Protein AF-A0A7U5Y0H6-F1 (afdb_monomer_lite)

pLDDT: mean 90.56, std 10.89, range [32.59, 98.69]

Radius of gyration: 48.56 Å; chains: 1; bounding box: 98×87×134 Å

Secondary structure (DSSP, 8-state):
-PPP-S-HHHHTTB---SSSSTT--EEEEEE--SS--TT--HHHHHHEEPPPHHHHHHHHHHHHHHHHHBSEEEEE-SS--SEEEEEE---TT-SEEEPPPPTTS-EEEEE-SSSGGGSTTS-HHHHHHHHHHHHHHHHTBPPSBS-BTTTB--S-BSS-TTT-STTT-TT-SS--GGGGTTT----S--HHHHHHHHHHH-B-TTSS-S--EEE--TTPPPEEE---SS--EEE-TT--S-EEEE-STT-EEBSSTT---EEEPTT----EEE--SS-EEEE--SS--EEEEEESS-EEEEESS--EEEEEEE--EEEEEESS-EEEEEEES-EEEEEESS-EEEE-STT-EE-TTSTT-BS--EEEE-SSEEEPPTT--EEEE-SSS--EEE--SS--EEEEESS--EEEEEESS-EEEEEESS-EEEEEESS-EEEEEESS-EEEE-STT-EE---TT----EEEE-SSEEEPPTT--EEEE-STT---EEE--SS--EEE--SS--EEEEEESS-EEE--EES-EEEEEESS-EEE--EES-EEEEEESS-EEEESS-GGGEEEE-SSSS-EEEEETTT--EEEEES-SEEEETTEEEEHHHHHTTPPPPP-PPPPS----SSS--EEE--SS--EEEE-STT-EEE--TT--S-EEEE---STTEEEEPPTT--EEEE-S-S-EEEE--SS--EEE--SS-EEEE--BSS-EEEEEESS-EEEEEESS-EEEEEESS-EEEEEESS-EEEE-SSS-EEE--TT--S-EEEE-SSEEEPPTT--EEEE--SS--EEE--SS--EEE--SS--EEEEEESS-EEE--SS--EEEEEES--EEEE---SSPEEESS--TTT-EEEE---TT-EEEE--SPPSSSSHHHHHHHH-B-SSPPPTT-EEEEEEE-SS-EEEEEEE-SSS-SB--GGGEEEEEEETT-----GGGEEE-

Foldseek 3Di:
DDDDPPDLLLQLWFAAALDPAWLAAEEFEEEFDCAQDPPDDPQCRVFWHTDDPVLVVLLVVLQVLLVLWFRYHYHYDHDQTQEYETEGQPDDFDQWAWAANDPPGHIYTYGHPNDDCVDPPHDSQVSLLVSNLRVSRPRGTAQSDDDDTPGDDAHDDSDPNLQQEQLAASSHPHHALQPVLPPAGENHGHQSSSVNSCRRHNTDLVNAAEEEEDEDELNDGADEDDHNHYAYEDHLANQQEEWEAEQDAQAFIHSYPRNSRYHYHHPDGYAEYAHYAEEYEYHAELAAHEYERAHYAYEYAQYAEAYEYENAHYAYEYENAHYAYEYHPHDDQYEYEDFAEAYEYEDEDPNYHDDQVPPHQDYAYAYEYCDQEDEDDPSHAEYEYPHQEEHEYHYDAEAHEYAGHAYQYEYEDAHYAYEYHLAHYAYEYHPHHYLYEYENAAEAYEYEEEDPNHHYDYDDNRYAYEYEYPDQEDEDDPPHAEYEDDDAQRAHEYEYEQEAHEYAYHLHQYEYEDAHYAYEYALAHHAYEYEQAHEAYEYHNHYAAYEEENHHYAYEYEDAAALVQWDWAAPAPFWIWTQGNPPRHIYIYGNHQWYAHNRDIDGPCRRCPPHDHDDDDDDPDDDDDLDDADEAEAALEAEEAEANDQNHAYEYDVNSYAYEYEYQHQDAAREHEHYPPHAEYAYDNLHEYEYAYDQEAHEYAAEQEAYEYADAHYAYEYELYHYAYEYHQHHEAYEDHNHHHLYEYENAAYAYEYEDEDPNHHYDYDARRYAYEYEYQDQEDEDDPPYAEYAHDHDEEHEYEYEQEAHEYAAEQEAYEYADAHYAYEYHAYNYAYEYENHHFQYEYEFEPHLHAYEYEHDDAPRYAYEYQQDPPAEEDEQPFAFCDPALQSQLVSVFFDPAWDAQQHWYWYWHHNVFKIWIWIFGHHPRGRGGHSVRIGTGYIYGRDDDHDPVRYDHD

Sequence (957 aa):
MLTPSGNTKIDALAYASWNAKPGTPLTLTYSFPASAPPNATGEDRAGFAPMTAAQKDDVRTAMATWSAVANVTFREVASGGKLQLATNDQGAASAAYAYYPQPYGMSGLYLNNALSYNTATASNAYRINVLVHELGHSLGLKHPGDYNAGGGGSPGPYLPGALDNSDYTMMSYYDGASKAIDGKRPAAPMLLDILAMQYLYGANTAWHAGNDVYTFTNTAAPQCIWDAGGINTLDFSACTGATIIDLNAGAFSETAPGLHNVALAYGVAVQRAVAGAGGATIRANDLGNLITGGAGADEVLGGAGNDTITGGAGNDRLQGGRGSDVLDGGSGRDTLAGGAGDDRYVVDSAQDVVDETAAGSDGVDTLLTALSMWTLQDGVEVLHYTGSGAFSGKGNALDNRLAGGAGNDLLAGAGGNDRLDGGSGADTLDGGTGNDIMLGGLGDDVYLLDAAGDVITEGESAGRDMVRTTLAALTLMQNVEDLAGTVASRAYRLTGNGLDNVIAGNSGNDTLAGGAGNDTLRGMSGRDSLLGGEGDDRLEGGSGGDTLDGGAGSDTAVFESALGNYERSRPTADDLKLVDKISGAAVLVRNTETLVFAGVSYTLAELRAGLASPGREQLAAGALDAVGGSLLDGTAHHDVHHVGSASDVIVEAVGGGFDTALVTITVEGYDWTLGENVESVVLRGMTAGTVTGNALANAMQGDGAANTLDGAAGDDILEGGAGTDHLLGGAGGDLLNGGRGADVLEGGTGDDVYIVDDAGDVVLELADGGNDRVITAQATWQLDGGIEQLRFTGTGAFAGTGNELDNILVGGAWNDRLDGGAGNDTLVGGAGSDTLTGGAGNDTFVLRLSASADRVTDFVSGSDRLEIDAGRGATLTIVTRAAADLTQAAAARAIGPADQAHAIGASALFVVNDGTSTALFRFQSADGNAIVSAGELTQIAQLTGVVAVTANDVILL

Structure (mmCIF, N/CA/C/O backbone):
data_AF-A0A7U5Y0H6-F1
#
_entry.id   AF-A0A7U5Y0H6-F1
#
loop_
_atom_site.group_PDB
_atom_site.id
_atom_site.type_symbol
_atom_site.label_atom_id
_atom_site.label_alt_id
_atom_site.label_comp_id
_atom_site.label_asym_id
_atom_site.label_entity_id
_atom_site.label_seq_id
_atom_site.pdbx_PDB_ins_code
_atom_site.Cartn_x
_atom_site.Cartn_y
_atom_site.Cartn_z
_atom_site.occupancy
_atom_site.B_iso_or_equiv
_atom_site.auth_seq_id
_atom_site.auth_comp_id
_atom_site.auth_asym_id
_atom_site.auth_atom_id
_atom_site.pdbx_PDB_model_num
ATOM 1 N N . MET A 1 1 ? -32.726 -14.375 56.881 1.00 71.75 1 MET A N 1
ATOM 2 C CA . MET A 1 1 ? -31.355 -13.907 56.596 1.00 71.75 1 MET A CA 1
ATOM 3 C C . MET A 1 1 ? -30.835 -14.671 55.400 1.00 71.75 1 MET A C 1
ATOM 5 O O . MET A 1 1 ? -31.226 -15.823 55.230 1.00 71.75 1 MET A O 1
ATOM 9 N N . LEU A 1 2 ? -30.017 -14.020 54.582 1.00 83.31 2 LEU A N 1
ATOM 10 C CA . LEU A 1 2 ? -29.423 -14.613 53.386 1.00 83.31 2 LEU A CA 1
ATOM 11 C C . LEU A 1 2 ? -28.183 -15.442 53.725 1.00 83.31 2 LEU A C 1
ATOM 13 O O . LEU A 1 2 ? -27.488 -15.171 54.703 1.00 83.31 2 LEU A O 1
ATOM 17 N N . THR A 1 3 ? -27.908 -16.448 52.902 1.00 82.62 3 THR A N 1
ATOM 18 C CA . THR A 1 3 ? -26.589 -17.084 52.846 1.00 82.62 3 THR A CA 1
ATOM 19 C C . THR A 1 3 ? -25.604 -16.157 52.123 1.00 82.62 3 THR A C 1
ATOM 21 O O . THR A 1 3 ? -26.030 -15.506 51.164 1.00 82.62 3 THR A O 1
ATOM 24 N N . PRO A 1 4 ? -24.321 -16.103 52.533 1.00 84.50 4 PRO A N 1
ATOM 25 C CA . PRO A 1 4 ? -23.308 -15.284 51.865 1.00 84.50 4 PRO A CA 1
ATOM 26 C C . PRO A 1 4 ? -23.228 -15.568 50.362 1.00 84.50 4 PRO A C 1
ATOM 28 O O . PRO A 1 4 ? -23.283 -16.727 49.946 1.00 84.50 4 PRO A O 1
ATOM 31 N N . SER A 1 5 ? -23.100 -14.512 49.565 1.00 88.81 5 SER A N 1
ATOM 32 C CA . SER A 1 5 ? -22.977 -14.569 48.104 1.00 88.81 5 SER A CA 1
ATOM 33 C C . SER A 1 5 ? -21.580 -14.988 47.644 1.00 88.81 5 SER A C 1
ATOM 35 O O . SER A 1 5 ? -21.415 -15.430 46.510 1.00 88.81 5 SER A O 1
ATOM 37 N N . GLY A 1 6 ? -20.574 -14.840 48.514 1.00 89.00 6 GLY A N 1
ATOM 38 C CA . GLY A 1 6 ? -19.162 -15.005 48.161 1.00 89.00 6 GLY A CA 1
ATOM 39 C C . GLY A 1 6 ? -18.517 -13.723 47.626 1.00 89.00 6 GLY A C 1
ATOM 40 O O . GLY A 1 6 ? -17.311 -13.707 47.394 1.00 89.00 6 GLY A O 1
ATOM 41 N N . ASN A 1 7 ? -19.283 -12.636 47.480 1.00 93.56 7 ASN A N 1
ATOM 42 C CA . ASN A 1 7 ? -18.778 -11.304 47.167 1.00 93.56 7 ASN A CA 1
ATOM 43 C C . ASN A 1 7 ? -18.896 -10.409 48.407 1.00 93.56 7 ASN A C 1
ATOM 45 O O . ASN A 1 7 ? -19.992 -10.072 48.855 1.00 93.56 7 ASN A O 1
ATOM 49 N N . THR A 1 8 ? -17.754 -9.977 48.939 1.00 92.00 8 THR A N 1
ATOM 50 C CA . THR A 1 8 ? -17.688 -9.195 50.181 1.00 92.00 8 THR A CA 1
ATOM 51 C C . THR A 1 8 ? -18.401 -7.846 50.091 1.00 92.00 8 THR A C 1
ATOM 53 O O . THR A 1 8 ? -18.961 -7.409 51.091 1.00 92.00 8 THR A O 1
ATOM 56 N N . LYS A 1 9 ? -18.451 -7.205 48.913 1.00 93.62 9 LYS A N 1
ATOM 57 C CA . LYS A 1 9 ? -19.175 -5.935 48.716 1.00 93.62 9 LYS A CA 1
ATOM 58 C C . LYS A 1 9 ? -20.691 -6.134 48.784 1.00 93.62 9 LYS A C 1
ATOM 60 O O . LYS A 1 9 ? -21.385 -5.319 49.379 1.00 93.62 9 LYS A O 1
ATOM 65 N N . ILE A 1 10 ? -21.195 -7.234 48.218 1.00 95.12 10 ILE A N 1
ATOM 66 C CA . ILE A 1 10 ? -22.618 -7.599 48.299 1.00 95.12 10 ILE A CA 1
ATOM 67 C C . ILE A 1 10 ? -22.970 -7.978 49.739 1.00 95.12 10 ILE A C 1
ATOM 69 O O . ILE A 1 10 ? -23.919 -7.437 50.297 1.00 95.12 10 ILE A O 1
ATOM 73 N N . ASP A 1 11 ? -22.184 -8.854 50.366 1.00 93.19 11 ASP A N 1
ATOM 74 C CA . ASP A 1 11 ? -22.450 -9.377 51.716 1.00 93.19 11 ASP A CA 1
ATOM 75 C C . ASP A 1 11 ? -22.320 -8.302 52.820 1.00 93.19 11 ASP A C 1
ATOM 77 O O . ASP A 1 11 ? -22.869 -8.439 53.925 1.00 93.19 11 ASP A O 1
ATOM 81 N N . ALA A 1 12 ? -21.620 -7.203 52.522 1.00 93.56 12 ALA A N 1
ATOM 82 C CA . ALA A 1 12 ? -21.541 -6.032 53.386 1.00 93.56 12 ALA A CA 1
ATOM 83 C C . ALA A 1 12 ? -22.870 -5.271 53.496 1.00 93.56 12 ALA A C 1
ATOM 85 O O . ALA A 1 12 ? -23.100 -4.634 54.521 1.00 93.56 12 ALA A O 1
ATOM 86 N N . LEU A 1 13 ? -23.757 -5.375 52.501 1.00 95.62 13 LEU A N 1
ATOM 87 C CA . LEU A 1 13 ? -25.032 -4.650 52.459 1.00 95.62 13 LEU A CA 1
ATOM 88 C C . LEU A 1 13 ? -26.244 -5.589 52.420 1.00 95.62 13 LEU A C 1
ATOM 90 O O . LEU A 1 13 ? -27.193 -5.392 53.170 1.00 95.62 13 LEU A O 1
ATOM 94 N N . ALA A 1 14 ? -26.244 -6.633 51.595 1.00 94.94 14 ALA A N 1
ATOM 95 C CA . ALA A 1 14 ? -27.367 -7.556 51.462 1.00 94.94 14 ALA A CA 1
ATOM 96 C C . ALA A 1 14 ? -27.528 -8.435 52.717 1.00 94.94 14 ALA A C 1
ATOM 98 O O . ALA A 1 14 ? -26.658 -9.237 53.054 1.00 94.94 14 ALA A O 1
ATOM 99 N N . TYR A 1 15 ? -28.666 -8.321 53.408 1.00 92.31 15 TYR A N 1
ATOM 100 C CA . TYR A 1 15 ? -28.912 -9.022 54.676 1.00 92.31 15 TYR A CA 1
ATOM 101 C C . TYR A 1 15 ? -30.178 -9.893 54.664 1.00 92.31 15 TYR A C 1
ATOM 103 O O . TYR A 1 15 ? -30.196 -11.025 55.175 1.00 92.31 15 TYR A O 1
ATOM 111 N N . ALA A 1 16 ? -31.250 -9.385 54.063 1.00 91.75 16 ALA A N 1
ATOM 112 C CA . ALA A 1 16 ? -32.551 -10.041 53.993 1.00 91.75 16 ALA A CA 1
ATOM 113 C C . ALA A 1 16 ? -33.190 -9.861 52.608 1.00 91.75 16 ALA A C 1
ATOM 115 O O . ALA A 1 16 ? -32.748 -9.042 51.814 1.00 91.75 16 ALA A O 1
ATOM 116 N N . SER A 1 17 ? -34.224 -10.646 52.302 1.00 91.00 17 SER A N 1
ATOM 117 C CA . SER A 1 17 ? -34.984 -10.526 51.054 1.00 91.00 17 SER A CA 1
ATOM 118 C C . SER A 1 17 ? -36.447 -10.888 51.288 1.00 91.00 17 SER A C 1
ATOM 120 O O . SER A 1 17 ? -36.757 -11.724 52.140 1.00 91.00 17 SER A O 1
ATOM 122 N N . TRP A 1 18 ? -37.343 -10.274 50.516 1.00 89.81 18 TRP A N 1
ATOM 123 C CA . TRP A 1 18 ? -38.750 -10.678 50.427 1.00 89.81 18 TRP A CA 1
ATOM 124 C C . TRP A 1 18 ? -38.942 -12.015 49.697 1.00 89.81 18 TRP A C 1
ATOM 126 O O . TRP A 1 18 ? -39.957 -12.683 49.904 1.00 89.81 18 TRP A O 1
ATOM 136 N N . ASN A 1 19 ? -37.975 -12.402 48.861 1.00 87.62 19 ASN A N 1
ATOM 137 C CA . ASN A 1 19 ? -37.992 -13.635 48.087 1.00 87.62 19 ASN A CA 1
ATOM 138 C C . ASN A 1 19 ? -37.091 -14.690 48.741 1.00 87.62 19 ASN A C 1
ATOM 140 O O . ASN A 1 19 ? -36.045 -14.383 49.306 1.00 87.62 19 ASN A O 1
ATOM 144 N N . ALA A 1 20 ? -37.480 -15.964 48.636 1.00 82.62 20 ALA A N 1
ATOM 145 C CA . ALA A 1 20 ? -36.663 -17.067 49.148 1.00 82.62 20 ALA A CA 1
ATOM 146 C C . ALA A 1 20 ? -35.366 -17.264 48.340 1.00 82.62 20 ALA A C 1
ATOM 148 O O . ALA A 1 20 ? -34.370 -17.739 48.880 1.00 82.62 20 ALA A O 1
ATOM 149 N N . LYS A 1 21 ? -35.389 -16.904 47.050 1.00 86.56 21 LYS A N 1
ATOM 150 C CA . LYS A 1 21 ? -34.259 -17.011 46.126 1.00 86.56 21 LYS A CA 1
ATOM 151 C C . LYS A 1 21 ? -33.831 -15.609 45.655 1.00 86.56 21 LYS A C 1
ATOM 153 O O . LYS A 1 21 ? -34.651 -14.946 45.011 1.00 86.56 21 LYS A O 1
ATOM 158 N N . PRO A 1 22 ? -32.582 -15.180 45.925 1.00 89.94 22 PRO A N 1
ATOM 159 C CA . PRO A 1 22 ? -32.010 -13.959 45.352 1.00 89.94 22 PRO A CA 1
ATOM 160 C C . PRO A 1 22 ? -32.060 -13.944 43.817 1.00 89.94 22 PRO A C 1
ATOM 162 O O . PRO A 1 22 ? -32.121 -14.998 43.179 1.00 89.94 22 PRO A O 1
ATOM 165 N N . GLY A 1 23 ? -32.071 -12.749 43.231 1.00 90.81 23 GLY A N 1
ATOM 166 C CA . GLY A 1 23 ? -32.174 -12.519 41.787 1.00 90.81 23 GLY A CA 1
ATOM 167 C C . GLY A 1 23 ? -33.584 -12.682 41.208 1.00 90.81 23 GLY A C 1
ATOM 168 O O . GLY A 1 23 ? -33.765 -12.577 39.999 1.00 90.81 23 GLY A O 1
ATOM 169 N N . THR A 1 24 ? -34.593 -12.955 42.043 1.00 93.56 24 THR A N 1
ATOM 170 C CA . THR A 1 24 ? -35.986 -13.101 41.588 1.00 93.56 24 THR A CA 1
ATOM 171 C C . THR A 1 24 ? -36.702 -11.747 41.650 1.00 93.56 24 THR A C 1
ATOM 173 O O . THR A 1 24 ? -36.660 -11.131 42.720 1.00 93.56 24 THR A O 1
ATOM 176 N N . PRO A 1 25 ? -37.425 -11.317 40.594 1.00 96.50 25 PRO A N 1
ATOM 177 C CA . PRO A 1 25 ? -38.234 -10.099 40.623 1.00 96.50 25 PRO A CA 1
ATOM 178 C C . PRO A 1 25 ? -39.210 -10.044 41.804 1.00 96.50 25 PRO A C 1
ATOM 180 O O . PRO A 1 25 ? -39.768 -11.061 42.231 1.00 96.50 25 PRO A O 1
ATOM 183 N N . LEU A 1 26 ? -39.451 -8.846 42.329 1.00 95.12 26 LEU A N 1
ATOM 184 C CA . LEU A 1 26 ? -40.329 -8.596 43.469 1.00 95.12 26 LEU A CA 1
ATOM 185 C C . LEU A 1 26 ? -41.496 -7.695 43.061 1.00 95.12 26 LEU A C 1
ATOM 187 O O . LEU A 1 26 ? -41.296 -6.595 42.567 1.00 95.12 26 LEU A O 1
ATOM 191 N N . THR A 1 27 ? -42.731 -8.104 43.358 1.00 95.25 27 THR A N 1
ATOM 192 C CA . THR A 1 27 ? -43.884 -7.187 43.404 1.00 95.25 27 THR A CA 1
ATOM 193 C C . THR A 1 27 ? -44.299 -6.969 44.856 1.00 95.25 27 THR A C 1
ATOM 195 O O . THR A 1 27 ? -44.837 -7.876 45.498 1.00 95.25 27 THR A O 1
ATOM 198 N N . LEU A 1 28 ? -44.063 -5.766 45.384 1.00 94.06 28 LEU A N 1
ATOM 199 C CA . LEU A 1 28 ? -44.325 -5.410 46.776 1.00 94.06 28 LEU A CA 1
ATOM 200 C C . LEU A 1 28 ? -45.529 -4.468 46.883 1.00 94.06 28 LEU A C 1
ATOM 202 O O . LEU A 1 28 ? -45.508 -3.328 46.422 1.00 94.06 28 LEU A O 1
ATOM 206 N N . THR A 1 29 ? -46.598 -4.936 47.527 1.00 94.69 29 THR A N 1
ATOM 207 C CA . THR A 1 29 ? -47.741 -4.075 47.859 1.00 94.69 29 THR A CA 1
ATOM 208 C C . THR A 1 29 ? -47.400 -3.155 49.027 1.00 94.69 29 THR A C 1
ATOM 210 O O . THR A 1 29 ? -46.903 -3.653 50.042 1.00 94.69 29 THR A O 1
ATOM 213 N N . TYR A 1 30 ? -47.747 -1.873 48.945 1.00 94.94 30 TYR A N 1
ATOM 214 C CA . TYR A 1 30 ? -47.555 -0.914 50.035 1.00 94.94 30 TYR A CA 1
ATOM 215 C C . TYR A 1 30 ? -48.817 -0.095 50.317 1.00 94.94 30 TYR A C 1
ATOM 217 O O . TYR A 1 30 ? -49.702 0.005 49.469 1.00 94.94 30 TYR A O 1
ATOM 225 N N . SER A 1 31 ? -48.928 0.466 51.520 1.00 94.31 31 SER A N 1
ATOM 226 C CA . SER A 1 31 ? -50.063 1.319 51.896 1.00 94.31 31 SER A CA 1
ATOM 227 C C . SER A 1 31 ? -49.668 2.405 52.893 1.00 94.31 31 SER A C 1
ATOM 229 O O . SER A 1 31 ? -48.756 2.206 53.696 1.00 94.31 31 SER A O 1
ATOM 231 N N . PHE A 1 32 ? -50.408 3.516 52.875 1.00 94.44 32 PHE A N 1
ATOM 232 C CA . PHE A 1 32 ? -50.298 4.611 53.842 1.00 94.44 32 PHE A CA 1
ATOM 233 C C . PHE A 1 32 ? -51.437 4.513 54.870 1.00 94.44 32 PHE A C 1
ATOM 235 O O . PHE A 1 32 ? -52.535 5.017 54.608 1.00 94.44 32 PHE A O 1
ATOM 242 N N . PRO A 1 33 ? -51.243 3.827 56.010 1.00 91.19 33 PRO A N 1
ATOM 243 C CA . PRO A 1 33 ? -52.305 3.639 56.990 1.00 91.19 33 PRO A CA 1
ATOM 244 C C . PRO A 1 33 ? -52.811 4.974 57.563 1.00 91.19 33 PRO A C 1
ATOM 246 O O . PRO A 1 33 ? -52.045 5.904 57.798 1.00 91.19 33 PRO A O 1
ATOM 249 N N . ALA A 1 34 ? -54.118 5.052 57.832 1.00 89.81 34 ALA A N 1
ATOM 250 C CA . ALA A 1 34 ? -54.741 6.193 58.516 1.00 89.81 34 ALA A CA 1
ATOM 251 C C . ALA A 1 34 ? -54.673 6.089 60.056 1.00 89.81 34 ALA A C 1
ATOM 253 O O . ALA A 1 34 ? -54.935 7.061 60.758 1.00 89.81 34 ALA A O 1
ATOM 254 N N . SER A 1 35 ? -54.332 4.910 60.581 1.00 87.88 35 SER A N 1
ATOM 255 C CA . SER A 1 35 ? -54.188 4.611 62.009 1.00 87.88 35 SER A CA 1
ATOM 256 C C . SER A 1 35 ? -53.083 3.580 62.220 1.00 87.88 35 SER A C 1
ATOM 258 O O . SER A 1 35 ? -52.855 2.756 61.334 1.00 87.88 35 SER A O 1
ATOM 260 N N . ALA A 1 36 ? -52.469 3.563 63.404 1.00 82.94 36 ALA A N 1
ATOM 261 C CA . ALA A 1 36 ? -51.414 2.612 63.741 1.00 82.94 36 ALA A CA 1
ATOM 262 C C . ALA A 1 36 ? -51.812 1.151 63.420 1.00 82.94 36 ALA A C 1
ATOM 264 O O . ALA A 1 36 ? -52.898 0.711 63.827 1.00 82.94 36 ALA A O 1
ATOM 265 N N . PRO A 1 37 ? -50.953 0.391 62.717 1.00 76.94 37 PRO A N 1
ATOM 266 C CA . PRO A 1 37 ? -51.222 -0.995 62.350 1.00 76.94 37 PRO A CA 1
ATOM 267 C C . PRO A 1 37 ? -51.546 -1.899 63.550 1.00 76.94 37 PRO A C 1
ATOM 269 O O . PRO A 1 37 ? -51.039 -1.680 64.655 1.00 76.94 37 PRO A O 1
ATOM 272 N N . PRO A 1 38 ? -52.347 -2.966 63.372 1.00 74.00 38 PRO A N 1
ATOM 273 C CA . PRO A 1 38 ? -52.651 -3.903 64.455 1.00 74.00 38 PRO A CA 1
ATOM 274 C C . PRO A 1 38 ? -51.402 -4.521 65.098 1.00 74.00 38 PRO A C 1
ATOM 276 O O . PRO A 1 38 ? -51.379 -4.700 66.311 1.00 74.00 38 PRO A O 1
ATOM 279 N N . ASN A 1 39 ? -50.359 -4.772 64.307 1.00 72.31 39 ASN A N 1
ATOM 280 C CA . ASN A 1 39 ? -49.074 -5.346 64.710 1.00 72.31 39 ASN A CA 1
ATOM 281 C C . ASN A 1 39 ? -47.989 -4.302 65.044 1.00 72.31 39 ASN A C 1
ATOM 283 O O . ASN A 1 39 ? -46.850 -4.695 65.282 1.00 72.31 39 ASN A O 1
ATOM 287 N N . ALA A 1 40 ? -48.312 -3.004 65.055 1.00 75.44 40 ALA A N 1
ATOM 288 C CA . ALA A 1 40 ? -47.374 -1.965 65.476 1.00 75.44 40 ALA A CA 1
ATOM 289 C C . ALA A 1 40 ? -46.965 -2.173 66.942 1.00 75.44 40 ALA A C 1
ATOM 291 O O . ALA A 1 40 ? -47.816 -2.529 67.774 1.00 75.44 40 ALA A O 1
ATOM 292 N N . THR A 1 41 ? -45.687 -1.934 67.257 1.00 79.31 41 THR A N 1
ATOM 293 C CA . THR A 1 41 ? -45.191 -2.008 68.636 1.00 79.31 41 THR A CA 1
ATOM 294 C C . THR A 1 41 ? -45.903 -0.978 69.522 1.00 79.31 41 THR A C 1
ATOM 296 O O . THR A 1 41 ? -46.586 -0.069 69.040 1.00 79.31 41 THR A O 1
ATOM 299 N N . GLY A 1 42 ? -45.786 -1.123 70.846 1.00 79.12 42 GLY A N 1
ATOM 300 C CA . GLY A 1 42 ? -46.360 -0.145 71.778 1.00 79.12 42 GLY A CA 1
ATOM 301 C C . GLY A 1 42 ? -45.829 1.274 71.539 1.00 79.12 42 GLY A C 1
ATOM 302 O O . GLY A 1 42 ? -46.597 2.230 71.620 1.00 79.12 42 GLY A O 1
ATOM 303 N N . GLU A 1 43 ? -44.549 1.382 71.180 1.00 76.38 43 GLU A N 1
ATOM 304 C CA . GLU A 1 43 ? -43.864 2.636 70.853 1.00 76.38 43 GLU A CA 1
ATOM 305 C C . GLU A 1 43 ? -44.342 3.204 69.509 1.00 76.38 43 GLU A C 1
ATOM 307 O O . GLU A 1 43 ? -44.771 4.358 69.452 1.00 76.38 43 GLU A O 1
ATOM 312 N N . ASP A 1 44 ? -44.397 2.377 68.457 1.00 79.94 44 ASP A N 1
ATOM 313 C CA . ASP A 1 44 ? -44.884 2.794 67.132 1.00 79.94 44 ASP A CA 1
ATOM 314 C C . ASP A 1 44 ? -46.315 3.323 67.182 1.00 79.94 44 ASP A C 1
ATOM 316 O O . ASP A 1 44 ? -46.658 4.329 66.565 1.00 79.94 44 ASP A O 1
ATOM 320 N N . ARG A 1 45 ? -47.173 2.651 67.955 1.00 85.44 45 ARG A N 1
ATOM 321 C CA . ARG A 1 45 ? -48.577 3.037 68.110 1.00 85.44 45 ARG A CA 1
ATOM 322 C C . ARG A 1 45 ? -48.734 4.388 68.801 1.00 85.44 45 ARG A C 1
ATOM 324 O O . ARG A 1 45 ? -49.695 5.094 68.506 1.00 85.44 45 ARG A O 1
ATOM 331 N N . ALA A 1 46 ? -47.838 4.723 69.726 1.00 84.06 46 ALA A N 1
ATOM 332 C CA . ALA A 1 46 ? -47.958 5.909 70.563 1.00 84.06 46 ALA A CA 1
ATOM 333 C C . ALA A 1 46 ? -47.514 7.200 69.857 1.00 84.06 46 ALA A C 1
ATOM 335 O O . ALA A 1 46 ? -48.065 8.253 70.164 1.00 84.06 46 ALA A O 1
ATOM 336 N N . GLY A 1 47 ? -46.552 7.145 68.929 1.00 83.62 47 GLY A N 1
ATOM 337 C CA . GLY A 1 47 ? -46.135 8.322 68.149 1.00 83.62 47 GLY A CA 1
ATOM 338 C C . GLY A 1 47 ? -46.629 8.363 66.708 1.00 83.62 47 GLY A C 1
ATOM 339 O O . GLY A 1 47 ? -46.274 9.284 65.979 1.00 83.62 47 GLY A O 1
ATOM 340 N N . PHE A 1 48 ? -47.447 7.393 66.298 1.00 88.44 48 PHE A N 1
ATOM 341 C CA . PHE A 1 48 ? -48.003 7.300 64.954 1.00 88.44 48 PHE A CA 1
ATOM 342 C C . PHE A 1 48 ? -48.726 8.580 64.504 1.00 88.44 48 PHE A C 1
ATOM 344 O O . PHE A 1 48 ? -49.654 9.053 65.166 1.00 88.44 48 PHE A O 1
ATOM 351 N N . ALA A 1 49 ? -48.415 9.028 63.290 1.00 87.62 49 ALA A N 1
ATOM 352 C CA . ALA A 1 49 ? -49.216 9.983 62.538 1.00 87.62 49 ALA A CA 1
ATOM 353 C C . ALA A 1 49 ? -49.273 9.610 61.039 1.00 87.62 49 ALA A C 1
ATOM 355 O O . ALA A 1 49 ? -48.302 9.072 60.489 1.00 87.62 49 ALA A O 1
ATOM 356 N N . PRO A 1 50 ? -50.406 9.867 60.355 1.00 89.06 50 PRO A N 1
ATOM 357 C CA . PRO A 1 50 ? -50.542 9.591 58.929 1.00 89.06 50 PRO A CA 1
ATOM 358 C C . PRO A 1 50 ? -49.695 10.559 58.094 1.00 89.06 50 PRO A C 1
ATOM 360 O O . PRO A 1 50 ? -49.633 11.753 58.382 1.00 89.06 50 PRO A O 1
ATOM 363 N N . MET A 1 51 ? -49.104 10.056 57.008 1.00 90.12 51 MET A N 1
ATOM 364 C CA . MET A 1 51 ? -48.337 10.884 56.073 1.00 90.12 51 MET A CA 1
ATOM 365 C C . MET A 1 51 ? -49.219 11.913 55.347 1.00 90.12 51 MET A C 1
ATOM 367 O O . MET A 1 51 ? -50.337 11.614 54.908 1.00 90.12 51 MET A O 1
ATOM 371 N N . THR A 1 52 ? -48.672 13.112 55.157 1.00 88.62 52 THR A N 1
ATOM 372 C CA . THR A 1 52 ? -49.222 14.169 54.295 1.00 88.62 52 THR A CA 1
ATOM 373 C C . THR A 1 52 ? -49.142 13.786 52.813 1.00 88.62 52 THR A C 1
ATOM 375 O O . THR A 1 52 ? -48.440 12.849 52.441 1.00 88.62 52 THR A O 1
ATOM 378 N N . ALA A 1 53 ? -49.846 14.512 51.937 1.00 87.94 53 ALA A N 1
ATOM 379 C CA . ALA A 1 53 ? -49.781 14.267 50.491 1.00 87.94 53 ALA A CA 1
ATOM 380 C C . ALA A 1 53 ? -48.348 14.400 49.937 1.00 87.94 53 ALA A C 1
ATOM 382 O O . ALA A 1 53 ? -47.890 13.500 49.245 1.00 87.94 53 ALA A O 1
ATOM 383 N N . ALA A 1 54 ? -47.617 15.448 50.334 1.00 84.75 54 ALA A N 1
ATOM 384 C CA . ALA A 1 54 ? -46.239 15.673 49.895 1.00 84.75 54 ALA A CA 1
ATOM 385 C C . ALA A 1 54 ? -45.290 14.538 50.322 1.00 84.75 54 ALA A C 1
ATOM 387 O O . ALA A 1 54 ? -44.509 14.052 49.516 1.00 84.75 54 ALA A O 1
ATOM 388 N N . GLN A 1 55 ? -45.409 14.048 51.561 1.00 86.69 55 GLN A N 1
ATOM 389 C CA . GLN A 1 55 ? -44.611 12.908 52.035 1.00 86.69 55 GLN A CA 1
ATOM 390 C C . GLN A 1 55 ? -44.915 11.620 51.255 1.00 86.69 55 GLN A C 1
ATOM 392 O O . GLN A 1 55 ? -44.020 10.815 51.016 1.00 86.69 55 GLN A O 1
ATOM 397 N N . LYS A 1 56 ? -46.171 11.412 50.836 1.00 91.19 56 LYS A N 1
ATOM 398 C CA . LYS A 1 56 ? -46.533 10.264 49.988 1.00 91.19 56 LYS A CA 1
ATOM 399 C C . LYS A 1 56 ? -45.895 10.367 48.605 1.00 91.19 56 LYS A C 1
ATOM 401 O O . LYS A 1 56 ? -45.458 9.352 48.072 1.00 91.19 56 LYS A O 1
ATOM 406 N N . ASP A 1 57 ? -45.831 11.567 48.039 1.00 89.56 57 ASP A N 1
ATOM 407 C CA . ASP A 1 57 ? -45.189 11.800 46.742 1.00 89.56 57 ASP A CA 1
ATOM 408 C C . ASP A 1 57 ? -43.666 11.612 46.821 1.00 89.56 57 ASP A C 1
ATOM 410 O O . ASP A 1 57 ? -43.078 10.986 45.936 1.00 89.56 57 ASP A O 1
ATOM 414 N N . ASP A 1 58 ? -43.037 12.029 47.922 1.00 88.81 58 ASP A N 1
ATOM 415 C CA . ASP A 1 58 ? -41.624 11.738 48.190 1.00 88.81 58 ASP A CA 1
ATOM 416 C C . ASP A 1 58 ? -41.354 10.231 48.270 1.00 88.81 58 ASP A C 1
ATOM 418 O O . ASP A 1 58 ? -40.410 9.730 47.661 1.00 88.81 58 ASP A O 1
ATOM 422 N N . VAL A 1 59 ? -42.202 9.485 48.991 1.00 92.25 59 VAL A N 1
ATOM 423 C CA . VAL A 1 59 ? -42.104 8.019 49.086 1.00 92.25 59 VAL A CA 1
ATOM 424 C C . VAL A 1 59 ? -42.185 7.386 47.702 1.00 92.25 59 VAL A C 1
ATOM 426 O O . VAL A 1 59 ? -41.380 6.515 47.383 1.00 92.25 59 VAL A O 1
ATOM 429 N N . ARG A 1 60 ? -43.139 7.817 46.868 1.00 94.38 60 ARG A N 1
ATOM 430 C CA . ARG A 1 60 ? -43.286 7.304 45.497 1.00 94.38 60 ARG A CA 1
ATOM 431 C C . ARG A 1 60 ? -42.055 7.612 44.650 1.00 94.38 60 ARG A C 1
ATOM 433 O O . ARG A 1 60 ? -41.624 6.751 43.889 1.00 94.38 60 ARG A O 1
ATOM 440 N N . THR A 1 61 ? -41.466 8.792 44.825 1.00 92.19 61 THR A N 1
ATOM 441 C CA . THR A 1 61 ? -40.215 9.186 44.163 1.00 92.19 61 THR A CA 1
ATOM 442 C C . THR A 1 61 ? -39.061 8.274 44.585 1.00 92.19 61 THR A C 1
ATOM 444 O O . THR A 1 61 ? -38.381 7.713 43.733 1.00 92.19 61 THR A O 1
ATOM 447 N N . ALA A 1 62 ? -38.886 8.035 45.887 1.00 93.25 62 ALA A N 1
ATOM 448 C CA . ALA A 1 62 ? -37.848 7.144 46.409 1.00 93.25 62 ALA A CA 1
ATOM 449 C C . ALA A 1 62 ? -38.074 5.663 46.036 1.00 93.25 62 ALA A C 1
ATOM 451 O O . ALA A 1 62 ? -37.127 4.908 45.848 1.00 93.25 62 ALA A O 1
ATOM 452 N N . MET A 1 63 ? -39.326 5.224 45.892 1.00 96.69 63 MET A N 1
ATOM 453 C CA . MET A 1 63 ? -39.648 3.897 45.355 1.00 96.69 63 MET A CA 1
ATOM 454 C C . MET A 1 63 ? -39.265 3.778 43.878 1.00 96.69 63 MET A C 1
ATOM 456 O O . MET A 1 63 ? -38.717 2.755 43.471 1.00 96.69 63 MET A O 1
ATOM 460 N N . ALA A 1 64 ? -39.525 4.820 43.084 1.00 96.56 64 ALA A N 1
ATOM 461 C CA . ALA A 1 64 ? -39.194 4.830 41.664 1.00 96.56 64 ALA A CA 1
ATOM 462 C C . ALA A 1 64 ? -37.682 4.700 41.420 1.00 96.56 64 ALA A C 1
ATOM 464 O O . ALA A 1 64 ? -37.294 3.988 40.499 1.00 96.56 64 ALA A O 1
ATOM 465 N N . THR A 1 65 ? -36.830 5.296 42.263 1.00 96.12 65 THR A N 1
ATOM 466 C CA . THR A 1 65 ? -35.367 5.160 42.123 1.00 96.12 65 THR A CA 1
ATOM 467 C C . THR A 1 65 ? -34.882 3.727 42.373 1.00 96.12 65 THR A C 1
ATOM 469 O O . THR A 1 65 ? -33.999 3.254 41.665 1.00 96.12 65 THR A O 1
ATOM 472 N N . TRP A 1 66 ? -35.497 2.980 43.298 1.00 97.81 66 TRP A N 1
ATOM 473 C CA . TRP A 1 66 ? -35.210 1.548 43.472 1.00 97.81 66 TRP A CA 1
ATOM 474 C C . TRP A 1 66 ? -35.744 0.687 42.318 1.00 97.81 66 TRP A C 1
ATOM 476 O O . TRP A 1 66 ? -35.072 -0.252 41.890 1.00 97.81 66 TRP A O 1
ATOM 486 N N . SER A 1 67 ? -36.934 1.004 41.798 1.00 97.94 67 SER A N 1
ATOM 487 C CA . SER A 1 67 ? -37.509 0.326 40.627 1.00 97.94 67 SER A CA 1
ATOM 488 C C . SER A 1 67 ? -36.727 0.585 39.339 1.00 97.94 67 SER A C 1
ATOM 490 O O . SER A 1 67 ? -36.743 -0.258 38.447 1.00 97.94 67 SER A O 1
ATOM 492 N N . ALA A 1 68 ? -36.049 1.728 39.224 1.00 97.38 68 ALA A N 1
ATOM 493 C CA . ALA A 1 68 ? -35.203 2.042 38.078 1.00 97.38 68 ALA A CA 1
ATOM 494 C C . ALA A 1 68 ? -34.032 1.058 37.955 1.00 97.38 68 ALA A C 1
ATOM 496 O O . ALA A 1 68 ? -33.732 0.599 36.862 1.00 97.38 68 ALA A O 1
ATOM 497 N N . VAL A 1 69 ? -33.417 0.675 39.078 1.00 97.75 69 VAL A N 1
ATOM 498 C CA . VAL A 1 69 ? -32.149 -0.075 39.083 1.00 97.75 69 VAL A CA 1
ATOM 499 C C . VAL A 1 69 ? -32.310 -1.588 39.266 1.00 97.75 69 VAL A C 1
ATOM 501 O O . VAL A 1 69 ? -31.418 -2.355 38.906 1.00 97.75 69 VAL A O 1
ATOM 504 N N . ALA A 1 70 ? -33.438 -2.053 39.809 1.00 97.94 70 ALA A N 1
ATOM 505 C CA . ALA A 1 70 ? -33.700 -3.470 40.078 1.00 97.94 70 ALA A CA 1
ATOM 506 C C . ALA A 1 70 ? -35.154 -3.855 39.770 1.00 97.94 70 ALA A C 1
ATOM 508 O O . ALA A 1 70 ? -36.041 -3.003 39.746 1.00 97.94 70 ALA A O 1
ATOM 509 N N . ASN A 1 71 ? -35.431 -5.151 39.590 1.00 97.88 71 ASN A N 1
ATOM 510 C CA . ASN A 1 71 ? -36.767 -5.680 39.277 1.00 97.88 71 ASN A CA 1
ATOM 511 C C . ASN A 1 71 ? -37.708 -5.677 40.495 1.00 97.88 71 ASN A C 1
ATOM 513 O O . ASN A 1 71 ? -38.260 -6.707 40.892 1.00 97.88 71 ASN A O 1
ATOM 517 N N . VAL A 1 72 ? -37.897 -4.508 41.102 1.00 97.31 72 VAL A N 1
ATOM 518 C CA . VAL A 1 72 ? -38.811 -4.267 42.214 1.00 97.31 72 VAL A CA 1
ATOM 519 C C . VAL A 1 72 ? -39.967 -3.416 41.708 1.00 97.31 72 VAL A C 1
ATOM 521 O O . VAL A 1 72 ? -39.789 -2.274 41.307 1.00 97.31 72 VAL A O 1
ATOM 524 N N . THR A 1 73 ? -41.179 -3.956 41.740 1.00 97.31 73 THR A N 1
ATOM 525 C CA . THR A 1 73 ? -42.413 -3.246 41.397 1.00 97.31 73 THR A CA 1
ATOM 526 C C . THR A 1 73 ? -43.193 -2.925 42.663 1.00 97.31 73 THR A C 1
ATOM 528 O O . THR A 1 73 ? -43.653 -3.830 43.366 1.00 97.31 73 THR A O 1
ATOM 531 N N . PHE A 1 74 ? -43.399 -1.640 42.941 1.00 97.31 74 PHE A N 1
ATOM 532 C CA . PHE A 1 74 ? -44.234 -1.190 44.052 1.00 97.31 74 PHE A CA 1
ATOM 533 C C . PHE A 1 74 ? -45.685 -1.012 43.609 1.00 97.31 74 PHE A C 1
ATOM 535 O O . PHE A 1 74 ? -45.972 -0.335 42.624 1.00 97.31 74 PHE A O 1
ATOM 542 N N . ARG A 1 75 ? -46.626 -1.590 44.361 1.00 96.94 75 ARG A N 1
ATOM 543 C CA . ARG A 1 75 ? -48.064 -1.472 44.084 1.00 96.94 75 ARG A CA 1
ATOM 544 C C . ARG A 1 75 ? -48.806 -0.882 45.275 1.00 96.94 75 ARG A C 1
ATOM 546 O O . ARG A 1 75 ? -48.963 -1.548 46.296 1.00 96.94 75 ARG A O 1
ATOM 553 N N . GLU A 1 76 ? -49.296 0.345 45.133 1.00 96.38 76 GLU A N 1
ATOM 554 C CA . GLU A 1 76 ? -50.096 0.979 46.183 1.00 96.38 76 GLU A CA 1
ATOM 555 C C . GLU A 1 76 ? -51.437 0.250 46.344 1.00 96.38 76 GLU A C 1
ATOM 557 O O . GLU A 1 76 ? -52.115 -0.073 45.363 1.00 96.38 76 GLU A O 1
ATOM 562 N N . VAL A 1 77 ? -51.827 -0.012 47.589 1.00 95.19 77 VAL A N 1
ATOM 563 C CA . VAL A 1 77 ? -53.147 -0.529 47.962 1.00 95.19 77 VAL A CA 1
ATOM 564 C C . VAL A 1 77 ? -53.757 0.351 49.052 1.00 95.19 77 VAL A C 1
ATOM 566 O O . VAL A 1 77 ? -53.045 0.942 49.862 1.00 95.19 77 VAL A O 1
ATOM 569 N N . ALA A 1 78 ? -55.090 0.426 49.095 1.00 89.75 78 ALA A N 1
ATOM 570 C CA . ALA A 1 78 ? -55.804 1.316 50.016 1.00 89.75 78 ALA A CA 1
ATOM 571 C C . ALA A 1 78 ? -55.513 1.021 51.501 1.00 89.75 78 ALA A C 1
ATOM 573 O O . ALA A 1 78 ? -55.465 1.933 52.322 1.00 89.75 78 ALA A O 1
ATOM 574 N N . SER A 1 79 ? -55.324 -0.252 51.854 1.00 87.56 79 SER A N 1
ATOM 575 C CA . SER A 1 79 ? -54.926 -0.697 53.189 1.00 87.56 79 SER A CA 1
ATOM 576 C C . SER A 1 79 ? -54.339 -2.109 53.127 1.00 87.56 79 SER A C 1
ATOM 578 O O . SER A 1 79 ? -54.531 -2.831 52.148 1.00 87.56 79 SER A O 1
ATOM 580 N N . GLY A 1 80 ? -53.609 -2.510 54.169 1.00 84.88 80 GLY A N 1
ATOM 581 C CA . GLY A 1 80 ? -53.108 -3.880 54.293 1.00 84.88 80 GLY A CA 1
ATOM 582 C C . GLY A 1 80 ? -51.915 -4.223 53.392 1.00 84.88 80 GLY A C 1
ATOM 583 O O . GLY A 1 80 ? -51.612 -5.401 53.223 1.00 84.88 80 GLY A O 1
ATOM 584 N N . GLY A 1 81 ? -51.232 -3.227 52.817 1.00 90.25 81 GLY A N 1
ATOM 585 C CA . GLY A 1 81 ? -50.016 -3.458 52.039 1.00 90.25 81 GLY A CA 1
ATOM 586 C C . GLY A 1 81 ? -48.903 -4.041 52.909 1.00 90.25 81 GLY A C 1
ATOM 587 O O . GLY A 1 81 ? -48.732 -3.614 54.048 1.00 90.25 81 GLY A O 1
ATOM 588 N N . LYS A 1 82 ? -48.149 -5.009 52.374 1.00 90.19 82 LYS A N 1
ATOM 589 C CA . LYS A 1 82 ? -47.013 -5.656 53.058 1.00 90.19 82 LYS A CA 1
ATOM 590 C C . LYS A 1 82 ? -45.964 -4.673 53.586 1.00 90.19 82 LYS A C 1
ATOM 592 O O . LYS A 1 82 ? -45.367 -4.959 54.617 1.00 90.19 82 LYS A O 1
ATOM 597 N N . LEU A 1 83 ? -45.746 -3.551 52.903 1.00 91.75 83 LEU A N 1
ATOM 598 C CA . LEU A 1 83 ? -44.966 -2.426 53.419 1.00 91.75 83 LEU A CA 1
ATOM 599 C C . LEU A 1 83 ? -45.910 -1.301 53.858 1.00 91.75 83 LEU A C 1
ATOM 601 O O . LEU A 1 83 ? -46.726 -0.819 53.069 1.00 91.75 83 LEU A O 1
ATOM 605 N N . GLN A 1 84 ? -45.814 -0.883 55.115 1.00 90.44 84 GLN A N 1
ATOM 606 C CA . GLN A 1 84 ? -46.647 0.181 55.674 1.00 90.44 84 GLN A CA 1
ATOM 607 C C . GLN A 1 84 ? -45.793 1.396 56.004 1.00 90.44 84 GLN A C 1
ATOM 609 O O . GLN A 1 84 ? -44.815 1.283 56.737 1.00 90.44 84 GLN A O 1
ATOM 614 N N . LEU A 1 85 ? -46.169 2.550 55.453 1.00 91.94 85 LEU A N 1
ATOM 615 C CA . LEU A 1 85 ? -45.389 3.778 55.584 1.00 91.94 85 LEU A CA 1
ATOM 616 C C . LEU A 1 85 ? -46.175 4.829 56.358 1.00 91.94 85 LEU A C 1
ATOM 618 O O . LEU A 1 85 ? -47.288 5.195 55.973 1.00 91.94 85 LEU A O 1
ATOM 622 N N . ALA A 1 86 ? -45.597 5.309 57.452 1.00 90.56 86 ALA A N 1
ATOM 623 C CA . ALA A 1 86 ? -46.210 6.309 58.317 1.00 90.56 86 ALA A CA 1
ATOM 624 C C . ALA A 1 86 ? -45.164 7.276 58.881 1.00 90.56 86 ALA A C 1
ATOM 626 O O . ALA A 1 86 ? -43.966 7.132 58.647 1.00 90.56 86 ALA A O 1
ATOM 627 N N . THR A 1 87 ? -45.619 8.274 59.630 1.00 88.38 87 THR A N 1
ATOM 628 C CA . THR A 1 87 ? -44.725 9.097 60.452 1.00 88.38 87 THR A CA 1
ATOM 629 C C . THR A 1 87 ? -44.803 8.667 61.915 1.00 88.38 87 THR A C 1
ATOM 631 O O . THR A 1 87 ? -45.838 8.146 62.342 1.00 88.38 87 THR A O 1
ATOM 634 N N . ASN A 1 88 ? -43.722 8.854 62.670 1.00 85.56 88 ASN A N 1
ATOM 635 C CA . ASN A 1 88 ? -43.663 8.567 64.096 1.00 85.56 88 ASN A CA 1
ATOM 636 C C . ASN A 1 88 ? -42.814 9.597 64.862 1.00 85.56 88 ASN A C 1
ATOM 638 O O . ASN A 1 88 ? -41.599 9.639 64.697 1.00 85.56 88 ASN A O 1
ATOM 642 N N . ASP A 1 89 ? -43.437 10.367 65.755 1.00 76.75 89 ASP A N 1
ATOM 643 C CA . ASP A 1 89 ? -42.805 11.495 66.463 1.00 76.75 89 ASP A CA 1
ATOM 644 C C . ASP A 1 89 ? -42.170 11.116 67.820 1.00 76.75 89 ASP A C 1
ATOM 646 O O . ASP A 1 89 ? -42.051 11.938 68.735 1.00 76.75 89 ASP A O 1
ATOM 650 N N . GLN A 1 90 ? -41.764 9.855 67.992 1.00 67.69 90 GLN A N 1
ATOM 651 C CA . GLN A 1 90 ? -41.135 9.363 69.224 1.00 67.69 90 GLN A CA 1
ATOM 652 C C . GLN A 1 90 ? -39.650 9.772 69.313 1.00 67.69 90 GLN A C 1
ATOM 654 O O . GLN A 1 90 ? -38.759 9.041 68.893 1.00 67.69 90 GLN A O 1
ATOM 659 N N . GLY A 1 91 ? -39.376 10.921 69.943 1.00 62.19 91 GLY A N 1
ATOM 660 C CA . GLY A 1 91 ? -38.044 11.298 70.449 1.00 62.19 91 GLY A CA 1
ATOM 661 C C . GLY A 1 91 ? -37.043 11.832 69.408 1.00 62.19 91 GLY A C 1
ATOM 662 O O . GLY A 1 91 ? -37.137 11.573 68.217 1.00 62.19 91 GLY A O 1
ATOM 663 N N . ALA A 1 92 ? -36.055 12.614 69.859 1.00 59.03 92 ALA A N 1
ATOM 664 C CA . ALA A 1 92 ? -35.135 13.374 68.996 1.00 59.03 92 ALA A CA 1
ATOM 665 C C . ALA A 1 92 ? -33.892 12.593 68.497 1.00 59.03 92 ALA A C 1
ATOM 667 O O . ALA A 1 92 ? -32.927 13.214 68.057 1.00 59.03 92 ALA A O 1
ATOM 668 N N . ALA A 1 93 ? -33.862 11.260 68.618 1.00 67.06 93 ALA A N 1
ATOM 669 C CA . ALA A 1 93 ? -32.627 10.476 68.466 1.00 67.06 93 ALA A CA 1
ATOM 670 C C . ALA A 1 93 ? -32.357 9.928 67.047 1.00 67.06 93 ALA A C 1
ATOM 672 O O . ALA A 1 93 ? -31.193 9.709 66.719 1.00 67.06 93 ALA A O 1
ATOM 673 N N . SER A 1 94 ? -33.383 9.723 66.207 1.00 75.56 94 SER A N 1
ATOM 674 C CA . SER A 1 94 ? -33.224 9.244 64.820 1.00 75.56 94 SER A CA 1
ATOM 675 C C . SER A 1 94 ? -34.158 9.961 63.846 1.00 75.56 94 SER A C 1
ATOM 677 O O . SER A 1 94 ? -35.287 10.307 64.208 1.00 75.56 94 SER A O 1
ATOM 679 N N . ALA A 1 95 ? -33.680 10.151 62.612 1.00 79.31 95 ALA A N 1
ATOM 680 C CA . ALA A 1 95 ? -34.417 10.794 61.529 1.00 79.31 95 ALA A CA 1
ATOM 681 C C . ALA A 1 95 ? -35.524 9.901 60.931 1.00 79.31 95 ALA A C 1
ATOM 683 O O . ALA A 1 95 ? -36.625 10.327 60.579 1.00 79.31 95 ALA A O 1
ATOM 684 N N . ALA A 1 96 ? -35.251 8.616 60.830 1.00 87.25 96 ALA A N 1
ATOM 685 C CA . ALA A 1 96 ? -36.226 7.630 60.419 1.00 87.25 96 ALA A CA 1
ATOM 686 C C . ALA A 1 96 ? -35.761 6.263 60.913 1.00 87.25 96 ALA A C 1
ATOM 688 O O . ALA A 1 96 ? -34.712 6.142 61.555 1.00 87.25 96 ALA A O 1
ATOM 689 N N . TYR A 1 97 ? -36.600 5.260 60.705 1.00 86.75 97 TYR A N 1
ATOM 690 C CA . TYR A 1 97 ? -36.206 3.869 60.841 1.00 86.75 97 TYR A CA 1
ATOM 691 C C . TYR A 1 97 ? -37.148 2.979 60.034 1.00 86.75 97 TYR A C 1
ATOM 693 O O . TYR A 1 97 ? -38.334 3.280 59.838 1.00 86.75 97 TYR A O 1
ATOM 701 N N . ALA A 1 98 ? -36.625 1.836 59.618 1.00 89.38 98 ALA A N 1
ATOM 702 C CA . ALA A 1 98 ? -37.358 0.805 58.913 1.00 89.38 98 ALA A CA 1
ATOM 703 C C . ALA A 1 98 ? -37.014 -0.588 59.437 1.00 89.38 98 ALA A C 1
ATOM 705 O O . ALA A 1 98 ? -35.970 -0.828 60.045 1.00 89.38 98 ALA A O 1
ATOM 706 N N . TYR A 1 99 ? -37.911 -1.533 59.173 1.00 87.44 99 TYR A N 1
ATOM 707 C CA . TYR A 1 99 ? -37.691 -2.939 59.480 1.00 87.44 99 TYR A CA 1
ATOM 708 C C . TYR A 1 99 ? -37.275 -3.716 58.229 1.00 87.44 99 TYR A C 1
ATOM 710 O O . TYR A 1 99 ? -37.857 -3.562 57.155 1.00 87.44 99 TYR A O 1
ATOM 718 N N . TYR A 1 100 ? -36.320 -4.632 58.391 1.00 89.44 100 TYR A N 1
ATOM 719 C CA . TYR A 1 100 ? -35.975 -5.603 57.354 1.00 89.44 100 TYR A CA 1
ATOM 720 C C . TYR A 1 100 ? -37.187 -6.455 56.928 1.00 89.44 100 TYR A C 1
ATOM 722 O O . TYR A 1 100 ? -38.125 -6.632 57.715 1.00 89.44 100 TYR A O 1
ATOM 730 N N . PRO A 1 101 ? -37.158 -7.065 55.727 1.00 88.69 101 PRO A N 1
ATOM 731 C CA . PRO A 1 101 ? -38.131 -8.077 55.324 1.00 88.69 101 PRO A CA 1
ATOM 732 C C . PRO A 1 101 ? -38.312 -9.169 56.397 1.00 88.69 101 PRO A C 1
ATOM 734 O O . PRO A 1 101 ? -37.365 -9.867 56.767 1.00 88.69 101 PRO A O 1
ATOM 737 N N . GLN A 1 102 ? -39.538 -9.321 56.904 1.00 71.81 102 GLN A N 1
ATOM 738 C CA . GLN A 1 102 ? -39.898 -10.298 57.941 1.00 71.81 102 GLN A CA 1
ATOM 739 C C . GLN A 1 102 ? -40.506 -11.568 57.311 1.00 71.81 102 GLN A C 1
ATOM 741 O O . GLN A 1 102 ? -41.311 -11.452 56.384 1.00 71.81 102 GLN A O 1
ATOM 746 N N . PRO A 1 103 ? -40.248 -12.778 57.850 1.00 56.16 103 PRO A N 1
ATOM 747 C CA . PRO A 1 103 ? -40.799 -14.024 57.302 1.00 56.16 103 PRO A CA 1
ATOM 748 C C . PRO A 1 103 ? -42.338 -14.151 57.354 1.00 56.16 103 PRO A C 1
ATOM 750 O O . PRO A 1 103 ? -42.886 -15.017 56.677 1.00 56.16 103 PRO A O 1
ATOM 753 N N . TYR A 1 104 ? -43.049 -13.320 58.141 1.00 52.38 104 TYR A N 1
ATOM 754 C CA . TYR A 1 104 ? -44.468 -13.537 58.490 1.00 52.38 104 TYR A CA 1
ATOM 755 C C . TYR A 1 104 ? -45.422 -12.335 58.313 1.00 52.38 104 TYR A C 1
ATOM 757 O O . TYR A 1 104 ? -46.444 -12.255 58.989 1.00 52.38 104 TYR A O 1
ATOM 765 N N . GLY A 1 105 ? -45.177 -11.443 57.348 1.00 64.75 105 GLY A N 1
ATOM 766 C CA . GLY A 1 105 ? -46.313 -10.841 56.626 1.00 64.75 105 GLY A CA 1
ATOM 767 C C . GLY A 1 105 ? -46.400 -9.320 56.496 1.00 64.75 105 GLY A C 1
ATOM 768 O O . GLY A 1 105 ? -47.081 -8.895 55.567 1.00 64.75 105 GLY A O 1
ATOM 769 N N . MET A 1 106 ? -45.728 -8.500 57.316 1.00 72.62 106 MET A N 1
ATOM 770 C CA . MET A 1 106 ? -45.718 -7.030 57.158 1.00 72.62 106 MET A CA 1
ATOM 771 C C . MET A 1 106 ? -44.418 -6.396 57.685 1.00 72.62 106 MET A C 1
ATOM 773 O O . MET A 1 106 ? -43.905 -6.838 58.711 1.00 72.62 106 MET A O 1
ATOM 777 N N . SER A 1 107 ? -43.915 -5.363 57.003 1.00 82.62 107 SER A N 1
ATOM 778 C CA . SER A 1 107 ? -42.811 -4.490 57.433 1.00 82.62 107 SER A CA 1
ATOM 779 C C . SER A 1 107 ? -43.279 -3.027 57.509 1.00 82.62 107 SER A C 1
ATOM 781 O O . SER A 1 107 ? -44.266 -2.656 56.865 1.00 82.62 107 SER A O 1
ATOM 783 N N . GLY A 1 108 ? -42.593 -2.208 58.307 1.00 84.81 108 GLY A N 1
ATOM 784 C CA . GLY A 1 108 ? -42.905 -0.795 58.518 1.00 84.81 108 GLY A CA 1
ATOM 785 C C . GLY A 1 108 ? -41.710 0.118 58.243 1.00 84.81 108 GLY A C 1
ATOM 786 O O . GLY A 1 108 ? -40.578 -0.249 58.553 1.00 84.81 108 GLY A O 1
ATOM 787 N N . LEU A 1 109 ? -41.994 1.302 57.700 1.00 89.06 109 LEU A N 1
ATOM 788 C CA . LEU A 1 109 ? -41.062 2.423 57.550 1.00 89.06 109 LEU A CA 1
ATOM 789 C C . LEU A 1 109 ? -41.687 3.656 58.202 1.00 89.06 109 LEU A C 1
ATOM 791 O O . LEU A 1 109 ? -42.814 4.038 57.861 1.00 89.06 109 LEU A O 1
ATOM 795 N N . TYR A 1 110 ? -40.957 4.271 59.129 1.00 87.62 110 TYR A N 1
ATOM 796 C CA . TYR A 1 110 ? -41.441 5.391 59.926 1.00 87.62 110 TYR A CA 1
ATOM 797 C C . TYR A 1 110 ? -40.514 6.602 59.808 1.00 87.62 110 TYR A C 1
ATOM 799 O O . TYR A 1 110 ? -39.331 6.528 60.133 1.00 87.62 110 TYR A O 1
ATOM 807 N N . LEU A 1 111 ? -41.067 7.733 59.362 1.00 86.62 111 LEU A N 1
ATOM 808 C CA . LEU A 1 111 ? -40.370 9.024 59.339 1.00 86.62 111 LEU A CA 1
ATOM 809 C C . LEU A 1 111 ? -40.678 9.820 60.604 1.00 86.62 111 LEU A C 1
ATOM 811 O O . LEU A 1 111 ? -41.845 9.980 60.951 1.00 86.62 111 LEU A O 1
ATOM 815 N N . ASN A 1 112 ? -39.681 10.401 61.255 1.00 83.00 112 ASN A N 1
ATOM 816 C CA . ASN A 1 112 ? -39.931 11.235 62.429 1.00 83.00 112 ASN A CA 1
ATOM 817 C C . ASN A 1 112 ? -40.233 12.691 62.004 1.00 83.00 112 ASN A C 1
ATOM 819 O O . ASN A 1 112 ? -39.493 13.259 61.202 1.00 83.00 112 ASN A O 1
ATOM 823 N N . ASN A 1 113 ? -41.343 13.304 62.444 1.00 75.56 113 ASN A N 1
ATOM 824 C CA . ASN A 1 113 ? -41.647 14.714 62.132 1.00 75.56 113 ASN A CA 1
ATOM 825 C C . ASN A 1 113 ? -41.069 15.687 63.170 1.00 75.56 113 ASN A C 1
ATOM 827 O O . ASN A 1 113 ? -41.045 16.892 62.921 1.00 75.56 113 ASN A O 1
ATOM 831 N N . ALA A 1 114 ? -40.612 15.202 64.329 1.00 67.06 114 ALA A N 1
ATOM 832 C CA . ALA A 1 114 ? -40.098 16.044 65.411 1.00 67.06 114 ALA A CA 1
ATOM 833 C C . ALA A 1 114 ? -38.708 16.641 65.115 1.00 67.06 114 ALA A C 1
ATOM 835 O O . ALA A 1 114 ? -38.239 17.514 65.847 1.00 67.06 114 ALA A O 1
ATOM 836 N N . LEU A 1 115 ? -38.046 16.188 64.049 1.00 65.06 115 LEU A N 1
ATOM 837 C CA . LEU A 1 115 ? -36.735 16.658 63.612 1.00 65.06 115 LEU A CA 1
ATOM 838 C C . LEU A 1 115 ? -36.841 17.460 62.301 1.00 65.06 115 LEU A C 1
ATOM 840 O O . LEU A 1 115 ? -37.697 17.223 61.448 1.00 65.06 115 LEU A O 1
ATOM 844 N N . SER A 1 116 ? -35.947 18.438 62.138 1.00 58.03 116 SER A N 1
ATOM 845 C CA . SER A 1 116 ? -36.042 19.524 61.148 1.00 58.03 116 SER A CA 1
ATOM 846 C C . SER A 1 116 ? -36.044 19.100 59.670 1.00 58.03 116 SER A C 1
ATOM 848 O O . SER A 1 116 ? -36.409 19.916 58.824 1.00 58.03 116 SER A O 1
ATOM 850 N N . TYR A 1 117 ? -35.702 17.856 59.324 1.00 61.94 117 TYR A N 1
ATOM 851 C CA . TYR A 1 117 ? -35.643 17.398 57.927 1.00 61.94 117 TYR A CA 1
ATOM 852 C C . TYR A 1 117 ? -37.012 17.090 57.304 1.00 61.94 117 TYR A C 1
ATOM 854 O O . TYR A 1 117 ? -37.114 17.045 56.084 1.00 61.94 117 TYR A O 1
ATOM 862 N N . ASN A 1 118 ? -38.068 16.907 58.101 1.00 58.78 118 ASN A N 1
ATOM 863 C CA . ASN A 1 118 ? -39.427 16.645 57.603 1.00 58.78 118 ASN A CA 1
ATOM 864 C C . ASN A 1 118 ? -40.303 17.917 57.584 1.00 58.78 118 ASN A C 1
ATOM 866 O O . ASN A 1 118 ? -41.530 17.868 57.526 1.00 58.78 118 ASN A O 1
ATOM 870 N N . THR A 1 119 ? -39.656 19.083 57.680 1.00 57.84 119 THR A N 1
ATOM 871 C CA . THR A 1 119 ? -40.299 20.400 57.678 1.00 57.84 119 THR A CA 1
ATOM 872 C C . THR A 1 119 ? -40.256 21.025 56.282 1.00 57.84 119 THR A C 1
ATOM 874 O O . THR A 1 119 ? -39.408 20.686 55.458 1.00 57.84 119 THR A O 1
ATOM 877 N N . ALA A 1 120 ? -41.137 21.995 56.015 1.00 52.25 120 ALA A N 1
ATOM 878 C CA . ALA A 1 120 ? -41.204 22.701 54.729 1.00 52.25 120 ALA A CA 1
ATOM 879 C C . ALA A 1 120 ? -39.911 23.460 54.341 1.00 52.25 120 ALA A C 1
ATOM 881 O O . ALA A 1 120 ? -39.796 23.911 53.206 1.00 52.25 120 ALA A O 1
ATOM 882 N N . THR A 1 121 ? -38.954 23.613 55.266 1.00 53.00 121 THR A N 1
ATOM 883 C CA . THR A 1 121 ? -37.672 24.307 55.058 1.00 53.00 121 THR A CA 1
ATOM 884 C C . THR A 1 121 ? -36.501 23.381 54.713 1.00 53.00 121 THR A C 1
ATOM 886 O O . THR A 1 121 ? -35.426 23.879 54.387 1.00 53.00 121 THR A O 1
ATOM 889 N N . ALA A 1 122 ? -36.665 22.056 54.793 1.00 60.69 122 ALA A N 1
ATOM 890 C CA . ALA A 1 122 ? -35.625 21.107 54.396 1.00 60.69 122 ALA A CA 1
ATOM 891 C C . ALA A 1 122 ? -35.519 21.010 52.866 1.00 60.69 122 ALA A C 1
ATOM 893 O O . ALA A 1 122 ? -36.538 21.023 52.168 1.00 60.69 122 ALA A O 1
ATOM 894 N N . SER A 1 123 ? -34.297 20.885 52.336 1.00 65.38 123 SER A N 1
ATOM 895 C CA . SER A 1 123 ? -34.110 20.681 50.898 1.00 65.38 123 SER A CA 1
ATOM 896 C C . SER A 1 123 ? -34.753 19.359 50.468 1.00 65.38 123 SER A C 1
ATOM 898 O O . SER A 1 123 ? -34.699 18.357 51.186 1.00 65.38 123 SER A O 1
ATOM 900 N N . ASN A 1 124 ? -35.360 19.349 49.280 1.00 69.00 124 ASN A N 1
ATOM 901 C CA . ASN A 1 124 ? -36.005 18.150 48.742 1.00 69.00 124 ASN A CA 1
ATOM 902 C C . ASN A 1 124 ? -35.018 16.962 48.660 1.00 69.00 124 ASN A C 1
ATOM 904 O O . ASN A 1 124 ? -35.373 15.827 48.951 1.00 69.00 124 ASN A O 1
ATOM 908 N N . ALA A 1 125 ? -33.744 17.240 48.364 1.00 70.44 125 ALA A N 1
ATOM 909 C CA . ALA A 1 125 ? -32.697 16.229 48.239 1.00 70.44 125 ALA A CA 1
ATOM 910 C C . ALA A 1 125 ? -32.426 15.458 49.544 1.00 70.44 125 ALA A C 1
ATOM 912 O O . ALA A 1 125 ? -32.318 14.236 49.516 1.00 70.44 125 ALA A O 1
ATOM 913 N N . TYR A 1 126 ? -32.366 16.138 50.697 1.00 77.31 126 TYR A N 1
ATOM 914 C CA . TYR A 1 126 ? -32.118 15.464 51.978 1.00 77.31 126 TYR A CA 1
ATOM 915 C C . TYR A 1 126 ? -33.312 14.595 52.408 1.00 77.31 126 TYR A C 1
ATOM 917 O O . TYR A 1 126 ? -33.129 13.498 52.931 1.00 77.31 126 TYR A O 1
ATOM 925 N N . ARG A 1 127 ? -34.544 15.052 52.140 1.00 80.06 127 ARG A N 1
ATOM 926 C CA . ARG A 1 127 ? -35.770 14.273 52.392 1.00 80.06 127 ARG A CA 1
ATOM 927 C C . ARG A 1 127 ? -35.801 12.973 51.597 1.00 80.06 127 ARG A C 1
ATOM 929 O O . ARG A 1 127 ? -36.042 11.911 52.168 1.00 80.06 127 ARG A O 1
ATOM 936 N N . ILE A 1 128 ? -35.531 13.059 50.296 1.00 85.69 128 ILE A N 1
ATOM 937 C CA . ILE A 1 128 ? -35.500 11.885 49.419 1.00 85.69 128 ILE A CA 1
ATOM 938 C C . ILE A 1 128 ? -34.342 10.954 49.792 1.00 85.69 128 ILE A C 1
ATOM 940 O O . ILE A 1 128 ? -34.541 9.744 49.819 1.00 85.69 128 ILE A O 1
ATOM 944 N N . ASN A 1 129 ? -33.174 11.489 50.164 1.00 88.12 129 ASN A N 1
ATOM 945 C CA . ASN A 1 129 ? -32.028 10.689 50.603 1.00 88.12 129 ASN A CA 1
ATOM 946 C C . ASN A 1 129 ? -32.376 9.746 51.771 1.00 88.12 129 ASN A C 1
ATOM 948 O O . ASN A 1 129 ? -32.167 8.537 51.662 1.00 88.12 129 ASN A O 1
ATOM 952 N N . VAL A 1 130 ? -32.978 10.280 52.843 1.00 88.19 130 VAL A N 1
ATOM 953 C CA . VAL A 1 130 ? -33.412 9.480 54.005 1.00 88.19 130 VAL A CA 1
ATOM 954 C C . VAL A 1 130 ? -34.434 8.422 53.586 1.00 88.19 130 VAL A C 1
ATOM 956 O O . VAL A 1 130 ? -34.347 7.270 53.993 1.00 88.19 130 VAL A O 1
ATOM 959 N N . LEU A 1 131 ? -35.392 8.777 52.730 1.00 91.06 131 LEU A N 1
ATOM 960 C CA . LEU A 1 131 ? -36.396 7.825 52.255 1.00 91.06 131 LEU A CA 1
ATOM 961 C C . LEU A 1 131 ? -35.800 6.677 51.436 1.00 91.06 131 LEU A C 1
ATOM 963 O O . LEU A 1 131 ? -36.202 5.530 51.626 1.00 91.06 131 LEU A O 1
ATOM 967 N N . VAL A 1 132 ? -34.844 6.961 50.549 1.00 94.25 132 VAL A N 1
ATOM 968 C CA . VAL A 1 132 ? -34.150 5.926 49.770 1.00 94.25 132 VAL A CA 1
ATOM 969 C C . VAL A 1 132 ? -33.368 4.992 50.698 1.00 94.25 132 VAL A C 1
ATOM 971 O O . VAL A 1 132 ? -33.471 3.776 50.527 1.00 94.25 132 VAL A O 1
ATOM 974 N N . HIS A 1 133 ? -32.680 5.532 51.712 1.00 94.81 133 HIS A N 1
ATOM 975 C CA . HIS A 1 133 ? -31.971 4.759 52.742 1.00 94.81 133 HIS A CA 1
ATOM 976 C C . HIS A 1 133 ? -32.907 3.788 53.481 1.00 94.81 133 HIS A C 1
ATOM 978 O O . HIS A 1 133 ? -32.687 2.577 53.504 1.00 94.81 133 HIS A O 1
ATOM 984 N N . GLU A 1 134 ? -34.010 4.291 54.032 1.00 93.38 134 GLU A N 1
ATOM 985 C CA . GLU A 1 134 ? -34.943 3.470 54.815 1.00 93.38 134 GLU A CA 1
ATOM 986 C C . GLU A 1 134 ? -35.717 2.456 53.959 1.00 93.38 134 GLU A C 1
ATOM 988 O O . GLU A 1 134 ? -36.053 1.348 54.402 1.00 93.38 134 GLU A O 1
ATOM 993 N N . LEU A 1 135 ? -35.986 2.795 52.695 1.00 95.06 135 LEU A N 1
ATOM 994 C CA . LEU A 1 135 ? -36.490 1.824 51.728 1.00 95.06 135 LEU A CA 1
ATOM 995 C C . LEU A 1 135 ? -35.454 0.728 51.455 1.00 95.06 135 LEU A C 1
ATOM 997 O O . LEU A 1 135 ? -35.844 -0.433 51.356 1.00 95.06 135 LEU A O 1
ATOM 1001 N N . GLY A 1 136 ? -34.160 1.054 51.426 1.00 96.00 136 GLY A N 1
ATOM 1002 C CA . GLY A 1 136 ? -33.069 0.078 51.362 1.00 96.00 136 GLY A CA 1
ATOM 1003 C C . GLY A 1 136 ? -33.163 -0.962 52.481 1.00 96.00 136 GLY A C 1
ATOM 1004 O O . GLY A 1 136 ? -33.199 -2.162 52.200 1.00 96.00 136 GLY A O 1
ATOM 1005 N N . HIS A 1 137 ? -33.334 -0.529 53.734 1.00 94.69 137 HIS A N 1
ATOM 1006 C CA . HIS A 1 137 ? -33.606 -1.430 54.865 1.00 94.69 137 HIS A CA 1
ATOM 1007 C C . HIS A 1 137 ? -34.862 -2.277 54.659 1.00 94.69 137 HIS A C 1
ATOM 1009 O O . HIS A 1 137 ? -34.818 -3.502 54.809 1.00 94.69 137 HIS A O 1
ATOM 1015 N N . SER A 1 138 ? -35.966 -1.648 54.248 1.00 93.69 138 SER A N 1
ATOM 1016 C CA . SER A 1 138 ? -37.245 -2.328 53.986 1.00 93.69 138 SER A CA 1
ATOM 1017 C C . SER A 1 138 ? -37.162 -3.370 52.867 1.00 93.69 138 SER A C 1
ATOM 1019 O O . SER A 1 138 ? -37.954 -4.315 52.828 1.00 93.69 138 SER A O 1
ATOM 1021 N N . LEU A 1 139 ? -36.212 -3.206 51.949 1.00 94.31 139 LEU A N 1
ATOM 1022 C CA . LEU A 1 139 ? -35.912 -4.130 50.859 1.00 94.31 139 LEU A CA 1
ATOM 1023 C C . LEU A 1 139 ? -34.819 -5.142 51.225 1.00 94.31 139 LEU A C 1
ATOM 1025 O O . LEU A 1 139 ? -34.709 -6.158 50.544 1.00 94.31 139 LEU A O 1
ATOM 1029 N N . GLY A 1 140 ? -34.090 -4.934 52.324 1.00 93.94 140 GLY A N 1
ATOM 1030 C CA . GLY A 1 140 ? -33.189 -5.922 52.916 1.00 93.94 140 GLY A CA 1
ATOM 1031 C C . GLY A 1 140 ? -31.707 -5.555 52.971 1.00 93.94 140 GLY A C 1
ATOM 1032 O O . GLY A 1 140 ? -30.898 -6.445 53.248 1.00 93.94 140 GLY A O 1
ATOM 1033 N N . LEU A 1 141 ? -31.347 -4.290 52.739 1.00 95.56 141 LEU A N 1
ATOM 1034 C CA . LEU A 1 141 ? -29.981 -3.785 52.898 1.00 95.56 141 LEU A CA 1
ATOM 1035 C C . LEU A 1 141 ? -29.713 -3.345 54.337 1.00 95.56 141 LEU A C 1
ATOM 1037 O O . LEU A 1 141 ? -30.540 -2.647 54.907 1.00 95.56 141 LEU A O 1
ATOM 1041 N N . LYS A 1 142 ? -28.577 -3.710 54.930 1.00 93.62 142 LYS A N 1
ATOM 1042 C CA . LYS A 1 142 ? -28.114 -3.228 56.247 1.00 93.62 142 LYS A CA 1
ATOM 1043 C C . LYS A 1 142 ? -27.121 -2.071 56.100 1.00 93.62 142 LYS A C 1
ATOM 1045 O O . LYS A 1 142 ? -26.633 -1.807 55.004 1.00 93.62 142 LYS A O 1
ATOM 1050 N N . HIS A 1 143 ? -26.789 -1.420 57.216 1.00 93.94 143 HIS A N 1
ATOM 1051 C CA . HIS A 1 143 ? -25.643 -0.512 57.269 1.00 93.94 143 HIS A CA 1
ATOM 1052 C C . HIS A 1 143 ? -24.334 -1.278 56.982 1.00 93.94 143 HIS A C 1
ATOM 1054 O O . HIS A 1 143 ? -24.194 -2.431 57.409 1.00 93.94 143 HIS A O 1
ATOM 1060 N N . PRO A 1 144 ? -23.363 -0.659 56.288 1.00 92.12 144 PRO A N 1
ATOM 1061 C CA . PRO A 1 144 ? -22.075 -1.277 55.946 1.00 92.12 144 PRO A CA 1
ATOM 1062 C C . PRO A 1 144 ? -21.122 -1.445 57.149 1.00 92.12 144 PRO A C 1
ATOM 1064 O O . PRO A 1 144 ? -20.045 -2.035 57.014 1.00 92.12 144 PRO A O 1
ATOM 1067 N N . GLY A 1 145 ? -21.523 -0.990 58.338 1.00 86.88 145 GLY A N 1
ATOM 1068 C CA . GLY A 1 145 ? -20.804 -1.171 59.594 1.00 86.88 145 GLY A CA 1
ATOM 1069 C C . GLY A 1 145 ? -21.715 -1.495 60.776 1.00 86.88 145 GLY A C 1
ATOM 1070 O O . GLY A 1 145 ? -22.935 -1.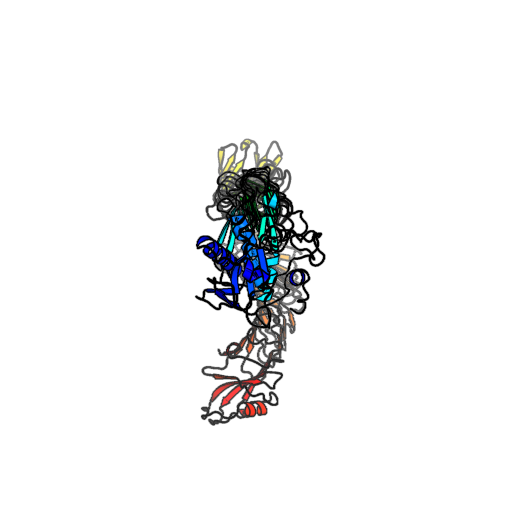564 60.639 1.00 86.88 145 GLY A O 1
ATOM 1071 N N . ASP A 1 146 ? -21.113 -1.735 61.943 1.00 82.81 146 ASP A N 1
ATOM 1072 C CA . ASP A 1 146 ? -21.847 -2.020 63.187 1.00 82.81 146 ASP A CA 1
ATOM 1073 C C . ASP A 1 146 ? -22.083 -0.726 63.979 1.00 82.81 146 ASP A C 1
ATOM 1075 O O . ASP A 1 146 ? -21.465 -0.464 65.012 1.00 82.81 146 ASP A O 1
ATOM 1079 N N . TYR A 1 147 ? -22.929 0.140 63.422 1.00 83.31 147 TYR A N 1
ATOM 1080 C CA . TYR A 1 147 ? -23.296 1.428 64.000 1.00 83.31 147 TYR A CA 1
ATOM 1081 C C . TYR A 1 147 ? -24.774 1.735 63.751 1.00 83.31 147 TYR A C 1
ATOM 1083 O O . TYR A 1 147 ? -25.378 1.241 62.806 1.00 83.31 147 TYR A O 1
ATOM 1091 N N . ASN A 1 148 ? -25.370 2.558 64.617 1.00 79.19 148 ASN A N 1
ATOM 1092 C CA . ASN A 1 148 ? -26.741 3.042 64.453 1.00 79.19 148 ASN A CA 1
ATOM 1093 C C . ASN A 1 148 ? -26.901 4.453 65.054 1.00 79.19 148 ASN A C 1
ATOM 1095 O O . ASN A 1 148 ? -26.061 4.911 65.839 1.00 79.19 148 ASN A O 1
ATOM 1099 N N . ALA A 1 149 ? -27.977 5.155 64.693 1.00 65.12 149 ALA A N 1
ATOM 1100 C CA . ALA A 1 149 ? -28.227 6.533 65.095 1.00 65.12 149 ALA A CA 1
ATOM 1101 C C . ALA A 1 149 ? -28.326 6.629 66.628 1.00 65.12 149 ALA A C 1
ATOM 1103 O O . ALA A 1 149 ? -29.060 5.877 67.268 1.00 65.12 149 ALA A O 1
ATOM 1104 N N . GLY A 1 150 ? -27.536 7.525 67.230 1.00 62.06 150 GLY A N 1
ATOM 1105 C CA . GLY A 1 150 ? -27.459 7.701 68.686 1.00 62.06 150 GLY A CA 1
ATOM 1106 C C . GLY A 1 150 ? -26.602 6.674 69.449 1.00 62.06 150 GLY A C 1
ATOM 1107 O O . GLY A 1 150 ? -26.423 6.843 70.653 1.00 62.06 150 GLY A O 1
ATOM 1108 N N . GLY A 1 151 ? -26.047 5.650 68.782 1.00 60.62 151 GLY A N 1
ATOM 1109 C CA . GLY A 1 151 ? -25.248 4.579 69.406 1.00 60.62 151 GLY A CA 1
ATOM 1110 C C . GLY A 1 151 ? -23.722 4.758 69.364 1.00 60.62 151 GLY A C 1
ATOM 1111 O O . GLY A 1 151 ? -23.015 4.076 70.102 1.00 60.62 151 GLY A O 1
ATOM 1112 N N . GLY A 1 152 ? -23.210 5.687 68.544 1.00 65.62 152 GLY A N 1
ATOM 1113 C CA . GLY A 1 152 ? -21.774 5.802 68.240 1.00 65.62 152 GLY A CA 1
ATOM 1114 C C . GLY A 1 152 ? -21.258 4.666 67.337 1.00 65.62 152 GLY A C 1
ATOM 1115 O O . GLY A 1 152 ? -21.941 3.665 67.146 1.00 65.62 152 GLY A O 1
ATOM 1116 N N . GLY A 1 153 ? -20.069 4.838 66.746 1.00 70.88 153 GLY A N 1
ATOM 1117 C CA . GLY A 1 153 ? -19.434 3.850 65.861 1.00 70.88 153 GLY A CA 1
ATOM 1118 C C . GLY A 1 153 ? -18.399 4.465 64.911 1.00 70.88 153 GLY A C 1
ATOM 1119 O O . GLY A 1 153 ? -18.305 5.692 64.811 1.00 70.88 153 GLY A O 1
ATOM 1120 N N . SER A 1 154 ? -17.628 3.611 64.234 1.00 75.69 154 SER A N 1
ATOM 1121 C CA . SER A 1 154 ? -16.665 3.975 63.179 1.00 75.69 154 SER A CA 1
ATOM 1122 C C . SER A 1 154 ? -16.984 3.197 61.893 1.00 75.69 154 SER A C 1
ATOM 1124 O O . SER A 1 154 ? -17.577 2.123 62.005 1.00 75.69 154 SER A O 1
ATOM 1126 N N . PRO A 1 155 ? -16.561 3.678 60.706 1.00 79.44 155 PRO A N 1
ATOM 1127 C CA . PRO A 1 155 ? -16.747 2.956 59.448 1.00 79.44 155 PRO A CA 1
ATOM 1128 C C . PRO A 1 155 ? -16.202 1.515 59.492 1.00 79.44 155 PRO A C 1
ATOM 1130 O O . PRO A 1 155 ? -15.133 1.269 60.064 1.00 79.44 155 PRO A O 1
ATOM 1133 N N . GLY A 1 156 ? -16.910 0.576 58.860 1.00 71.06 156 GLY A N 1
ATOM 1134 C CA . GLY A 1 156 ? -16.648 -0.872 58.928 1.00 71.06 156 GLY A CA 1
ATOM 1135 C C . GLY A 1 156 ? -17.346 -1.591 60.104 1.00 71.06 156 GLY A C 1
ATOM 1136 O O . GLY A 1 156 ? -18.132 -0.984 60.828 1.00 71.06 156 GLY A O 1
ATOM 1137 N N . PRO A 1 157 ? -17.130 -2.906 60.326 1.00 80.31 157 PRO A N 1
ATOM 1138 C CA . PRO A 1 157 ? -16.136 -3.775 59.695 1.00 80.31 157 PRO A CA 1
ATOM 1139 C C . PRO A 1 157 ? -16.630 -4.534 58.452 1.00 80.31 157 PRO A C 1
ATOM 1141 O O . PRO A 1 157 ? -15.837 -5.265 57.863 1.00 80.31 157 PRO A O 1
ATOM 1144 N N . TYR A 1 158 ? -17.912 -4.439 58.067 1.00 87.44 158 TYR A N 1
ATOM 1145 C CA . TYR A 1 158 ? -18.431 -5.249 56.954 1.00 87.44 158 TYR A CA 1
ATOM 1146 C C . TYR A 1 158 ? -17.930 -4.747 55.600 1.00 87.44 158 TYR A C 1
ATOM 1148 O O . TYR A 1 158 ? -17.548 -5.554 54.754 1.00 87.44 158 TYR A O 1
ATOM 1156 N N . LEU A 1 159 ? -17.885 -3.427 55.421 1.00 90.62 159 LEU A N 1
ATOM 1157 C CA . LEU A 1 159 ? -17.252 -2.773 54.283 1.00 90.62 159 LEU A CA 1
ATOM 1158 C C . LEU A 1 159 ? -15.948 -2.080 54.730 1.00 90.62 159 LEU A C 1
ATOM 1160 O O . LEU A 1 159 ? -15.901 -1.527 55.831 1.00 90.62 159 LEU A O 1
ATOM 1164 N N . PRO A 1 160 ? -14.872 -2.083 53.919 1.00 89.56 160 PRO A N 1
ATOM 1165 C CA . PRO A 1 160 ? -13.675 -1.305 54.225 1.00 89.56 160 PRO A CA 1
ATOM 1166 C C . PRO A 1 160 ? -14.007 0.178 54.424 1.00 89.56 160 PRO A C 1
ATOM 1168 O O . PRO A 1 160 ? -14.777 0.741 53.651 1.00 89.56 160 PRO A O 1
ATOM 1171 N N . GLY A 1 161 ? -13.377 0.832 55.405 1.00 85.56 161 GLY A N 1
ATOM 1172 C CA . GLY A 1 161 ? -13.700 2.221 55.763 1.00 85.56 161 GLY A CA 1
ATOM 1173 C C . GLY A 1 161 ? -13.564 3.238 54.620 1.00 85.56 161 GLY A C 1
ATOM 1174 O O . GLY A 1 161 ? -14.258 4.244 54.623 1.00 85.56 161 GLY A O 1
ATOM 1175 N N . ALA A 1 162 ? -12.729 2.962 53.612 1.00 88.25 162 ALA A N 1
ATOM 1176 C CA . ALA A 1 162 ? -12.606 3.802 52.415 1.00 88.25 162 ALA A CA 1
ATOM 1177 C C . ALA A 1 162 ? -13.847 3.766 51.497 1.00 88.25 162 ALA A C 1
ATOM 1179 O O . ALA A 1 162 ? -14.049 4.683 50.709 1.00 88.25 162 ALA A O 1
ATOM 1180 N N . LEU A 1 163 ? -14.666 2.715 51.599 1.00 92.38 163 LEU A N 1
ATOM 1181 C CA . LEU A 1 163 ? -15.886 2.513 50.812 1.00 92.38 163 LEU A CA 1
ATOM 1182 C C . LEU A 1 163 ? -17.161 2.714 51.650 1.00 92.38 163 LEU A C 1
ATOM 1184 O O . LEU A 1 163 ? -18.253 2.794 51.100 1.00 92.38 163 LEU A O 1
ATOM 1188 N N . ASP A 1 164 ? -17.044 2.777 52.977 1.00 93.31 164 ASP A N 1
ATOM 1189 C CA . ASP A 1 164 ? -18.153 3.063 53.888 1.00 93.31 164 ASP A CA 1
ATOM 1190 C C . ASP A 1 164 ? -18.362 4.578 54.003 1.00 93.31 164 ASP A C 1
ATOM 1192 O O . ASP A 1 164 ? -17.986 5.217 54.987 1.00 93.31 164 ASP A O 1
ATOM 1196 N N . ASN A 1 165 ? -18.916 5.149 52.936 1.00 92.25 165 ASN A N 1
ATOM 1197 C CA . ASN A 1 165 ? -19.381 6.527 52.883 1.00 92.25 165 ASN A CA 1
ATOM 1198 C C . ASN A 1 165 ? -20.477 6.701 51.813 1.00 92.25 165 ASN A C 1
ATOM 1200 O O . ASN A 1 165 ? -20.738 5.805 51.002 1.00 92.25 165 ASN A O 1
ATOM 1204 N N . SER A 1 166 ? -21.099 7.878 51.811 1.00 90.94 166 SER A N 1
ATOM 1205 C CA . SER A 1 166 ? -22.239 8.225 50.963 1.00 90.94 166 SER A CA 1
ATOM 1206 C C . SER A 1 166 ? -21.972 8.216 49.457 1.00 90.94 166 SER A C 1
ATOM 1208 O O . SER A 1 166 ? -22.936 8.177 48.701 1.00 90.94 166 SER A O 1
ATOM 1210 N N . ASP A 1 167 ? -20.717 8.259 49.001 1.00 92.12 167 ASP A N 1
ATOM 1211 C CA . ASP A 1 167 ? -20.397 8.236 47.564 1.00 92.12 167 ASP A CA 1
ATOM 1212 C C . ASP A 1 167 ? -20.583 6.824 46.988 1.00 92.12 167 ASP A C 1
ATOM 1214 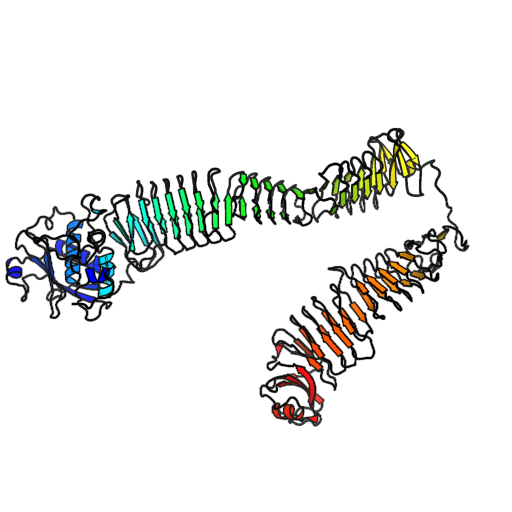O O . ASP A 1 167 ? -20.941 6.655 45.825 1.00 92.12 167 ASP A O 1
ATOM 1218 N N . TYR A 1 168 ? -20.400 5.792 47.816 1.00 94.44 168 TYR A N 1
ATOM 1219 C CA . TYR A 1 168 ? -20.494 4.390 47.402 1.00 94.44 168 TYR A CA 1
ATOM 1220 C C . TYR A 1 168 ? -21.816 3.735 47.795 1.00 94.44 168 TYR A C 1
ATOM 1222 O O . TYR A 1 168 ? -22.305 2.863 47.071 1.00 94.44 168 TYR A O 1
ATOM 1230 N N . THR A 1 169 ? -22.383 4.112 48.944 1.00 94.69 169 THR A N 1
ATOM 1231 C CA . THR A 1 169 ? -23.637 3.545 49.447 1.00 94.69 169 THR A CA 1
ATOM 1232 C C . THR A 1 169 ? -24.438 4.561 50.251 1.00 94.69 169 THR A C 1
ATOM 1234 O O . THR A 1 169 ? -23.968 5.161 51.217 1.00 94.69 169 THR A O 1
ATOM 1237 N N . MET A 1 170 ? -25.710 4.680 49.895 1.00 92.50 170 MET A N 1
ATOM 1238 C CA . MET A 1 170 ? -26.738 5.407 50.628 1.00 92.50 170 MET A CA 1
ATOM 1239 C C . MET A 1 170 ? -26.929 4.863 52.038 1.00 92.50 170 MET A C 1
ATOM 1241 O O . MET A 1 170 ? -27.431 5.588 52.890 1.00 92.50 170 MET A O 1
ATOM 1245 N N . MET A 1 171 ? -26.544 3.607 52.294 1.00 94.06 171 MET A N 1
ATOM 1246 C CA . MET A 1 171 ? -26.673 2.957 53.596 1.00 94.06 171 MET A CA 1
ATOM 1247 C C . MET A 1 171 ? -25.601 3.401 54.601 1.00 94.06 171 MET A C 1
ATOM 1249 O O . MET A 1 171 ? -25.685 3.026 55.766 1.00 94.06 171 MET A O 1
ATOM 1253 N N . SER A 1 172 ? -24.599 4.184 54.196 1.00 92.19 172 SER A N 1
ATOM 1254 C CA . SER A 1 172 ? -23.606 4.726 55.128 1.00 92.19 172 SER A CA 1
ATOM 1255 C C . SER A 1 172 ? -24.119 5.969 55.861 1.00 92.19 172 SER A C 1
ATOM 1257 O O . SER A 1 172 ? -24.890 6.763 55.322 1.00 92.19 172 SER A O 1
ATOM 1259 N N . TYR A 1 173 ? -23.647 6.173 57.092 1.00 88.12 173 TYR A N 1
ATOM 1260 C CA . TYR A 1 173 ? -23.828 7.429 57.834 1.00 88.12 173 TYR A CA 1
ATOM 1261 C C . TYR A 1 173 ? -22.671 8.413 57.661 1.00 88.12 173 TYR A C 1
ATOM 1263 O O . TYR A 1 173 ? -22.733 9.532 58.177 1.00 88.12 173 TYR A O 1
ATOM 1271 N N . TYR A 1 174 ? -21.614 8.008 56.963 1.00 88.62 174 TYR A N 1
ATOM 1272 C CA . TYR A 1 174 ? -20.434 8.830 56.761 1.00 88.62 174 TYR A CA 1
ATOM 1273 C C . TYR A 1 174 ? -20.501 9.525 55.412 1.00 88.62 174 TYR A C 1
ATOM 1275 O O . TYR A 1 174 ? -20.892 8.949 54.401 1.00 88.62 174 TYR A O 1
ATOM 1283 N N . ASP A 1 175 ? -20.117 10.792 55.411 1.00 87.69 175 ASP A N 1
ATOM 1284 C CA . ASP A 1 175 ? -20.079 11.586 54.197 1.00 87.69 175 ASP A CA 1
ATOM 1285 C C . ASP A 1 175 ? -18.798 11.281 53.411 1.00 87.69 175 ASP A C 1
ATOM 1287 O O . ASP A 1 175 ? -17.713 11.210 53.995 1.00 87.69 175 ASP A O 1
ATOM 1291 N N . GLY A 1 176 ? -18.934 11.117 52.098 1.00 88.31 176 GLY A N 1
ATOM 1292 C CA . GLY A 1 176 ? -17.806 10.982 51.182 1.00 88.31 176 GLY A CA 1
ATOM 1293 C C . GLY A 1 176 ? -17.225 12.327 50.741 1.00 88.31 176 GLY A C 1
ATOM 1294 O O . GLY A 1 176 ? -17.529 13.387 51.304 1.00 88.31 176 GLY A O 1
ATOM 1295 N N . ALA A 1 177 ? -16.381 12.284 49.716 1.00 86.88 177 ALA A N 1
ATOM 1296 C CA . ALA A 1 177 ? -15.741 13.459 49.137 1.00 86.88 177 ALA A CA 1
ATOM 1297 C C . ALA A 1 177 ? -16.766 14.384 48.459 1.00 86.88 177 ALA A C 1
ATOM 1299 O O . ALA A 1 177 ? -16.670 15.613 48.554 1.00 86.88 177 ALA A O 1
ATOM 1300 N N . SER A 1 178 ? -17.831 13.803 47.899 1.00 86.19 178 SER A N 1
ATOM 1301 C CA . SER A 1 178 ? -18.884 14.545 47.200 1.00 86.19 178 SER A CA 1
ATOM 1302 C C . SER A 1 178 ? -19.697 15.490 48.102 1.00 86.19 178 SER A C 1
ATOM 1304 O O . SER A 1 178 ? -20.362 16.407 47.620 1.00 86.19 178 SER A O 1
ATOM 1306 N N . LYS A 1 179 ? -19.576 15.360 49.432 1.00 84.56 179 LYS A N 1
ATOM 1307 C CA . LYS A 1 179 ? -20.155 16.288 50.423 1.00 84.56 179 LYS A CA 1
ATOM 1308 C C . LYS A 1 179 ? -19.654 17.727 50.271 1.00 84.56 179 LYS A C 1
ATOM 1310 O O . LYS A 1 179 ? -20.319 18.660 50.723 1.00 84.56 179 LYS A O 1
ATOM 1315 N N . ALA A 1 180 ? -18.482 17.921 49.664 1.00 80.00 180 ALA A N 1
ATOM 1316 C CA . ALA A 1 180 ? -17.954 19.251 49.366 1.00 80.00 180 ALA A CA 1
ATOM 1317 C C . ALA A 1 180 ? -18.881 20.066 48.440 1.00 80.00 180 ALA A C 1
ATOM 1319 O O . ALA A 1 180 ? -18.805 21.294 48.414 1.00 80.00 180 ALA A O 1
ATOM 1320 N N . ILE A 1 181 ? -19.793 19.401 47.724 1.00 81.06 181 ILE A N 1
ATOM 1321 C CA . ILE A 1 181 ? -20.829 20.027 46.907 1.00 81.06 181 ILE A CA 1
ATOM 1322 C C . ILE A 1 181 ? -21.935 20.546 47.841 1.00 81.06 181 ILE A C 1
ATOM 1324 O O . ILE A 1 181 ? -22.761 19.770 48.320 1.00 81.06 181 ILE A O 1
ATOM 1328 N N . ASP A 1 182 ? -21.926 21.860 48.104 1.00 66.94 182 ASP A N 1
ATOM 1329 C CA . ASP A 1 182 ? -22.745 22.579 49.101 1.00 66.94 182 ASP A CA 1
ATOM 1330 C C . ASP A 1 182 ? -24.123 21.946 49.396 1.00 66.94 182 ASP A C 1
ATOM 1332 O O . ASP A 1 182 ? -25.108 22.146 48.680 1.00 66.94 182 ASP A O 1
ATOM 1336 N N . GLY A 1 183 ? -24.180 21.143 50.466 1.00 63.94 183 GLY A N 1
ATOM 1337 C CA . GLY A 1 183 ? -25.415 20.578 51.013 1.00 63.94 183 GLY A CA 1
ATOM 1338 C C . GLY A 1 183 ? -26.132 19.538 50.142 1.00 63.94 183 GLY A C 1
ATOM 1339 O O . GLY A 1 183 ? -27.273 19.182 50.460 1.00 63.94 183 GLY A O 1
ATOM 1340 N N . LYS A 1 184 ? -25.515 19.036 49.065 1.00 74.12 184 LYS A N 1
ATOM 1341 C CA . LYS A 1 184 ? -26.113 18.006 48.204 1.00 74.12 184 LYS A CA 1
ATOM 1342 C C . LYS A 1 184 ? -25.776 16.609 48.724 1.00 74.12 184 LYS A C 1
ATOM 1344 O O . LYS A 1 184 ? -24.646 16.314 49.087 1.00 74.12 184 LYS A O 1
ATOM 1349 N N . ARG A 1 185 ? -26.794 15.750 48.768 1.00 79.88 185 ARG A N 1
ATOM 1350 C CA . ARG A 1 185 ? -26.677 14.318 49.064 1.00 79.88 185 ARG A CA 1
ATOM 1351 C C . ARG A 1 185 ? -27.235 13.523 47.891 1.00 79.88 185 ARG A C 1
ATOM 1353 O O . ARG A 1 185 ? -28.129 14.042 47.214 1.00 79.88 185 ARG A O 1
ATOM 1360 N N . PRO A 1 186 ? -26.764 12.288 47.677 1.00 89.12 186 PRO A N 1
ATOM 1361 C CA . PRO A 1 186 ? -27.372 11.411 46.692 1.00 89.12 186 PRO A CA 1
ATOM 1362 C C . PRO A 1 186 ? -28.851 11.188 47.015 1.00 89.12 186 PRO A C 1
ATOM 1364 O O . PRO A 1 186 ? -29.230 10.990 48.168 1.00 89.12 186 PRO A O 1
ATOM 1367 N N . ALA A 1 187 ? -29.703 11.281 45.999 1.00 88.88 187 ALA A N 1
ATOM 1368 C CA . ALA A 1 187 ? -31.157 11.117 46.119 1.00 88.88 187 ALA A CA 1
ATOM 1369 C C . ALA A 1 187 ? -31.656 9.824 45.444 1.00 88.88 187 ALA A C 1
ATOM 1371 O O . ALA A 1 187 ? -32.857 9.623 45.281 1.00 88.88 187 ALA A O 1
ATOM 1372 N N . ALA A 1 188 ? -30.731 8.952 45.052 1.00 92.56 188 ALA A N 1
ATOM 1373 C CA . ALA A 1 188 ? -30.968 7.668 44.408 1.00 92.56 188 ALA A CA 1
ATOM 1374 C C . ALA A 1 188 ? -29.925 6.649 44.910 1.00 92.56 188 ALA A C 1
ATOM 1376 O O . ALA A 1 188 ? -28.920 7.068 45.489 1.00 92.56 188 ALA A O 1
ATOM 1377 N N . PRO A 1 189 ? -30.158 5.336 44.729 1.00 96.62 189 PRO A N 1
ATOM 1378 C CA . PRO A 1 189 ? -29.182 4.300 45.068 1.00 96.62 189 PRO A CA 1
ATOM 1379 C C . PRO A 1 189 ? -27.810 4.564 44.431 1.00 96.62 189 PRO A C 1
ATOM 1381 O O . PRO A 1 189 ? -27.732 4.893 43.248 1.00 96.62 189 PRO A O 1
ATOM 1384 N N . MET A 1 190 ? -26.740 4.408 45.210 1.00 96.31 190 MET A N 1
ATOM 1385 C CA . MET A 1 190 ? -25.355 4.555 44.756 1.00 96.31 190 MET A CA 1
ATOM 1386 C C . MET A 1 190 ? -24.756 3.201 44.348 1.00 96.31 190 MET A C 1
ATOM 1388 O O . MET A 1 190 ? -25.407 2.159 44.440 1.00 96.31 190 MET A O 1
ATOM 1392 N N . LEU A 1 191 ? -23.506 3.207 43.880 1.00 97.12 191 LEU A N 1
ATOM 1393 C CA . LEU A 1 191 ? -22.849 2.072 43.222 1.00 97.12 191 LEU A CA 1
ATOM 1394 C C . LEU A 1 191 ? -23.044 0.717 43.931 1.00 97.12 191 LEU A C 1
ATOM 1396 O O . LEU A 1 191 ? -23.428 -0.275 43.304 1.00 97.12 191 LEU A O 1
ATOM 1400 N N . LEU A 1 192 ? -22.787 0.654 45.240 1.00 97.38 192 LEU A N 1
ATOM 1401 C CA . LEU A 1 192 ? -22.881 -0.597 46.001 1.00 97.38 192 LEU A CA 1
ATOM 1402 C C . LEU A 1 192 ? -24.320 -0.942 46.396 1.00 97.38 192 LEU A C 1
ATOM 1404 O O . LEU A 1 192 ? -24.642 -2.121 46.556 1.00 97.38 192 LEU A O 1
ATOM 1408 N N . ASP A 1 193 ? -25.193 0.060 46.497 1.00 98.06 193 ASP A N 1
ATOM 1409 C CA . ASP A 1 193 ? -26.621 -0.151 46.723 1.00 98.06 193 ASP A CA 1
ATOM 1410 C C . ASP A 1 193 ? -27.260 -0.851 45.527 1.00 98.06 193 ASP A C 1
ATOM 1412 O O . ASP A 1 193 ? -28.005 -1.816 45.700 1.00 98.06 193 ASP A O 1
ATOM 1416 N N . ILE A 1 194 ? -26.936 -0.387 44.314 1.00 98.38 194 ILE A N 1
ATOM 1417 C CA . ILE A 1 194 ? -27.400 -0.982 43.058 1.00 98.38 194 ILE A CA 1
ATOM 1418 C C . ILE A 1 194 ? -26.900 -2.421 42.969 1.00 98.38 194 ILE A C 1
ATOM 1420 O O . ILE A 1 194 ? -27.711 -3.332 42.815 1.00 98.38 194 ILE A O 1
ATOM 1424 N N . LEU A 1 195 ? -25.597 -2.646 43.171 1.00 97.69 195 LEU A N 1
ATOM 1425 C CA . LEU A 1 195 ? -25.002 -3.985 43.149 1.00 97.69 195 LEU A CA 1
ATOM 1426 C C . LEU A 1 195 ? -25.722 -4.954 44.104 1.00 97.69 195 LEU A C 1
ATOM 1428 O O . LEU A 1 195 ? -26.103 -6.062 43.714 1.00 97.69 195 LEU A O 1
ATOM 1432 N N . ALA A 1 196 ? -25.938 -4.542 45.356 1.00 97.44 196 ALA A N 1
ATOM 1433 C CA . ALA A 1 196 ? -26.607 -5.373 46.350 1.00 97.44 196 ALA A CA 1
ATOM 1434 C C . ALA A 1 196 ? -28.094 -5.583 46.019 1.00 97.44 196 ALA A C 1
ATOM 1436 O O . ALA A 1 196 ? -28.602 -6.698 46.147 1.00 97.44 196 ALA A O 1
ATOM 1437 N N . MET A 1 197 ? -28.804 -4.552 45.556 1.00 97.62 197 MET A N 1
ATOM 1438 C CA . MET A 1 197 ? -30.231 -4.651 45.238 1.00 97.62 197 MET A CA 1
ATOM 1439 C C . MET A 1 197 ? -30.497 -5.526 44.009 1.00 97.62 197 MET A C 1
ATOM 1441 O O . MET A 1 197 ? -31.435 -6.328 44.006 1.00 97.62 197 MET A O 1
ATOM 1445 N N . GLN A 1 198 ? -29.645 -5.433 42.989 1.00 97.56 198 GLN A N 1
ATOM 1446 C CA . GLN A 1 198 ? -29.701 -6.297 41.813 1.00 97.56 198 GLN A CA 1
ATOM 1447 C C . GLN A 1 198 ? -29.367 -7.749 42.160 1.00 97.56 198 GLN A C 1
ATOM 1449 O O . GLN A 1 198 ? -29.995 -8.660 41.625 1.00 97.56 198 GLN A O 1
ATOM 1454 N N . TYR A 1 199 ? -28.468 -7.995 43.116 1.00 96.94 199 TYR A N 1
ATOM 1455 C CA . TYR A 1 199 ? -28.284 -9.343 43.657 1.00 96.94 199 TYR A CA 1
ATOM 1456 C C . TYR A 1 199 ? -29.562 -9.870 44.334 1.00 96.94 199 TYR A C 1
ATOM 1458 O O . TYR A 1 199 ? -29.940 -11.027 44.138 1.00 96.94 199 TYR A O 1
ATOM 1466 N N . LEU A 1 200 ? -30.272 -9.035 45.101 1.00 96.19 200 LEU A N 1
ATOM 1467 C CA . LEU A 1 200 ? -31.502 -9.450 45.782 1.00 96.19 200 LEU A CA 1
ATOM 1468 C C . LEU A 1 200 ? -32.652 -9.751 44.814 1.00 96.19 200 LEU A C 1
ATOM 1470 O O . LEU A 1 200 ? -33.340 -10.759 45.005 1.00 96.19 200 LEU A O 1
ATOM 1474 N N . TYR A 1 201 ? -32.861 -8.914 43.795 1.00 97.50 201 TYR A N 1
ATOM 1475 C CA . TYR A 1 201 ? -34.097 -8.932 42.997 1.00 97.50 201 TYR A CA 1
ATOM 1476 C C . TYR A 1 201 ? -33.899 -9.003 41.477 1.00 97.50 201 TYR A C 1
ATOM 1478 O O . TYR A 1 201 ? -34.877 -9.133 40.745 1.00 97.50 201 TYR A O 1
ATOM 1486 N N . GLY A 1 202 ? -32.660 -8.991 40.992 1.00 97.12 202 GLY A N 1
ATOM 1487 C CA . GLY A 1 202 ? -32.311 -8.934 39.571 1.00 97.12 202 GLY A CA 1
ATOM 1488 C C . GLY A 1 202 ? -32.259 -7.498 39.043 1.00 97.12 202 GLY A C 1
ATOM 1489 O O . GLY A 1 202 ? -32.986 -6.627 39.523 1.00 97.12 202 GLY A O 1
ATOM 1490 N N . ALA A 1 203 ? -31.404 -7.258 38.049 1.00 97.50 203 ALA A N 1
ATOM 1491 C CA . ALA A 1 203 ? -31.255 -5.964 37.385 1.00 97.50 203 ALA A CA 1
ATOM 1492 C C . ALA A 1 203 ? -32.463 -5.619 36.505 1.00 97.50 203 ALA A C 1
ATOM 1494 O O . ALA A 1 203 ? -33.011 -6.500 35.836 1.00 97.50 203 ALA A O 1
ATOM 1495 N N . ASN A 1 204 ? -32.871 -4.347 36.502 1.00 97.31 204 ASN A N 1
ATOM 1496 C CA . ASN A 1 204 ? -33.930 -3.872 35.614 1.00 97.31 204 ASN A CA 1
ATOM 1497 C C . ASN A 1 204 ? -33.360 -3.565 34.228 1.00 97.31 204 ASN A C 1
ATOM 1499 O O . ASN A 1 204 ? -32.843 -2.479 33.985 1.00 97.31 204 ASN A O 1
ATOM 1503 N N . THR A 1 205 ? -33.500 -4.514 33.309 1.00 96.38 205 THR A N 1
ATOM 1504 C CA . THR A 1 205 ? -32.973 -4.406 31.943 1.00 96.38 205 THR A CA 1
ATOM 1505 C C . THR A 1 205 ? -33.893 -3.643 30.981 1.00 96.38 205 THR A C 1
ATOM 1507 O O . THR A 1 205 ? -33.682 -3.686 29.775 1.00 96.38 205 THR A O 1
ATOM 1510 N N . ALA A 1 206 ? -34.962 -3.012 31.476 1.00 95.06 206 ALA A N 1
ATOM 1511 C CA . ALA A 1 206 ? -35.873 -2.198 30.666 1.00 95.06 206 ALA A CA 1
ATOM 1512 C C . ALA A 1 206 ? -35.704 -0.688 30.912 1.00 95.06 206 ALA A C 1
ATOM 1514 O O . ALA A 1 206 ? -36.328 0.119 30.224 1.00 95.06 206 ALA A O 1
ATOM 1515 N N . TRP A 1 207 ? -34.918 -0.303 31.918 1.00 95.44 207 TRP A N 1
ATOM 1516 C CA . TRP A 1 207 ? -34.679 1.092 32.273 1.00 95.44 207 TRP A CA 1
ATOM 1517 C C . TRP A 1 207 ? -33.552 1.667 31.423 1.00 95.44 207 TRP A C 1
ATOM 1519 O O . TRP A 1 207 ? -32.448 1.148 31.516 1.00 95.44 207 TRP A O 1
ATOM 1529 N N . HIS A 1 208 ? -33.840 2.712 30.635 1.00 95.50 208 HIS A N 1
ATOM 1530 C CA . HIS A 1 208 ? -32.885 3.323 29.697 1.00 95.50 208 HIS A CA 1
ATOM 1531 C C . HIS A 1 208 ? -32.146 2.248 28.885 1.00 95.50 208 HIS A C 1
ATOM 1533 O O . HIS A 1 208 ? -31.008 1.907 29.150 1.00 95.50 208 HIS A O 1
ATOM 1539 N N . ALA A 1 209 ? -32.881 1.583 27.990 1.00 93.81 209 ALA A N 1
ATOM 1540 C CA . ALA A 1 209 ? -32.332 0.554 27.101 1.00 93.81 209 ALA A CA 1
ATOM 1541 C C . ALA A 1 209 ? -32.036 1.105 25.689 1.00 93.81 209 ALA A C 1
ATOM 1543 O O . ALA A 1 209 ? -31.927 0.334 24.733 1.00 93.81 209 ALA A O 1
ATOM 1544 N N . GLY A 1 210 ? -32.049 2.432 25.536 1.00 95.88 210 GLY A N 1
ATOM 1545 C CA . GLY A 1 210 ? -31.819 3.143 24.283 1.00 95.88 210 GLY A CA 1
ATOM 1546 C C . GLY A 1 210 ? -30.553 3.991 24.364 1.00 95.88 210 GLY A C 1
ATOM 1547 O O . GLY A 1 210 ? -29.779 3.874 25.294 1.00 95.88 210 GLY A O 1
ATOM 1548 N N . ASN A 1 211 ? -30.326 4.846 23.368 1.00 97.50 211 ASN A N 1
ATOM 1549 C CA . ASN A 1 211 ? -29.173 5.744 23.396 1.00 97.50 211 ASN A CA 1
ATOM 1550 C C . ASN A 1 211 ? -29.494 6.962 24.261 1.00 97.50 211 ASN A C 1
ATOM 1552 O O . ASN A 1 211 ? -30.349 7.772 23.882 1.00 97.50 211 ASN A O 1
ATOM 1556 N N . ASP A 1 212 ? -28.794 7.107 25.377 1.00 97.81 212 ASP A N 1
ATOM 1557 C CA . ASP A 1 212 ? -29.061 8.137 26.372 1.00 97.81 212 ASP A CA 1
ATOM 1558 C C . ASP A 1 212 ? -27.874 9.108 26.543 1.00 97.81 212 ASP A C 1
ATOM 1560 O O . ASP A 1 212 ? -26.706 8.766 26.347 1.00 97.81 212 ASP A O 1
ATOM 1564 N N . VAL A 1 213 ? -28.173 10.366 26.893 1.00 98.25 213 VAL A N 1
ATOM 1565 C CA . VAL A 1 213 ? -27.171 11.414 27.160 1.00 98.25 213 VAL A CA 1
ATOM 1566 C C . VAL A 1 213 ? -27.354 11.929 28.583 1.00 98.25 213 VAL A C 1
ATOM 1568 O O . VAL A 1 213 ? -28.416 12.449 28.934 1.00 98.25 213 VAL A O 1
ATOM 1571 N N . TYR A 1 214 ? -26.304 11.816 29.393 1.00 97.94 214 TYR A N 1
ATOM 1572 C CA . TYR A 1 214 ? -26.274 12.265 30.781 1.00 97.94 214 TYR A CA 1
ATOM 1573 C C . TYR A 1 214 ? -25.420 13.526 30.904 1.00 97.94 214 TYR A C 1
ATOM 1575 O O . TYR A 1 214 ? -24.200 13.453 30.792 1.00 97.94 214 TYR A O 1
ATOM 1583 N N . THR A 1 215 ? -26.054 14.677 31.144 1.00 97.56 215 THR A N 1
ATOM 1584 C CA . THR A 1 215 ? -25.366 15.978 31.204 1.00 97.56 215 THR A CA 1
ATOM 1585 C C . THR A 1 215 ? -25.063 16.423 32.638 1.00 97.56 215 THR A C 1
ATOM 1587 O O . THR A 1 215 ? -25.916 16.336 33.530 1.00 97.56 215 THR A O 1
ATOM 1590 N N . PHE A 1 216 ? -23.873 16.988 32.855 1.00 95.88 216 PHE A N 1
ATOM 1591 C CA . PHE A 1 216 ? -23.378 17.420 34.163 1.00 95.88 216 PHE A CA 1
ATOM 1592 C C . PHE A 1 216 ? -22.891 18.873 34.170 1.00 95.88 216 PHE A C 1
ATOM 1594 O O . PHE A 1 216 ? -22.503 19.445 33.160 1.00 95.88 216 PHE A O 1
ATOM 1601 N N . THR A 1 217 ? -22.899 19.474 35.362 1.00 93.19 217 THR A N 1
ATOM 1602 C CA . THR A 1 217 ? -22.310 20.795 35.647 1.00 93.19 217 THR A CA 1
ATOM 1603 C C . THR A 1 217 ? -21.367 20.657 36.839 1.00 93.19 217 THR A C 1
ATOM 1605 O O . THR A 1 217 ? -21.496 19.695 37.598 1.00 93.19 217 THR A O 1
ATOM 1608 N N . ASN A 1 218 ? -20.506 21.645 37.110 1.00 88.81 218 ASN A N 1
ATOM 1609 C CA . ASN A 1 218 ? -19.585 21.603 38.263 1.00 88.81 218 ASN A CA 1
ATOM 1610 C C . ASN A 1 218 ? -20.269 21.418 39.632 1.00 88.81 218 ASN A C 1
ATOM 1612 O O . ASN A 1 218 ? -19.601 21.126 40.618 1.00 88.81 218 ASN A O 1
ATOM 1616 N N . THR A 1 219 ? -21.592 21.601 39.714 1.00 86.12 219 THR A N 1
ATOM 1617 C CA . THR A 1 219 ? -22.373 21.419 40.947 1.00 86.12 219 THR A CA 1
ATOM 1618 C C . THR A 1 219 ? -23.304 20.204 40.903 1.00 86.12 219 THR A C 1
ATOM 1620 O O . THR A 1 219 ? -24.234 20.134 41.712 1.00 86.12 219 THR A O 1
ATOM 1623 N N . ALA A 1 220 ? -23.130 19.272 39.958 1.00 89.75 220 ALA A N 1
ATOM 1624 C CA . ALA A 1 220 ? -23.989 18.093 39.842 1.00 89.75 220 ALA A CA 1
ATOM 1625 C C . ALA A 1 220 ? -24.049 17.327 41.173 1.00 89.75 220 ALA A C 1
ATOM 1627 O O . ALA A 1 220 ? -23.026 17.090 41.815 1.00 89.75 220 ALA A O 1
ATOM 1628 N N . ALA A 1 221 ? -25.262 16.980 41.610 1.00 88.19 221 ALA A N 1
ATOM 1629 C CA . ALA A 1 221 ? -25.434 16.200 42.830 1.00 88.19 221 ALA A CA 1
ATOM 1630 C C . ALA A 1 221 ? -24.807 14.803 42.661 1.00 88.19 221 ALA A C 1
ATOM 1632 O O . ALA A 1 221 ? -24.780 14.304 41.533 1.00 88.19 221 ALA A O 1
ATOM 1633 N N . PRO A 1 222 ? -24.367 14.160 43.757 1.00 91.56 222 PRO A N 1
ATOM 1634 C CA . PRO A 1 222 ? -23.846 12.801 43.697 1.00 91.56 222 PRO A CA 1
ATOM 1635 C C . PRO A 1 222 ? -24.905 11.845 43.142 1.00 91.56 222 PRO A C 1
ATOM 1637 O O . PRO A 1 222 ? -26.048 11.855 43.611 1.00 91.56 222 PRO A O 1
ATOM 1640 N N . GLN A 1 223 ? -24.545 11.046 42.143 1.00 93.56 223 GLN A N 1
ATOM 1641 C CA . GLN A 1 223 ? -25.455 10.097 41.502 1.00 93.56 223 GLN A CA 1
ATOM 1642 C C . GLN A 1 223 ? -24.711 8.895 40.922 1.00 93.56 223 GLN A C 1
ATOM 1644 O O . GLN A 1 223 ? -23.527 8.981 40.596 1.00 93.56 223 GLN A O 1
ATOM 1649 N N . CYS A 1 224 ? -25.426 7.781 40.771 1.00 97.12 224 CYS A N 1
ATOM 1650 C CA . CYS A 1 224 ? -24.945 6.597 40.075 1.00 97.12 224 CYS A CA 1
ATOM 1651 C C . CYS A 1 224 ? -25.873 6.279 38.901 1.00 97.12 224 CYS A C 1
ATOM 1653 O O . CYS A 1 224 ? -27.088 6.176 39.080 1.00 97.12 224 CYS A O 1
ATOM 1655 N N . ILE A 1 225 ? -25.304 6.153 37.705 1.00 97.81 225 ILE A N 1
ATOM 1656 C CA . ILE A 1 225 ? -26.041 5.829 36.487 1.00 97.81 225 ILE A CA 1
ATOM 1657 C C . ILE A 1 225 ? -26.250 4.320 36.428 1.00 97.81 225 ILE A C 1
ATOM 1659 O O . ILE A 1 225 ? -25.294 3.548 36.489 1.00 97.81 225 ILE A O 1
ATOM 1663 N N . TRP A 1 226 ? -27.510 3.920 36.279 1.00 97.81 226 TRP A N 1
ATOM 1664 C CA . TRP A 1 226 ? -27.905 2.608 35.788 1.00 97.81 226 TRP A CA 1
ATOM 1665 C C . TRP A 1 226 ? -28.580 2.798 34.436 1.00 97.81 226 TRP A C 1
ATOM 1667 O O . TRP A 1 226 ? -29.551 3.551 34.333 1.00 97.81 226 TRP A O 1
ATOM 1677 N N . ASP A 1 227 ? -28.071 2.084 33.447 1.00 97.38 227 ASP A N 1
ATOM 1678 C CA . ASP A 1 227 ? -28.540 2.076 32.073 1.00 97.38 227 ASP A CA 1
ATOM 1679 C C . ASP A 1 227 ? -28.464 0.631 31.571 1.00 97.38 227 ASP A C 1
ATOM 1681 O O . ASP A 1 227 ? -27.491 -0.080 31.850 1.00 97.38 227 ASP A O 1
ATOM 1685 N N . ALA A 1 228 ? -29.532 0.158 30.936 1.00 95.56 228 ALA A N 1
ATOM 1686 C CA . ALA A 1 228 ? -29.681 -1.243 30.567 1.00 95.56 228 ALA A CA 1
ATOM 1687 C C . ALA A 1 228 ? -29.100 -1.580 29.188 1.00 95.56 228 ALA A C 1
ATOM 1689 O O . ALA A 1 228 ? -29.042 -2.765 28.841 1.00 95.56 228 ALA A O 1
ATOM 1690 N N . GLY A 1 229 ? -28.694 -0.584 28.402 1.00 93.06 229 GLY A N 1
ATOM 1691 C CA . GLY A 1 229 ? -28.069 -0.776 27.101 1.00 93.06 229 GLY A CA 1
ATOM 1692 C C . GLY A 1 229 ? -28.336 0.378 26.145 1.00 93.06 229 GLY A C 1
ATOM 1693 O O . GLY A 1 229 ? -29.195 1.207 26.387 1.00 93.06 229 GLY A O 1
ATOM 1694 N N . GLY A 1 230 ? -27.639 0.367 25.011 1.00 95.81 230 GLY A N 1
ATOM 1695 C CA . GLY A 1 230 ? -27.622 1.472 24.057 1.00 95.81 230 GLY A CA 1
ATOM 1696 C C . GLY A 1 230 ? -26.219 2.049 23.906 1.00 95.81 230 GLY A C 1
ATOM 1697 O O . GLY A 1 230 ? -25.247 1.504 24.440 1.00 95.81 230 GLY A O 1
ATOM 1698 N N . ILE A 1 231 ? -26.117 3.120 23.118 1.00 96.38 231 ILE A N 1
ATOM 1699 C CA . ILE A 1 231 ? -24.908 3.932 22.977 1.00 96.38 231 ILE A CA 1
ATOM 1700 C C . ILE A 1 231 ? -25.083 5.183 23.826 1.00 96.38 231 ILE A C 1
ATOM 1702 O O . ILE A 1 231 ? -25.861 6.070 23.465 1.00 96.38 231 ILE A O 1
ATOM 1706 N N . ASN A 1 232 ? -24.338 5.248 24.921 1.00 97.75 232 ASN A N 1
ATOM 1707 C CA . ASN A 1 232 ? -24.556 6.230 25.972 1.00 97.75 232 ASN A CA 1
ATOM 1708 C C . ASN A 1 232 ? -23.443 7.273 26.014 1.00 97.75 232 ASN A C 1
ATOM 1710 O O . ASN A 1 232 ? -22.277 6.960 25.757 1.00 97.75 232 ASN A O 1
ATOM 1714 N N . THR A 1 233 ? -23.814 8.502 26.377 1.00 98.50 233 THR A N 1
ATOM 1715 C CA . THR A 1 233 ? -22.898 9.643 26.478 1.00 98.50 233 THR A CA 1
ATOM 1716 C C . THR A 1 233 ? -22.853 10.204 27.892 1.00 98.50 233 THR A C 1
ATOM 1718 O O . THR A 1 233 ? -23.890 10.574 28.449 1.00 98.50 233 THR A O 1
ATOM 1721 N N . LEU A 1 234 ? -21.644 10.363 28.433 1.00 98.38 234 LEU A N 1
ATOM 1722 C CA . LEU A 1 234 ? -21.385 11.267 29.551 1.00 98.38 234 LEU A CA 1
ATOM 1723 C C . LEU A 1 234 ? -20.991 12.645 29.019 1.00 98.38 234 LEU A C 1
ATOM 1725 O O . LEU A 1 234 ? -19.944 12.814 28.401 1.00 98.38 234 LEU A O 1
ATOM 1729 N N . ASP A 1 235 ? -21.840 13.633 29.269 1.00 98.38 235 ASP A N 1
ATOM 1730 C CA . ASP A 1 235 ? -21.699 14.992 28.760 1.00 98.38 235 ASP A CA 1
ATOM 1731 C C . ASP A 1 235 ? -21.362 15.967 29.897 1.00 98.38 235 ASP A C 1
ATOM 1733 O O . ASP A 1 235 ? -22.209 16.423 30.666 1.00 98.38 235 ASP A O 1
ATOM 1737 N N . PHE A 1 236 ? -20.083 16.290 30.007 1.00 98.19 236 PHE A N 1
ATOM 1738 C CA . PHE A 1 236 ? -19.513 17.258 30.935 1.00 98.19 236 PHE A CA 1
ATOM 1739 C C . PHE A 1 236 ? -19.299 18.631 30.279 1.00 98.19 236 PHE A C 1
ATOM 1741 O O . PHE A 1 236 ? -18.675 19.492 30.898 1.00 98.19 236 PHE A O 1
ATOM 1748 N N . SER A 1 237 ? -19.848 18.888 29.084 1.00 97.00 237 SER A N 1
ATOM 1749 C CA . SER A 1 237 ? -19.621 20.132 28.325 1.00 97.00 237 SER A CA 1
ATOM 1750 C C . SER A 1 237 ? -19.980 21.414 29.088 1.00 97.00 237 SER A C 1
ATOM 1752 O O . SER A 1 237 ? -19.384 22.468 28.874 1.00 97.00 237 SER A O 1
ATOM 1754 N N . ALA A 1 238 ? -20.931 21.341 30.026 1.00 96.38 238 ALA A N 1
ATOM 1755 C CA . ALA A 1 238 ? -21.326 22.468 30.872 1.00 96.38 238 ALA A CA 1
ATOM 1756 C C . ALA A 1 238 ? -20.440 22.654 32.126 1.00 96.38 238 ALA A C 1
ATOM 1758 O O . ALA A 1 238 ? -20.725 23.524 32.957 1.00 96.38 238 ALA A O 1
ATOM 1759 N N . CYS A 1 239 ? -19.377 21.860 32.291 1.00 95.50 239 CYS A N 1
ATOM 1760 C CA . CYS A 1 239 ? -18.351 22.060 33.311 1.00 95.50 239 CYS A CA 1
ATOM 1761 C C . CYS A 1 239 ? -17.291 23.062 32.821 1.00 95.50 239 CYS A C 1
ATOM 1763 O O . CYS A 1 239 ? -16.768 22.957 31.718 1.00 95.50 239 CYS A O 1
ATOM 1765 N N . THR A 1 240 ? -16.940 24.041 33.656 1.00 93.00 240 THR A N 1
ATOM 1766 C CA . THR A 1 240 ? -16.007 25.127 33.291 1.00 93.00 240 THR A CA 1
ATOM 1767 C C . THR A 1 240 ? -14.615 24.992 33.914 1.00 93.00 240 THR A C 1
ATOM 1769 O O . THR A 1 240 ? -13.772 25.859 33.719 1.00 93.00 240 THR A O 1
ATOM 1772 N N . GLY A 1 241 ? -14.400 23.981 34.752 1.00 92.06 241 GLY A N 1
ATOM 1773 C CA . GLY A 1 241 ? -13.124 23.696 35.412 1.00 92.06 241 GLY A CA 1
ATOM 1774 C C . GLY A 1 241 ? -12.659 22.289 35.064 1.00 92.06 241 GLY A C 1
ATOM 1775 O O . GLY A 1 241 ? -13.355 21.597 34.328 1.00 92.06 241 GLY A O 1
ATOM 1776 N N . ALA A 1 242 ? -11.518 21.873 35.615 1.00 95.19 242 ALA A N 1
ATOM 1777 C CA . ALA A 1 242 ? -10.977 20.547 35.346 1.00 95.19 242 ALA A CA 1
ATOM 1778 C C . ALA A 1 242 ? -11.970 19.431 35.711 1.00 95.19 242 ALA A C 1
ATOM 1780 O O . ALA A 1 242 ? -12.731 19.573 36.673 1.00 95.19 242 ALA A O 1
ATOM 1781 N N . THR A 1 243 ? -11.954 18.329 34.965 1.00 97.75 243 THR A N 1
ATOM 1782 C CA . THR A 1 243 ? -12.844 17.176 35.189 1.00 97.75 243 THR A CA 1
ATOM 1783 C C . THR A 1 243 ? -12.077 15.860 35.118 1.00 97.75 243 THR A C 1
ATOM 1785 O O . THR A 1 243 ? -10.976 15.796 34.577 1.00 97.75 243 THR A O 1
ATOM 1788 N N . ILE A 1 244 ? -12.647 14.805 35.695 1.00 97.94 244 ILE A N 1
ATOM 1789 C CA . ILE A 1 244 ? -12.180 13.430 35.490 1.00 97.94 244 ILE A CA 1
ATOM 1790 C C . ILE A 1 244 ? -13.370 12.652 34.944 1.00 97.94 244 ILE A C 1
ATOM 1792 O O . ILE A 1 244 ? -14.422 12.639 35.577 1.00 97.94 244 ILE A O 1
ATOM 1796 N N . ILE A 1 245 ? -13.234 12.025 33.784 1.00 98.31 245 ILE A N 1
ATOM 1797 C CA . ILE A 1 245 ? -14.296 11.235 33.159 1.00 98.31 245 ILE A CA 1
ATOM 1798 C C . ILE A 1 245 ? -13.785 9.805 33.038 1.00 98.31 245 ILE A C 1
ATOM 1800 O O . ILE A 1 245 ? -12.725 9.567 32.475 1.00 98.31 245 ILE A O 1
ATOM 1804 N N . ASP A 1 246 ? -14.518 8.853 33.594 1.00 98.12 246 ASP A N 1
ATOM 1805 C CA . ASP A 1 246 ? -14.169 7.437 33.561 1.00 98.12 246 ASP A CA 1
ATOM 1806 C C . ASP A 1 246 ? -15.377 6.645 33.060 1.00 98.12 246 ASP A C 1
ATOM 1808 O O . ASP A 1 246 ? -16.442 6.655 33.689 1.00 98.12 246 ASP A O 1
ATOM 1812 N N . LEU A 1 247 ? -15.217 6.008 31.899 1.00 98.25 247 LEU A N 1
ATOM 1813 C CA . LEU A 1 247 ? -16.273 5.265 31.208 1.00 98.25 247 LEU A CA 1
ATOM 1814 C C . LEU A 1 247 ? -16.368 3.809 31.679 1.00 98.25 247 LEU A C 1
ATOM 1816 O O . LEU A 1 247 ? -17.205 3.051 31.182 1.00 98.25 247 LEU A O 1
ATOM 1820 N N . ASN A 1 248 ? -15.527 3.392 32.627 1.00 97.94 248 ASN A N 1
ATOM 1821 C CA . ASN A 1 248 ? -15.503 2.019 33.107 1.00 97.94 248 ASN A CA 1
ATOM 1822 C C . ASN A 1 248 ? -16.642 1.742 34.094 1.00 97.94 248 ASN A C 1
ATOM 1824 O O . ASN A 1 248 ? -16.917 2.495 35.033 1.00 97.94 248 ASN A O 1
ATOM 1828 N N . ALA A 1 249 ? -17.293 0.591 33.922 1.00 96.62 249 ALA A N 1
ATOM 1829 C CA . ALA A 1 249 ? -18.344 0.153 34.828 1.00 96.62 249 ALA A CA 1
ATOM 1830 C C . ALA A 1 249 ? -17.810 0.004 36.263 1.00 96.62 249 ALA A C 1
ATOM 1832 O O . ALA A 1 249 ? -16.835 -0.704 36.526 1.00 96.62 249 ALA A O 1
ATOM 1833 N N . GLY A 1 250 ? -18.487 0.629 37.222 1.00 95.94 250 GLY A N 1
ATOM 1834 C CA . GLY A 1 250 ? -18.065 0.663 38.620 1.00 95.94 250 GLY A CA 1
ATOM 1835 C C . GLY A 1 250 ? -17.027 1.733 38.960 1.00 95.94 250 GLY A C 1
ATOM 1836 O O . GLY A 1 250 ? -16.591 1.772 40.115 1.00 95.94 250 GLY A O 1
ATOM 1837 N N . ALA A 1 251 ? -16.635 2.576 38.003 1.00 96.62 251 ALA A N 1
ATOM 1838 C CA . ALA A 1 251 ? -15.744 3.706 38.225 1.00 96.62 251 ALA A CA 1
ATOM 1839 C C . ALA A 1 251 ? -16.509 4.992 38.576 1.00 96.62 251 ALA A C 1
ATOM 1841 O O . ALA A 1 251 ? -17.745 5.050 38.553 1.00 96.62 251 ALA A O 1
ATOM 1842 N N . PHE A 1 252 ? -15.740 6.020 38.936 1.00 96.62 252 PHE A N 1
ATOM 1843 C CA . PHE A 1 252 ? -16.237 7.349 39.258 1.00 96.62 252 PHE A CA 1
ATOM 1844 C C . PHE A 1 252 ? -15.638 8.377 38.306 1.00 96.62 252 PHE A C 1
ATOM 1846 O O . PHE A 1 252 ? -14.427 8.452 38.131 1.00 96.62 252 PHE A O 1
ATOM 1853 N N . SER A 1 253 ? -16.519 9.204 37.765 1.00 97.50 253 SER A N 1
ATOM 1854 C CA . SER A 1 253 ? -16.217 10.488 37.158 1.00 97.50 253 SER A CA 1
ATOM 1855 C C . SER A 1 253 ? -16.445 11.617 38.172 1.00 97.50 253 SER A C 1
ATOM 1857 O O . SER A 1 253 ? -17.144 11.472 39.186 1.00 97.50 253 SER A O 1
ATOM 1859 N N . GLU A 1 254 ? -15.862 12.773 37.886 1.00 96.12 254 GLU A N 1
ATOM 1860 C CA . GLU A 1 254 ? -15.781 13.914 38.780 1.00 96.12 254 GLU A CA 1
ATOM 1861 C C . GLU A 1 254 ? -15.987 15.225 38.020 1.00 96.12 254 GLU A C 1
ATOM 1863 O O . GLU A 1 254 ? -15.228 15.579 37.117 1.00 96.12 254 GLU A O 1
ATOM 1868 N N . THR A 1 255 ? -16.992 16.003 38.429 1.00 95.00 255 THR A N 1
ATOM 1869 C CA . THR A 1 255 ? -17.265 17.327 37.830 1.00 95.00 255 THR A CA 1
ATOM 1870 C C . THR A 1 255 ? -16.295 18.419 38.300 1.00 95.00 255 THR A C 1
ATOM 1872 O O . THR A 1 255 ? -16.378 19.565 37.854 1.00 95.00 255 THR A O 1
ATOM 1875 N N . ALA A 1 256 ? -15.442 18.084 39.268 1.00 91.81 256 ALA A N 1
ATOM 1876 C CA . ALA A 1 256 ? -14.232 18.792 39.665 1.00 91.81 256 ALA A CA 1
ATOM 1877 C C . ALA A 1 256 ? -13.321 17.800 40.417 1.00 91.81 256 ALA A C 1
ATOM 1879 O O . ALA A 1 256 ? -13.862 16.928 41.103 1.00 91.81 256 ALA A O 1
ATOM 1880 N N . PRO A 1 257 ? -11.983 17.928 40.355 1.00 90.62 257 PRO A N 1
ATOM 1881 C CA . PRO A 1 257 ? -11.084 16.941 40.944 1.00 90.62 257 PRO A CA 1
ATOM 1882 C C . PRO A 1 257 ? -11.254 16.820 42.465 1.00 90.62 257 PRO A C 1
ATOM 1884 O O . PRO A 1 257 ? -11.320 17.818 43.187 1.00 90.62 257 PRO A O 1
ATOM 1887 N N . GLY A 1 258 ? -11.286 15.584 42.948 1.00 88.94 258 GLY A N 1
ATOM 1888 C CA . GLY A 1 258 ? -11.563 15.181 44.319 1.00 88.94 258 GLY A CA 1
ATOM 1889 C C . GLY A 1 258 ? -13.046 15.028 44.683 1.00 88.94 258 GLY A C 1
ATOM 1890 O O . GLY A 1 258 ? -13.315 14.855 45.868 1.00 88.94 258 GLY A O 1
ATOM 1891 N N . LEU A 1 259 ? -14.012 15.117 43.754 1.00 88.75 259 LEU A N 1
ATOM 1892 C CA . LEU A 1 259 ? -15.448 15.096 44.107 1.00 88.75 259 LEU A CA 1
ATOM 1893 C C . LEU A 1 259 ? -16.119 13.719 44.078 1.00 88.75 259 LEU A C 1
ATOM 1895 O O . LEU A 1 259 ? -17.070 13.534 44.834 1.00 88.75 259 LEU A O 1
ATOM 1899 N N . HIS A 1 260 ? -15.684 12.782 43.229 1.00 89.25 260 HIS A N 1
ATOM 1900 C CA . HIS A 1 260 ? -16.264 11.427 43.118 1.00 89.25 260 HIS A CA 1
ATOM 1901 C C . HIS A 1 260 ? -17.812 11.411 43.032 1.00 89.25 260 HIS A C 1
ATOM 1903 O O . HIS A 1 260 ? -18.486 10.650 43.727 1.00 89.25 260 HIS A O 1
ATOM 1909 N N . ASN A 1 261 ? -18.415 12.291 42.226 1.00 92.81 261 ASN A N 1
ATOM 1910 C CA . ASN A 1 261 ? -19.859 12.554 42.274 1.00 92.81 261 ASN A CA 1
ATOM 1911 C C . ASN A 1 261 ? -20.685 11.913 41.145 1.00 92.81 261 ASN A C 1
ATOM 1913 O O . ASN A 1 261 ? -21.913 11.980 41.195 1.00 92.81 261 ASN A O 1
ATOM 1917 N N . VAL A 1 262 ? -20.063 11.276 40.153 1.00 96.38 262 VAL A N 1
ATOM 1918 C CA . VAL A 1 262 ? -20.779 10.591 39.065 1.00 96.38 262 VAL A CA 1
ATOM 1919 C C . VAL A 1 262 ? -20.252 9.167 38.942 1.00 96.38 262 VAL A C 1
ATOM 1921 O O . VAL A 1 262 ? -19.164 8.955 38.432 1.00 96.38 262 VAL A O 1
ATOM 1924 N N . ALA A 1 263 ? -21.005 8.180 39.418 1.00 97.00 263 ALA A N 1
ATOM 1925 C CA . ALA A 1 263 ? -20.616 6.772 39.332 1.00 97.00 263 ALA A CA 1
ATOM 1926 C C . ALA A 1 263 ? -21.323 6.058 38.177 1.00 97.00 263 ALA A C 1
ATOM 1928 O O . ALA A 1 263 ? -22.502 6.308 37.926 1.00 97.00 263 ALA A O 1
ATOM 1929 N N . LEU A 1 264 ? -20.660 5.085 37.557 1.00 98.06 264 LEU A N 1
ATOM 1930 C CA . LEU A 1 264 ? -21.305 4.128 36.655 1.00 98.06 264 LEU A CA 1
ATOM 1931 C C . LEU A 1 264 ? -21.577 2.828 37.406 1.00 98.06 264 LEU A C 1
ATOM 1933 O O . LEU A 1 264 ? -20.665 2.257 38.000 1.00 98.06 264 LEU A O 1
ATOM 1937 N N . ALA A 1 265 ? -22.819 2.343 37.405 1.00 97.62 265 ALA A N 1
ATOM 1938 C CA . ALA A 1 265 ? -23.134 1.062 38.027 1.00 97.62 265 ALA A CA 1
ATOM 1939 C C . ALA A 1 265 ? -22.401 -0.095 37.322 1.00 97.62 265 ALA A C 1
ATOM 1941 O O . ALA A 1 265 ? -22.057 -0.026 36.141 1.00 97.62 265 ALA A O 1
ATOM 1942 N N . TYR A 1 266 ? -22.171 -1.193 38.044 1.00 95.88 266 TYR A N 1
ATOM 1943 C CA . TYR A 1 266 ? -21.596 -2.396 37.441 1.00 95.88 266 TYR A CA 1
ATOM 1944 C C . TYR A 1 266 ? -22.485 -2.913 36.300 1.00 95.88 266 TYR A C 1
ATOM 1946 O O . TYR A 1 266 ? -23.697 -3.036 36.467 1.00 95.88 266 TYR A O 1
ATOM 1954 N N . GLY A 1 267 ? -21.872 -3.248 35.161 1.00 92.25 267 GLY A N 1
ATOM 1955 C CA . GLY A 1 267 ? -22.569 -3.738 33.968 1.00 92.25 267 GLY A CA 1
ATOM 1956 C C . GLY A 1 267 ? -23.110 -2.653 33.032 1.00 92.25 267 GLY A C 1
ATOM 1957 O O . GLY A 1 267 ? -23.664 -3.007 31.997 1.00 92.25 267 GLY A O 1
ATOM 1958 N N . VAL A 1 268 ? -22.940 -1.368 33.361 1.00 96.44 268 VAL A N 1
ATOM 1959 C CA . VAL A 1 268 ? -23.272 -0.256 32.458 1.00 96.44 268 VAL A CA 1
ATOM 1960 C C . VAL A 1 268 ? -22.178 -0.094 31.406 1.00 96.44 268 VAL A C 1
ATOM 1962 O O . VAL A 1 268 ? -20.997 -0.072 31.744 1.00 96.44 268 VAL A O 1
ATOM 1965 N N . ALA A 1 269 ? -22.582 0.046 30.145 1.00 95.12 269 ALA A N 1
ATOM 1966 C CA . ALA A 1 269 ? -21.699 0.375 29.033 1.00 95.12 269 ALA A CA 1
ATOM 1967 C C . ALA A 1 269 ? -21.919 1.832 28.605 1.00 95.12 269 ALA A C 1
ATOM 1969 O O . ALA A 1 269 ? -23.059 2.272 28.432 1.00 95.12 269 ALA A O 1
ATOM 1970 N N . VAL A 1 270 ? -20.824 2.567 28.429 1.00 97.81 270 VAL A N 1
ATOM 1971 C CA . VAL A 1 270 ? -20.813 3.946 27.934 1.00 97.81 270 VAL A CA 1
ATOM 1972 C C . VAL A 1 270 ? -19.739 4.051 26.871 1.00 97.81 270 VAL A C 1
ATOM 1974 O O . VAL A 1 270 ? -18.634 3.578 27.088 1.00 97.81 270 VAL A O 1
ATOM 1977 N N . GLN A 1 271 ? -20.052 4.663 25.737 1.00 97.81 271 GLN A N 1
ATOM 1978 C CA . GLN A 1 271 ? -19.152 4.708 24.585 1.00 97.81 271 GLN A CA 1
ATOM 1979 C C . GLN A 1 271 ? -18.782 6.136 24.204 1.00 97.81 271 GLN A C 1
ATOM 1981 O O . GLN A 1 271 ? -18.044 6.342 23.248 1.00 97.81 271 GLN A O 1
ATOM 1986 N N . ARG A 1 272 ? -19.350 7.148 24.870 1.00 98.44 272 ARG A N 1
ATOM 1987 C CA . ARG A 1 272 ? -19.138 8.542 24.488 1.00 98.44 272 ARG A CA 1
ATOM 1988 C C . ARG A 1 272 ? -18.856 9.433 25.682 1.00 98.44 272 ARG A C 1
ATOM 1990 O O . ARG A 1 272 ? -19.547 9.357 26.701 1.00 98.44 272 ARG A O 1
ATOM 1997 N N . ALA A 1 273 ? -17.892 10.326 25.507 1.00 98.38 273 ALA A N 1
ATOM 1998 C CA . ALA A 1 273 ? -17.533 11.351 26.474 1.00 98.38 273 ALA A CA 1
ATOM 1999 C C . ALA A 1 273 ? -17.438 12.710 25.783 1.00 98.38 273 ALA A C 1
ATOM 2001 O O . ALA A 1 273 ? -16.850 12.825 24.710 1.00 98.38 273 ALA A O 1
ATOM 2002 N N . VAL A 1 274 ? -17.987 13.741 26.418 1.00 98.38 274 VAL A N 1
ATOM 2003 C CA . VAL A 1 274 ? -17.796 15.135 26.005 1.00 98.38 274 VAL A CA 1
ATOM 2004 C C . VAL A 1 274 ? -17.331 15.916 27.220 1.00 98.38 274 VAL A C 1
ATOM 2006 O O . VAL A 1 274 ? -18.084 16.050 28.182 1.00 98.38 274 VAL A O 1
ATOM 2009 N N . ALA A 1 275 ? -16.100 16.408 27.205 1.00 98.00 275 ALA A N 1
ATOM 2010 C CA . ALA A 1 275 ? -15.546 17.243 28.257 1.00 98.00 275 ALA A CA 1
ATOM 2011 C C . ALA A 1 275 ? -15.835 18.738 28.021 1.00 98.00 275 ALA A C 1
ATOM 2013 O O . ALA A 1 275 ? -16.448 19.151 27.032 1.00 98.00 275 ALA A O 1
ATOM 2014 N N . GLY A 1 276 ? -15.545 19.527 29.055 1.00 95.31 276 GLY A N 1
ATOM 2015 C CA . GLY A 1 276 ? -15.921 20.933 29.168 1.00 95.31 276 GLY A CA 1
ATOM 2016 C C . GLY A 1 276 ? -14.829 21.899 28.719 1.00 95.31 276 GLY A C 1
ATOM 2017 O O . GLY A 1 276 ? -14.017 21.602 27.857 1.00 95.31 276 GLY A O 1
ATOM 2018 N N . ALA A 1 277 ? -14.829 23.097 29.305 1.00 93.50 277 ALA A N 1
ATOM 2019 C CA . ALA A 1 277 ? -13.897 24.167 28.930 1.00 93.50 277 ALA A CA 1
ATOM 2020 C C . ALA A 1 277 ? -12.582 24.193 29.741 1.00 93.50 277 ALA A C 1
ATOM 2022 O O . ALA A 1 277 ? -11.816 25.152 29.634 1.00 93.50 277 ALA A O 1
ATOM 2023 N N . GLY A 1 278 ? -12.367 23.223 30.630 1.00 93.69 278 GLY A N 1
ATOM 2024 C CA . GLY A 1 278 ? -11.136 23.096 31.404 1.00 93.69 278 GLY A CA 1
ATOM 2025 C C . GLY A 1 278 ? -10.587 21.679 31.303 1.00 93.69 278 GLY A C 1
ATOM 2026 O O . GLY A 1 278 ? -11.370 20.752 31.137 1.00 93.69 278 GLY A O 1
ATOM 2027 N N . GLY A 1 279 ? -9.271 21.540 31.501 1.00 95.62 279 GLY A N 1
ATOM 2028 C CA . GLY A 1 279 ? -8.550 20.288 31.259 1.00 95.62 279 GLY A CA 1
ATOM 2029 C C . GLY A 1 279 ? -9.184 19.060 31.918 1.00 95.62 279 GLY A C 1
ATOM 2030 O O . GLY A 1 279 ? -9.467 19.056 33.123 1.00 95.62 279 GLY A O 1
ATOM 2031 N N . ALA A 1 280 ? -9.406 18.023 31.129 1.00 97.81 280 ALA A N 1
ATOM 2032 C CA . ALA A 1 280 ? -10.042 16.780 31.507 1.00 97.81 280 ALA A CA 1
ATOM 2033 C C . ALA A 1 280 ? -9.038 15.626 31.508 1.00 97.81 280 ALA A C 1
ATOM 2035 O O . ALA A 1 280 ? -8.182 15.519 30.640 1.00 97.81 280 ALA A O 1
ATOM 2036 N N . THR A 1 281 ? -9.179 14.715 32.469 1.00 98.19 281 THR A N 1
ATOM 2037 C CA . THR A 1 281 ? -8.573 13.381 32.376 1.00 98.19 281 THR A CA 1
ATOM 2038 C C . THR A 1 281 ? -9.665 12.386 32.022 1.00 98.19 281 THR A C 1
ATOM 2040 O O . THR A 1 281 ? -10.559 12.151 32.839 1.00 98.19 281 THR A O 1
ATOM 2043 N N . ILE A 1 282 ? -9.596 11.794 30.834 1.00 98.50 282 ILE A N 1
ATOM 2044 C CA . ILE A 1 282 ? -10.591 10.856 30.317 1.00 98.50 282 ILE A CA 1
ATOM 2045 C C . ILE A 1 282 ? -9.986 9.453 30.264 1.00 98.50 282 ILE A C 1
ATOM 2047 O O . ILE A 1 282 ? -8.954 9.227 29.639 1.00 98.50 282 ILE A O 1
ATOM 2051 N N . ARG A 1 283 ? -10.637 8.503 30.937 1.00 98.00 283 ARG A N 1
ATOM 2052 C CA . ARG A 1 283 ? -10.322 7.073 30.891 1.00 98.00 283 ARG A CA 1
ATOM 2053 C C . ARG A 1 283 ? -11.486 6.348 30.251 1.00 98.00 283 ARG A C 1
ATOM 2055 O O . ARG A 1 283 ? -12.532 6.162 30.878 1.00 98.00 283 ARG A O 1
ATOM 2062 N N . ALA A 1 284 ? -11.314 5.994 28.995 1.00 97.75 284 ALA A N 1
ATOM 2063 C CA . ALA A 1 284 ? -12.290 5.236 28.252 1.00 97.75 284 ALA A CA 1
ATOM 2064 C C . ALA A 1 284 ? -12.194 3.734 28.587 1.00 97.75 284 ALA A C 1
ATOM 2066 O O . ALA A 1 284 ? -11.430 3.320 29.471 1.00 97.75 284 ALA A O 1
ATOM 2067 N N . ASN A 1 285 ? -13.113 2.949 28.034 1.00 96.62 285 ASN A N 1
ATOM 2068 C CA . ASN A 1 285 ? -13.213 1.514 28.299 1.00 96.62 285 ASN A CA 1
ATOM 2069 C C . ASN A 1 285 ? -12.841 0.722 27.043 1.00 96.62 285 ASN A C 1
ATOM 2071 O O . ASN A 1 285 ? -12.619 1.289 25.990 1.00 96.62 285 ASN A O 1
ATOM 2075 N N . ASP A 1 286 ? -12.813 -0.606 27.131 1.00 96.94 286 ASP A N 1
ATOM 2076 C CA . ASP A 1 286 ? -12.378 -1.462 26.015 1.00 96.94 286 ASP A CA 1
ATOM 2077 C C . ASP A 1 286 ? -13.401 -1.567 24.849 1.00 96.94 286 ASP A C 1
ATOM 2079 O O . ASP A 1 286 ? -13.350 -2.507 24.054 1.00 96.94 286 ASP A O 1
ATOM 2083 N N . LEU A 1 287 ? -14.393 -0.675 24.769 1.00 96.50 287 LEU A N 1
ATOM 2084 C CA . LEU A 1 287 ? -15.330 -0.580 23.641 1.00 96.50 287 LEU A CA 1
ATOM 2085 C C . LEU A 1 287 ? -14.828 0.484 22.662 1.00 96.50 287 LEU A C 1
ATOM 2087 O O . LEU A 1 287 ? -14.144 1.397 23.082 1.00 96.50 287 LEU A O 1
ATOM 2091 N N . GLY A 1 288 ? -15.268 0.458 21.400 1.00 96.88 288 GLY A N 1
ATOM 2092 C CA . GLY A 1 288 ? -15.011 1.588 20.497 1.00 96.88 288 GLY A CA 1
ATOM 2093 C C . GLY A 1 288 ? -15.724 2.853 20.983 1.00 96.88 288 GLY A C 1
ATOM 2094 O O . GLY A 1 288 ? -16.950 2.848 21.175 1.00 96.88 288 GLY A O 1
ATOM 2095 N N . ASN A 1 289 ? -14.969 3.906 21.272 1.00 98.50 289 ASN A N 1
ATOM 2096 C CA . ASN A 1 289 ? -15.418 5.108 21.965 1.00 98.50 289 ASN A CA 1
ATOM 2097 C C . ASN A 1 289 ? -15.320 6.361 21.082 1.00 98.50 289 ASN A C 1
ATOM 2099 O O . ASN A 1 289 ? -14.459 6.490 20.225 1.00 98.50 289 ASN A O 1
ATOM 2103 N N . LEU A 1 290 ? -16.234 7.313 21.293 1.00 98.50 290 LEU A N 1
ATOM 2104 C CA . LEU A 1 290 ? -16.202 8.644 20.676 1.00 98.50 290 LEU A CA 1
ATOM 2105 C C . LEU A 1 290 ? -16.013 9.698 21.768 1.00 98.50 290 LEU A C 1
ATOM 2107 O O . LEU A 1 290 ? -16.909 9.915 22.592 1.00 98.50 290 LEU A O 1
ATOM 2111 N N . ILE A 1 291 ? -14.856 10.350 21.763 1.00 98.62 291 ILE A N 1
ATOM 2112 C CA . ILE A 1 291 ? -14.392 11.222 22.841 1.00 98.62 291 ILE A CA 1
ATOM 2113 C C . ILE A 1 291 ? -14.114 12.624 22.300 1.00 98.62 291 ILE A C 1
ATOM 2115 O O . ILE A 1 291 ? -13.487 12.798 21.259 1.00 98.62 291 ILE A O 1
ATOM 2119 N N . THR A 1 292 ? -14.559 13.637 23.040 1.00 98.25 292 THR A N 1
ATOM 2120 C CA . THR A 1 292 ? -14.209 15.043 22.807 1.00 98.25 292 THR A CA 1
ATOM 2121 C C . THR A 1 292 ? -13.658 15.645 24.100 1.00 98.25 292 THR A C 1
ATOM 2123 O O . THR A 1 292 ? -14.403 15.719 25.079 1.00 98.25 292 THR A O 1
ATOM 2126 N N . GLY A 1 293 ? -12.388 16.063 24.111 1.00 97.12 293 GLY A N 1
ATOM 2127 C CA . GLY A 1 293 ? -11.708 16.728 25.237 1.00 97.12 293 GLY A CA 1
ATOM 2128 C C . GLY A 1 293 ? -12.224 18.149 25.488 1.00 97.12 293 GLY A C 1
ATOM 2129 O O . GLY A 1 293 ? -12.496 18.539 26.622 1.00 97.12 293 GLY A O 1
ATOM 2130 N N . GLY A 1 294 ? -12.561 18.865 24.416 1.00 96.38 294 GLY A N 1
ATOM 2131 C CA . GLY A 1 294 ? -13.178 20.181 24.510 1.00 96.38 294 GLY A CA 1
ATOM 2132 C C . GLY A 1 294 ? -12.121 21.275 24.529 1.00 96.38 294 GLY A C 1
ATOM 2133 O O . GLY A 1 294 ? -11.489 21.522 23.510 1.00 96.38 294 GLY A O 1
ATOM 2134 N N . ALA A 1 295 ? -12.010 22.025 25.621 1.00 95.94 295 ALA A N 1
ATOM 2135 C CA . ALA A 1 295 ? -10.956 23.026 25.759 1.00 95.94 295 ALA A CA 1
ATOM 2136 C C . ALA A 1 295 ? -10.198 22.852 27.075 1.00 95.94 295 ALA A C 1
ATOM 2138 O O . ALA A 1 295 ? -10.766 22.450 28.087 1.00 95.94 295 ALA A O 1
ATOM 2139 N N . GLY A 1 296 ? -8.952 23.314 27.098 1.00 96.31 296 GLY A N 1
ATOM 2140 C CA . GLY A 1 296 ? -8.012 23.035 28.177 1.00 96.31 296 GLY A CA 1
ATOM 2141 C C . GLY A 1 296 ? -6.992 21.994 27.733 1.00 96.31 296 GLY A C 1
ATOM 2142 O O . GLY A 1 296 ? -7.089 21.483 26.641 1.00 96.31 296 GLY A O 1
ATOM 2143 N N . ALA A 1 297 ? -5.976 21.744 28.561 1.00 97.62 297 ALA A N 1
ATOM 2144 C CA . ALA A 1 297 ? -5.030 20.664 28.299 1.00 97.62 297 ALA A CA 1
ATOM 2145 C C . ALA A 1 297 ? -5.632 19.350 28.806 1.00 97.62 297 ALA A C 1
ATOM 2147 O O . ALA A 1 297 ? -5.748 19.166 30.027 1.00 97.62 297 ALA A O 1
ATOM 2148 N N . ASP A 1 298 ? -6.023 18.492 27.876 1.00 98.25 298 ASP A N 1
ATOM 2149 C CA . ASP A 1 298 ? -6.726 17.242 28.120 1.00 98.25 298 ASP A CA 1
ATOM 2150 C C . ASP A 1 298 ? -5.775 16.037 28.053 1.00 98.25 298 ASP A C 1
ATOM 2152 O O . ASP A 1 298 ? -4.798 16.008 27.306 1.00 98.25 298 ASP A O 1
ATOM 2156 N N . GLU A 1 299 ? -6.051 15.018 28.864 1.00 98.25 299 GLU A N 1
ATOM 2157 C CA . GLU A 1 299 ? -5.348 13.734 28.860 1.00 98.25 299 GLU A CA 1
ATOM 2158 C C . GLU A 1 299 ? -6.371 12.624 28.620 1.00 98.25 299 GLU A C 1
ATOM 2160 O O . GLU A 1 299 ? -7.250 12.399 29.457 1.00 98.25 299 GLU A O 1
ATOM 2165 N N . VAL A 1 300 ? -6.265 11.928 27.489 1.00 98.38 300 VAL A N 1
ATOM 2166 C CA . VAL A 1 300 ? -7.216 10.889 27.078 1.00 98.38 300 VAL A CA 1
ATOM 2167 C C . VAL A 1 300 ? -6.507 9.551 26.909 1.00 98.38 300 VAL A C 1
ATOM 2169 O O . VAL A 1 300 ? -5.480 9.473 26.243 1.00 98.38 300 VAL A O 1
ATOM 2172 N N . LEU A 1 301 ? -7.087 8.501 27.494 1.00 97.50 301 LEU A N 1
ATOM 2173 C CA . LEU A 1 301 ? -6.726 7.099 27.274 1.00 97.50 301 LEU A CA 1
ATOM 2174 C C . LEU A 1 301 ? -7.946 6.378 26.680 1.00 97.50 301 LEU A C 1
ATOM 2176 O O . LEU A 1 301 ? -8.936 6.249 27.404 1.00 97.50 301 LEU A O 1
ATOM 2180 N N . GLY A 1 302 ? -7.876 5.951 25.416 1.00 95.62 302 GLY A N 1
ATOM 2181 C CA . GLY A 1 302 ? -8.961 5.341 24.632 1.00 95.62 302 GLY A CA 1
ATOM 2182 C C . GLY A 1 302 ? -9.328 3.928 25.089 1.00 95.62 302 GLY A C 1
ATOM 2183 O O . GLY A 1 302 ? -10.460 3.681 25.490 1.00 95.62 302 GLY A O 1
ATOM 2184 N N . GLY A 1 303 ? -8.352 3.033 25.212 1.00 94.81 303 GLY A N 1
ATOM 2185 C CA . GLY A 1 303 ? -8.583 1.682 25.721 1.00 94.81 303 GLY A CA 1
ATOM 2186 C C . GLY A 1 303 ? -8.140 0.621 24.728 1.00 94.81 303 GLY A C 1
ATOM 2187 O O . GLY A 1 303 ? -6.981 0.598 24.335 1.00 94.81 303 GLY A O 1
ATOM 2188 N N . ALA A 1 304 ? -9.011 -0.342 24.432 1.00 95.25 304 ALA A N 1
ATOM 2189 C CA . ALA A 1 304 ? -8.695 -1.465 23.543 1.00 95.25 304 ALA A CA 1
ATOM 2190 C C . ALA A 1 304 ? -9.664 -1.619 22.358 1.00 95.25 304 ALA A C 1
ATOM 2192 O O . ALA A 1 304 ? -9.583 -2.616 21.636 1.00 95.25 304 ALA A O 1
ATOM 2193 N N . GLY A 1 305 ? -10.638 -0.717 22.235 1.00 96.12 305 GLY A N 1
ATOM 2194 C CA . GLY A 1 305 ? -11.562 -0.676 21.110 1.00 96.12 305 GLY A CA 1
ATOM 2195 C C . GLY A 1 305 ? -11.100 0.337 20.069 1.00 96.12 305 GLY A C 1
ATOM 2196 O O . GLY A 1 305 ? -10.204 1.111 20.331 1.00 96.12 305 GLY A O 1
ATOM 2197 N N . ASN A 1 306 ? -11.748 0.342 18.903 1.00 97.94 306 ASN A N 1
ATOM 2198 C CA . ASN A 1 306 ? -11.467 1.335 17.865 1.00 97.94 306 ASN A CA 1
ATOM 2199 C C . ASN A 1 306 ? -12.104 2.675 18.243 1.00 97.94 306 ASN A C 1
ATOM 2201 O O . ASN A 1 306 ? -13.336 2.826 18.177 1.00 97.94 306 ASN A O 1
ATOM 2205 N N . ASP A 1 307 ? -11.271 3.625 18.626 1.00 98.31 307 ASP A N 1
ATOM 2206 C CA . ASP A 1 307 ? -11.661 4.880 19.235 1.00 98.31 307 ASP A CA 1
ATOM 2207 C C . ASP A 1 307 ? -11.561 6.055 18.258 1.00 98.31 307 ASP A C 1
ATOM 2209 O O . ASP A 1 307 ? -10.819 6.073 17.283 1.00 98.31 307 ASP A O 1
ATOM 2213 N N . THR A 1 308 ? -12.363 7.086 18.493 1.00 98.56 308 THR A N 1
ATOM 2214 C CA . THR A 1 308 ? -12.263 8.377 17.810 1.00 98.56 308 THR A CA 1
ATOM 2215 C C . THR A 1 308 ? -12.147 9.452 18.870 1.00 98.56 308 THR A C 1
ATOM 2217 O O . THR A 1 308 ? -13.092 9.695 19.627 1.00 98.56 308 THR A O 1
ATOM 2220 N N . ILE A 1 309 ? -10.985 10.088 18.926 1.00 98.69 309 ILE A N 1
ATOM 2221 C CA . ILE A 1 309 ? -10.589 11.004 19.985 1.00 98.69 309 ILE A CA 1
ATOM 2222 C C . ILE A 1 309 ? -10.270 12.361 19.370 1.00 98.69 309 ILE A C 1
ATOM 2224 O O . ILE A 1 309 ? -9.352 12.487 18.566 1.00 98.69 309 ILE A O 1
ATOM 2228 N N . THR A 1 310 ? -11.005 13.387 19.792 1.00 98.50 310 THR A N 1
ATOM 2229 C CA . THR A 1 310 ? -10.687 14.785 19.486 1.00 98.50 310 THR A CA 1
ATOM 2230 C C . THR A 1 310 ? -10.269 15.500 20.769 1.00 98.50 310 THR A C 1
ATOM 2232 O O . THR A 1 310 ? -11.076 15.559 21.698 1.00 98.50 310 THR A O 1
ATOM 2235 N N . GLY A 1 311 ? -9.050 16.041 20.828 1.00 97.56 311 GLY A N 1
ATOM 2236 C CA . GLY A 1 311 ? -8.535 16.841 21.949 1.00 97.56 311 GLY A CA 1
ATOM 2237 C C . GLY A 1 311 ? -9.292 18.159 22.053 1.00 97.56 311 GLY A C 1
ATOM 2238 O O . GLY A 1 311 ? -10.145 18.329 22.923 1.00 97.56 311 GLY A O 1
ATOM 2239 N N . GLY A 1 312 ? -9.141 19.007 21.039 1.00 97.19 312 GLY A N 1
ATOM 2240 C CA . GLY A 1 312 ? -9.908 20.233 20.880 1.00 97.19 312 GLY A CA 1
ATOM 2241 C C . GLY A 1 312 ? -9.012 21.456 20.972 1.00 97.19 312 GLY A C 1
ATOM 2242 O O . GLY A 1 312 ? -8.283 21.740 20.034 1.00 97.19 312 GLY A O 1
ATOM 2243 N N . ALA A 1 313 ? -9.151 22.277 22.010 1.00 96.88 313 ALA A N 1
ATOM 2244 C CA . ALA A 1 313 ? -8.335 23.480 22.164 1.00 96.88 313 ALA A CA 1
ATOM 2245 C C . ALA A 1 313 ? -7.448 23.394 23.399 1.00 96.88 313 ALA A C 1
ATOM 2247 O O . ALA A 1 313 ? -7.936 23.590 24.510 1.00 96.88 313 ALA A O 1
ATOM 2248 N N . GLY A 1 314 ? -6.138 23.267 23.226 1.00 97.00 314 GLY A N 1
ATOM 2249 C CA . GLY A 1 314 ? -5.240 23.077 24.355 1.00 97.00 314 GLY A CA 1
ATOM 2250 C C . GLY A 1 314 ? -3.922 22.468 23.937 1.00 97.00 314 GLY A C 1
ATOM 2251 O O . GLY A 1 314 ? -3.556 22.535 22.784 1.00 97.00 314 GLY A O 1
ATOM 2252 N N . ASN A 1 315 ? -3.163 21.960 24.900 1.00 97.94 315 ASN A N 1
ATOM 2253 C CA . ASN A 1 315 ? -2.024 21.105 24.586 1.00 97.94 315 ASN A CA 1
ATOM 2254 C C . ASN A 1 315 ? -2.382 19.739 25.143 1.00 97.94 315 ASN A C 1
ATOM 2256 O O . ASN A 1 315 ? -2.237 19.513 26.351 1.00 97.94 315 ASN A O 1
ATOM 2260 N N . ASP A 1 316 ? -2.878 18.884 24.273 1.00 98.38 316 ASP A N 1
ATOM 2261 C CA . ASP A 1 316 ? -3.560 17.660 24.630 1.00 98.38 316 ASP A CA 1
ATOM 2262 C C . ASP A 1 316 ? -2.622 16.464 24.500 1.00 98.38 316 ASP A C 1
ATOM 2264 O O . ASP A 1 316 ? -1.649 16.451 23.737 1.00 98.38 316 ASP A O 1
ATOM 2268 N N . ARG A 1 317 ? -2.881 15.440 25.308 1.00 97.88 317 ARG A N 1
ATOM 2269 C CA . ARG A 1 317 ? -2.168 14.168 25.258 1.00 97.88 317 ARG A CA 1
ATOM 2270 C C . ARG A 1 317 ? -3.180 13.061 25.026 1.00 97.88 317 ARG A C 1
ATOM 2272 O O . ARG A 1 317 ? -3.928 12.704 25.936 1.00 97.88 317 ARG A O 1
ATOM 2279 N N . LEU A 1 318 ? -3.189 12.536 23.809 1.00 98.00 318 LEU A N 1
ATOM 2280 C CA . LEU A 1 318 ? -4.150 11.541 23.355 1.00 98.00 318 LEU A CA 1
ATOM 2281 C C . LEU A 1 318 ? -3.439 10.202 23.182 1.00 98.00 318 LEU A C 1
ATOM 2283 O O . LEU A 1 318 ? -2.431 10.124 22.479 1.00 98.00 318 LEU A O 1
ATOM 2287 N N . GLN A 1 319 ? -3.958 9.167 23.839 1.00 96.62 319 GLN A N 1
ATOM 2288 C CA . GLN A 1 319 ? -3.527 7.789 23.655 1.00 96.62 319 GLN A CA 1
ATOM 2289 C C . GLN A 1 319 ? -4.715 6.934 23.208 1.00 96.62 319 GLN A C 1
ATOM 2291 O O . GLN A 1 319 ? -5.685 6.853 23.962 1.00 96.62 319 GLN A O 1
ATOM 2296 N N . GLY A 1 320 ? -4.636 6.308 22.033 1.00 95.88 320 GLY A N 1
ATOM 2297 C CA . GLY A 1 320 ? -5.659 5.394 21.511 1.00 95.88 320 GLY A CA 1
ATOM 2298 C C . GLY A 1 320 ? -5.696 4.094 22.315 1.00 95.88 320 GLY A C 1
ATOM 2299 O O . GLY A 1 320 ? -6.585 3.874 23.135 1.00 95.88 320 GLY A O 1
ATOM 2300 N N . GLY A 1 321 ? -4.602 3.341 22.273 1.00 94.31 321 GLY A N 1
ATOM 2301 C CA . GLY A 1 321 ? -4.370 2.140 23.056 1.00 94.31 321 GLY A CA 1
ATOM 2302 C C . GLY A 1 321 ? -4.195 0.924 22.160 1.00 94.31 321 GLY A C 1
ATOM 2303 O O . GLY A 1 321 ? -3.117 0.730 21.615 1.00 94.31 321 GLY A O 1
ATOM 2304 N N . ARG A 1 322 ? -5.177 0.026 22.119 1.00 94.19 322 ARG A N 1
ATOM 2305 C CA . ARG A 1 322 ? -5.250 -1.016 21.083 1.00 94.19 322 ARG A CA 1
ATOM 2306 C C . ARG A 1 322 ? -6.488 -0.764 20.243 1.00 94.19 322 ARG A C 1
ATOM 2308 O O . ARG A 1 322 ? -7.497 -0.372 20.812 1.00 94.19 322 ARG A O 1
ATOM 2315 N N . GLY A 1 323 ? -6.475 -1.223 19.003 1.00 95.00 323 GLY A N 1
ATOM 2316 C CA . GLY A 1 323 ? -7.566 -0.991 18.066 1.00 95.00 323 GLY A CA 1
ATOM 2317 C C . GLY A 1 323 ? -7.087 -0.081 16.947 1.00 95.00 323 GLY A C 1
ATOM 2318 O O . GLY A 1 323 ? -5.953 0.355 16.949 1.00 95.00 323 GLY A O 1
ATOM 2319 N N . SER A 1 324 ? -7.943 0.140 15.958 1.00 96.94 324 SER A N 1
ATOM 2320 C CA . SER A 1 324 ? -7.668 1.132 14.915 1.00 96.94 324 SER A CA 1
ATOM 2321 C C . SER A 1 324 ? -8.321 2.445 15.306 1.00 96.94 324 SER A C 1
ATOM 2323 O O . SER A 1 324 ? -9.550 2.577 15.193 1.00 96.94 324 SER A O 1
ATOM 2325 N N . ASP A 1 325 ? -7.512 3.389 15.761 1.00 97.88 325 ASP A N 1
ATOM 2326 C CA . ASP A 1 325 ? -7.942 4.616 16.409 1.00 97.88 325 ASP A CA 1
ATOM 2327 C C . ASP A 1 325 ? -7.787 5.836 15.494 1.00 97.88 325 ASP A C 1
ATOM 2329 O O . ASP A 1 325 ? -6.951 5.904 14.596 1.00 97.88 325 ASP A O 1
ATOM 2333 N N . VAL A 1 326 ? -8.627 6.848 15.710 1.00 98.50 326 VAL A N 1
ATOM 2334 C CA . VAL A 1 326 ? -8.533 8.149 15.035 1.00 98.50 326 VAL A CA 1
ATOM 2335 C C . VAL A 1 326 ? -8.276 9.224 16.075 1.00 98.50 326 VAL A C 1
ATOM 2337 O O . VAL A 1 326 ? -9.133 9.486 16.920 1.00 98.50 326 VAL A O 1
ATOM 2340 N N . LEU A 1 327 ? -7.113 9.865 15.998 1.00 98.44 327 LEU A N 1
ATOM 2341 C CA . LEU A 1 327 ? -6.657 10.883 16.936 1.00 98.44 327 LEU A CA 1
ATOM 2342 C C . LEU A 1 327 ? -6.535 12.234 16.226 1.00 98.44 327 LEU A C 1
ATOM 2344 O O . LEU A 1 327 ? -5.756 12.395 15.288 1.00 98.44 327 LEU A O 1
ATOM 2348 N N . ASP A 1 328 ? -7.286 13.217 16.711 1.00 98.44 328 ASP A N 1
ATOM 2349 C CA . ASP A 1 328 ? -7.237 14.612 16.272 1.00 98.44 328 ASP A CA 1
ATOM 2350 C C . ASP A 1 328 ? -6.935 15.499 17.484 1.00 98.44 328 ASP A C 1
ATOM 2352 O O . ASP A 1 328 ? -7.772 15.640 18.377 1.00 98.44 328 ASP A O 1
ATOM 2356 N N . GLY A 1 329 ? -5.728 16.066 17.546 1.00 97.19 329 GLY A N 1
ATOM 2357 C CA . GLY A 1 329 ? -5.335 16.975 18.631 1.00 97.19 329 GLY A CA 1
ATOM 2358 C C . GLY A 1 329 ? -6.184 18.246 18.661 1.00 97.19 329 GLY A C 1
ATOM 2359 O O . GLY A 1 329 ? -6.562 18.725 19.728 1.00 97.19 329 GLY A O 1
ATOM 2360 N N . GLY A 1 330 ? -6.617 18.713 17.490 1.00 97.19 330 GLY A N 1
ATOM 2361 C CA . GLY A 1 330 ? -7.169 20.044 17.319 1.00 97.19 330 GLY A CA 1
ATOM 2362 C C . GLY A 1 330 ? -6.097 21.120 17.487 1.00 97.19 330 GLY A C 1
ATOM 2363 O O . GLY A 1 330 ? -4.935 20.940 17.158 1.00 97.19 330 GLY A O 1
ATOM 2364 N N . SER A 1 331 ? -6.492 22.292 17.982 1.00 95.94 331 SER A N 1
ATOM 2365 C CA . SER A 1 331 ? -5.575 23.419 18.061 1.00 95.94 331 SER A CA 1
ATOM 2366 C C . SER A 1 331 ? -4.643 23.325 19.266 1.00 95.94 331 SER A C 1
ATOM 2368 O O . SER A 1 331 ? -5.106 23.444 20.403 1.00 95.94 331 SER A O 1
ATOM 2370 N N . GLY A 1 332 ? -3.343 23.385 19.000 1.00 96.38 332 GLY A N 1
ATOM 2371 C CA . GLY A 1 332 ? -2.323 23.701 19.988 1.00 96.38 332 GLY A CA 1
ATOM 2372 C C . GLY A 1 332 ? -1.031 22.950 19.741 1.00 96.38 332 GLY A C 1
ATOM 2373 O O . GLY A 1 332 ? -0.515 22.967 18.623 1.00 96.38 332 GLY A O 1
ATOM 2374 N N . ARG A 1 333 ? -0.426 22.437 20.813 1.00 97.50 333 ARG A N 1
ATOM 2375 C CA . ARG A 1 333 ? 0.739 21.553 20.724 1.00 97.50 333 ARG A CA 1
ATOM 2376 C C . ARG A 1 333 ? 0.378 20.234 21.372 1.00 97.50 333 ARG A C 1
ATOM 2378 O O . ARG A 1 333 ? 0.517 20.101 22.596 1.00 97.50 333 ARG A O 1
ATOM 2385 N N . ASP A 1 334 ? 0.027 19.277 20.534 1.00 98.31 334 ASP A N 1
ATOM 2386 C CA . ASP A 1 334 ? -0.549 18.024 20.987 1.00 98.31 334 ASP A CA 1
ATOM 2387 C C . ASP A 1 334 ? 0.456 16.878 20.899 1.00 98.31 334 ASP A C 1
ATOM 2389 O O . ASP A 1 334 ? 1.484 16.939 20.217 1.00 98.31 334 ASP A O 1
ATOM 2393 N N . THR A 1 335 ? 0.219 15.837 21.689 1.00 97.12 335 THR A N 1
ATOM 2394 C CA . THR A 1 335 ? 0.947 14.571 21.601 1.00 97.12 335 THR A CA 1
ATOM 2395 C C . THR A 1 335 ? -0.047 13.459 21.327 1.00 97.12 335 THR A C 1
ATOM 2397 O O . THR A 1 335 ? -0.923 13.212 22.157 1.00 97.12 335 THR A O 1
ATOM 2400 N N . LEU A 1 336 ? 0.112 12.797 20.187 1.00 97.19 336 LEU A N 1
ATOM 2401 C CA . LEU A 1 336 ? -0.786 11.772 19.677 1.00 97.19 336 LEU A CA 1
ATOM 2402 C C . LEU A 1 336 ? -0.042 10.434 19.656 1.00 97.19 336 LEU A C 1
ATOM 2404 O O . LEU A 1 336 ? 1.020 10.339 19.048 1.00 97.19 336 LEU A O 1
ATOM 2408 N N . ALA A 1 337 ? -0.577 9.426 20.338 1.00 95.88 337 ALA A N 1
ATOM 2409 C CA . ALA A 1 337 ? -0.041 8.067 20.344 1.00 95.88 337 ALA A CA 1
ATOM 2410 C C . ALA A 1 337 ? -1.194 7.083 20.126 1.00 95.88 337 ALA A C 1
ATOM 2412 O O . ALA A 1 337 ? -2.017 6.894 21.017 1.00 95.88 337 ALA A O 1
ATOM 2413 N N . GLY A 1 338 ? -1.282 6.500 18.944 1.00 94.88 338 GLY A N 1
ATOM 2414 C CA . GLY A 1 338 ? -2.320 5.556 18.542 1.00 94.88 338 GLY A CA 1
ATOM 2415 C C . GLY A 1 338 ? -2.155 4.250 19.300 1.00 94.88 338 GLY A C 1
ATOM 2416 O O . GLY A 1 338 ? -2.958 3.963 20.181 1.00 94.88 338 GLY A O 1
ATOM 2417 N N . GLY A 1 339 ? -1.005 3.594 19.164 1.00 93.88 339 GLY A N 1
ATOM 2418 C CA . GLY A 1 339 ? -0.707 2.360 19.878 1.00 93.88 339 GLY A CA 1
ATOM 2419 C C . GLY A 1 339 ? -0.803 1.161 18.945 1.00 93.88 339 GLY A C 1
ATOM 2420 O O . GLY A 1 339 ? -0.185 1.167 17.899 1.00 93.88 339 GLY A O 1
ATOM 2421 N N . ALA A 1 340 ? -1.438 0.078 19.388 1.00 93.25 340 ALA A N 1
ATOM 2422 C CA . ALA A 1 340 ? -1.489 -1.169 18.624 1.00 93.25 340 ALA A CA 1
ATOM 2423 C C . ALA A 1 340 ? -2.676 -1.180 17.655 1.00 93.25 340 ALA A C 1
ATOM 2425 O O . ALA A 1 340 ? -3.810 -1.137 18.131 1.00 93.25 340 ALA A O 1
ATOM 2426 N N . GLY A 1 341 ? -2.453 -1.426 16.370 1.00 94.00 341 GLY A N 1
ATOM 2427 C CA . GLY A 1 341 ? -3.458 -1.418 15.308 1.00 94.00 341 GLY A CA 1
ATOM 2428 C C . GLY A 1 341 ? -3.227 -0.297 14.293 1.00 94.00 341 GLY A C 1
ATOM 2429 O O . GLY A 1 341 ? -2.408 0.576 14.502 1.00 94.00 341 GLY A O 1
ATOM 2430 N N . ASP A 1 342 ? -3.951 -0.344 13.168 1.00 95.94 342 ASP A N 1
ATOM 2431 C CA . ASP A 1 342 ? -3.806 0.669 12.113 1.00 95.94 342 ASP A CA 1
ATOM 2432 C C . ASP A 1 342 ? -4.470 1.992 12.537 1.00 95.94 342 ASP A C 1
ATOM 2434 O O . ASP A 1 342 ? -5.705 2.110 12.492 1.00 95.94 342 ASP A O 1
ATOM 2438 N N . ASP A 1 343 ? -3.668 2.984 12.909 1.00 97.31 343 ASP A N 1
ATOM 2439 C CA . ASP A 1 343 ? -4.120 4.242 13.490 1.00 97.31 343 ASP A CA 1
ATOM 2440 C C . ASP A 1 343 ? -4.106 5.411 12.498 1.00 97.31 343 ASP A C 1
ATOM 2442 O O . ASP A 1 343 ? -3.476 5.412 11.433 1.00 97.31 343 ASP A O 1
ATOM 2446 N N . ARG A 1 344 ? -4.866 6.460 12.828 1.00 97.94 344 ARG A N 1
ATOM 2447 C CA . ARG A 1 344 ? -4.971 7.676 12.020 1.00 97.94 344 ARG A CA 1
ATOM 2448 C C . ARG A 1 344 ? -4.772 8.935 12.843 1.00 97.94 344 ARG A C 1
ATOM 2450 O O . ARG A 1 344 ? -5.589 9.268 13.697 1.00 97.94 344 ARG A O 1
ATOM 2457 N N . TYR A 1 345 ? -3.773 9.717 12.459 1.00 98.31 345 TYR A N 1
ATOM 2458 C CA . TYR A 1 345 ? -3.443 11.005 13.059 1.00 98.31 345 TYR A CA 1
ATOM 2459 C C . TYR A 1 345 ? -3.920 12.155 12.189 1.00 98.31 345 TYR A C 1
ATOM 2461 O O . TYR A 1 345 ? -3.611 12.208 11.000 1.00 98.31 345 TYR A O 1
ATOM 2469 N N . VAL A 1 346 ? -4.635 13.110 12.774 1.00 98.12 346 VAL A N 1
ATOM 2470 C CA . VAL A 1 346 ? -4.912 14.407 12.154 1.00 98.12 346 VAL A CA 1
ATOM 2471 C C . VAL A 1 346 ? -3.979 15.429 12.782 1.00 98.12 346 VAL A C 1
ATOM 2473 O O . VAL A 1 346 ? -4.059 15.694 13.978 1.00 98.12 346 VAL A O 1
ATOM 2476 N N . VAL A 1 347 ? -3.087 15.984 11.963 1.00 97.56 347 VAL A N 1
ATOM 2477 C CA . VAL A 1 347 ? -2.100 16.974 12.389 1.00 97.56 347 VAL A CA 1
ATOM 2478 C C . VAL A 1 347 ? -2.363 18.304 11.698 1.00 97.56 347 VAL A C 1
ATOM 2480 O O . VAL A 1 347 ? -2.175 18.449 10.481 1.00 97.56 347 VAL A O 1
ATOM 2483 N N . ASP A 1 348 ? -2.772 19.293 12.487 1.00 94.12 348 ASP A N 1
ATOM 2484 C CA . ASP A 1 348 ? -3.089 20.645 12.022 1.00 94.12 348 ASP A CA 1
ATOM 2485 C C . ASP A 1 348 ? -2.050 21.699 12.455 1.00 94.12 348 ASP A C 1
ATOM 2487 O O . ASP A 1 348 ? -2.051 22.825 11.940 1.00 94.12 348 ASP A O 1
ATOM 2491 N N . SER A 1 349 ? -1.113 21.319 13.332 1.00 94.94 349 SER A N 1
ATOM 2492 C CA . SER A 1 349 ? -0.081 22.185 13.889 1.00 94.94 349 SER A CA 1
ATOM 2493 C C . SER A 1 349 ? 1.310 21.582 13.706 1.00 94.94 349 SER A C 1
ATOM 2495 O O . SER A 1 349 ? 1.597 20.439 14.044 1.00 94.94 349 SER A O 1
ATOM 2497 N N . ALA A 1 350 ? 2.258 22.394 13.228 1.00 94.19 350 ALA A N 1
ATOM 2498 C CA . ALA A 1 350 ? 3.653 21.970 13.059 1.00 94.19 350 ALA A CA 1
ATOM 2499 C C . ALA A 1 350 ? 4.382 21.686 14.393 1.00 94.19 350 ALA A C 1
ATOM 2501 O O . ALA A 1 350 ? 5.570 21.363 14.393 1.00 94.19 350 ALA A O 1
ATOM 2502 N N . GLN A 1 351 ? 3.717 21.903 15.532 1.00 95.00 351 GLN A N 1
ATOM 2503 C CA . GLN A 1 351 ? 4.257 21.612 16.859 1.00 95.00 351 GLN A CA 1
ATOM 2504 C C . GLN A 1 351 ? 3.797 20.262 17.409 1.00 95.00 351 GLN A C 1
ATOM 2506 O O . GLN A 1 351 ? 4.367 19.833 18.422 1.00 95.00 351 GLN A O 1
ATOM 2511 N N . ASP A 1 352 ? 2.813 19.631 16.767 1.00 97.00 352 ASP A N 1
ATOM 2512 C CA . ASP A 1 352 ? 2.272 18.347 17.189 1.00 97.00 352 ASP A CA 1
ATOM 2513 C C . ASP A 1 352 ? 3.329 17.258 17.088 1.00 97.00 352 ASP A C 1
ATOM 2515 O O . ASP A 1 352 ? 4.251 17.297 16.265 1.00 97.00 352 ASP A O 1
ATOM 2519 N N . VAL A 1 353 ? 3.211 16.289 17.984 1.00 95.81 353 VAL A N 1
ATOM 2520 C CA . VAL A 1 353 ? 4.109 15.146 18.065 1.00 95.81 353 VAL A CA 1
ATOM 2521 C C . VAL A 1 353 ? 3.279 13.886 17.922 1.00 95.81 353 VAL A C 1
ATOM 2523 O O . VAL A 1 353 ? 2.480 13.580 18.803 1.00 95.81 353 VAL A O 1
ATOM 2526 N N . VAL A 1 354 ? 3.512 13.147 16.842 1.00 95.62 354 VAL A N 1
ATOM 2527 C CA . VAL A 1 354 ? 3.075 11.755 16.723 1.00 95.62 354 VAL A CA 1
ATOM 2528 C C . VAL A 1 354 ? 4.155 10.873 17.349 1.00 95.62 354 VAL A C 1
ATOM 2530 O O . VAL A 1 354 ? 5.338 11.026 17.033 1.00 95.62 354 VAL A O 1
ATOM 2533 N N . ASP A 1 355 ? 3.765 10.038 18.308 1.00 91.38 355 ASP A N 1
ATOM 2534 C CA . ASP A 1 355 ? 4.656 9.195 19.109 1.00 91.38 355 ASP A CA 1
ATOM 2535 C C . ASP A 1 355 ? 4.282 7.716 18.973 1.00 91.38 355 ASP A C 1
ATOM 2537 O O . ASP A 1 355 ? 3.551 7.169 19.798 1.00 91.38 355 ASP A O 1
ATOM 2541 N N . GLU A 1 356 ? 4.867 7.072 17.964 1.00 89.06 356 GLU A N 1
ATOM 2542 C CA . GLU A 1 356 ? 4.786 5.622 17.735 1.00 89.06 356 GLU A CA 1
ATOM 2543 C C . GLU A 1 356 ? 5.882 4.834 18.456 1.00 89.06 356 GLU A C 1
ATOM 2545 O O . GLU A 1 356 ? 6.074 3.637 18.249 1.00 89.06 356 GLU A O 1
ATOM 2550 N N . THR A 1 357 ? 6.642 5.480 19.345 1.00 77.31 357 THR A N 1
ATOM 2551 C CA . THR A 1 357 ? 7.676 4.785 20.128 1.00 77.31 357 THR A CA 1
ATOM 2552 C C . THR A 1 357 ? 7.113 4.114 21.383 1.00 77.31 357 THR A C 1
ATOM 2554 O O . THR A 1 357 ? 7.842 3.442 22.127 1.00 77.31 357 THR A O 1
ATOM 2557 N N . ALA A 1 358 ? 5.815 4.287 21.646 1.00 65.94 358 ALA A N 1
ATOM 2558 C CA . ALA A 1 358 ? 5.117 3.653 22.749 1.00 65.94 358 ALA A CA 1
ATOM 2559 C C . ALA A 1 358 ? 5.075 2.124 22.568 1.00 65.94 358 ALA A C 1
ATOM 2561 O O . ALA A 1 358 ? 4.828 1.599 21.491 1.00 65.94 358 ALA A O 1
ATOM 2562 N N . ALA A 1 359 ? 5.336 1.376 23.644 1.00 54.16 359 ALA A N 1
ATOM 2563 C CA . ALA A 1 359 ? 5.394 -0.081 23.575 1.00 54.16 359 ALA A CA 1
ATOM 2564 C C . ALA A 1 359 ? 4.057 -0.677 23.104 1.00 54.16 359 ALA A C 1
ATOM 2566 O O . ALA A 1 359 ? 3.062 -0.583 23.824 1.00 54.16 359 ALA A O 1
ATOM 2567 N N . GLY A 1 360 ? 4.087 -1.364 21.961 1.00 61.38 360 GLY A N 1
ATOM 2568 C CA . GLY A 1 360 ? 2.920 -2.011 21.374 1.00 61.38 360 GLY A CA 1
ATOM 2569 C C . GLY A 1 360 ? 2.470 -1.428 20.040 1.00 61.38 360 GLY A C 1
ATOM 2570 O O . GLY A 1 360 ? 1.488 -1.954 19.552 1.00 61.38 360 GLY A O 1
ATOM 2571 N N . SER A 1 361 ? 3.160 -0.430 19.474 1.00 68.44 361 SER A N 1
ATOM 2572 C CA . SER A 1 361 ? 2.907 0.017 18.102 1.00 68.44 361 SER A CA 1
ATOM 2573 C C . SER A 1 361 ? 3.151 -1.109 17.097 1.00 68.44 361 SER A C 1
ATOM 2575 O O . SER A 1 361 ? 4.243 -1.687 17.019 1.00 68.44 361 SER A O 1
ATOM 2577 N N . ASP A 1 362 ? 2.081 -1.493 16.412 1.00 78.88 362 ASP A N 1
ATOM 2578 C CA . ASP A 1 362 ? 2.040 -2.426 15.296 1.00 78.88 362 ASP A CA 1
ATOM 2579 C C . ASP A 1 362 ? 0.902 -2.009 14.365 1.00 78.88 362 ASP A C 1
ATOM 2581 O O . ASP A 1 362 ? -0.156 -1.638 14.842 1.00 78.88 362 ASP A O 1
ATOM 2585 N N . GLY A 1 363 ? 1.084 -2.092 13.051 1.00 89.62 363 GLY A N 1
ATOM 2586 C CA . GLY A 1 363 ? 0.050 -1.645 12.117 1.00 89.62 363 GLY A CA 1
ATOM 2587 C C . GLY A 1 363 ? 0.630 -0.895 10.932 1.00 89.62 363 GLY A C 1
ATOM 2588 O O . GLY A 1 363 ? 1.845 -0.882 10.734 1.00 89.62 363 GLY A O 1
ATOM 2589 N N . VAL A 1 364 ? -0.269 -0.360 10.111 1.00 93.88 364 VAL A N 1
ATOM 2590 C CA . VAL A 1 364 ? 0.028 0.615 9.059 1.00 93.88 364 VAL A CA 1
ATOM 2591 C C . VAL A 1 364 ? -0.660 1.925 9.416 1.00 93.88 364 VAL A C 1
ATOM 2593 O O . VAL A 1 364 ? -1.872 2.082 9.229 1.00 93.88 364 VAL A O 1
ATOM 2596 N N . ASP A 1 365 ? 0.132 2.886 9.865 1.00 95.88 365 ASP A N 1
ATOM 2597 C CA . ASP A 1 365 ? -0.357 4.115 10.468 1.00 95.88 365 ASP A CA 1
ATOM 2598 C C . ASP A 1 365 ? -0.412 5.256 9.458 1.00 95.88 365 ASP A C 1
ATOM 2600 O O . ASP A 1 365 ? 0.459 5.440 8.600 1.00 95.88 365 ASP A O 1
ATOM 2604 N N . THR A 1 366 ? -1.487 6.044 9.528 1.00 97.81 366 THR A N 1
ATOM 2605 C CA . THR A 1 366 ? -1.748 7.128 8.579 1.00 97.81 366 THR A CA 1
ATOM 2606 C C . THR A 1 366 ? -1.756 8.495 9.231 1.00 97.81 366 THR A C 1
ATOM 2608 O O . THR A 1 366 ? -2.626 8.821 10.035 1.00 97.81 366 THR A O 1
ATOM 2611 N N . LEU A 1 367 ? -0.890 9.374 8.745 1.00 98.25 367 LEU A N 1
ATOM 2612 C CA . LEU A 1 367 ? -0.892 10.787 9.072 1.00 98.25 367 LEU A CA 1
ATOM 2613 C C . LEU A 1 367 ? -1.607 11.610 8.001 1.00 98.25 367 LEU A C 1
ATOM 2615 O O . LEU A 1 367 ? -1.265 11.582 6.818 1.00 98.25 367 LEU A O 1
ATOM 2619 N N . LEU A 1 368 ? -2.585 12.394 8.440 1.00 98.31 368 LEU A N 1
ATOM 2620 C CA . LEU A 1 368 ? -3.250 13.422 7.659 1.00 98.31 368 LEU A CA 1
ATOM 2621 C C . LEU A 1 368 ? -2.764 14.802 8.059 1.00 98.31 368 LEU A C 1
ATOM 2623 O O . LEU A 1 368 ? -2.774 15.151 9.238 1.00 98.31 368 LEU A O 1
ATOM 2627 N N . THR A 1 369 ? -2.461 15.638 7.073 1.00 98.00 369 THR A N 1
ATOM 2628 C CA . THR A 1 369 ? -2.166 17.044 7.348 1.00 98.00 369 THR A CA 1
ATOM 2629 C C . THR A 1 369 ? -2.611 17.962 6.221 1.00 98.00 369 THR A C 1
ATOM 2631 O O . THR A 1 369 ? -2.703 17.552 5.068 1.00 98.00 369 THR A O 1
ATOM 2634 N N . ALA A 1 370 ? -2.909 19.217 6.549 1.00 96.88 370 ALA A N 1
ATOM 2635 C CA . ALA A 1 370 ? -3.077 20.304 5.581 1.00 96.88 370 ALA A CA 1
ATOM 2636 C C . ALA A 1 370 ? -1.916 21.319 5.649 1.00 96.88 370 ALA A C 1
ATOM 2638 O O . ALA A 1 370 ? -1.961 22.370 5.002 1.00 96.88 370 ALA A O 1
ATOM 2639 N N . LEU A 1 371 ? -0.875 21.024 6.438 1.00 96.62 371 LEU A N 1
ATOM 2640 C CA . LEU A 1 371 ? 0.335 21.835 6.549 1.00 96.62 371 LEU A CA 1
ATOM 2641 C C . LEU A 1 371 ? 1.155 21.753 5.262 1.00 96.62 371 LEU A C 1
ATOM 2643 O O . LEU A 1 371 ? 1.272 20.693 4.666 1.00 96.62 371 LEU A O 1
ATOM 2647 N N . SER A 1 372 ? 1.792 22.853 4.861 1.00 96.88 372 SER A N 1
ATOM 2648 C CA . SER A 1 372 ? 2.593 22.906 3.627 1.00 96.88 372 SER A CA 1
ATOM 2649 C C . SER A 1 372 ? 3.860 22.043 3.657 1.00 96.88 372 SER A C 1
ATOM 2651 O O . SER A 1 372 ? 4.550 21.943 2.650 1.00 96.88 372 SER A O 1
ATOM 2653 N N . MET A 1 373 ? 4.230 21.491 4.813 1.00 97.00 373 MET A N 1
ATOM 2654 C CA . MET A 1 373 ? 5.345 20.559 4.926 1.00 97.00 373 MET A CA 1
ATOM 2655 C C . MET A 1 373 ? 5.148 19.598 6.092 1.00 97.00 373 MET A C 1
ATOM 2657 O O . MET A 1 373 ? 4.662 20.008 7.150 1.00 97.00 373 MET A O 1
ATOM 2661 N N . TRP A 1 374 ? 5.590 18.356 5.915 1.00 97.75 374 TRP A N 1
ATOM 2662 C CA . TRP A 1 374 ? 5.651 17.367 6.983 1.00 97.75 374 TRP A CA 1
ATOM 2663 C C . TRP A 1 374 ? 6.763 16.340 6.747 1.00 97.75 374 TRP A C 1
ATOM 2665 O O . TRP A 1 374 ? 7.125 16.036 5.612 1.00 97.75 374 TRP A O 1
ATOM 2675 N N . THR A 1 375 ? 7.311 15.800 7.831 1.00 96.88 375 THR A N 1
ATOM 2676 C CA . THR A 1 375 ? 8.249 14.673 7.798 1.00 96.88 375 THR A CA 1
ATOM 2677 C C . THR A 1 375 ? 7.736 13.613 8.756 1.00 96.88 375 THR A C 1
ATOM 2679 O O . THR A 1 375 ? 7.521 13.929 9.927 1.00 96.88 375 THR A O 1
ATOM 2682 N N . LEU A 1 376 ? 7.528 12.394 8.259 1.00 95.94 376 LEU A N 1
ATOM 2683 C CA . LEU A 1 376 ? 7.077 11.276 9.080 1.00 95.94 376 LEU A CA 1
ATOM 2684 C C . LEU A 1 376 ? 8.102 10.962 10.174 1.00 95.94 376 LEU A C 1
ATOM 2686 O O . LEU A 1 376 ? 9.313 10.934 9.948 1.00 95.94 376 LEU A O 1
ATOM 2690 N N . GLN A 1 377 ? 7.591 10.754 11.380 1.00 92.69 377 GLN A N 1
ATOM 2691 C CA . GLN A 1 377 ? 8.328 10.178 12.495 1.00 92.69 377 GLN A CA 1
ATOM 2692 C C . GLN A 1 377 ? 8.530 8.672 12.263 1.00 92.69 377 GLN A C 1
ATOM 2694 O O . GLN A 1 377 ? 7.866 8.081 11.414 1.00 92.69 377 GLN A O 1
ATOM 2699 N N . ASP A 1 378 ? 9.447 8.048 13.006 1.00 89.50 378 ASP A N 1
ATOM 2700 C CA . ASP A 1 378 ? 9.627 6.591 12.972 1.00 89.50 378 ASP A CA 1
ATOM 2701 C C . ASP A 1 378 ? 8.324 5.883 13.383 1.00 89.50 378 ASP A C 1
ATOM 2703 O O . ASP A 1 378 ? 7.702 6.293 14.364 1.00 89.50 378 ASP A O 1
ATOM 2707 N N . GLY A 1 379 ? 7.959 4.813 12.670 1.00 90.31 379 GLY A N 1
ATOM 2708 C CA . GLY A 1 379 ? 6.771 3.998 12.958 1.00 90.31 379 GLY A CA 1
ATOM 2709 C C . GLY A 1 379 ? 5.477 4.471 12.296 1.00 90.31 379 GLY A C 1
ATOM 2710 O O . GLY A 1 379 ? 4.436 3.949 12.637 1.00 90.31 379 GLY A O 1
ATOM 2711 N N . VAL A 1 380 ? 5.532 5.462 11.398 1.00 95.12 380 VAL A N 1
ATOM 2712 C CA . VAL A 1 380 ? 4.380 5.866 10.577 1.00 95.12 380 VAL A CA 1
ATOM 2713 C C . VAL A 1 380 ? 4.699 5.605 9.112 1.00 95.12 380 VAL A C 1
ATOM 2715 O O . VAL A 1 380 ? 5.745 6.045 8.628 1.00 95.12 380 VAL A O 1
ATOM 2718 N N . GLU A 1 381 ? 3.801 4.937 8.393 1.00 96.44 381 GLU A N 1
ATOM 2719 C CA . GLU A 1 381 ? 4.037 4.505 7.013 1.00 96.44 381 GLU A CA 1
ATOM 2720 C C . GLU A 1 381 ? 3.333 5.392 5.985 1.00 96.44 381 GLU A C 1
ATOM 2722 O O . GLU A 1 381 ? 3.831 5.566 4.875 1.00 96.44 381 GLU A O 1
ATOM 2727 N N . VAL A 1 382 ? 2.171 5.968 6.308 1.00 98.31 382 VAL A N 1
ATOM 2728 C CA . VAL A 1 382 ? 1.346 6.677 5.318 1.00 98.31 382 VAL A CA 1
ATOM 2729 C C . VAL A 1 382 ? 1.267 8.170 5.622 1.00 98.31 382 VAL A C 1
ATOM 2731 O O . VAL A 1 382 ? 0.758 8.583 6.659 1.00 98.31 382 VAL A O 1
ATOM 2734 N N . LEU A 1 383 ? 1.683 9.003 4.667 1.00 98.50 383 LEU A N 1
ATOM 2735 C CA . LEU A 1 383 ? 1.522 10.457 4.696 1.00 98.50 383 LEU A CA 1
ATOM 2736 C C . LEU A 1 383 ? 0.530 10.897 3.621 1.00 98.50 383 LEU A C 1
ATOM 2738 O O . LEU A 1 383 ? 0.778 10.737 2.429 1.00 98.50 383 LEU A O 1
ATOM 2742 N N . HIS A 1 384 ? -0.579 11.503 4.034 1.00 98.06 384 HIS A N 1
ATOM 2743 C CA . HIS A 1 384 ? -1.601 11.999 3.120 1.00 98.06 384 HIS A CA 1
ATOM 2744 C C . HIS A 1 384 ? -1.840 13.494 3.336 1.00 98.06 384 HIS A C 1
ATOM 2746 O O . HIS A 1 384 ? -2.409 13.921 4.348 1.00 98.06 384 HIS A O 1
ATOM 2752 N N . TYR A 1 385 ? -1.442 14.297 2.349 1.00 98.31 385 TYR A N 1
ATOM 2753 C CA . TYR A 1 385 ? -1.780 15.710 2.318 1.00 98.31 385 TYR A CA 1
ATOM 2754 C C . TYR A 1 385 ? -3.246 15.930 1.927 1.00 98.31 385 TYR A C 1
ATOM 2756 O O . TYR A 1 385 ? -3.742 15.435 0.923 1.00 98.31 385 TYR A O 1
ATOM 2764 N N . THR A 1 386 ? -3.958 16.700 2.742 1.00 96.81 386 THR A N 1
ATOM 2765 C CA . THR A 1 386 ? -5.394 16.994 2.588 1.00 96.81 386 THR A CA 1
ATOM 2766 C C . THR A 1 386 ? -5.664 18.442 2.182 1.00 96.81 386 THR A C 1
ATOM 2768 O O . THR A 1 386 ? -6.821 18.845 2.033 1.00 96.81 386 THR A O 1
ATOM 2771 N N . GLY A 1 387 ? -4.609 19.249 2.036 1.00 95.44 387 GLY A N 1
ATOM 2772 C CA . GLY A 1 387 ? -4.718 20.618 1.554 1.00 95.44 387 GLY A CA 1
ATOM 2773 C C . GLY A 1 387 ? -4.826 20.691 0.029 1.00 95.44 387 GLY A C 1
ATOM 2774 O O . GLY A 1 387 ? -5.025 19.697 -0.660 1.00 95.44 387 GLY A O 1
ATOM 2775 N N . SER A 1 388 ? -4.721 21.905 -0.506 1.00 93.75 388 SER A N 1
ATOM 2776 C CA . SER A 1 388 ? -4.867 22.170 -1.945 1.00 93.75 388 SER A CA 1
ATOM 2777 C C . SER A 1 388 ? -3.737 23.025 -2.528 1.00 93.75 388 SER A C 1
ATOM 2779 O O . SER A 1 388 ? -3.908 23.604 -3.598 1.00 93.75 388 SER A O 1
ATOM 2781 N N . GLY A 1 389 ? -2.665 23.256 -1.768 1.00 95.81 389 GLY A N 1
ATOM 2782 C CA . GLY A 1 389 ? -1.504 24.033 -2.204 1.00 95.81 389 GLY A CA 1
ATOM 2783 C C . GLY A 1 389 ? -0.269 23.147 -2.310 1.00 95.81 389 GLY A C 1
ATOM 2784 O O . GLY A 1 389 ? -0.351 21.969 -2.006 1.00 95.81 389 GLY A O 1
ATOM 2785 N N . ALA A 1 390 ? 0.861 23.744 -2.692 1.00 97.31 390 ALA A N 1
ATOM 2786 C CA . ALA A 1 390 ? 2.146 23.050 -2.720 1.00 97.31 390 ALA A CA 1
ATOM 2787 C C . ALA A 1 390 ? 2.513 22.475 -1.341 1.00 97.31 390 ALA A C 1
ATOM 2789 O O . ALA A 1 390 ? 2.427 23.176 -0.319 1.00 97.31 390 ALA A O 1
ATOM 2790 N N . PHE A 1 391 ? 2.972 21.232 -1.346 1.00 98.31 391 PHE A N 1
ATOM 2791 C CA . PHE A 1 391 ? 3.303 20.426 -0.186 1.00 98.31 391 PHE A CA 1
ATOM 2792 C C . PHE A 1 391 ? 4.724 19.865 -0.285 1.00 98.31 391 PHE A C 1
ATOM 2794 O O . PHE A 1 391 ? 5.189 19.462 -1.343 1.00 98.31 391 PHE A O 1
ATOM 2801 N N . SER A 1 392 ? 5.438 19.830 0.841 1.00 98.25 392 SER A N 1
ATOM 2802 C CA . SER A 1 392 ? 6.710 19.115 0.958 1.00 98.25 392 SER A CA 1
ATOM 2803 C C . SER A 1 392 ? 6.569 17.966 1.952 1.00 98.25 392 SER A C 1
ATOM 2805 O O . SER A 1 392 ? 6.557 18.188 3.166 1.00 9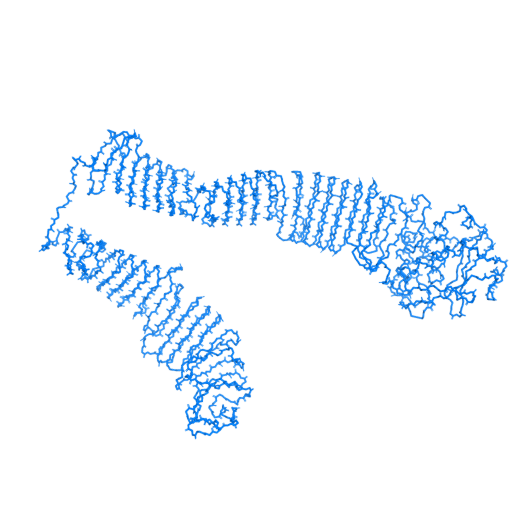8.25 392 SER A O 1
ATOM 2807 N N . GLY A 1 393 ? 6.442 16.750 1.428 1.00 98.38 393 GLY A N 1
ATOM 2808 C CA . GLY A 1 393 ? 6.283 15.521 2.198 1.00 98.38 393 GLY A CA 1
ATOM 2809 C C . GLY A 1 393 ? 7.568 14.708 2.216 1.00 98.38 393 GLY A C 1
ATOM 2810 O O . GLY A 1 393 ? 8.183 14.493 1.175 1.00 98.38 393 GLY A O 1
ATOM 2811 N N . LYS A 1 394 ? 7.976 14.242 3.396 1.00 98.31 394 LYS A N 1
ATOM 2812 C CA . LYS A 1 394 ? 9.126 13.347 3.538 1.00 98.31 394 LYS A CA 1
ATOM 2813 C C . LYS A 1 394 ? 8.787 12.119 4.384 1.00 98.31 394 LYS A C 1
ATOM 2815 O O . LYS A 1 394 ? 8.229 12.278 5.471 1.00 98.31 394 LYS A O 1
ATOM 2820 N N . GLY A 1 395 ? 9.163 10.942 3.898 1.00 98.12 395 GLY A N 1
ATOM 2821 C CA . GLY A 1 395 ? 9.107 9.668 4.604 1.00 98.12 395 GLY A CA 1
ATOM 2822 C C . GLY A 1 395 ? 10.226 9.478 5.638 1.00 98.12 395 GLY A C 1
ATOM 2823 O O . GLY A 1 395 ? 10.920 10.423 6.038 1.00 98.12 395 GLY A O 1
ATOM 2824 N N . ASN A 1 396 ? 10.370 8.243 6.100 1.00 95.94 396 ASN A N 1
ATOM 2825 C CA . ASN A 1 396 ? 11.349 7.754 7.060 1.00 95.94 396 ASN A CA 1
ATOM 2826 C C . ASN A 1 396 ? 12.151 6.589 6.432 1.00 95.94 396 ASN A C 1
ATOM 2828 O O . ASN A 1 396 ? 12.578 6.708 5.295 1.00 95.94 396 ASN A O 1
ATOM 2832 N N . ALA A 1 397 ? 12.509 5.555 7.195 1.00 96.06 397 ALA A N 1
ATOM 2833 C CA . ALA A 1 397 ? 13.300 4.418 6.700 1.00 96.06 397 ALA A CA 1
ATOM 2834 C C . ALA A 1 397 ? 12.456 3.143 6.473 1.00 96.06 397 ALA A C 1
ATOM 2836 O O . ALA A 1 397 ? 13.022 2.055 6.339 1.00 96.06 397 ALA A O 1
ATOM 2837 N N . LEU A 1 398 ? 11.131 3.265 6.568 1.00 95.56 398 LEU A N 1
ATOM 2838 C CA . LEU A 1 398 ? 10.147 2.207 6.345 1.00 95.56 398 LEU A CA 1
ATOM 2839 C C . LEU A 1 398 ? 9.599 2.313 4.921 1.00 95.56 398 LEU A C 1
ATOM 2841 O O . LEU A 1 398 ? 9.713 3.359 4.304 1.00 95.56 398 LEU A O 1
ATOM 2845 N N . ASP A 1 399 ? 8.910 1.273 4.458 1.00 97.00 399 ASP A N 1
ATOM 2846 C CA . ASP A 1 399 ? 8.169 1.302 3.194 1.00 97.00 399 ASP A CA 1
ATOM 2847 C C . ASP A 1 399 ? 6.979 2.275 3.323 1.00 97.00 399 ASP A C 1
ATOM 2849 O O . ASP A 1 399 ? 5.944 1.951 3.917 1.00 97.00 399 ASP A O 1
ATOM 2853 N N . ASN A 1 400 ? 7.135 3.504 2.836 1.00 98.44 400 ASN A N 1
ATOM 2854 C CA . ASN A 1 400 ? 6.172 4.578 3.022 1.00 98.44 400 ASN A CA 1
ATOM 2855 C C . ASN A 1 400 ? 5.242 4.771 1.826 1.00 98.44 400 ASN A C 1
ATOM 2857 O O . ASN A 1 400 ? 5.568 4.502 0.675 1.00 98.44 400 ASN A O 1
ATOM 2861 N N . ARG A 1 401 ? 4.063 5.335 2.089 1.00 98.44 401 ARG A N 1
ATOM 2862 C CA . ARG A 1 401 ? 3.128 5.803 1.063 1.00 98.44 401 ARG A CA 1
ATOM 2863 C C . ARG A 1 401 ? 2.859 7.293 1.232 1.00 98.44 401 ARG A C 1
ATOM 2865 O O . ARG A 1 401 ? 2.227 7.698 2.207 1.00 98.44 401 ARG A O 1
ATOM 2872 N N . LEU A 1 402 ? 3.285 8.098 0.266 1.00 98.69 402 LEU A N 1
ATOM 2873 C CA . LEU A 1 402 ? 3.178 9.559 0.286 1.00 98.69 402 LEU A CA 1
ATOM 2874 C C . LEU A 1 402 ? 2.197 10.034 -0.793 1.00 98.69 402 LEU A C 1
ATOM 2876 O O . LEU A 1 402 ? 2.297 9.599 -1.936 1.00 98.69 402 LEU A O 1
ATOM 2880 N N . ALA A 1 403 ? 1.281 10.941 -0.443 1.00 98.19 403 ALA A N 1
ATOM 2881 C CA . ALA A 1 403 ? 0.361 11.588 -1.386 1.00 98.19 403 ALA A CA 1
ATOM 2882 C C . ALA A 1 403 ? 0.428 13.124 -1.282 1.00 98.19 403 ALA A C 1
ATOM 2884 O O . ALA A 1 403 ? 0.170 13.670 -0.200 1.00 98.19 403 ALA A O 1
ATOM 2885 N N . GLY A 1 404 ? 0.772 13.783 -2.397 1.00 96.75 404 GLY A N 1
ATOM 2886 C CA . GLY A 1 404 ? 1.029 15.221 -2.542 1.00 96.75 404 GLY A CA 1
ATOM 2887 C C . GLY A 1 404 ? -0.226 16.066 -2.730 1.00 96.75 404 GLY A C 1
ATOM 2888 O O . GLY A 1 404 ? -0.423 17.014 -1.976 1.00 96.75 404 GLY A O 1
ATOM 2889 N N . GLY A 1 405 ? -1.132 15.671 -3.625 1.00 95.94 405 GLY A N 1
ATOM 2890 C CA . GLY A 1 405 ? -2.421 16.331 -3.823 1.00 95.94 405 GLY A CA 1
ATOM 2891 C C . GLY A 1 405 ? -2.538 17.027 -5.177 1.00 95.94 405 GLY A C 1
ATOM 2892 O O . GLY A 1 405 ? -2.517 16.373 -6.205 1.00 95.94 405 GLY A O 1
ATOM 2893 N N . ALA A 1 406 ? -2.847 18.325 -5.179 1.00 95.50 406 ALA A N 1
ATOM 2894 C CA . ALA A 1 406 ? -3.071 19.107 -6.407 1.00 95.50 406 ALA A CA 1
ATOM 2895 C C . ALA A 1 406 ? -2.107 20.304 -6.541 1.00 95.50 406 ALA A C 1
ATOM 2897 O O . ALA A 1 406 ? -2.342 21.204 -7.356 1.00 95.50 406 ALA A O 1
ATOM 2898 N N . GLY A 1 407 ? -1.128 20.401 -5.638 1.00 96.75 407 GLY A N 1
ATOM 2899 C CA . GLY A 1 407 ? -0.116 21.448 -5.631 1.00 96.75 407 GLY A CA 1
ATOM 2900 C C . GLY A 1 407 ? 1.100 21.032 -6.446 1.00 96.75 407 GLY A C 1
ATOM 2901 O O . GLY A 1 407 ? 1.148 19.939 -6.957 1.00 96.75 407 GLY A O 1
ATOM 2902 N N . ASN A 1 408 ? 2.092 21.916 -6.562 1.00 97.81 408 ASN A N 1
ATOM 2903 C CA . ASN A 1 408 ? 3.406 21.497 -7.049 1.00 97.81 408 ASN A CA 1
ATOM 2904 C C . ASN A 1 408 ? 4.189 20.970 -5.851 1.00 97.81 408 ASN A C 1
ATOM 2906 O O . ASN A 1 408 ? 4.671 21.766 -5.030 1.00 97.81 408 ASN A O 1
ATOM 2910 N N . ASP A 1 409 ? 4.267 19.660 -5.741 1.00 98.44 409 ASP A N 1
ATOM 2911 C CA . ASP A 1 409 ? 4.627 18.962 -4.526 1.00 98.44 409 ASP A CA 1
ATOM 2912 C C . ASP A 1 409 ? 6.055 18.410 -4.602 1.00 98.44 409 ASP A C 1
ATOM 2914 O O . ASP A 1 409 ? 6.575 18.051 -5.655 1.00 98.44 409 ASP A O 1
ATOM 2918 N N . LEU A 1 410 ? 6.740 18.396 -3.460 1.00 98.44 410 LEU A N 1
ATOM 2919 C CA . LEU A 1 410 ? 8.062 17.794 -3.301 1.00 98.44 410 LEU A CA 1
ATOM 2920 C C . LEU A 1 410 ? 7.926 16.598 -2.367 1.00 98.44 410 LEU A C 1
ATOM 2922 O O . LEU A 1 410 ? 7.784 16.787 -1.153 1.00 98.44 410 LEU A O 1
ATOM 2926 N N . LEU A 1 411 ? 7.991 15.392 -2.924 1.00 98.69 411 LEU A N 1
ATOM 2927 C CA . LEU A 1 411 ? 7.860 14.139 -2.189 1.00 98.69 411 LEU A CA 1
ATOM 2928 C C . LEU A 1 411 ? 9.200 13.406 -2.147 1.00 98.69 411 LEU A C 1
ATOM 2930 O O . LEU A 1 411 ? 9.822 13.192 -3.183 1.00 98.69 411 LEU A O 1
ATOM 2934 N N . ALA A 1 412 ? 9.633 13.029 -0.944 1.00 98.44 412 ALA A N 1
ATOM 2935 C CA . ALA A 1 412 ? 10.854 12.259 -0.730 1.00 98.44 412 ALA A CA 1
ATOM 2936 C C . ALA A 1 412 ? 10.578 11.025 0.144 1.00 98.44 412 ALA A C 1
ATOM 2938 O O . ALA A 1 412 ? 10.249 11.202 1.319 1.00 98.44 412 ALA A O 1
ATOM 2939 N N . GLY A 1 413 ? 10.721 9.811 -0.392 1.00 97.56 413 GLY A N 1
ATOM 2940 C CA . GLY A 1 413 ? 10.504 8.549 0.337 1.00 97.56 413 GLY A CA 1
ATOM 2941 C C . GLY A 1 413 ? 11.570 8.298 1.409 1.00 97.56 413 GLY A C 1
ATOM 2942 O O . GLY A 1 413 ? 11.257 8.139 2.586 1.00 97.56 413 GLY A O 1
ATOM 2943 N N . ALA A 1 414 ? 12.825 8.557 1.035 1.00 96.69 414 ALA A N 1
ATOM 2944 C CA . ALA A 1 414 ? 14.052 8.438 1.818 1.00 96.69 414 ALA A CA 1
ATOM 2945 C C . ALA A 1 414 ? 14.645 7.026 1.842 1.00 96.69 414 ALA A C 1
ATOM 2947 O O . ALA A 1 414 ? 15.699 6.842 1.234 1.00 96.69 414 ALA A O 1
ATOM 2948 N N . GLY A 1 415 ? 14.082 6.066 2.566 1.00 95.50 415 GLY A N 1
ATOM 2949 C CA . GLY A 1 415 ? 14.556 4.691 2.457 1.00 95.50 415 GLY A CA 1
ATOM 2950 C C . GLY A 1 415 ? 13.475 3.680 2.785 1.00 95.50 415 GLY A C 1
ATOM 2951 O O . GLY A 1 415 ? 12.653 3.951 3.642 1.00 95.50 415 GLY A O 1
ATOM 2952 N N . GLY A 1 416 ? 13.554 2.498 2.183 1.00 96.81 416 GLY A N 1
ATOM 2953 C CA . GLY A 1 416 ? 12.429 1.558 2.150 1.00 96.81 416 GLY A CA 1
ATOM 2954 C C . GLY A 1 416 ? 11.939 1.431 0.712 1.00 96.81 416 GLY A C 1
ATOM 2955 O O . GLY A 1 416 ? 12.492 2.073 -0.162 1.00 96.81 416 GLY A O 1
ATOM 2956 N N . ASN A 1 417 ? 10.973 0.559 0.441 1.00 97.56 417 ASN A N 1
ATOM 2957 C CA . ASN A 1 417 ? 10.313 0.498 -0.865 1.00 97.56 417 ASN A CA 1
ATOM 2958 C C . ASN A 1 417 ? 9.073 1.393 -0.822 1.00 97.56 417 ASN A C 1
ATOM 2960 O O . ASN A 1 417 ? 8.001 0.977 -0.371 1.00 97.56 417 ASN A O 1
ATOM 2964 N N . ASP A 1 418 ? 9.235 2.632 -1.252 1.00 98.38 418 ASP A N 1
ATOM 2965 C CA . ASP A 1 418 ? 8.256 3.690 -1.092 1.00 98.38 418 ASP A CA 1
ATOM 2966 C C . ASP A 1 418 ? 7.284 3.767 -2.274 1.00 98.38 418 ASP A C 1
ATOM 2968 O O . ASP A 1 418 ? 7.584 3.407 -3.411 1.00 98.38 418 ASP A O 1
ATOM 2972 N N . ARG A 1 419 ? 6.081 4.287 -2.028 1.00 98.25 419 ARG A N 1
ATOM 2973 C CA . ARG A 1 419 ? 5.114 4.667 -3.062 1.00 98.25 419 ARG A CA 1
ATOM 2974 C C . ARG A 1 419 ? 4.786 6.150 -2.952 1.00 98.25 419 ARG A C 1
ATOM 2976 O O . ARG A 1 419 ? 4.123 6.568 -2.002 1.00 98.25 419 ARG A O 1
ATOM 2983 N N . LEU A 1 420 ? 5.184 6.929 -3.948 1.00 98.62 420 LEU A N 1
ATOM 2984 C CA . LEU A 1 420 ? 4.966 8.373 -4.022 1.00 98.62 420 LEU A CA 1
ATOM 2985 C C . LEU A 1 420 ? 3.918 8.686 -5.097 1.00 98.62 420 LEU A C 1
ATOM 2987 O O . LEU A 1 420 ? 4.024 8.211 -6.224 1.00 98.62 420 LEU A O 1
ATOM 2991 N N . ASP A 1 421 ? 2.918 9.485 -4.738 1.00 98.06 421 ASP A N 1
ATOM 2992 C CA . ASP A 1 421 ? 1.830 9.946 -5.609 1.00 98.06 421 ASP A CA 1
ATOM 2993 C C . ASP A 1 421 ? 1.771 11.481 -5.547 1.00 98.06 421 ASP A C 1
ATOM 2995 O O . ASP A 1 421 ? 1.339 12.038 -4.534 1.00 98.06 421 ASP A O 1
ATOM 2999 N N . GLY A 1 422 ? 2.287 12.155 -6.579 1.00 97.00 422 GLY A N 1
ATOM 3000 C CA . GLY A 1 422 ? 2.311 13.618 -6.701 1.00 97.00 422 GLY A CA 1
ATOM 3001 C C . GLY A 1 422 ? 0.895 14.174 -6.817 1.00 97.00 422 GLY A C 1
ATOM 3002 O O . GLY A 1 422 ? 0.414 14.874 -5.924 1.00 97.00 422 GLY A O 1
ATOM 3003 N N . GLY A 1 423 ? 0.168 13.692 -7.821 1.00 96.19 423 GLY A N 1
ATOM 3004 C CA . GLY A 1 423 ? -1.254 13.912 -8.017 1.00 96.19 423 GLY A CA 1
ATOM 3005 C C . GLY A 1 423 ? -1.519 14.847 -9.190 1.00 96.19 423 GLY A C 1
ATOM 3006 O O . GLY A 1 423 ? -1.714 14.404 -10.315 1.00 96.19 423 GLY A O 1
ATOM 3007 N N . SER A 1 424 ? -1.683 16.140 -8.959 1.00 95.69 424 SER A N 1
ATOM 3008 C CA . SER A 1 424 ? -1.750 17.129 -10.041 1.00 95.69 424 SER A CA 1
ATOM 3009 C C . SER A 1 424 ? -0.876 18.308 -9.681 1.00 95.69 424 SER A C 1
ATOM 3011 O O . SER A 1 424 ? -0.915 18.735 -8.541 1.00 95.69 424 SER A O 1
ATOM 3013 N N . GLY A 1 425 ? -0.239 18.940 -10.653 1.00 96.69 425 GLY A N 1
ATOM 3014 C CA . GLY A 1 425 ? 0.787 19.940 -10.402 1.00 96.69 425 GLY A CA 1
ATOM 3015 C C . GLY A 1 425 ? 2.072 19.539 -11.104 1.00 96.69 425 GLY A C 1
ATOM 3016 O O . GLY A 1 425 ? 2.122 18.520 -11.762 1.00 96.69 425 GLY A O 1
ATOM 3017 N N . ALA A 1 426 ? 3.077 20.406 -11.051 1.00 97.75 426 ALA A N 1
ATOM 3018 C CA . ALA A 1 426 ? 4.418 20.040 -11.500 1.00 97.75 426 ALA A CA 1
ATOM 3019 C C . ALA A 1 426 ? 5.213 19.591 -10.276 1.00 97.75 426 ALA A C 1
ATOM 3021 O O . ALA A 1 426 ? 5.696 20.441 -9.508 1.00 97.75 426 ALA A O 1
ATOM 3022 N N . ASP A 1 427 ? 5.296 18.283 -10.095 1.00 98.25 427 ASP A N 1
ATOM 3023 C CA . ASP A 1 427 ? 5.767 17.625 -8.891 1.00 98.25 427 ASP A CA 1
ATOM 3024 C C . ASP A 1 427 ? 7.226 17.186 -9.023 1.00 98.25 427 ASP A C 1
ATOM 3026 O O . ASP A 1 427 ? 7.820 17.091 -10.097 1.00 98.25 427 ASP A O 1
ATOM 3030 N N . THR A 1 428 ? 7.877 16.979 -7.885 1.00 98.44 428 THR A N 1
ATOM 3031 C CA . THR A 1 428 ? 9.217 16.397 -7.816 1.00 98.44 428 THR A CA 1
ATOM 3032 C C . THR A 1 428 ? 9.193 15.225 -6.855 1.00 98.44 428 THR A C 1
ATOM 3034 O O . THR A 1 428 ? 8.952 15.406 -5.659 1.00 98.44 428 THR A O 1
ATOM 3037 N N . LEU A 1 429 ? 9.460 14.036 -7.387 1.00 98.56 429 LEU A N 1
ATOM 3038 C CA . LEU A 1 429 ? 9.404 12.771 -6.672 1.00 98.56 429 LEU A CA 1
ATOM 3039 C C . LEU A 1 429 ? 10.814 12.180 -6.572 1.00 98.56 429 LEU A C 1
ATOM 3041 O O . LEU A 1 429 ? 11.515 12.032 -7.574 1.00 98.56 429 LEU A O 1
ATOM 3045 N N . ASP A 1 430 ? 11.229 11.874 -5.348 1.00 98.12 430 ASP A N 1
ATOM 3046 C CA . ASP A 1 430 ? 12.521 11.277 -5.011 1.00 98.12 430 ASP A CA 1
ATOM 3047 C C . ASP A 1 430 ? 12.271 10.071 -4.101 1.00 98.12 430 ASP A C 1
ATOM 3049 O O . ASP A 1 430 ? 11.991 10.237 -2.913 1.00 98.12 430 ASP A O 1
ATOM 3053 N N . GLY A 1 431 ? 12.300 8.860 -4.658 1.00 96.38 431 GLY A N 1
ATOM 3054 C CA . GLY A 1 431 ? 12.100 7.635 -3.877 1.00 96.38 431 GLY A CA 1
ATOM 3055 C C . GLY A 1 431 ? 13.144 7.496 -2.764 1.00 96.38 431 GLY A C 1
ATOM 3056 O O . GLY A 1 431 ? 12.814 7.295 -1.597 1.00 96.38 431 GLY A O 1
ATOM 3057 N N . GLY A 1 432 ? 14.395 7.837 -3.071 1.00 96.44 432 GLY A N 1
ATOM 3058 C CA . GLY A 1 432 ? 15.520 7.592 -2.186 1.00 96.44 432 GLY A CA 1
ATOM 3059 C C . GLY A 1 432 ? 16.017 6.159 -2.347 1.00 96.44 432 GLY A C 1
ATOM 3060 O O . GLY A 1 432 ? 16.042 5.626 -3.444 1.00 96.44 432 GLY A O 1
ATOM 3061 N N . THR A 1 433 ? 16.490 5.539 -1.264 1.00 95.19 433 THR A N 1
ATOM 3062 C CA . THR A 1 433 ? 17.052 4.187 -1.364 1.00 95.19 433 THR A CA 1
ATOM 3063 C C . THR A 1 433 ? 15.972 3.119 -1.265 1.00 95.19 433 THR A C 1
ATOM 3065 O O . THR A 1 433 ? 15.397 2.957 -0.193 1.00 95.19 433 THR A O 1
ATOM 3068 N N . GLY A 1 434 ? 15.845 2.259 -2.263 1.00 95.88 434 GLY A N 1
ATOM 3069 C CA . GLY A 1 434 ? 14.835 1.207 -2.235 1.00 95.88 434 GLY A CA 1
ATOM 3070 C C . GLY A 1 434 ? 14.505 0.733 -3.629 1.00 95.88 434 GLY A C 1
ATOM 3071 O O . GLY A 1 434 ? 15.269 0.985 -4.550 1.00 95.88 434 GLY A O 1
ATOM 3072 N N . ASN A 1 435 ? 13.404 0.008 -3.770 1.00 96.50 435 ASN A N 1
ATOM 3073 C CA . ASN A 1 435 ? 12.737 -0.142 -5.054 1.00 96.50 435 ASN A CA 1
ATOM 3074 C C . ASN A 1 435 ? 11.415 0.617 -4.959 1.00 96.50 435 ASN A C 1
ATOM 3076 O O . ASN A 1 435 ? 10.445 0.095 -4.400 1.00 96.50 435 ASN A O 1
ATOM 3080 N N . ASP A 1 436 ? 11.392 1.838 -5.478 1.00 98.06 436 ASP A N 1
ATOM 3081 C CA . ASP A 1 436 ? 10.289 2.763 -5.235 1.00 98.06 436 ASP A CA 1
ATOM 3082 C C . ASP A 1 436 ? 9.301 2.802 -6.401 1.00 98.06 436 ASP A C 1
ATOM 3084 O O . ASP A 1 436 ? 9.644 2.542 -7.551 1.00 98.06 436 ASP A O 1
ATOM 3088 N N . ILE A 1 437 ? 8.046 3.152 -6.127 1.00 97.94 437 ILE A N 1
ATOM 3089 C CA . ILE A 1 437 ? 7.029 3.414 -7.147 1.00 97.94 437 ILE A CA 1
ATOM 3090 C C . ILE A 1 437 ? 6.682 4.899 -7.115 1.00 97.94 437 ILE A C 1
ATOM 3092 O O . ILE A 1 437 ? 6.128 5.389 -6.132 1.00 97.94 437 ILE A O 1
ATOM 3096 N N . MET A 1 438 ? 6.933 5.604 -8.212 1.00 98.00 438 MET A N 1
ATOM 3097 C CA . MET A 1 438 ? 6.642 7.030 -8.353 1.00 98.00 438 MET A CA 1
ATOM 3098 C C . MET A 1 438 ? 5.560 7.267 -9.411 1.00 98.00 438 MET A C 1
ATOM 3100 O O . MET A 1 438 ? 5.631 6.735 -10.519 1.00 98.00 438 MET A O 1
ATOM 3104 N N . LEU A 1 439 ? 4.550 8.057 -9.049 1.00 97.25 439 LEU A N 1
ATOM 3105 C CA . LEU A 1 439 ? 3.456 8.496 -9.914 1.00 97.25 439 LEU A CA 1
ATOM 3106 C C . LEU A 1 439 ? 3.370 10.016 -9.813 1.00 97.25 439 LEU A C 1
ATOM 3108 O O . LEU A 1 439 ? 3.054 10.515 -8.733 1.00 97.25 439 LEU A O 1
ATOM 3112 N N . GLY A 1 440 ? 3.673 10.747 -10.881 1.00 94.81 440 GLY A N 1
ATOM 3113 C CA . GLY A 1 440 ? 3.581 12.209 -10.890 1.00 94.81 440 GLY A CA 1
ATOM 3114 C C . GLY A 1 440 ? 2.145 12.662 -11.088 1.00 94.81 440 GLY A C 1
ATOM 3115 O O . GLY A 1 440 ? 1.613 13.400 -10.262 1.00 94.81 440 GLY A O 1
ATOM 3116 N N . GLY A 1 441 ? 1.441 12.066 -12.052 1.00 95.81 441 GLY A N 1
ATOM 3117 C CA . GLY A 1 441 ? 0.012 12.290 -12.246 1.00 95.81 441 GLY A CA 1
ATOM 3118 C C . GLY A 1 441 ? -0.298 13.285 -13.362 1.00 95.81 441 GLY A C 1
ATOM 3119 O O . GLY A 1 441 ? -0.249 12.913 -14.522 1.00 95.81 441 GLY A O 1
ATOM 3120 N N . LEU A 1 442 ? -0.803 14.485 -13.062 1.00 95.75 442 LEU A N 1
ATOM 3121 C CA . LEU A 1 442 ? -1.086 15.508 -14.085 1.00 95.75 442 LEU A CA 1
ATOM 3122 C C . LEU A 1 442 ? -0.166 16.713 -13.915 1.00 95.75 442 LEU A C 1
ATOM 3124 O O . LEU A 1 442 ? -0.365 17.481 -12.983 1.00 95.75 442 LEU A O 1
ATOM 3128 N N . GLY A 1 443 ? 0.649 17.019 -14.909 1.00 96.44 443 GLY A N 1
ATOM 3129 C CA . GLY A 1 443 ? 1.532 18.176 -14.966 1.00 96.44 443 GLY A CA 1
ATOM 3130 C C . GLY A 1 443 ? 2.920 17.763 -15.430 1.00 96.44 443 GLY A C 1
ATOM 3131 O O . GLY A 1 443 ? 3.109 16.641 -15.862 1.00 96.44 443 GLY A O 1
ATOM 3132 N N . ASP A 1 444 ? 3.854 18.713 -15.445 1.00 97.31 444 ASP A N 1
ATOM 3133 C CA . ASP A 1 444 ? 5.219 18.448 -15.905 1.00 97.31 444 ASP A CA 1
ATOM 3134 C C . ASP A 1 444 ? 6.069 18.038 -14.694 1.00 97.31 444 ASP A C 1
ATOM 3136 O O . ASP A 1 444 ? 6.537 18.905 -13.940 1.00 97.31 444 ASP A O 1
ATOM 3140 N N . ASP A 1 445 ? 6.255 16.737 -14.509 1.00 97.94 445 ASP A N 1
ATOM 3141 C CA . ASP A 1 445 ? 6.820 16.150 -13.298 1.00 97.94 445 ASP A CA 1
ATOM 3142 C C . ASP A 1 445 ? 8.307 15.808 -13.435 1.00 97.94 445 ASP A C 1
ATOM 3144 O O . ASP A 1 445 ? 8.872 15.649 -14.523 1.00 97.94 445 ASP A O 1
ATOM 3148 N N . VAL A 1 446 ? 8.992 15.722 -12.292 1.00 98.19 446 VAL A N 1
ATOM 3149 C CA . VAL A 1 446 ? 10.417 15.383 -12.215 1.00 98.19 446 VAL A CA 1
ATOM 3150 C C . VAL A 1 446 ? 10.640 14.193 -11.289 1.00 98.19 446 VAL A C 1
ATOM 3152 O O . VAL A 1 446 ? 10.437 14.292 -10.081 1.00 98.19 446 VAL A O 1
ATOM 3155 N N . TYR A 1 447 ? 11.188 13.112 -11.838 1.00 98.38 447 TYR A N 1
ATOM 3156 C CA . TYR A 1 447 ? 11.566 11.903 -11.104 1.00 98.38 447 TYR A CA 1
ATOM 3157 C C . TYR A 1 447 ? 13.070 11.851 -10.865 1.00 98.38 447 TYR A C 1
ATOM 3159 O O . TYR A 1 447 ? 13.867 12.029 -11.793 1.00 98.38 447 TYR A O 1
ATOM 3167 N N . LEU A 1 448 ? 13.481 11.587 -9.628 1.00 97.75 448 LEU A N 1
ATOM 3168 C CA . LEU A 1 448 ? 14.871 11.326 -9.269 1.00 97.75 448 LEU A CA 1
ATOM 3169 C C . LEU A 1 448 ? 15.041 9.818 -9.084 1.00 97.75 448 LEU A C 1
ATOM 3171 O O . LEU A 1 448 ? 14.508 9.253 -8.140 1.00 97.75 448 LEU A O 1
ATOM 3175 N N . LEU A 1 449 ? 15.772 9.180 -10.002 1.00 96.06 449 LEU A N 1
ATOM 3176 C CA . LEU A 1 449 ? 16.007 7.731 -9.982 1.00 96.06 449 LEU A CA 1
ATOM 3177 C C . LEU A 1 449 ? 17.426 7.435 -9.520 1.00 96.06 449 LEU A C 1
ATOM 3179 O O . LEU A 1 449 ? 18.396 7.887 -10.149 1.00 96.06 449 LEU A O 1
ATOM 3183 N N . ASP A 1 450 ? 17.563 6.644 -8.464 1.00 91.44 450 ASP A N 1
ATOM 3184 C CA . ASP A 1 450 ? 18.866 6.238 -7.939 1.00 91.44 450 ASP A CA 1
ATOM 3185 C C . ASP A 1 450 ? 19.033 4.723 -7.751 1.00 91.44 450 ASP A C 1
ATOM 3187 O O . ASP A 1 450 ? 20.179 4.249 -7.710 1.00 91.44 450 ASP A O 1
ATOM 3191 N N . ALA A 1 451 ? 17.938 3.960 -7.807 1.00 92.94 451 ALA A N 1
ATOM 3192 C CA . ALA A 1 451 ? 17.942 2.511 -7.739 1.00 92.94 451 ALA A CA 1
ATOM 3193 C C . ALA A 1 451 ? 17.357 1.874 -9.007 1.00 92.94 451 ALA A C 1
ATOM 3195 O O . ALA A 1 451 ? 16.438 2.370 -9.648 1.00 92.94 451 ALA A O 1
ATOM 3196 N N . ALA A 1 452 ? 17.933 0.740 -9.417 1.00 90.94 452 ALA A N 1
ATOM 3197 C CA . ALA A 1 452 ? 17.530 0.066 -10.654 1.00 90.94 452 ALA A CA 1
ATOM 3198 C C . ALA A 1 452 ? 16.145 -0.600 -10.564 1.00 90.94 452 ALA A C 1
ATOM 3200 O O . ALA A 1 452 ? 15.607 -0.994 -11.593 1.00 90.94 452 ALA A O 1
ATOM 3201 N N . GLY A 1 453 ? 15.609 -0.767 -9.350 1.00 93.50 453 GLY A N 1
ATOM 3202 C CA . GLY A 1 453 ? 14.268 -1.296 -9.118 1.00 93.50 453 GLY A CA 1
ATOM 3203 C C . GLY A 1 453 ? 13.182 -0.226 -9.015 1.00 93.50 453 GLY A C 1
ATOM 3204 O O . GLY A 1 453 ? 12.034 -0.599 -8.790 1.00 93.50 453 GLY A O 1
ATOM 3205 N N . ASP A 1 454 ? 13.521 1.058 -9.177 1.00 96.25 454 ASP A N 1
ATOM 3206 C CA . ASP A 1 454 ? 12.540 2.142 -9.193 1.00 96.25 454 ASP A CA 1
ATOM 3207 C C . ASP A 1 454 ? 11.632 2.031 -10.422 1.00 96.25 454 ASP A C 1
ATOM 3209 O O . ASP A 1 454 ? 12.085 1.820 -11.551 1.00 96.25 454 ASP A O 1
ATOM 3213 N N . VAL A 1 455 ? 10.334 2.214 -10.206 1.00 96.25 455 VAL A N 1
ATOM 3214 C CA . VAL A 1 455 ? 9.290 2.145 -11.225 1.00 96.25 455 VAL A CA 1
ATOM 3215 C C . VAL A 1 455 ? 8.570 3.484 -11.298 1.00 96.25 455 VAL A C 1
ATOM 3217 O O . VAL A 1 455 ? 7.993 3.952 -10.319 1.00 96.25 455 VAL A O 1
ATOM 3220 N N . ILE A 1 456 ? 8.532 4.071 -12.493 1.00 96.81 456 ILE A N 1
ATOM 3221 C CA . ILE A 1 456 ? 7.680 5.224 -12.797 1.00 96.81 456 ILE A CA 1
ATOM 3222 C C . ILE A 1 456 ? 6.429 4.728 -13.511 1.00 96.81 456 ILE A C 1
ATOM 3224 O O . ILE A 1 456 ? 6.515 3.917 -14.434 1.00 96.81 456 ILE A O 1
ATOM 3228 N N . THR A 1 457 ? 5.264 5.205 -13.083 1.00 91.75 457 THR A N 1
ATOM 3229 C CA . THR A 1 457 ? 3.992 4.951 -13.768 1.00 91.75 457 THR A CA 1
ATOM 3230 C C . THR A 1 457 ? 3.361 6.268 -14.175 1.00 91.75 457 THR A C 1
ATOM 3232 O O . THR A 1 457 ? 2.860 6.976 -13.307 1.00 91.75 457 THR A O 1
ATOM 3235 N N . GLU A 1 458 ? 3.322 6.526 -15.484 1.00 92.88 458 GLU A N 1
ATOM 3236 C CA . GLU A 1 458 ? 2.745 7.745 -16.047 1.00 92.88 458 GLU A CA 1
ATOM 3237 C C . GLU A 1 458 ? 1.558 7.509 -16.980 1.00 92.88 458 GLU A C 1
ATOM 3239 O O . GLU A 1 458 ? 1.442 6.483 -17.664 1.00 92.88 458 GLU A O 1
ATOM 3244 N N . GLY A 1 459 ? 0.632 8.468 -16.961 1.00 87.38 459 GLY A N 1
ATOM 3245 C CA . GLY A 1 459 ? -0.604 8.429 -17.738 1.00 87.38 459 GLY A CA 1
ATOM 3246 C C . GLY A 1 459 ? -0.438 9.002 -19.144 1.00 87.38 459 GLY A C 1
ATOM 3247 O O . GLY A 1 459 ? 0.378 9.883 -19.389 1.00 87.38 459 GLY A O 1
ATOM 3248 N N . GLU A 1 460 ? -1.270 8.563 -20.093 1.00 84.88 460 GLU A N 1
ATOM 3249 C CA . GLU A 1 460 ? -1.332 9.222 -21.402 1.00 84.88 460 GLU A CA 1
ATOM 3250 C C . GLU A 1 460 ? -1.754 10.697 -21.234 1.00 84.88 460 GLU A C 1
ATOM 3252 O O . GLU A 1 460 ? -2.809 10.984 -20.663 1.00 84.88 460 GLU A O 1
ATOM 3257 N N . SER A 1 461 ? -0.985 11.637 -21.800 1.00 83.25 461 SER A N 1
ATOM 3258 C CA . SER A 1 461 ? -1.239 13.091 -21.702 1.00 83.25 461 SER A CA 1
ATOM 3259 C C . SER A 1 461 ? -1.182 13.670 -20.276 1.00 83.25 461 SER A C 1
ATOM 3261 O O . SER A 1 461 ? -1.889 14.644 -19.992 1.00 83.25 461 SER A O 1
ATOM 3263 N N . ALA A 1 462 ? -0.366 13.079 -19.400 1.00 88.12 462 ALA A N 1
ATOM 3264 C CA . ALA A 1 462 ? -0.085 13.563 -18.048 1.00 88.12 462 ALA A CA 1
ATOM 3265 C C . ALA A 1 462 ? 0.611 14.931 -18.037 1.00 88.12 462 ALA A C 1
ATOM 3267 O O . ALA A 1 462 ? 0.163 15.837 -17.341 1.00 88.12 462 ALA A O 1
ATOM 3268 N N . GLY A 1 463 ? 1.586 15.137 -18.914 1.00 93.81 463 GLY A N 1
ATOM 3269 C CA . GLY A 1 463 ? 2.317 16.387 -19.070 1.00 93.81 463 GLY A CA 1
ATOM 3270 C C . GLY A 1 463 ? 3.567 16.140 -19.894 1.00 93.81 463 GLY A C 1
ATOM 3271 O O . GLY A 1 463 ? 3.528 15.303 -20.792 1.00 93.81 463 GLY A O 1
ATOM 3272 N N . ARG A 1 464 ? 4.625 16.921 -19.661 1.00 94.81 464 ARG A N 1
ATOM 3273 C CA . ARG A 1 464 ? 5.956 16.665 -20.218 1.00 94.81 464 ARG A CA 1
ATOM 3274 C C . ARG A 1 464 ? 6.943 16.389 -19.096 1.00 94.81 464 ARG A C 1
ATOM 3276 O O . ARG A 1 464 ? 7.407 17.323 -18.436 1.00 94.81 464 ARG A O 1
ATOM 3283 N N . ASP A 1 465 ? 7.313 15.129 -18.958 1.00 96.88 465 ASP A N 1
ATOM 3284 C CA . ASP A 1 465 ? 7.929 14.607 -17.747 1.00 96.88 465 ASP A CA 1
ATOM 3285 C C . ASP A 1 465 ? 9.426 14.355 -17.900 1.00 96.88 465 ASP A C 1
ATOM 3287 O O . ASP A 1 465 ? 9.933 14.059 -18.983 1.00 96.88 465 ASP A O 1
ATOM 3291 N N . MET A 1 466 ? 10.161 14.490 -16.795 1.00 97.12 466 MET A N 1
ATOM 3292 C CA . MET A 1 466 ? 11.621 14.420 -16.764 1.00 97.12 466 MET A CA 1
ATOM 3293 C C . MET A 1 466 ? 12.128 13.399 -15.756 1.00 97.12 466 MET A C 1
ATOM 3295 O O . MET A 1 466 ? 11.926 13.527 -14.550 1.00 97.12 466 MET A O 1
ATOM 3299 N N . VAL A 1 467 ? 12.958 12.476 -16.229 1.00 98.38 467 VAL A N 1
ATOM 3300 C CA . VAL A 1 467 ? 13.744 11.578 -15.385 1.00 98.38 467 VAL A CA 1
ATOM 3301 C C . VAL A 1 467 ? 15.163 12.096 -15.233 1.00 98.38 467 VAL A C 1
ATOM 3303 O O . VAL A 1 467 ? 15.917 12.271 -16.190 1.00 98.38 467 VAL A O 1
ATOM 3306 N N . ARG A 1 468 ? 15.580 12.283 -13.984 1.00 97.75 468 ARG A N 1
ATOM 3307 C CA . ARG A 1 468 ? 16.955 12.601 -13.605 1.00 97.75 468 ARG A CA 1
ATOM 3308 C C . ARG A 1 468 ? 17.557 11.395 -12.916 1.00 97.75 468 ARG A C 1
ATOM 3310 O O . ARG A 1 468 ? 17.245 11.112 -11.766 1.00 97.75 468 ARG A O 1
ATOM 3317 N N . THR A 1 469 ? 18.460 10.708 -13.604 1.00 97.12 469 THR A N 1
ATOM 3318 C CA . THR A 1 469 ? 18.981 9.432 -13.114 1.00 97.12 469 THR A CA 1
ATOM 3319 C C . THR A 1 469 ? 20.408 9.529 -12.584 1.00 97.12 469 THR A C 1
ATOM 3321 O O . THR A 1 469 ? 21.272 10.255 -13.106 1.00 97.12 469 THR A O 1
ATOM 3324 N N . THR A 1 470 ? 20.664 8.757 -11.530 1.00 95.88 470 THR A N 1
ATOM 3325 C CA . THR A 1 470 ? 21.996 8.367 -11.085 1.00 95.88 470 THR A CA 1
ATOM 3326 C C . THR A 1 470 ? 22.307 6.888 -11.383 1.00 95.88 470 THR A C 1
ATOM 3328 O O . THR A 1 470 ? 23.322 6.384 -10.898 1.00 95.88 470 THR A O 1
ATOM 3331 N N . LEU A 1 471 ? 21.583 6.224 -12.280 1.00 95.00 471 LEU A N 1
ATOM 3332 C CA . LEU A 1 471 ? 21.925 4.895 -12.798 1.00 95.00 471 LEU A CA 1
ATOM 3333 C C . LEU A 1 471 ? 22.865 4.994 -13.999 1.00 95.00 471 LEU A C 1
ATOM 3335 O O . LEU A 1 471 ? 22.808 5.949 -14.760 1.00 95.00 471 LEU A O 1
ATOM 3339 N N . ALA A 1 472 ? 23.768 4.029 -14.183 1.00 95.44 472 ALA A N 1
ATOM 3340 C CA . ALA A 1 472 ? 24.687 4.051 -15.328 1.00 95.44 472 ALA A CA 1
ATOM 3341 C C . ALA A 1 472 ? 23.996 3.722 -16.664 1.00 95.44 472 ALA A C 1
ATOM 3343 O O . ALA A 1 472 ? 24.524 4.063 -17.720 1.00 95.44 472 ALA A O 1
ATOM 3344 N N . ALA A 1 473 ? 22.848 3.049 -16.621 1.00 95.88 473 ALA A N 1
ATOM 3345 C CA . ALA A 1 473 ? 22.038 2.736 -17.784 1.00 95.88 473 ALA A CA 1
ATOM 3346 C C . ALA A 1 473 ? 20.554 2.880 -17.435 1.00 95.88 473 ALA A C 1
ATOM 3348 O O . ALA A 1 473 ? 20.174 2.520 -16.320 1.00 95.88 473 ALA A O 1
ATOM 3349 N N . LEU A 1 474 ? 19.753 3.408 -18.362 1.00 96.81 474 LEU A N 1
ATOM 3350 C CA . LEU A 1 474 ? 18.303 3.517 -18.217 1.00 96.81 474 LEU A CA 1
ATOM 3351 C C . LEU A 1 474 ? 17.624 3.620 -19.587 1.00 96.81 474 LEU A C 1
ATOM 3353 O O . LEU A 1 474 ? 18.078 4.386 -20.437 1.00 96.81 474 LEU A O 1
ATOM 3357 N N . THR A 1 475 ? 16.519 2.900 -19.753 1.00 96.00 475 THR A N 1
ATOM 3358 C CA . THR A 1 475 ? 15.555 3.108 -20.840 1.00 96.00 475 THR A CA 1
ATOM 3359 C C . THR A 1 475 ? 14.338 3.825 -20.268 1.00 96.00 475 THR A C 1
ATOM 3361 O O . THR A 1 475 ? 13.871 3.442 -19.193 1.00 96.00 475 THR A O 1
ATOM 3364 N N . LEU A 1 476 ? 13.846 4.868 -20.941 1.00 95.69 476 LEU A N 1
ATOM 3365 C CA . LEU A 1 476 ? 12.658 5.596 -20.499 1.00 95.69 476 LEU A CA 1
ATOM 3366 C C . LEU A 1 476 ? 11.430 4.682 -20.461 1.00 95.69 476 LEU A C 1
ATOM 3368 O O . LEU A 1 476 ? 11.161 3.919 -21.389 1.00 95.69 476 LEU A O 1
ATOM 3372 N N . MET A 1 477 ? 10.665 4.798 -19.379 1.00 94.38 477 MET A N 1
ATOM 3373 C CA . MET A 1 477 ? 9.347 4.183 -19.254 1.00 94.38 477 MET A CA 1
ATOM 3374 C C . MET A 1 477 ? 8.367 4.827 -20.242 1.00 94.38 477 MET A C 1
ATOM 3376 O O . MET A 1 477 ? 8.634 5.893 -20.795 1.00 94.38 477 MET A O 1
ATOM 3380 N N . GLN A 1 478 ? 7.224 4.184 -20.482 1.00 93.19 478 GLN A N 1
ATOM 3381 C CA . GLN A 1 478 ? 6.174 4.754 -21.333 1.00 93.19 478 GLN A CA 1
ATOM 3382 C C . GLN A 1 478 ? 5.677 6.096 -20.775 1.00 93.19 478 GLN A C 1
ATOM 3384 O O . GLN A 1 478 ? 5.653 6.281 -19.561 1.00 93.19 478 GLN A O 1
ATOM 3389 N N . ASN A 1 479 ? 5.237 6.989 -21.668 1.00 94.31 479 ASN A N 1
ATOM 3390 C CA . ASN A 1 479 ? 4.659 8.301 -21.335 1.00 94.31 479 ASN A CA 1
ATOM 3391 C C . ASN A 1 479 ? 5.613 9.297 -20.654 1.00 94.31 479 ASN A C 1
ATOM 3393 O O . ASN A 1 479 ? 5.145 10.288 -20.122 1.00 94.31 479 ASN A O 1
ATOM 3397 N N . VAL A 1 480 ? 6.928 9.056 -20.681 1.00 96.19 480 VAL A N 1
ATOM 3398 C CA . VAL A 1 480 ? 7.936 10.001 -20.174 1.00 96.19 480 VAL A CA 1
ATOM 3399 C C . VAL A 1 480 ? 8.772 10.532 -21.334 1.00 96.19 480 VAL A C 1
ATOM 3401 O O . VAL A 1 480 ? 9.290 9.743 -22.125 1.00 96.19 480 VAL A O 1
ATOM 3404 N N . GLU A 1 481 ? 8.936 11.851 -21.443 1.00 96.44 481 GLU A N 1
ATOM 3405 C CA . GLU A 1 481 ? 9.601 12.479 -22.591 1.00 96.44 481 GLU A CA 1
ATOM 3406 C C . GLU A 1 481 ? 11.089 12.764 -22.366 1.00 96.44 481 GLU A C 1
ATOM 3408 O O . GLU A 1 481 ? 11.883 12.615 -23.292 1.00 96.44 481 GLU A O 1
ATOM 3413 N N . ASP A 1 482 ? 11.504 13.179 -21.171 1.00 97.44 482 ASP A N 1
ATOM 3414 C CA . ASP A 1 482 ? 12.862 13.682 -20.955 1.00 97.44 482 ASP A CA 1
ATOM 3415 C C . ASP A 1 482 ? 13.704 12.788 -20.039 1.00 97.44 482 ASP A C 1
ATOM 3417 O O . ASP A 1 482 ? 13.247 12.289 -19.011 1.00 97.44 482 ASP A O 1
ATOM 3421 N N . LEU A 1 483 ? 14.992 12.649 -20.369 1.00 98.31 483 LEU A N 1
ATOM 3422 C CA . LEU A 1 483 ? 15.958 11.869 -19.594 1.00 98.31 483 LEU A CA 1
ATOM 3423 C C . LEU A 1 483 ? 17.296 12.601 -19.461 1.00 98.31 483 LEU A C 1
ATOM 3425 O O . LEU A 1 483 ? 17.902 13.015 -20.447 1.00 98.31 483 LEU A O 1
ATOM 3429 N N . ALA A 1 484 ? 17.814 12.720 -18.238 1.00 98.00 484 ALA A N 1
ATOM 3430 C CA . ALA A 1 484 ? 19.107 13.343 -17.974 1.00 98.00 484 ALA A CA 1
ATOM 3431 C C . ALA A 1 484 ? 19.974 12.561 -16.976 1.00 98.00 484 ALA A C 1
ATOM 3433 O O . ALA A 1 484 ? 19.573 12.287 -15.840 1.00 98.00 484 ALA A O 1
ATOM 3434 N N . GLY A 1 485 ? 21.226 12.296 -17.360 1.00 97.00 485 GLY A N 1
ATOM 3435 C CA . GLY A 1 485 ? 22.262 11.793 -16.455 1.00 97.00 485 GLY A CA 1
ATOM 3436 C C . GLY A 1 485 ? 22.821 12.905 -15.561 1.00 97.00 485 GLY A C 1
ATOM 3437 O O . GLY A 1 485 ? 23.257 13.949 -16.041 1.00 97.00 485 GLY A O 1
ATOM 3438 N N . THR A 1 486 ? 22.843 12.709 -14.239 1.00 95.69 486 THR A N 1
ATOM 3439 C CA . THR A 1 486 ? 23.169 13.802 -13.289 1.00 95.69 486 THR A CA 1
ATOM 3440 C C . THR A 1 486 ? 24.556 13.731 -12.643 1.00 95.69 486 THR A C 1
ATOM 3442 O O . THR A 1 486 ? 25.094 14.748 -12.200 1.00 95.69 486 THR A O 1
ATOM 3445 N N . VAL A 1 487 ? 25.170 12.549 -12.597 1.00 95.69 487 VAL A N 1
ATOM 3446 C CA . VAL A 1 487 ? 26.540 12.339 -12.095 1.00 95.69 487 VAL A CA 1
ATOM 3447 C C . VAL A 1 487 ? 27.570 12.713 -13.162 1.00 95.69 487 VAL A C 1
ATOM 3449 O O . VAL A 1 487 ? 27.604 12.102 -14.227 1.00 95.69 487 VAL A O 1
ATOM 3452 N N . ALA A 1 488 ? 28.434 13.683 -12.854 1.00 93.00 488 ALA A N 1
ATOM 3453 C CA . ALA A 1 488 ? 29.466 14.171 -13.767 1.00 93.00 488 ALA A CA 1
ATOM 3454 C C . ALA A 1 488 ? 30.554 13.124 -14.079 1.00 93.00 488 ALA A C 1
ATOM 3456 O O . ALA A 1 488 ? 31.021 12.404 -13.196 1.00 93.00 488 ALA A O 1
ATOM 3457 N N . SER A 1 489 ? 31.000 13.109 -15.337 1.00 92.69 489 SER A N 1
ATOM 3458 C CA . SER A 1 489 ? 32.018 12.220 -15.915 1.00 92.69 489 SER A CA 1
ATOM 3459 C C . SER A 1 489 ? 31.691 10.724 -15.880 1.00 92.69 489 SER A C 1
ATOM 3461 O O . SER A 1 489 ? 32.576 9.910 -16.160 1.00 92.69 489 SER A O 1
ATOM 3463 N N . ARG A 1 490 ? 30.456 10.325 -15.554 1.00 95.25 490 ARG A N 1
ATOM 3464 C CA . ARG A 1 490 ? 30.043 8.928 -15.717 1.00 95.25 490 ARG A CA 1
ATOM 3465 C C . ARG A 1 490 ? 29.699 8.675 -17.178 1.00 95.25 490 ARG A C 1
ATOM 3467 O O . ARG A 1 490 ? 29.026 9.489 -17.774 1.00 95.25 490 ARG A O 1
ATOM 3474 N N . ALA A 1 491 ? 30.127 7.544 -17.726 1.00 95.44 491 ALA A N 1
ATOM 3475 C CA . ALA A 1 491 ? 29.615 7.061 -19.003 1.00 95.44 491 ALA A CA 1
ATOM 3476 C C . ALA A 1 491 ? 28.213 6.466 -18.804 1.00 95.44 491 ALA A C 1
ATOM 3478 O O . ALA A 1 491 ? 28.089 5.454 -18.105 1.00 95.44 491 ALA A O 1
ATOM 3479 N N . TYR A 1 492 ? 27.187 7.091 -19.378 1.00 97.38 492 TYR A N 1
ATOM 3480 C CA . TYR A 1 492 ? 25.818 6.578 -19.361 1.00 97.38 492 TYR A CA 1
ATOM 3481 C C . TYR A 1 492 ? 25.465 5.796 -20.623 1.00 97.38 492 TYR A C 1
ATOM 3483 O O . TYR A 1 492 ? 26.022 6.033 -21.693 1.00 97.38 492 TYR A O 1
ATOM 3491 N N . ARG A 1 493 ? 24.491 4.894 -20.489 1.00 97.69 493 ARG A N 1
ATOM 3492 C CA . ARG A 1 493 ? 23.698 4.342 -21.592 1.00 97.69 493 ARG A CA 1
ATOM 3493 C C . ARG A 1 493 ? 22.238 4.752 -21.405 1.00 97.69 493 ARG A C 1
ATOM 3495 O O . ARG A 1 493 ? 21.571 4.176 -20.554 1.00 97.69 493 ARG A O 1
ATOM 3502 N N . LEU A 1 494 ? 21.780 5.775 -22.117 1.00 98.19 494 LEU A N 1
ATOM 3503 C CA . LEU A 1 494 ? 20.426 6.318 -21.969 1.00 98.19 494 LEU A CA 1
ATOM 3504 C C . LEU A 1 494 ? 19.644 6.073 -23.254 1.00 98.19 494 LEU A C 1
ATOM 3506 O O . LEU A 1 494 ? 20.096 6.482 -24.321 1.00 98.19 494 LEU A O 1
ATOM 3510 N N . THR A 1 495 ? 18.490 5.435 -23.133 1.00 98.00 495 THR A N 1
ATOM 3511 C CA . THR A 1 495 ? 17.620 5.107 -24.264 1.00 98.00 495 THR A CA 1
ATOM 3512 C C . THR A 1 495 ? 16.257 5.757 -24.050 1.00 98.00 495 THR A C 1
ATOM 3514 O O . THR A 1 495 ? 15.728 5.706 -22.937 1.00 98.00 495 THR A O 1
ATOM 3517 N N . GLY A 1 496 ? 15.703 6.386 -25.081 1.00 97.94 496 GLY A N 1
ATOM 3518 C CA . GLY A 1 496 ? 14.344 6.917 -25.070 1.00 97.94 496 GLY A CA 1
ATOM 3519 C C . GLY A 1 496 ? 13.288 5.830 -25.267 1.00 97.94 496 GLY A C 1
ATOM 3520 O O . GLY A 1 496 ? 13.549 4.640 -25.067 1.00 97.94 496 GLY A O 1
ATOM 3521 N N . ASN A 1 497 ? 12.076 6.252 -25.599 1.00 95.50 497 ASN A N 1
ATOM 3522 C CA . ASN A 1 497 ? 10.928 5.396 -25.874 1.00 95.50 497 ASN A CA 1
ATOM 3523 C C . ASN A 1 497 ? 10.379 5.704 -27.284 1.00 95.50 497 ASN A C 1
ATOM 3525 O O . ASN A 1 497 ? 11.157 5.921 -28.204 1.00 95.50 497 ASN A O 1
ATOM 3529 N N . GLY A 1 498 ? 9.063 5.606 -27.493 1.00 95.81 498 GLY A N 1
ATOM 3530 C CA . GLY A 1 498 ? 8.427 5.893 -28.787 1.00 95.81 498 GLY A CA 1
ATOM 3531 C C . GLY A 1 498 ? 7.887 7.323 -28.937 1.00 95.81 498 GLY A C 1
ATOM 3532 O O . GLY A 1 498 ? 7.026 7.549 -29.790 1.00 95.81 498 GLY A O 1
ATOM 3533 N N . LEU A 1 499 ? 8.273 8.242 -28.047 1.00 96.00 499 LEU A N 1
ATOM 3534 C CA . LEU A 1 499 ? 7.833 9.642 -28.008 1.00 96.00 499 LEU A CA 1
ATOM 3535 C C . LEU A 1 499 ? 8.955 10.576 -28.473 1.00 96.00 499 LEU A C 1
ATOM 3537 O O . LEU A 1 499 ? 10.104 10.180 -28.531 1.00 96.00 499 LEU A O 1
ATOM 3541 N N . ASP A 1 500 ? 8.635 11.852 -28.711 1.00 97.31 500 ASP A N 1
ATOM 3542 C CA . ASP A 1 500 ? 9.642 12.886 -28.988 1.00 97.31 500 ASP A CA 1
ATOM 3543 C C . ASP A 1 500 ? 10.465 13.196 -27.713 1.00 97.31 500 ASP A C 1
ATOM 3545 O O . ASP A 1 500 ? 10.083 14.050 -26.895 1.00 97.31 500 ASP A O 1
ATOM 3549 N N . ASN A 1 501 ? 11.595 12.514 -27.524 1.00 98.25 501 ASN A N 1
ATOM 3550 C CA . ASN A 1 501 ? 12.383 12.572 -26.299 1.00 98.25 501 ASN A CA 1
ATOM 3551 C C . ASN A 1 501 ? 13.449 13.681 -26.294 1.00 98.25 501 ASN A C 1
ATOM 3553 O O . ASN A 1 501 ? 14.055 14.020 -27.311 1.00 98.25 501 ASN A O 1
ATOM 3557 N N . VAL A 1 502 ? 13.774 14.227 -25.112 1.00 98.25 502 VAL A N 1
ATOM 3558 C CA . VAL A 1 502 ? 15.020 14.998 -24.912 1.00 98.25 502 VAL A CA 1
ATOM 3559 C C . VAL A 1 502 ? 15.939 14.247 -23.965 1.00 98.25 502 VAL A C 1
ATOM 3561 O O . VAL A 1 502 ? 15.708 14.196 -22.758 1.00 98.25 502 VAL A O 1
ATOM 3564 N N . ILE A 1 503 ? 17.040 13.731 -24.508 1.00 98.56 503 ILE A N 1
ATOM 3565 C CA . ILE A 1 503 ? 18.011 12.941 -23.752 1.00 98.56 503 ILE A CA 1
ATOM 3566 C C . ILE A 1 503 ? 19.317 13.717 -23.620 1.00 98.56 503 ILE A C 1
ATOM 3568 O O . ILE A 1 503 ? 19.954 14.087 -24.608 1.00 98.56 503 ILE A O 1
ATOM 3572 N N . ALA A 1 504 ? 19.743 13.951 -22.382 1.00 98.06 504 ALA A N 1
ATOM 3573 C CA . ALA A 1 504 ? 20.995 14.618 -22.061 1.00 98.06 504 ALA A CA 1
ATOM 3574 C C . ALA A 1 504 ? 21.942 13.687 -21.295 1.00 98.06 504 ALA A C 1
ATOM 3576 O O . ALA A 1 504 ? 21.647 13.224 -20.190 1.00 98.06 504 ALA A O 1
ATOM 3577 N N . GLY A 1 505 ? 23.123 13.474 -21.868 1.00 96.25 505 GLY A N 1
ATOM 3578 C CA . GLY A 1 505 ? 24.264 12.906 -21.167 1.00 96.25 505 GLY A CA 1
ATOM 3579 C C . GLY A 1 505 ? 24.881 13.906 -20.185 1.00 96.25 505 GLY A C 1
ATOM 3580 O O . GLY A 1 505 ? 24.225 14.765 -19.592 1.00 96.25 505 GLY A O 1
ATOM 3581 N N . ASN A 1 506 ? 26.189 13.807 -20.010 1.00 95.62 506 ASN A N 1
ATOM 3582 C CA . ASN A 1 506 ? 26.983 14.653 -19.130 1.00 95.62 506 ASN A CA 1
ATOM 3583 C C . ASN A 1 506 ? 28.396 14.835 -19.714 1.00 95.62 506 ASN A C 1
ATOM 3585 O O . ASN A 1 506 ? 28.620 14.674 -20.898 1.00 95.62 506 ASN A O 1
ATOM 3589 N N . SER A 1 507 ? 29.392 15.174 -18.895 1.00 95.94 507 SER A N 1
ATOM 3590 C CA . SER A 1 507 ? 30.791 15.217 -19.342 1.00 95.94 507 SER A CA 1
ATOM 3591 C C . SER A 1 507 ? 31.452 13.823 -19.479 1.00 95.94 507 SER A C 1
ATOM 3593 O O . SER A 1 507 ? 32.641 13.688 -19.166 1.00 95.94 507 SER A O 1
ATOM 3595 N N . GLY A 1 508 ? 30.660 12.779 -19.732 1.00 95.81 508 GLY A N 1
ATOM 3596 C CA . GLY A 1 508 ? 31.039 11.367 -19.733 1.00 95.81 508 GLY A CA 1
ATOM 3597 C C . GLY A 1 508 ? 31.568 10.904 -21.085 1.00 95.81 508 GLY A C 1
ATOM 3598 O O . GLY A 1 508 ? 32.079 11.694 -21.853 1.00 95.81 508 GLY A O 1
ATOM 3599 N N . ASN A 1 509 ? 31.506 9.604 -21.354 1.00 96.50 509 ASN A N 1
ATOM 3600 C CA . ASN A 1 509 ? 31.544 9.084 -22.723 1.00 96.50 509 ASN A CA 1
ATOM 3601 C C . ASN A 1 509 ? 30.227 8.338 -22.882 1.00 96.50 509 ASN A C 1
ATOM 3603 O O . ASN A 1 509 ? 30.132 7.171 -22.489 1.00 96.50 509 ASN A O 1
ATOM 3607 N N . ASP A 1 510 ? 29.201 9.048 -23.311 1.00 97.38 510 ASP A N 1
ATOM 3608 C CA . ASP A 1 510 ? 27.823 8.608 -23.183 1.00 97.38 510 ASP A CA 1
ATOM 3609 C C . ASP A 1 510 ? 27.355 7.901 -24.456 1.00 97.38 510 ASP A C 1
ATOM 3611 O O . ASP A 1 510 ? 27.770 8.218 -25.566 1.00 97.38 510 ASP A O 1
ATOM 3615 N N . THR A 1 511 ? 26.510 6.890 -24.299 1.00 97.81 511 THR A N 1
ATOM 3616 C CA . THR A 1 511 ? 25.781 6.246 -25.394 1.00 97.81 511 THR A CA 1
ATOM 3617 C C . THR A 1 511 ? 24.319 6.627 -25.243 1.00 97.81 511 THR A C 1
ATOM 3619 O O . THR A 1 511 ? 23.696 6.251 -24.253 1.00 97.81 511 THR A O 1
ATOM 3622 N N . LEU A 1 512 ? 23.799 7.408 -26.181 1.00 98.44 512 LEU A N 1
ATOM 3623 C CA . LEU A 1 512 ? 22.426 7.895 -26.185 1.00 98.44 512 LEU A CA 1
ATOM 3624 C C . LEU A 1 512 ? 21.702 7.300 -27.394 1.00 98.44 512 LEU A C 1
ATOM 3626 O O . LEU A 1 512 ? 22.236 7.361 -28.501 1.00 98.44 512 LEU A O 1
ATOM 3630 N N . ALA A 1 513 ? 20.514 6.750 -27.183 1.00 98.31 513 ALA A N 1
ATOM 3631 C CA . ALA A 1 513 ? 19.636 6.265 -28.241 1.00 98.31 513 ALA A CA 1
ATOM 3632 C C . ALA A 1 513 ? 18.265 6.938 -28.101 1.00 98.31 513 ALA A C 1
ATOM 3634 O O . ALA A 1 513 ? 17.707 6.905 -27.007 1.00 98.31 513 ALA A O 1
ATOM 3635 N N . GLY A 1 514 ? 17.761 7.572 -29.158 1.00 97.25 514 GLY A N 1
ATOM 3636 C CA . GLY A 1 514 ? 16.455 8.238 -29.161 1.00 97.25 514 GLY A CA 1
ATOM 3637 C C . GLY A 1 514 ? 15.320 7.224 -29.130 1.00 97.25 514 GLY A C 1
ATOM 3638 O O . GLY A 1 514 ? 14.604 7.142 -28.140 1.00 97.25 514 GLY A O 1
ATOM 3639 N N . GLY A 1 515 ? 15.295 6.322 -30.108 1.00 96.56 515 GLY A N 1
ATOM 3640 C CA . GLY A 1 515 ? 14.247 5.312 -30.219 1.00 96.56 515 GLY A CA 1
ATOM 3641 C C . GLY A 1 515 ? 13.362 5.629 -31.411 1.00 96.56 515 GLY A C 1
ATOM 3642 O O . GLY A 1 515 ? 13.865 5.675 -32.527 1.00 96.56 515 GLY A O 1
ATOM 3643 N N . ALA A 1 516 ? 12.060 5.777 -31.197 1.00 96.25 516 ALA A N 1
ATOM 3644 C CA . ALA A 1 516 ? 11.159 6.284 -32.227 1.00 96.25 516 ALA A CA 1
ATOM 3645 C C . ALA A 1 516 ? 10.591 7.632 -31.777 1.00 96.25 516 ALA A C 1
ATOM 3647 O O . ALA A 1 516 ? 10.291 7.791 -30.602 1.00 96.25 516 ALA A O 1
ATOM 3648 N N . GLY A 1 517 ? 10.349 8.553 -32.705 1.00 97.06 517 GLY A N 1
ATOM 3649 C CA . GLY A 1 517 ? 9.930 9.919 -32.384 1.00 97.06 517 GLY A CA 1
ATOM 3650 C C . GLY A 1 517 ? 10.940 10.939 -32.897 1.00 97.06 517 GLY A C 1
ATOM 3651 O O . GLY A 1 517 ? 11.957 10.594 -33.470 1.00 97.06 517 GLY A O 1
ATOM 3652 N N . ASN A 1 518 ? 10.635 12.228 -32.772 1.00 98.19 518 ASN A N 1
ATOM 3653 C CA . ASN A 1 518 ? 11.563 13.290 -33.167 1.00 98.19 518 ASN A CA 1
ATOM 3654 C C . ASN A 1 518 ? 12.409 13.695 -31.958 1.00 98.19 518 ASN A C 1
ATOM 3656 O O . ASN A 1 518 ? 12.050 14.608 -31.201 1.00 98.19 518 ASN A O 1
ATOM 3660 N N . ASP A 1 519 ? 13.536 13.026 -31.778 1.00 98.50 519 ASP A N 1
ATOM 3661 C CA . ASP A 1 519 ? 14.324 13.109 -30.560 1.00 98.50 519 ASP A CA 1
ATOM 3662 C C . ASP A 1 519 ? 15.340 14.251 -30.586 1.00 98.50 519 ASP A C 1
ATOM 3664 O O . ASP A 1 519 ? 15.821 14.718 -31.618 1.00 98.50 519 ASP A O 1
ATOM 3668 N N . THR A 1 520 ? 15.726 14.737 -29.407 1.00 98.44 520 THR A N 1
ATOM 3669 C CA . THR A 1 520 ? 16.881 15.623 -29.230 1.00 98.44 520 THR A CA 1
ATOM 3670 C C . THR A 1 520 ? 17.888 14.992 -28.283 1.00 98.44 520 THR A C 1
ATOM 3672 O O . THR A 1 520 ? 17.703 14.991 -27.065 1.00 98.44 520 THR A O 1
ATOM 3675 N N . LEU A 1 521 ? 19.018 14.554 -28.834 1.00 98.56 521 LEU A N 1
ATOM 3676 C CA . LEU A 1 521 ? 20.099 13.912 -28.090 1.00 98.56 521 LEU A CA 1
ATOM 3677 C C . LEU A 1 521 ? 21.254 14.886 -27.858 1.00 98.56 521 LEU A C 1
ATOM 3679 O O . LEU A 1 521 ? 21.767 15.489 -28.803 1.00 98.56 521 LEU A O 1
ATOM 3683 N N . ARG A 1 522 ? 21.696 15.034 -26.605 1.00 98.12 522 ARG A N 1
ATOM 3684 C CA . ARG A 1 522 ? 22.793 15.936 -26.214 1.00 98.12 522 ARG A CA 1
ATOM 3685 C C . ARG A 1 522 ? 23.892 15.188 -25.464 1.00 98.12 522 ARG A C 1
ATOM 3687 O O . ARG A 1 522 ? 23.741 14.905 -24.278 1.00 98.12 522 ARG A O 1
ATOM 3694 N N . GLY A 1 523 ? 25.013 14.929 -26.141 1.00 95.94 523 GLY A N 1
ATOM 3695 C CA . GLY A 1 523 ? 26.200 14.269 -25.572 1.00 95.94 523 GLY A CA 1
ATOM 3696 C C . GLY A 1 523 ? 26.984 15.149 -24.594 1.00 95.94 523 GLY A C 1
ATOM 3697 O O . GLY A 1 523 ? 27.495 14.671 -23.594 1.00 95.94 523 GLY A O 1
ATOM 3698 N N . MET A 1 524 ? 26.953 16.472 -24.792 1.00 95.81 524 MET A N 1
ATOM 3699 C CA . MET A 1 524 ? 27.674 17.479 -24.000 1.00 95.81 524 MET A CA 1
ATOM 3700 C C . MET A 1 524 ? 29.198 17.450 -24.183 1.00 95.81 524 MET A C 1
ATOM 3702 O O . MET A 1 524 ? 29.732 18.208 -24.991 1.00 95.81 524 MET A O 1
ATOM 3706 N N . SER A 1 525 ? 29.951 16.719 -23.370 1.00 93.81 525 SER A N 1
ATOM 3707 C CA . SER A 1 525 ? 31.414 16.673 -23.481 1.00 93.81 525 SER A CA 1
ATOM 3708 C C . SER A 1 525 ? 31.860 15.244 -23.307 1.00 93.81 525 SER A C 1
ATOM 3710 O O . SER A 1 525 ? 31.528 14.657 -22.293 1.00 93.81 525 SER A O 1
ATOM 3712 N N . GLY A 1 526 ? 32.704 14.731 -24.189 1.00 94.38 526 GLY A N 1
ATOM 3713 C CA . GLY A 1 526 ? 32.982 13.309 -24.129 1.00 94.38 526 GLY A CA 1
ATOM 3714 C C . GLY A 1 526 ? 33.455 12.734 -25.436 1.00 94.38 526 GLY A C 1
ATOM 3715 O O . GLY A 1 526 ? 33.755 13.435 -26.393 1.00 94.38 526 GLY A O 1
ATOM 3716 N N . ARG A 1 527 ? 33.605 11.420 -25.469 1.00 95.56 527 ARG A N 1
ATOM 3717 C CA . ARG A 1 527 ? 33.461 10.668 -26.711 1.00 95.56 527 ARG A CA 1
ATOM 3718 C C . ARG A 1 527 ? 32.092 10.026 -26.639 1.00 95.56 527 ARG A C 1
ATOM 3720 O O . ARG A 1 527 ? 31.967 8.956 -26.042 1.00 95.56 527 ARG A O 1
ATOM 3727 N N . ASP A 1 528 ? 31.120 10.685 -27.242 1.00 97.00 528 ASP A N 1
ATOM 3728 C CA . ASP A 1 528 ? 29.729 10.269 -27.143 1.00 97.00 528 ASP A CA 1
ATOM 3729 C C . ASP A 1 528 ? 29.301 9.504 -28.398 1.00 97.00 528 ASP A C 1
ATOM 3731 O O . ASP A 1 528 ? 29.859 9.679 -29.483 1.00 97.00 528 ASP A O 1
ATOM 3735 N N . SER A 1 529 ? 28.335 8.608 -28.251 1.00 97.38 529 SER A N 1
ATOM 3736 C CA . SER A 1 529 ? 27.698 7.867 -29.337 1.00 97.38 529 SER A CA 1
ATOM 3737 C C . SER A 1 529 ? 26.208 8.154 -29.279 1.00 97.38 529 SER A C 1
ATOM 3739 O O . SER A 1 529 ? 25.549 7.723 -28.341 1.00 97.38 529 SER A O 1
ATOM 3741 N N . LEU A 1 530 ? 25.690 8.905 -30.243 1.00 98.25 530 LEU A N 1
ATOM 3742 C CA . LEU A 1 530 ? 24.288 9.296 -30.340 1.00 98.25 530 LEU A CA 1
ATOM 3743 C C . LEU A 1 530 ? 23.675 8.579 -31.545 1.00 98.25 530 LEU A C 1
ATOM 3745 O O . LEU A 1 530 ? 24.172 8.748 -32.659 1.00 98.25 530 LEU A O 1
ATOM 3749 N N . LEU A 1 531 ? 22.620 7.806 -31.305 1.00 98.25 531 LEU A N 1
ATOM 3750 C CA . LEU A 1 531 ? 21.789 7.152 -32.313 1.00 98.25 531 LEU A CA 1
ATOM 3751 C C . LEU A 1 531 ? 20.383 7.755 -32.236 1.00 98.25 531 LEU A C 1
ATOM 3753 O O . LEU A 1 531 ? 19.747 7.591 -31.203 1.00 98.25 531 LEU A O 1
ATOM 3757 N N . GLY A 1 532 ? 19.931 8.458 -33.273 1.00 96.19 532 GLY A N 1
ATOM 3758 C CA . GLY A 1 532 ? 18.588 9.044 -33.354 1.00 96.19 532 GLY A CA 1
ATOM 3759 C C . GLY A 1 532 ? 17.522 7.954 -33.310 1.00 96.19 532 GLY A C 1
ATOM 3760 O O . GLY A 1 532 ? 16.971 7.683 -32.248 1.00 96.19 532 GLY A O 1
ATOM 3761 N N . GLY A 1 533 ? 17.396 7.201 -34.399 1.00 97.19 533 GLY A N 1
ATOM 3762 C CA . GLY A 1 533 ? 16.480 6.067 -34.479 1.00 97.19 533 GLY A CA 1
ATOM 3763 C C . GLY A 1 533 ? 15.470 6.287 -35.593 1.00 97.19 533 GLY A C 1
ATOM 3764 O O . GLY A 1 533 ? 15.886 6.537 -36.717 1.00 97.19 533 GLY A O 1
ATOM 3765 N N . GLU A 1 534 ? 14.177 6.111 -35.335 1.00 97.00 534 GLU A N 1
ATOM 3766 C CA . GLU A 1 534 ? 13.118 6.481 -36.282 1.00 97.00 534 GLU A CA 1
ATOM 3767 C C . GLU A 1 534 ? 12.573 7.878 -35.971 1.00 97.00 534 GLU A C 1
ATOM 3769 O O . GLU A 1 534 ? 12.104 8.097 -34.866 1.00 97.00 534 GLU A O 1
ATOM 3774 N N . GLY A 1 535 ? 12.462 8.759 -36.965 1.00 97.50 535 GLY A N 1
ATOM 3775 C CA . GLY A 1 535 ? 11.877 10.096 -36.813 1.00 97.50 535 GLY A CA 1
ATOM 3776 C C . GLY A 1 535 ? 12.828 11.197 -37.273 1.00 97.50 535 GLY A C 1
ATOM 3777 O O . GLY A 1 535 ? 13.882 10.919 -37.822 1.00 97.50 535 GLY A O 1
ATOM 3778 N N . ASP A 1 536 ? 12.420 12.463 -37.163 1.00 98.19 536 ASP A N 1
ATOM 3779 C CA . ASP A 1 536 ? 13.260 13.593 -37.575 1.00 98.19 536 ASP A CA 1
ATOM 3780 C C . ASP A 1 536 ? 14.104 14.083 -36.386 1.00 98.19 536 ASP A C 1
ATOM 3782 O O . ASP A 1 536 ? 13.704 14.991 -35.644 1.00 98.19 536 ASP A O 1
ATOM 3786 N N . ASP A 1 537 ? 15.300 13.519 -36.226 1.00 98.31 537 ASP A N 1
ATOM 3787 C CA . ASP A 1 537 ? 16.080 13.674 -35.000 1.00 98.31 537 ASP A CA 1
ATOM 3788 C C . ASP A 1 537 ? 17.031 14.871 -34.996 1.00 98.31 537 ASP A C 1
ATOM 3790 O O . ASP A 1 537 ? 17.515 15.381 -36.014 1.00 98.31 537 ASP A O 1
ATOM 3794 N N . ARG A 1 538 ? 17.377 15.325 -33.791 1.00 98.12 538 ARG A N 1
ATOM 3795 C CA . ARG A 1 538 ? 18.356 16.380 -33.531 1.00 98.12 538 ARG A CA 1
ATOM 3796 C C . ARG A 1 538 ? 19.501 15.872 -32.657 1.00 98.12 538 ARG A C 1
ATOM 3798 O O . ARG A 1 538 ? 19.358 15.708 -31.449 1.00 98.12 538 ARG A O 1
ATOM 3805 N N . LEU A 1 539 ? 20.696 15.769 -33.236 1.00 98.38 539 LEU A N 1
ATOM 3806 C CA . LEU A 1 539 ? 21.884 15.245 -32.561 1.00 98.38 539 LEU A CA 1
ATOM 3807 C C . LEU A 1 539 ? 22.897 16.356 -32.238 1.00 98.38 539 LEU A C 1
ATOM 3809 O O . LEU A 1 539 ? 23.439 17.017 -33.127 1.00 98.38 539 LEU A O 1
ATOM 3813 N N . GLU A 1 540 ? 23.201 16.541 -30.955 1.00 97.62 540 GLU A N 1
ATOM 3814 C CA . GLU A 1 540 ? 24.185 17.489 -30.421 1.00 97.62 540 GLU A CA 1
ATOM 3815 C C . GLU A 1 540 ? 25.289 16.736 -29.659 1.00 97.62 540 GLU A C 1
ATOM 3817 O O . GLU A 1 540 ? 25.242 16.609 -28.436 1.00 97.62 540 GLU A O 1
ATOM 3822 N N . GLY A 1 541 ? 26.321 16.257 -30.366 1.00 94.12 541 GLY A N 1
ATOM 3823 C CA . GLY A 1 541 ? 27.464 15.577 -29.727 1.00 94.12 541 GLY A CA 1
ATOM 3824 C C . GLY A 1 541 ? 28.239 16.469 -28.750 1.00 94.12 541 GLY A C 1
ATOM 3825 O O . GLY A 1 541 ? 28.731 16.009 -27.732 1.00 94.12 541 GLY A O 1
ATOM 3826 N N . GLY A 1 542 ? 28.275 17.779 -29.010 1.00 94.31 542 GLY A N 1
ATOM 3827 C CA . GLY A 1 542 ? 28.996 18.731 -28.172 1.00 94.31 542 GLY A CA 1
ATOM 3828 C C . GLY A 1 542 ? 30.506 18.693 -28.417 1.00 94.31 542 GLY A C 1
ATOM 3829 O O . GLY A 1 542 ? 30.957 18.808 -29.561 1.00 94.31 542 GLY A O 1
ATOM 3830 N N . SER A 1 543 ? 31.309 18.651 -27.352 1.00 92.12 543 SER A N 1
ATOM 3831 C CA . SER A 1 543 ? 32.767 18.678 -27.468 1.00 92.12 543 SER A CA 1
ATOM 3832 C C . SER A 1 543 ? 33.384 17.296 -27.306 1.00 92.12 543 SER A C 1
ATOM 3834 O O . SER A 1 543 ? 33.323 16.719 -26.226 1.00 92.12 543 SER A O 1
ATOM 3836 N N . GLY A 1 544 ? 34.147 16.876 -28.307 1.00 92.00 544 GLY A N 1
ATOM 3837 C CA . GLY A 1 544 ? 35.000 15.706 -28.230 1.00 92.00 544 GLY A CA 1
ATOM 3838 C C . GLY A 1 544 ? 34.853 14.832 -29.464 1.00 92.00 544 GLY A C 1
ATOM 3839 O O . GLY A 1 544 ? 34.769 15.352 -30.577 1.00 92.00 544 GLY A O 1
ATOM 3840 N N . GLY A 1 545 ? 35.083 13.534 -29.303 1.00 93.19 545 GLY A N 1
ATOM 3841 C CA . GLY A 1 545 ? 35.323 12.628 -30.426 1.00 93.19 545 GLY A CA 1
ATOM 3842 C C . GLY A 1 545 ? 34.127 11.746 -30.715 1.00 93.19 545 GLY A C 1
ATOM 3843 O O . GLY A 1 545 ? 34.246 10.552 -30.471 1.00 93.19 545 GLY A O 1
ATOM 3844 N N . ASP A 1 546 ? 33.034 12.330 -31.192 1.00 96.38 546 ASP A N 1
ATOM 3845 C CA . ASP A 1 546 ? 31.700 11.722 -31.108 1.00 96.38 546 ASP A CA 1
ATOM 3846 C C . ASP A 1 546 ? 31.323 10.867 -32.325 1.00 96.38 546 ASP A C 1
ATOM 3848 O O . ASP A 1 546 ? 31.934 10.946 -33.391 1.00 96.38 546 ASP A O 1
ATOM 3852 N N . THR A 1 547 ? 30.298 10.037 -32.183 1.00 95.81 547 THR A N 1
ATOM 3853 C CA . THR A 1 547 ? 29.625 9.335 -33.282 1.00 95.81 547 THR A CA 1
ATOM 3854 C C . THR A 1 547 ? 28.165 9.747 -33.274 1.00 95.81 547 THR A C 1
ATOM 3856 O O . THR A 1 547 ? 27.509 9.610 -32.251 1.00 95.81 547 THR A O 1
ATOM 3859 N N . LEU A 1 548 ? 27.685 10.288 -34.389 1.00 97.25 548 LEU A N 1
ATOM 3860 C CA . LEU A 1 548 ? 26.316 10.746 -34.585 1.00 97.25 548 LEU A CA 1
ATOM 3861 C C . LEU A 1 548 ? 25.714 9.942 -35.739 1.00 97.25 548 LEU A C 1
ATOM 3863 O O . LEU A 1 548 ? 26.217 10.002 -36.865 1.00 97.25 548 LEU A O 1
ATOM 3867 N N . ASP A 1 549 ? 24.672 9.185 -35.448 1.00 96.12 549 ASP A N 1
ATOM 3868 C CA . ASP A 1 549 ? 23.916 8.387 -36.406 1.00 96.12 549 ASP A CA 1
ATOM 3869 C C . ASP A 1 549 ? 22.458 8.821 -36.312 1.00 96.12 549 ASP A C 1
ATOM 3871 O O . ASP A 1 549 ? 21.861 8.648 -35.257 1.00 96.12 549 ASP A O 1
ATOM 3875 N N . GLY A 1 550 ? 21.913 9.464 -37.344 1.00 93.75 550 GLY A N 1
ATOM 3876 C CA . GLY A 1 550 ? 20.519 9.926 -37.296 1.00 93.75 550 GLY A CA 1
ATOM 3877 C C . GLY A 1 550 ? 19.515 8.781 -37.410 1.00 93.75 550 GLY A C 1
ATOM 3878 O O . GLY A 1 550 ? 18.500 8.807 -36.739 1.00 93.75 550 GLY A O 1
ATOM 3879 N N . GLY A 1 551 ? 19.862 7.700 -38.112 1.00 95.25 551 GLY A N 1
ATOM 3880 C CA . GLY A 1 551 ? 18.946 6.589 -38.346 1.00 95.25 551 GLY A CA 1
ATOM 3881 C C . GLY A 1 551 ? 18.006 6.845 -39.527 1.00 95.25 551 GLY A C 1
ATOM 3882 O O . GLY A 1 551 ? 18.453 7.171 -40.629 1.00 95.25 551 GLY A O 1
ATOM 3883 N N . ALA A 1 552 ? 16.720 6.569 -39.338 1.00 93.19 552 ALA A N 1
ATOM 3884 C CA . ALA A 1 552 ? 15.681 6.665 -40.347 1.00 93.19 552 ALA A CA 1
ATOM 3885 C C . ALA A 1 552 ? 14.841 7.931 -40.146 1.00 93.19 552 ALA A C 1
ATOM 3887 O O . ALA A 1 552 ? 14.097 8.031 -39.182 1.00 93.19 552 ALA A O 1
ATOM 3888 N N . GLY A 1 553 ? 14.837 8.827 -41.130 1.00 94.56 553 GLY A N 1
ATOM 3889 C CA . GLY A 1 553 ? 14.043 10.052 -41.077 1.00 94.56 553 GLY A CA 1
ATOM 3890 C C . GLY A 1 553 ? 14.763 11.203 -41.758 1.00 94.56 553 GLY A C 1
ATOM 3891 O O . GLY A 1 553 ? 15.527 10.981 -42.700 1.00 94.56 553 GLY A O 1
ATOM 3892 N N . SER A 1 554 ? 14.452 12.439 -41.367 1.00 96.50 554 SER A N 1
ATOM 3893 C CA . SER A 1 554 ? 15.167 13.638 -41.809 1.00 96.50 554 SER A CA 1
ATOM 3894 C C . SER A 1 554 ? 15.921 14.278 -40.648 1.00 96.50 554 SER A C 1
ATOM 3896 O O . SER A 1 554 ? 15.440 15.229 -40.020 1.00 96.50 554 SER A O 1
ATOM 3898 N N . ASP A 1 555 ? 17.174 13.879 -40.473 1.00 97.25 555 ASP A N 1
ATOM 3899 C CA . ASP A 1 555 ? 17.908 14.177 -39.248 1.00 97.25 555 ASP A CA 1
ATOM 3900 C C . ASP A 1 555 ? 18.795 15.415 -39.351 1.00 97.25 555 ASP A C 1
ATOM 3902 O O . ASP A 1 555 ? 19.262 15.850 -40.418 1.00 97.25 555 ASP A O 1
ATOM 3906 N N . THR A 1 556 ? 19.060 16.000 -38.187 1.00 97.88 556 THR A N 1
ATOM 3907 C CA . THR A 1 556 ? 19.850 17.213 -38.012 1.00 97.88 556 THR A CA 1
ATOM 3908 C C . THR A 1 556 ? 20.951 17.037 -36.968 1.00 97.88 556 THR A C 1
ATOM 3910 O O . THR A 1 556 ? 20.709 17.132 -35.767 1.00 97.88 556 THR A O 1
ATOM 3913 N N . ALA A 1 557 ? 22.209 16.946 -37.405 1.00 97.25 557 ALA A N 1
ATOM 3914 C CA . ALA A 1 557 ? 23.362 17.037 -36.505 1.00 97.25 557 ALA A CA 1
ATOM 3915 C C . ALA A 1 557 ? 23.832 18.492 -36.341 1.00 97.25 557 ALA A C 1
ATOM 3917 O O . ALA A 1 557 ? 24.012 19.225 -37.322 1.00 97.25 557 ALA A O 1
ATOM 3918 N N . VAL A 1 558 ? 24.072 18.931 -35.104 1.00 97.12 558 VAL A N 1
ATOM 3919 C CA . VAL A 1 558 ? 24.442 20.317 -34.786 1.00 97.12 558 VAL A CA 1
ATOM 3920 C C . VAL A 1 558 ? 25.822 20.424 -34.158 1.00 97.12 558 VAL A C 1
ATOM 3922 O O . VAL A 1 558 ? 26.161 19.759 -33.186 1.00 97.12 558 VAL A O 1
ATOM 3925 N N . PHE A 1 559 ? 26.594 21.361 -34.704 1.00 94.75 559 PHE A N 1
ATOM 3926 C CA . PHE A 1 559 ? 27.956 21.674 -34.313 1.00 94.75 559 PHE A CA 1
ATOM 3927 C C . PHE A 1 559 ? 28.049 23.131 -33.857 1.00 94.75 559 PHE A C 1
ATOM 3929 O O . PHE A 1 559 ? 27.667 24.063 -34.577 1.00 94.75 559 PHE A O 1
ATOM 3936 N N . GLU A 1 560 ? 28.619 23.344 -32.671 1.00 88.50 560 GLU A N 1
ATOM 3937 C CA . GLU A 1 560 ? 28.803 24.685 -32.102 1.00 88.50 560 GLU A CA 1
ATOM 3938 C C . GLU A 1 560 ? 29.780 25.544 -32.924 1.00 88.50 560 GLU A C 1
ATOM 3940 O O . GLU A 1 560 ? 29.628 26.763 -33.038 1.00 88.50 560 GLU A O 1
ATOM 3945 N N . SER A 1 561 ? 30.791 24.908 -33.524 1.00 90.75 561 SER A N 1
ATOM 3946 C CA . SER A 1 561 ? 31.826 25.575 -34.313 1.00 90.75 561 SER A CA 1
ATOM 3947 C C . SER A 1 561 ? 31.450 25.725 -35.786 1.00 90.75 561 SER A C 1
ATOM 3949 O O . SER A 1 561 ? 30.741 24.913 -36.374 1.00 90.75 561 SER A O 1
ATOM 3951 N N . ALA A 1 562 ? 31.990 26.761 -36.432 1.00 93.38 562 ALA A N 1
ATOM 3952 C CA . ALA A 1 562 ? 31.826 26.953 -37.870 1.00 93.38 562 ALA A CA 1
ATOM 3953 C C . ALA A 1 562 ? 32.560 25.860 -38.673 1.00 93.38 562 ALA A C 1
ATOM 3955 O O . ALA A 1 562 ? 33.671 25.468 -38.320 1.00 93.38 562 ALA A O 1
ATOM 3956 N N . LEU A 1 563 ? 32.005 25.457 -39.825 1.00 93.88 563 LEU A N 1
ATOM 3957 C CA . LEU A 1 563 ? 32.542 24.401 -40.703 1.00 93.88 563 LEU A CA 1
ATOM 3958 C C . LEU A 1 563 ? 34.042 24.554 -41.031 1.00 93.88 563 LEU A C 1
ATOM 3960 O O . LEU A 1 563 ? 34.765 23.568 -41.164 1.00 93.88 563 LEU A O 1
ATOM 3964 N N . GLY A 1 564 ? 34.536 25.795 -41.136 1.00 92.31 564 GLY A N 1
ATOM 3965 C CA . GLY A 1 564 ? 35.947 26.096 -41.404 1.00 92.31 564 GLY A CA 1
ATOM 3966 C C . GLY A 1 564 ? 36.928 25.576 -40.343 1.00 92.31 564 GLY A C 1
ATOM 3967 O O . GLY A 1 564 ? 38.113 25.416 -40.653 1.00 92.31 564 GLY A O 1
ATOM 3968 N N . ASN A 1 565 ? 36.449 25.261 -39.138 1.00 93.94 565 ASN A N 1
ATOM 3969 C CA . ASN A 1 565 ? 37.245 24.703 -38.045 1.00 93.94 565 ASN A CA 1
ATOM 3970 C C . ASN A 1 565 ? 37.485 23.196 -38.185 1.00 93.94 565 ASN A C 1
ATOM 3972 O O . ASN A 1 565 ? 38.372 22.679 -37.516 1.00 93.94 565 ASN A O 1
ATOM 3976 N N . TYR A 1 566 ? 36.789 22.512 -39.097 1.00 94.19 566 TYR A N 1
ATOM 3977 C CA . TYR A 1 566 ? 36.909 21.068 -39.283 1.00 94.19 566 TYR A CA 1
ATOM 3978 C C . TYR A 1 566 ? 37.719 20.711 -40.539 1.00 94.19 566 TYR A C 1
ATOM 3980 O O . TYR A 1 566 ? 37.675 21.390 -41.574 1.00 94.19 566 TYR A O 1
ATOM 3988 N N . GLU A 1 567 ? 38.509 19.646 -40.449 1.00 93.69 567 GLU A N 1
ATOM 3989 C CA . GLU A 1 567 ? 39.039 18.886 -41.579 1.00 93.69 567 GLU A CA 1
ATOM 3990 C C . GLU A 1 567 ? 38.076 17.734 -41.891 1.00 93.69 567 GLU A C 1
ATOM 3992 O O . GLU A 1 567 ? 37.649 17.017 -40.993 1.00 93.69 567 GLU A O 1
ATOM 3997 N N . ARG A 1 568 ? 37.693 17.573 -43.163 1.00 93.19 568 ARG A N 1
ATOM 3998 C CA . ARG A 1 568 ? 36.651 16.623 -43.581 1.00 93.19 568 ARG A CA 1
ATOM 3999 C C . ARG A 1 568 ? 37.264 15.453 -44.337 1.00 93.19 568 ARG A C 1
ATOM 4001 O O . ARG A 1 568 ? 38.084 15.668 -45.228 1.00 93.19 568 ARG A O 1
ATOM 4008 N N . SER A 1 569 ? 36.820 14.238 -44.040 1.00 87.88 569 SER A N 1
ATOM 4009 C CA . SER A 1 569 ? 37.198 13.018 -44.763 1.00 87.88 569 SER A CA 1
ATOM 4010 C C . SER A 1 569 ? 36.022 12.042 -44.845 1.00 87.88 569 SER A C 1
ATOM 4012 O O . SER A 1 569 ? 35.055 12.174 -44.100 1.00 87.88 569 SER A O 1
ATOM 4014 N N . ARG A 1 570 ? 36.089 11.084 -45.772 1.00 84.00 570 ARG A N 1
ATOM 4015 C CA . ARG A 1 570 ? 35.091 10.017 -45.937 1.00 84.00 570 ARG A CA 1
ATOM 4016 C C . ARG A 1 570 ? 35.770 8.684 -45.636 1.00 84.00 570 ARG A C 1
ATOM 4018 O O . ARG A 1 570 ? 36.512 8.216 -46.495 1.00 84.00 570 ARG A O 1
ATOM 4025 N N . PRO A 1 571 ? 35.651 8.137 -44.416 1.00 76.00 571 PRO A N 1
ATOM 4026 C CA . PRO A 1 571 ? 36.294 6.871 -44.075 1.00 76.00 571 PRO A CA 1
ATOM 4027 C C . PRO A 1 571 ? 35.589 5.663 -44.710 1.00 76.00 571 PRO A C 1
ATOM 4029 O O . PRO A 1 571 ? 36.254 4.661 -44.952 1.00 76.00 571 PRO A O 1
ATOM 4032 N N . THR A 1 572 ? 34.299 5.787 -45.040 1.00 74.44 572 THR A N 1
ATOM 4033 C CA . THR A 1 572 ? 33.474 4.811 -45.779 1.00 74.44 572 THR A CA 1
ATOM 4034 C C . THR A 1 572 ? 32.629 5.537 -46.846 1.00 74.44 572 THR A C 1
ATOM 4036 O O . THR A 1 572 ? 32.800 6.746 -47.062 1.00 74.44 572 THR A O 1
ATOM 4039 N N . ALA A 1 573 ? 31.748 4.823 -47.560 1.00 68.69 573 ALA A N 1
ATOM 4040 C CA . ALA A 1 573 ? 30.815 5.433 -48.512 1.00 68.69 573 ALA A CA 1
ATOM 4041 C C . ALA A 1 573 ? 29.819 6.379 -47.812 1.00 68.69 573 ALA A C 1
ATOM 4043 O O . ALA A 1 573 ? 29.598 7.498 -48.303 1.00 68.69 573 ALA A O 1
ATOM 4044 N N . ASP A 1 574 ? 29.350 5.968 -46.631 1.00 72.00 574 ASP A N 1
ATOM 4045 C CA . ASP A 1 574 ? 28.198 6.542 -45.930 1.00 72.00 574 ASP A CA 1
ATOM 4046 C C . ASP A 1 574 ? 28.549 7.268 -44.636 1.00 72.00 574 ASP A C 1
ATOM 4048 O O . ASP A 1 574 ? 27.663 7.817 -43.987 1.00 72.00 574 ASP A O 1
ATOM 4052 N N . ASP A 1 575 ? 29.839 7.395 -44.324 1.00 83.06 575 ASP A N 1
ATOM 4053 C CA . ASP A 1 575 ? 30.325 8.195 -43.205 1.00 83.06 575 ASP A CA 1
ATOM 4054 C C . ASP A 1 575 ? 30.950 9.523 -43.665 1.00 83.06 575 ASP A C 1
ATOM 4056 O O . ASP A 1 575 ? 31.723 9.608 -44.629 1.00 83.06 575 ASP A O 1
ATOM 4060 N N . LEU A 1 576 ? 30.679 10.588 -42.913 1.00 91.19 576 LEU A N 1
ATOM 4061 C CA . LEU A 1 576 ? 31.435 11.837 -42.924 1.00 91.19 576 LEU A CA 1
ATOM 4062 C C . LEU A 1 576 ? 32.224 11.948 -41.617 1.00 91.19 576 LEU A C 1
ATOM 4064 O O . LEU A 1 576 ? 31.648 12.005 -40.540 1.00 91.19 576 LEU A O 1
ATOM 4068 N N . LYS A 1 577 ? 33.549 12.042 -41.705 1.00 93.06 577 LYS A N 1
ATOM 4069 C CA . LYS A 1 577 ? 34.416 12.288 -40.550 1.00 93.06 577 LYS A CA 1
ATOM 4070 C C . LYS A 1 577 ? 34.873 13.742 -40.521 1.00 93.06 577 LYS A C 1
ATOM 4072 O O . LYS A 1 577 ? 35.502 14.212 -41.475 1.00 93.06 577 LYS A O 1
ATOM 4077 N N . LEU A 1 578 ? 34.604 14.423 -39.413 1.00 94.50 578 LEU A N 1
ATOM 4078 C CA . LEU A 1 578 ? 34.946 15.816 -39.133 1.00 94.50 578 LEU A CA 1
ATOM 4079 C C . LEU A 1 578 ? 35.996 15.863 -38.020 1.00 94.50 578 LEU A C 1
ATOM 4081 O O . LEU A 1 578 ? 35.708 15.519 -36.883 1.00 94.50 578 LEU A O 1
ATOM 4085 N N . VAL A 1 579 ? 37.220 16.285 -38.328 1.00 94.31 579 VAL A N 1
ATOM 4086 C CA . VAL A 1 579 ? 38.295 16.442 -37.337 1.00 94.31 579 VAL A CA 1
ATOM 4087 C C . VAL A 1 579 ? 38.442 17.916 -36.990 1.00 94.31 579 VAL A C 1
ATOM 4089 O O . VAL A 1 579 ? 38.783 18.717 -37.860 1.00 94.31 579 VAL A O 1
ATOM 4092 N N . ASP A 1 580 ? 38.191 18.298 -35.743 1.00 92.81 580 ASP A N 1
ATOM 4093 C CA . ASP A 1 580 ? 38.406 19.673 -35.292 1.00 92.81 580 ASP A CA 1
ATOM 4094 C C . ASP A 1 580 ? 39.903 20.026 -35.353 1.00 92.81 580 ASP A C 1
ATOM 4096 O O . ASP A 1 580 ? 40.763 19.310 -34.836 1.00 92.81 580 ASP A O 1
ATOM 4100 N N . LYS A 1 581 ? 40.240 21.142 -36.005 1.00 92.12 581 LYS A N 1
ATOM 4101 C CA . LYS A 1 581 ? 41.633 21.555 -36.252 1.00 92.12 581 LYS A CA 1
ATOM 4102 C C . LYS A 1 581 ? 42.359 22.046 -34.999 1.00 92.12 581 LYS A C 1
ATOM 4104 O O . LYS A 1 581 ? 43.582 22.186 -35.040 1.00 92.12 581 LYS A O 1
ATOM 4109 N N . ILE A 1 582 ? 41.631 22.378 -33.935 1.00 88.56 582 ILE A N 1
ATOM 4110 C CA . ILE A 1 582 ? 42.174 22.912 -32.684 1.00 88.56 582 ILE A CA 1
ATOM 4111 C C . ILE A 1 582 ? 42.349 21.780 -31.672 1.00 88.56 582 ILE A C 1
ATOM 4113 O O . ILE A 1 582 ? 43.449 21.602 -31.151 1.00 88.56 582 ILE A O 1
ATOM 4117 N N . SER A 1 583 ? 41.287 21.024 -31.390 1.00 89.94 583 SER A N 1
ATOM 4118 C CA . SER A 1 583 ? 41.296 19.944 -30.398 1.00 89.94 583 SER A CA 1
ATOM 4119 C C . SER A 1 583 ? 41.847 18.629 -30.952 1.00 89.94 583 SER A C 1
ATOM 4121 O O . SER A 1 583 ? 42.350 17.807 -30.188 1.00 89.94 583 SER A O 1
ATOM 4123 N N . GLY A 1 584 ? 41.773 18.419 -32.271 1.00 90.38 584 GLY A N 1
ATOM 4124 C CA . GLY A 1 584 ? 42.095 17.147 -32.919 1.00 90.38 584 GLY A CA 1
ATOM 4125 C C . GLY A 1 584 ? 41.032 16.063 -32.717 1.00 90.38 584 GLY A C 1
ATOM 4126 O O . GLY A 1 584 ? 41.244 14.925 -33.140 1.00 90.38 584 GLY A O 1
ATOM 4127 N N . ALA A 1 585 ? 39.910 16.383 -32.068 1.00 91.94 585 ALA A N 1
ATOM 4128 C CA . ALA A 1 585 ? 38.824 15.442 -31.857 1.00 91.94 585 ALA A CA 1
ATOM 4129 C C . ALA A 1 585 ? 38.105 15.144 -33.179 1.00 91.94 585 ALA A C 1
ATOM 4131 O O . ALA A 1 585 ? 37.974 16.021 -34.034 1.00 91.94 585 ALA A O 1
ATOM 4132 N N . ALA A 1 586 ? 37.691 13.893 -33.368 1.00 93.19 586 ALA A N 1
ATOM 4133 C CA . ALA A 1 586 ? 37.083 13.432 -34.606 1.00 93.19 586 ALA A CA 1
ATOM 4134 C C . ALA A 1 586 ? 35.639 13.011 -34.358 1.00 93.19 586 ALA A C 1
ATOM 4136 O O . ALA A 1 586 ? 35.430 12.062 -33.611 1.00 93.19 586 ALA A O 1
ATOM 4137 N N . VAL A 1 587 ? 34.703 13.680 -35.030 1.00 95.81 587 VAL A N 1
ATOM 4138 C CA . VAL A 1 587 ? 33.284 13.331 -35.043 1.00 95.81 587 VAL A CA 1
ATOM 4139 C C . VAL A 1 587 ? 32.968 12.524 -36.298 1.00 95.81 587 VAL A C 1
ATOM 4141 O O . VAL A 1 587 ? 33.351 12.922 -37.404 1.00 95.81 587 VAL A O 1
ATOM 4144 N N . LEU A 1 588 ? 32.300 11.390 -36.139 1.00 94.25 588 LEU A N 1
ATOM 4145 C CA . LEU A 1 588 ? 31.778 10.561 -37.220 1.00 94.25 588 LEU A CA 1
ATOM 4146 C C . LEU A 1 588 ? 30.281 10.830 -37.372 1.00 94.25 588 LEU A C 1
ATOM 4148 O O . LEU A 1 588 ? 29.565 10.768 -36.385 1.00 94.25 588 LEU A O 1
ATOM 4152 N N . VAL A 1 589 ? 29.825 11.142 -38.583 1.00 94.06 589 VAL A N 1
ATOM 4153 C CA . VAL A 1 589 ? 28.409 11.393 -38.885 1.00 94.06 589 VAL A CA 1
ATOM 4154 C C . VAL A 1 589 ? 27.950 10.476 -40.009 1.00 94.06 589 VAL A C 1
ATOM 4156 O O . VAL A 1 589 ? 28.600 10.426 -41.063 1.00 94.06 589 VAL A O 1
ATOM 4159 N N . ARG A 1 590 ? 26.822 9.806 -39.811 1.00 91.69 590 ARG A N 1
ATOM 4160 C CA . ARG A 1 590 ? 26.158 8.921 -40.777 1.00 91.69 590 ARG A CA 1
ATOM 4161 C C . ARG A 1 590 ? 24.647 9.079 -40.670 1.00 91.69 590 ARG A C 1
ATOM 4163 O O . ARG A 1 590 ? 24.191 9.610 -39.668 1.00 91.69 590 ARG A O 1
ATOM 4170 N N . ASN A 1 591 ? 23.933 8.660 -41.717 1.00 90.38 591 ASN A N 1
ATOM 4171 C CA . ASN A 1 591 ? 22.466 8.695 -41.779 1.00 90.38 591 ASN A CA 1
ATOM 4172 C C . ASN A 1 591 ? 21.914 10.022 -41.230 1.00 90.38 591 ASN A C 1
ATOM 4174 O O . ASN A 1 591 ? 21.298 10.068 -40.185 1.00 90.38 591 ASN A O 1
ATOM 4178 N N . THR A 1 592 ? 22.336 11.145 -41.814 1.00 93.88 592 THR A N 1
ATOM 4179 C CA . THR A 1 592 ? 21.913 12.475 -41.357 1.00 93.88 592 THR A CA 1
ATOM 4180 C C . THR A 1 592 ? 21.854 13.417 -42.540 1.00 93.88 592 THR A C 1
ATOM 4182 O O . THR A 1 592 ? 22.875 13.691 -43.177 1.00 93.88 592 THR A O 1
ATOM 4185 N N . GLU A 1 593 ? 20.687 13.972 -42.820 1.00 94.19 593 GLU A N 1
ATOM 4186 C CA . GLU A 1 593 ? 20.424 14.758 -44.024 1.00 94.19 593 GLU A CA 1
ATOM 4187 C C . GLU A 1 593 ? 21.002 16.164 -43.884 1.00 94.19 593 GLU A C 1
ATOM 4189 O O . GLU A 1 593 ? 21.591 16.699 -44.837 1.00 94.19 593 GLU A O 1
ATOM 4194 N N . THR A 1 594 ? 20.867 16.748 -42.689 1.00 95.94 594 THR A N 1
ATOM 4195 C CA . THR A 1 594 ? 21.205 18.142 -42.398 1.00 95.94 594 THR A CA 1
ATOM 4196 C C . THR A 1 594 ? 22.289 18.251 -41.332 1.00 95.94 594 THR A C 1
ATOM 4198 O O . THR A 1 594 ? 22.167 17.759 -40.219 1.00 95.94 594 THR A O 1
ATOM 4201 N N . LEU A 1 595 ? 23.364 18.979 -41.632 1.00 96.94 595 LEU A N 1
ATOM 4202 C CA . LEU A 1 595 ? 24.391 19.323 -40.653 1.00 96.94 595 LEU A CA 1
ATOM 4203 C C . LEU A 1 595 ? 24.444 20.842 -40.469 1.00 96.94 595 LEU A C 1
ATOM 4205 O O . LEU A 1 595 ? 24.648 21.592 -41.429 1.00 96.94 595 LEU A O 1
ATOM 4209 N N . VAL A 1 596 ? 24.287 21.307 -39.230 1.00 97.25 596 VAL A N 1
ATOM 4210 C CA . VAL A 1 596 ? 24.241 22.732 -38.875 1.00 97.25 596 VAL A CA 1
ATOM 4211 C C . VAL A 1 596 ? 25.529 23.137 -38.170 1.00 97.25 596 VAL A C 1
ATOM 4213 O O . VAL A 1 596 ? 25.806 22.685 -37.066 1.00 97.25 596 VAL A O 1
ATOM 4216 N N . PHE A 1 597 ? 26.291 24.052 -38.768 1.00 96.38 597 PHE A N 1
ATOM 4217 C CA . PHE A 1 597 ? 27.526 24.595 -38.190 1.00 96.38 597 PHE A CA 1
ATOM 4218 C C . PHE A 1 597 ? 27.343 26.068 -37.848 1.00 96.38 597 PHE A C 1
ATOM 4220 O O . PHE A 1 597 ? 27.166 26.888 -38.755 1.00 96.38 597 PHE A O 1
ATOM 4227 N N . ALA A 1 598 ? 27.404 26.421 -36.561 1.00 91.75 598 ALA A N 1
ATOM 4228 C CA . ALA A 1 598 ? 27.223 27.799 -36.084 1.00 91.75 598 ALA A CA 1
ATOM 4229 C C . ALA A 1 598 ? 25.982 28.502 -36.694 1.00 91.75 598 ALA A C 1
ATOM 4231 O O . ALA A 1 598 ? 26.038 29.667 -37.094 1.00 91.75 598 ALA A O 1
ATOM 4232 N N . GLY A 1 599 ? 24.867 27.766 -36.807 1.00 89.94 599 GLY A N 1
ATOM 4233 C CA . GLY A 1 599 ? 23.592 28.253 -37.352 1.00 89.94 599 GLY A CA 1
ATOM 4234 C C . GLY A 1 599 ? 23.461 28.233 -38.882 1.00 89.94 599 GLY A C 1
ATOM 4235 O O . GLY A 1 599 ? 22.461 28.724 -39.400 1.00 89.94 599 GLY A O 1
ATOM 4236 N N . VAL A 1 600 ? 24.438 27.687 -39.616 1.00 94.88 600 VAL A N 1
ATOM 4237 C CA . VAL A 1 600 ? 24.376 27.520 -41.079 1.00 94.88 600 VAL A CA 1
ATOM 4238 C C . VAL A 1 600 ? 24.191 26.045 -41.433 1.00 94.88 600 VAL A C 1
ATOM 4240 O O . VAL A 1 600 ? 25.037 25.228 -41.075 1.00 94.88 600 VAL A O 1
ATOM 4243 N N . SER A 1 601 ? 23.118 25.725 -42.158 1.00 95.69 601 SER A N 1
ATOM 4244 C CA . SER A 1 601 ? 22.791 24.363 -42.598 1.00 95.69 601 SER A CA 1
ATOM 4245 C C . SER A 1 601 ? 23.506 23.979 -43.892 1.00 95.69 601 SER A C 1
ATOM 4247 O O . SER A 1 601 ? 23.596 24.780 -44.825 1.00 95.69 601 SER A O 1
ATOM 4249 N N . TYR A 1 602 ? 23.959 22.733 -43.952 1.00 95.00 602 TYR A N 1
ATOM 4250 C CA . TYR A 1 602 ? 24.512 22.080 -45.131 1.00 95.00 602 TYR A CA 1
ATOM 4251 C C . TYR A 1 602 ? 23.895 20.693 -45.254 1.00 95.00 602 TYR A C 1
ATOM 4253 O O . TYR A 1 602 ? 23.664 20.029 -44.246 1.00 95.00 602 TYR A O 1
ATOM 4261 N N . THR A 1 603 ? 23.688 20.227 -46.477 1.00 91.56 603 THR A N 1
ATOM 4262 C CA . THR A 1 603 ? 23.319 18.830 -46.716 1.00 91.56 603 THR A CA 1
ATOM 4263 C C . THR A 1 603 ? 24.546 17.925 -46.626 1.00 91.56 603 THR A C 1
ATOM 4265 O O . THR A 1 603 ? 25.671 18.329 -46.955 1.00 91.56 603 THR A O 1
ATOM 4268 N N . LEU A 1 604 ? 24.347 16.663 -46.256 1.00 82.69 604 LEU A N 1
ATOM 4269 C CA . LEU A 1 604 ? 25.424 15.667 -46.246 1.00 82.69 604 LEU A CA 1
ATOM 4270 C C . LEU A 1 604 ? 26.121 15.539 -47.611 1.00 82.69 604 LEU A C 1
ATOM 4272 O O . LEU A 1 604 ? 27.350 15.439 -47.692 1.00 82.69 604 LEU A O 1
ATOM 4276 N N . ALA A 1 605 ? 25.352 15.637 -48.697 1.00 80.50 605 ALA A N 1
ATOM 4277 C CA . ALA A 1 605 ? 25.864 15.636 -50.065 1.00 80.50 605 ALA A CA 1
ATOM 4278 C C . ALA A 1 605 ? 26.813 16.820 -50.344 1.00 80.50 605 ALA A C 1
ATOM 4280 O O . ALA A 1 605 ? 27.894 16.627 -50.910 1.00 80.50 605 ALA A O 1
ATOM 4281 N N . GLU A 1 606 ? 26.464 18.036 -49.910 1.00 89.19 606 GLU A N 1
ATOM 4282 C CA . GLU A 1 606 ? 27.326 19.223 -50.045 1.00 89.19 606 GLU A CA 1
ATOM 4283 C C . GLU A 1 606 ? 28.625 19.086 -49.246 1.00 89.19 606 GLU A C 1
ATOM 4285 O O . GLU A 1 606 ? 29.688 19.539 -49.684 1.00 89.19 606 GLU A O 1
ATOM 4290 N N . LEU A 1 607 ? 28.565 18.443 -48.080 1.00 88.25 607 LEU A N 1
ATOM 4291 C CA . LEU A 1 607 ? 29.739 18.249 -47.233 1.00 88.25 607 LEU A CA 1
ATOM 4292 C C . LEU A 1 607 ? 30.675 17.153 -47.742 1.00 88.25 607 LEU A C 1
ATOM 4294 O O . LEU A 1 607 ? 31.890 17.262 -47.552 1.00 88.25 607 LEU A O 1
ATOM 4298 N N . ARG A 1 608 ? 30.133 16.145 -48.431 1.00 81.50 608 ARG A N 1
ATOM 4299 C CA . ARG A 1 608 ? 30.895 15.063 -49.076 1.00 81.50 608 ARG A CA 1
ATOM 4300 C C . ARG A 1 608 ? 31.484 15.450 -50.430 1.00 81.50 608 ARG A C 1
ATOM 4302 O O . ARG A 1 608 ? 32.429 14.802 -50.888 1.00 81.50 608 ARG A O 1
ATOM 4309 N N . ALA A 1 609 ? 30.959 16.493 -51.069 1.00 79.50 609 ALA A N 1
ATOM 4310 C CA . ALA A 1 609 ? 31.410 16.934 -52.381 1.00 79.50 609 ALA A CA 1
ATOM 4311 C C . ALA A 1 609 ? 32.921 17.250 -52.399 1.00 79.50 609 ALA A C 1
ATOM 4313 O O . ALA A 1 609 ? 33.428 18.058 -51.620 1.00 79.50 609 ALA A O 1
ATOM 4314 N N . GLY A 1 610 ? 33.648 16.617 -53.327 1.00 71.31 610 GLY A N 1
ATOM 4315 C CA . GLY A 1 610 ? 35.088 16.830 -53.525 1.00 71.31 610 GLY A CA 1
ATOM 4316 C C . GLY A 1 610 ? 36.012 16.046 -52.584 1.00 71.31 610 GLY A C 1
ATOM 4317 O O . GLY A 1 610 ? 37.227 16.222 -52.668 1.00 71.31 610 GLY A O 1
ATOM 4318 N N . LEU A 1 611 ? 35.474 15.178 -51.722 1.00 79.25 611 LEU A N 1
ATOM 4319 C CA . LEU A 1 611 ? 36.259 14.242 -50.913 1.00 79.25 611 LEU A CA 1
ATOM 4320 C C . LEU A 1 611 ? 36.459 12.921 -51.670 1.00 79.25 611 LEU A C 1
ATOM 4322 O O . LEU A 1 611 ? 35.518 12.394 -52.263 1.00 79.25 611 LEU A O 1
ATOM 4326 N N . ALA A 1 612 ? 37.681 12.381 -51.643 1.00 59.03 612 ALA A N 1
ATOM 4327 C CA . ALA A 1 612 ? 37.977 11.069 -52.214 1.00 59.03 612 ALA A CA 1
ATOM 4328 C C . ALA A 1 612 ? 37.228 9.981 -51.427 1.00 59.03 612 ALA A C 1
ATOM 4330 O O . ALA A 1 612 ? 37.361 9.912 -50.206 1.00 59.03 612 ALA A O 1
ATOM 4331 N N . SER A 1 613 ? 36.433 9.160 -52.114 1.00 49.28 613 SER A N 1
ATOM 4332 C CA . SER A 1 613 ? 35.822 7.970 -51.522 1.00 49.28 613 SER A CA 1
ATOM 4333 C C . SER A 1 613 ? 36.881 6.870 -51.338 1.00 49.28 613 SER A C 1
ATOM 4335 O O . SER A 1 613 ? 37.703 6.673 -52.240 1.00 49.28 613 SER A O 1
ATOM 4337 N N . PRO A 1 614 ? 36.875 6.117 -50.229 1.00 47.25 614 PRO A N 1
ATOM 4338 C CA . PRO A 1 614 ? 37.544 4.819 -50.175 1.00 47.25 614 PRO A CA 1
ATOM 4339 C C . PRO A 1 614 ? 36.840 3.872 -51.168 1.00 47.25 614 PRO A C 1
ATOM 4341 O O . PRO A 1 614 ? 35.615 3.855 -51.217 1.00 47.25 614 PRO A O 1
ATOM 4344 N N . GLY A 1 615 ? 37.587 3.162 -52.026 1.00 36.62 615 GLY A N 1
ATOM 4345 C CA . GLY A 1 615 ? 37.034 2.244 -53.051 1.00 36.62 615 GLY A CA 1
ATOM 4346 C C . GLY A 1 615 ? 36.192 1.101 -52.452 1.00 36.62 615 GLY A C 1
ATOM 4347 O O . GLY A 1 615 ? 36.365 0.790 -51.280 1.00 36.62 615 GLY A O 1
ATOM 4348 N N . ARG A 1 616 ? 35.285 0.442 -53.193 1.00 38.31 616 ARG A N 1
ATOM 4349 C CA . ARG A 1 616 ? 35.517 -0.332 -54.434 1.00 38.31 616 ARG A CA 1
ATOM 4350 C C . ARG A 1 616 ? 34.263 -0.364 -55.344 1.00 38.31 616 ARG A C 1
ATOM 4352 O O . ARG A 1 616 ? 33.149 -0.182 -54.879 1.00 38.31 616 ARG A O 1
ATOM 4359 N N . GLU A 1 617 ? 34.494 -0.553 -56.644 1.00 38.97 617 GLU A N 1
ATOM 4360 C CA . GLU A 1 617 ? 33.521 -0.545 -57.749 1.00 38.97 617 GLU A CA 1
ATOM 4361 C C . GLU A 1 617 ? 32.562 -1.751 -57.743 1.00 38.97 617 GLU A C 1
ATOM 4363 O O . GLU A 1 617 ? 32.975 -2.877 -57.473 1.00 38.97 617 GLU A O 1
ATOM 4368 N N . GLN A 1 618 ? 31.312 -1.490 -58.133 1.00 32.59 618 GLN A N 1
ATOM 4369 C CA . GLN A 1 618 ? 30.251 -2.457 -58.417 1.00 32.59 618 GLN A CA 1
ATOM 4370 C C . GLN A 1 618 ? 30.649 -3.373 -59.593 1.00 32.59 618 GLN A C 1
ATOM 4372 O O . GLN A 1 618 ? 30.899 -2.887 -60.702 1.00 32.59 618 GLN A O 1
ATOM 4377 N N . LEU A 1 619 ? 30.737 -4.689 -59.369 1.00 32.97 619 LEU A N 1
ATOM 4378 C CA . LEU 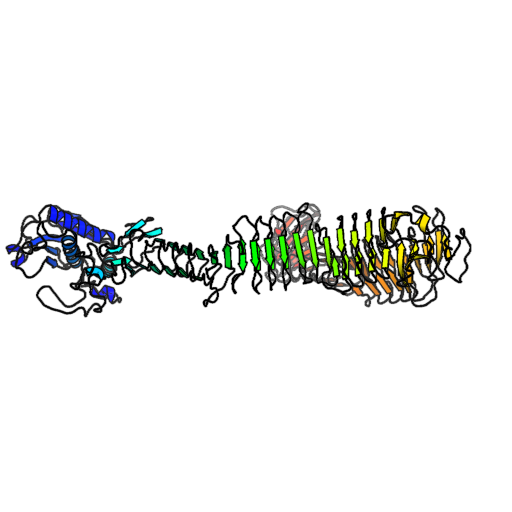A 1 619 ? 30.953 -5.691 -60.418 1.00 32.97 619 LEU A CA 1
ATOM 4379 C C . LEU A 1 619 ? 29.622 -6.370 -60.743 1.00 32.97 619 LEU A C 1
ATOM 4381 O O . LEU A 1 619 ? 29.014 -7.002 -59.892 1.00 32.97 619 LEU A O 1
ATOM 4385 N N . ALA A 1 620 ? 29.195 -6.259 -62.000 1.00 35.38 620 ALA A N 1
ATOM 4386 C CA . ALA A 1 620 ? 28.036 -6.985 -62.498 1.00 35.38 620 ALA A CA 1
ATOM 4387 C C . ALA A 1 620 ? 28.253 -8.509 -62.427 1.00 35.38 620 ALA A C 1
ATOM 4389 O O . ALA A 1 620 ? 29.347 -9.002 -62.721 1.00 35.38 620 ALA A O 1
ATOM 4390 N N . ALA A 1 621 ? 27.167 -9.209 -62.099 1.00 33.19 621 ALA A N 1
ATOM 4391 C CA . ALA A 1 621 ? 27.019 -10.651 -61.943 1.00 33.19 621 ALA A CA 1
ATOM 4392 C C . ALA A 1 621 ? 27.961 -11.526 -62.802 1.00 33.19 621 ALA A C 1
ATOM 4394 O O . ALA A 1 621 ? 27.969 -11.455 -64.037 1.00 33.19 621 ALA A O 1
ATOM 4395 N N . GLY A 1 622 ? 28.686 -12.432 -62.128 1.00 42.84 622 GLY A N 1
ATOM 4396 C CA . GLY A 1 622 ? 29.205 -13.663 -62.740 1.00 42.84 622 GLY A CA 1
ATOM 4397 C C . GLY A 1 622 ? 30.715 -13.942 -62.705 1.00 42.84 622 GLY A C 1
ATOM 4398 O O . GLY A 1 622 ? 31.157 -14.807 -63.463 1.00 42.84 622 GLY A O 1
ATOM 4399 N N . ALA A 1 623 ? 31.531 -13.294 -61.867 1.00 34.22 623 ALA A N 1
ATOM 4400 C CA . ALA A 1 623 ? 32.953 -13.648 -61.744 1.00 34.22 623 ALA A CA 1
ATOM 4401 C C . ALA A 1 623 ? 33.429 -13.729 -60.284 1.00 34.22 623 ALA A C 1
ATOM 4403 O O . ALA A 1 623 ? 33.635 -12.715 -59.630 1.00 34.22 623 ALA A O 1
ATOM 4404 N N . LEU A 1 624 ? 33.648 -14.964 -59.825 1.00 39.91 624 LEU A N 1
ATOM 4405 C CA . LEU A 1 624 ? 34.343 -15.322 -58.587 1.00 39.91 624 LEU A CA 1
ATOM 4406 C C . LEU A 1 624 ? 35.828 -14.917 -58.644 1.00 39.91 624 LEU A C 1
ATOM 4408 O O . LEU A 1 624 ? 36.555 -15.399 -59.518 1.00 39.91 624 LEU A O 1
ATOM 4412 N N . ASP A 1 625 ? 36.292 -14.127 -57.672 1.00 37.75 625 ASP A N 1
ATOM 4413 C CA . ASP A 1 625 ? 37.692 -14.122 -57.226 1.00 37.75 625 ASP A CA 1
ATOM 4414 C C . ASP A 1 625 ? 37.724 -14.532 -55.750 1.00 37.75 625 ASP A C 1
ATOM 4416 O O . ASP A 1 625 ? 37.143 -13.880 -54.892 1.00 37.75 625 ASP A O 1
ATOM 4420 N N . ALA A 1 626 ? 38.385 -15.649 -55.459 1.00 39.19 626 ALA A N 1
ATOM 4421 C CA . ALA A 1 626 ? 38.426 -16.272 -54.140 1.00 39.19 626 ALA A CA 1
ATOM 4422 C C . ALA A 1 626 ? 39.461 -15.622 -53.194 1.00 39.19 626 ALA A C 1
ATOM 4424 O O . ALA A 1 626 ? 39.968 -16.291 -52.292 1.00 39.19 626 ALA A O 1
ATOM 4425 N N . VAL A 1 627 ? 39.844 -14.355 -53.408 1.00 38.78 627 VAL A N 1
ATOM 4426 C CA . VAL A 1 627 ? 40.841 -13.670 -52.568 1.00 38.78 627 VAL A CA 1
ATOM 4427 C C . VAL A 1 627 ? 40.502 -12.184 -52.362 1.00 38.78 627 VAL A C 1
ATOM 4429 O O . VAL A 1 627 ? 40.962 -11.309 -53.097 1.00 38.78 627 VAL A O 1
ATOM 4432 N N . GLY A 1 628 ? 39.780 -11.899 -51.274 1.00 56.03 628 GLY A N 1
ATOM 4433 C CA . GLY A 1 628 ? 39.477 -10.551 -50.771 1.00 56.03 628 GLY A CA 1
ATOM 4434 C C . GLY A 1 628 ? 38.003 -10.161 -50.916 1.00 56.03 628 GLY A C 1
ATOM 4435 O O . GLY A 1 628 ? 37.329 -10.665 -51.804 1.00 56.03 628 GLY A O 1
ATOM 4436 N N . GLY A 1 629 ? 37.535 -9.254 -50.047 1.00 53.59 629 GLY A N 1
ATOM 4437 C CA . GLY A 1 629 ? 36.126 -8.846 -49.970 1.00 53.59 629 GLY A CA 1
ATOM 4438 C C . GLY A 1 629 ? 35.545 -8.391 -51.311 1.00 53.59 629 GLY A C 1
ATOM 4439 O O . GLY A 1 629 ? 36.068 -7.459 -51.940 1.00 53.59 629 GLY A O 1
ATOM 4440 N N . SER A 1 630 ? 34.481 -9.069 -51.731 1.00 61.47 630 SER A N 1
ATOM 4441 C CA . SER A 1 630 ? 33.748 -8.875 -52.982 1.00 61.47 630 SER A CA 1
ATOM 4442 C C . SER A 1 630 ? 32.318 -8.400 -52.716 1.00 61.47 630 SER A C 1
ATOM 4444 O O . SER A 1 630 ? 31.685 -8.844 -51.767 1.00 61.47 630 SER A O 1
ATOM 4446 N N . LEU A 1 631 ? 31.804 -7.516 -53.574 1.00 60.91 631 LEU A N 1
ATOM 4447 C CA . LEU A 1 631 ? 30.382 -7.173 -53.626 1.00 60.91 631 LEU A CA 1
ATOM 4448 C C . LEU A 1 631 ? 29.691 -8.120 -54.620 1.00 60.91 631 LEU A C 1
ATOM 4450 O O . LEU A 1 631 ? 30.129 -8.209 -55.772 1.00 60.91 631 LEU A O 1
ATOM 4454 N N . LEU A 1 632 ? 28.668 -8.841 -54.168 1.00 64.38 632 LEU A N 1
ATOM 4455 C CA . LEU A 1 632 ? 27.936 -9.859 -54.921 1.00 64.38 632 LEU A CA 1
ATOM 4456 C C . LEU A 1 632 ? 26.495 -9.375 -55.168 1.00 64.38 632 LEU A C 1
ATOM 4458 O O . LEU A 1 632 ? 25.632 -9.619 -54.336 1.00 64.38 632 LEU A O 1
ATOM 4462 N N . ASP A 1 633 ? 26.252 -8.707 -56.301 1.00 66.06 633 ASP A N 1
ATOM 4463 C CA . ASP A 1 633 ? 24.911 -8.239 -56.702 1.00 66.06 633 ASP A CA 1
ATOM 4464 C C . ASP A 1 633 ? 24.156 -9.329 -57.491 1.00 66.06 633 ASP A C 1
ATOM 4466 O O . ASP A 1 633 ? 24.699 -9.874 -58.468 1.00 66.06 633 ASP A O 1
ATOM 4470 N N . GLY A 1 634 ? 22.906 -9.606 -57.123 1.00 60.00 634 GLY A N 1
ATOM 4471 C CA . GLY A 1 634 ? 22.011 -10.544 -57.802 1.00 60.00 634 GLY A CA 1
ATOM 4472 C C . GLY A 1 634 ? 21.001 -9.890 -58.737 1.00 60.00 634 GLY A C 1
ATOM 4473 O O . GLY A 1 634 ? 21.025 -8.693 -59.054 1.00 60.00 634 GLY A O 1
ATOM 4474 N N . THR A 1 635 ? 20.178 -10.744 -59.329 1.00 63.34 635 THR A N 1
ATOM 4475 C CA . THR A 1 635 ? 19.153 -10.409 -60.313 1.00 63.34 635 THR A CA 1
ATOM 4476 C C . THR A 1 635 ? 17.761 -10.553 -59.700 1.00 63.34 635 THR A C 1
ATOM 4478 O O . THR A 1 635 ? 17.599 -10.945 -58.562 1.00 63.34 635 THR A O 1
ATOM 4481 N N . ALA A 1 636 ? 16.703 -10.257 -60.462 1.00 67.69 636 ALA A N 1
ATOM 4482 C CA . ALA A 1 636 ? 15.330 -10.520 -60.017 1.00 67.69 636 ALA A CA 1
ATOM 4483 C C . ALA A 1 636 ? 14.922 -12.012 -60.156 1.00 67.69 636 ALA A C 1
ATOM 4485 O O . ALA A 1 636 ? 13.791 -12.323 -60.551 1.00 67.69 636 ALA A O 1
ATOM 4486 N N . HIS A 1 637 ? 15.853 -12.939 -59.925 1.00 70.94 637 HIS A N 1
ATOM 4487 C CA . HIS A 1 637 ? 15.643 -14.386 -59.948 1.00 70.94 637 HIS A CA 1
ATOM 4488 C C . HIS A 1 637 ? 16.272 -15.031 -58.713 1.00 70.94 637 HIS A C 1
ATOM 4490 O O . HIS A 1 637 ? 17.117 -14.424 -58.092 1.00 70.94 637 HIS A O 1
ATOM 4496 N N . HIS A 1 638 ? 15.902 -16.283 -58.417 1.00 78.38 638 HIS A N 1
ATOM 4497 C CA . HIS A 1 638 ? 16.517 -17.049 -57.329 1.00 78.38 638 HIS A CA 1
ATOM 4498 C C . HIS A 1 638 ? 17.994 -17.323 -57.652 1.00 78.38 638 HIS A C 1
ATOM 4500 O O . HIS A 1 638 ? 18.298 -18.155 -58.522 1.00 78.38 638 HIS A O 1
ATOM 4506 N N . ASP A 1 639 ? 18.886 -16.635 -56.961 1.00 77.06 639 ASP A N 1
ATOM 4507 C CA . ASP A 1 639 ? 20.322 -16.627 -57.163 1.00 77.06 639 ASP A CA 1
ATOM 4508 C C . ASP A 1 639 ? 21.057 -17.373 -56.031 1.00 77.06 639 ASP A C 1
ATOM 4510 O O . ASP A 1 639 ? 20.549 -17.603 -54.933 1.00 77.06 639 ASP A O 1
ATOM 4514 N N . VAL A 1 640 ? 22.274 -17.846 -56.330 1.00 82.00 640 VAL A N 1
ATOM 4515 C CA . VAL A 1 640 ? 23.150 -18.515 -55.352 1.00 82.00 640 VAL A CA 1
ATOM 4516 C C . VAL A 1 640 ? 24.495 -17.796 -55.311 1.00 82.00 640 VAL A C 1
ATOM 4518 O O . VAL A 1 640 ? 25.273 -17.860 -56.269 1.00 82.00 640 VAL A O 1
ATOM 4521 N N . HIS A 1 641 ? 24.789 -17.148 -54.187 1.00 81.50 641 HIS A N 1
ATOM 4522 C CA . HIS A 1 641 ? 25.965 -16.304 -53.979 1.00 81.50 641 HIS A CA 1
ATOM 4523 C C . HIS A 1 641 ? 27.041 -17.077 -53.227 1.00 81.50 641 HIS A C 1
ATOM 4525 O O . HIS A 1 641 ? 26.829 -17.541 -52.116 1.00 81.50 641 HIS A O 1
ATOM 4531 N N . HIS A 1 642 ? 28.220 -17.230 -53.821 1.00 82.62 642 HIS A N 1
ATOM 4532 C CA . HIS A 1 642 ? 29.334 -17.928 -53.182 1.00 82.62 642 HIS A CA 1
ATOM 4533 C C . HIS A 1 642 ? 30.175 -16.955 -52.349 1.00 82.62 642 HIS A C 1
ATOM 4535 O O . HIS A 1 642 ? 30.831 -16.079 -52.909 1.00 82.62 642 HIS A O 1
ATOM 4541 N N . VAL A 1 643 ? 30.204 -17.170 -51.036 1.00 85.25 643 VAL A N 1
ATOM 4542 C CA . VAL A 1 643 ? 30.931 -16.354 -50.055 1.00 85.25 643 VAL A CA 1
ATOM 4543 C C . VAL A 1 643 ? 32.227 -17.075 -49.677 1.00 85.25 643 VAL A C 1
ATOM 4545 O O . VAL A 1 643 ? 32.208 -18.188 -49.138 1.00 85.25 643 VAL A O 1
ATOM 4548 N N . GLY A 1 644 ? 33.370 -16.477 -50.013 1.00 81.94 644 GLY A N 1
ATOM 4549 C CA . GLY A 1 644 ? 34.706 -17.055 -49.804 1.00 81.94 644 GLY A CA 1
ATOM 4550 C C . GLY A 1 644 ? 35.550 -16.310 -48.767 1.00 81.94 644 GLY A C 1
ATOM 4551 O O . GLY A 1 644 ? 36.562 -16.839 -48.302 1.00 81.94 644 GLY A O 1
ATOM 4552 N N . SER A 1 645 ? 35.145 -15.095 -48.390 1.00 83.06 645 SER A N 1
ATOM 4553 C CA . SER A 1 645 ? 35.799 -14.247 -47.393 1.00 83.06 645 SER A CA 1
ATOM 4554 C C . SER A 1 645 ? 34.771 -13.608 -46.458 1.00 83.06 645 SER A C 1
ATOM 4556 O O . SER A 1 645 ? 33.712 -13.192 -46.904 1.00 83.06 645 SER A O 1
ATOM 4558 N N . ALA A 1 646 ? 35.120 -13.428 -45.179 1.00 83.69 646 ALA A N 1
ATOM 4559 C CA . ALA A 1 646 ? 34.279 -12.717 -44.206 1.00 83.69 646 ALA A CA 1
ATOM 4560 C C . ALA A 1 646 ? 34.039 -11.232 -44.555 1.00 83.69 646 ALA A C 1
ATOM 4562 O O . ALA A 1 646 ? 33.233 -10.564 -43.926 1.00 83.69 646 ALA A O 1
ATOM 4563 N N . SER A 1 647 ? 34.763 -10.687 -45.539 1.00 81.62 647 SER A N 1
ATOM 4564 C CA . SER A 1 647 ? 34.556 -9.326 -46.048 1.00 81.62 647 SER A CA 1
ATOM 4565 C C . SER A 1 647 ? 33.708 -9.267 -47.325 1.00 81.62 647 SER A C 1
ATOM 4567 O O . SER A 1 647 ? 33.621 -8.194 -47.921 1.00 81.62 647 SER A O 1
ATOM 4569 N N . ASP A 1 648 ? 33.172 -10.394 -47.801 1.00 80.75 648 ASP A N 1
ATOM 4570 C CA . ASP A 1 648 ? 32.239 -10.403 -48.931 1.00 80.75 648 ASP A CA 1
ATOM 4571 C C . ASP A 1 648 ? 30.869 -9.873 -48.475 1.00 80.75 648 ASP A C 1
ATOM 4573 O O . ASP A 1 648 ? 30.424 -10.174 -47.370 1.00 80.75 648 ASP A O 1
ATOM 4577 N N . VAL A 1 649 ? 30.196 -9.094 -49.321 1.00 79.62 649 VAL A N 1
ATOM 4578 C CA . VAL A 1 649 ? 28.866 -8.520 -49.053 1.00 79.62 649 VAL A CA 1
ATOM 4579 C C . VAL A 1 649 ? 27.943 -8.884 -50.210 1.00 79.62 649 VAL A C 1
ATOM 4581 O O . VAL A 1 649 ? 28.318 -8.707 -51.370 1.00 79.62 649 VAL A O 1
ATOM 4584 N N . ILE A 1 650 ? 26.747 -9.384 -49.904 1.00 82.88 650 ILE A N 1
ATOM 4585 C CA . ILE A 1 650 ? 25.682 -9.627 -50.887 1.00 82.88 650 ILE A CA 1
ATOM 4586 C C . ILE A 1 650 ? 24.739 -8.423 -50.859 1.00 82.88 650 ILE A C 1
ATOM 4588 O O . ILE A 1 650 ? 24.404 -7.945 -49.777 1.00 82.88 650 ILE A O 1
ATOM 4592 N N . VAL A 1 651 ? 24.340 -7.914 -52.024 1.00 81.00 651 VAL A N 1
ATOM 4593 C CA . VAL A 1 651 ? 23.361 -6.822 -52.124 1.00 81.00 651 VAL A CA 1
ATOM 4594 C C . VAL A 1 651 ? 22.257 -7.229 -53.086 1.00 81.00 651 VAL A C 1
ATOM 4596 O O . VAL A 1 651 ? 22.483 -7.301 -54.294 1.00 81.00 651 VAL A O 1
ATOM 4599 N N . GLU A 1 652 ? 21.057 -7.423 -52.538 1.00 78.31 652 GLU A N 1
ATOM 4600 C CA . GLU A 1 652 ? 19.853 -7.766 -53.290 1.00 78.31 652 GLU A CA 1
ATOM 4601 C C . GLU A 1 652 ? 18.802 -6.657 -53.254 1.00 78.31 652 GLU A C 1
ATOM 4603 O O . GLU A 1 652 ? 18.696 -5.866 -52.313 1.00 78.31 652 GLU A O 1
ATOM 4608 N N . ALA A 1 653 ? 18.007 -6.590 -54.322 1.00 75.50 653 ALA A N 1
ATOM 4609 C CA . ALA A 1 653 ? 16.883 -5.670 -54.418 1.00 75.50 653 ALA A CA 1
ATOM 4610 C C . ALA A 1 653 ? 15.604 -6.294 -53.841 1.00 75.50 653 ALA A C 1
ATOM 4612 O O . ALA A 1 653 ? 15.339 -7.480 -54.016 1.00 75.50 653 ALA A O 1
ATOM 4613 N N . VAL A 1 654 ? 14.741 -5.461 -53.253 1.00 76.00 654 VAL A N 1
ATOM 4614 C CA . VAL A 1 654 ? 13.423 -5.878 -52.746 1.00 76.00 654 VAL A CA 1
ATOM 4615 C C . VAL A 1 654 ? 12.610 -6.587 -53.844 1.00 76.00 654 VAL A C 1
ATOM 4617 O O . VAL A 1 654 ? 12.322 -6.001 -54.894 1.00 76.00 654 VAL A O 1
ATOM 4620 N N . GLY A 1 655 ? 12.203 -7.835 -53.590 1.00 66.62 655 GLY A N 1
ATOM 4621 C CA . GLY A 1 655 ? 11.457 -8.675 -54.538 1.00 66.62 655 GLY A CA 1
ATOM 4622 C C . GLY A 1 655 ? 12.324 -9.391 -55.585 1.00 66.62 655 GLY A C 1
ATOM 4623 O O . GLY A 1 655 ? 11.807 -9.723 -56.657 1.00 66.62 655 GLY A O 1
ATOM 4624 N N . GLY A 1 656 ? 13.615 -9.579 -55.289 1.00 65.50 656 GLY A N 1
ATOM 4625 C CA . GLY A 1 656 ? 14.618 -10.228 -56.136 1.00 65.50 656 GLY A CA 1
ATOM 4626 C C . GLY A 1 656 ? 14.381 -11.719 -56.370 1.00 65.50 656 GLY A C 1
ATOM 4627 O O . GLY A 1 656 ? 14.463 -12.175 -57.502 1.00 65.50 656 GLY A O 1
ATOM 4628 N N . GLY A 1 657 ? 13.947 -12.485 -55.380 1.00 77.88 657 GLY A N 1
ATOM 4629 C CA . GLY A 1 657 ? 13.846 -13.929 -55.554 1.00 77.88 657 GLY A CA 1
ATOM 4630 C C . GLY A 1 657 ? 13.721 -14.643 -54.225 1.00 77.88 657 GLY A C 1
ATOM 4631 O O . GLY A 1 657 ? 13.178 -14.085 -53.285 1.00 77.88 657 GLY A O 1
ATOM 4632 N N . PHE A 1 658 ? 14.143 -15.905 -54.201 1.00 80.38 658 PHE A N 1
ATOM 4633 C CA . PHE A 1 658 ? 14.515 -16.612 -52.982 1.00 80.38 658 PHE A CA 1
ATOM 4634 C C . PHE A 1 658 ? 15.986 -16.954 -53.166 1.00 80.38 658 PHE A C 1
ATOM 4636 O O . PHE A 1 658 ? 16.316 -17.817 -53.993 1.00 80.38 658 PHE A O 1
ATOM 4643 N N . ASP A 1 659 ? 16.842 -16.246 -52.451 1.00 85.19 659 ASP A N 1
ATOM 4644 C CA . ASP A 1 659 ? 18.265 -16.153 -52.739 1.00 85.19 659 ASP A CA 1
ATOM 4645 C C . ASP A 1 659 ? 19.081 -16.871 -51.661 1.00 85.19 659 ASP A C 1
ATOM 4647 O O . ASP A 1 659 ? 18.735 -16.893 -50.480 1.00 85.19 659 ASP A O 1
ATOM 4651 N N . THR A 1 660 ? 20.148 -17.563 -52.071 1.00 87.81 660 THR A N 1
ATOM 4652 C CA . THR A 1 660 ? 20.940 -18.427 -51.178 1.00 87.81 660 THR A CA 1
ATOM 4653 C C . THR A 1 660 ? 22.402 -18.000 -51.115 1.00 87.81 660 THR A C 1
ATOM 4655 O O . THR A 1 660 ? 23.130 -18.076 -52.106 1.00 87.81 660 THR A O 1
ATOM 4658 N N . ALA A 1 661 ? 22.886 -17.660 -49.926 1.00 91.12 661 ALA A N 1
ATOM 4659 C CA . ALA A 1 661 ? 24.299 -17.499 -49.624 1.00 91.12 661 ALA A CA 1
ATOM 4660 C C . ALA A 1 661 ? 24.962 -18.859 -49.350 1.00 91.12 661 ALA A C 1
ATOM 4662 O O . ALA A 1 661 ? 24.669 -19.544 -48.372 1.00 91.12 661 ALA A O 1
ATOM 4663 N N . LEU A 1 662 ? 25.900 -19.257 -50.207 1.00 91.12 662 LEU A N 1
ATOM 4664 C CA . LEU A 1 662 ? 26.736 -20.435 -50.018 1.00 91.12 662 LEU A CA 1
ATOM 4665 C C . LEU A 1 662 ? 28.086 -20.057 -49.398 1.00 91.12 662 LEU A C 1
ATOM 4667 O O . LEU A 1 662 ? 29.001 -19.609 -50.098 1.00 91.12 662 LEU A O 1
ATOM 4671 N N . VAL A 1 663 ? 28.236 -20.307 -48.099 1.00 90.75 663 VAL A N 1
ATOM 4672 C CA . VAL A 1 663 ? 29.413 -19.913 -47.316 1.00 90.75 663 VAL A CA 1
ATOM 4673 C C . VAL A 1 663 ? 30.480 -21.009 -47.343 1.00 90.75 663 VAL A C 1
ATOM 4675 O O . VAL A 1 663 ? 30.258 -22.154 -46.949 1.00 90.75 663 VAL A O 1
ATOM 4678 N N . THR A 1 664 ? 31.673 -20.660 -47.829 1.00 89.38 664 THR A N 1
ATOM 4679 C CA . THR A 1 664 ? 32.834 -21.565 -47.968 1.00 89.38 664 THR A CA 1
ATOM 4680 C C . THR A 1 664 ? 34.102 -21.009 -47.314 1.00 89.38 664 THR A C 1
ATOM 4682 O O . THR A 1 664 ? 35.213 -21.422 -47.650 1.00 89.38 664 THR A O 1
ATOM 4685 N N . ILE A 1 665 ? 33.944 -20.060 -46.387 1.00 86.25 665 ILE A N 1
ATOM 4686 C CA . ILE A 1 665 ? 35.047 -19.417 -45.667 1.00 86.25 665 ILE A CA 1
ATOM 4687 C C . ILE A 1 665 ? 35.819 -20.476 -44.865 1.00 86.25 665 ILE A C 1
ATOM 4689 O O . ILE A 1 665 ? 35.241 -21.252 -44.113 1.00 86.25 665 ILE A O 1
ATOM 4693 N N . THR A 1 666 ? 37.145 -20.506 -45.021 1.00 86.00 666 THR A N 1
ATOM 4694 C CA . THR A 1 666 ? 38.025 -21.487 -44.354 1.00 86.00 666 THR A CA 1
ATOM 4695 C C . THR A 1 666 ? 38.865 -20.883 -43.223 1.00 86.00 666 THR A C 1
ATOM 4697 O O . THR A 1 666 ? 39.854 -21.480 -42.797 1.00 86.00 666 THR A O 1
ATOM 4700 N N . VAL A 1 667 ? 38.569 -19.649 -42.807 1.00 84.56 667 VAL A N 1
ATOM 4701 C CA . VAL A 1 667 ? 39.276 -18.950 -41.722 1.00 84.56 667 VAL A CA 1
ATOM 4702 C C . VAL A 1 667 ? 38.545 -19.226 -40.416 1.00 84.56 667 VAL A C 1
ATOM 4704 O O . VAL A 1 667 ? 37.415 -18.801 -40.273 1.00 84.56 667 VAL A O 1
ATOM 4707 N N . GLU A 1 668 ? 39.176 -19.917 -39.472 1.00 87.88 668 GLU A N 1
ATOM 4708 C CA . GLU A 1 668 ? 38.565 -20.223 -38.171 1.00 87.88 668 GLU A CA 1
ATOM 4709 C C . GLU A 1 668 ? 38.164 -18.949 -37.406 1.00 87.88 668 GLU A C 1
ATOM 4711 O O . GLU A 1 668 ? 38.947 -17.997 -37.335 1.00 87.88 668 GLU A O 1
ATOM 4716 N N . GLY A 1 669 ? 36.956 -18.950 -36.836 1.00 87.06 669 GLY A N 1
ATOM 4717 C CA . GLY A 1 669 ? 36.395 -17.819 -36.095 1.00 87.06 669 GLY A CA 1
ATOM 4718 C C . GLY A 1 669 ? 35.983 -16.648 -36.985 1.00 87.06 669 GLY A C 1
ATOM 4719 O O . GLY A 1 669 ? 36.080 -15.501 -36.553 1.00 87.06 669 GLY A O 1
ATOM 4720 N N . TYR A 1 670 ? 35.600 -16.912 -38.239 1.00 91.75 670 TYR A N 1
ATOM 4721 C CA . TYR A 1 670 ? 34.994 -15.882 -39.078 1.00 91.75 670 TYR A CA 1
ATOM 4722 C C . TYR A 1 670 ? 33.656 -15.427 -38.491 1.00 91.75 670 TYR A C 1
ATOM 4724 O O . TYR A 1 670 ? 32.988 -16.192 -37.805 1.00 91.75 670 TYR A O 1
ATOM 4732 N N . ASP A 1 671 ? 33.285 -14.192 -38.798 1.00 93.12 671 ASP A N 1
ATOM 4733 C CA . ASP A 1 671 ? 32.010 -13.583 -38.442 1.00 93.12 671 ASP A CA 1
ATOM 4734 C C . ASP A 1 671 ? 31.484 -12.902 -39.707 1.00 93.12 671 ASP A C 1
ATOM 4736 O O . ASP A 1 671 ? 32.207 -12.109 -40.326 1.00 93.12 671 ASP A O 1
ATOM 4740 N N . TRP A 1 672 ? 30.315 -13.325 -40.178 1.00 93.88 672 TRP A N 1
ATOM 4741 C CA . TRP A 1 672 ? 29.754 -12.892 -41.452 1.00 93.88 672 TRP A CA 1
ATOM 4742 C C . TRP A 1 672 ? 28.235 -12.742 -41.361 1.00 93.88 672 TRP A C 1
ATOM 4744 O O . TRP A 1 672 ? 27.560 -13.600 -40.807 1.00 93.88 672 TRP A O 1
ATOM 4754 N N . THR A 1 673 ? 27.695 -11.678 -41.949 1.00 93.81 673 THR A N 1
ATOM 4755 C CA . THR A 1 673 ? 26.272 -11.325 -41.847 1.00 93.81 673 THR A CA 1
ATOM 4756 C C . THR A 1 673 ? 25.612 -11.324 -43.221 1.00 93.81 673 THR A C 1
ATOM 4758 O O . THR A 1 673 ? 26.223 -10.895 -44.208 1.00 93.81 673 THR A O 1
ATOM 4761 N N . LEU A 1 674 ? 24.360 -11.774 -43.285 1.00 91.81 674 LEU A N 1
ATOM 4762 C CA . LEU A 1 674 ? 23.543 -11.719 -44.490 1.00 91.81 674 LEU A CA 1
ATOM 4763 C C . LEU A 1 674 ? 23.232 -10.286 -44.901 1.00 91.81 674 LEU A C 1
ATOM 4765 O O . LEU A 1 674 ? 22.904 -9.431 -44.085 1.00 91.81 674 LEU A O 1
ATOM 4769 N N . GLY A 1 675 ? 23.313 -10.037 -46.208 1.00 86.81 675 GLY A N 1
ATOM 4770 C CA . GLY A 1 675 ? 22.784 -8.807 -46.784 1.00 86.81 675 GLY A CA 1
ATOM 4771 C C . GLY A 1 675 ? 21.262 -8.762 -46.664 1.00 86.81 675 GLY A C 1
ATOM 4772 O O . GLY A 1 675 ? 20.608 -9.802 -46.571 1.00 86.81 675 GLY A O 1
ATOM 4773 N N . GLU A 1 676 ? 20.692 -7.560 -46.690 1.00 84.06 676 GLU A N 1
ATOM 4774 C CA . GLU A 1 676 ? 19.241 -7.372 -46.760 1.00 84.06 676 GLU A CA 1
ATOM 4775 C C . GLU A 1 676 ? 18.656 -8.071 -48.002 1.00 84.06 676 GLU A C 1
ATOM 4777 O O . GLU A 1 676 ? 19.270 -8.054 -49.071 1.00 84.06 676 GLU A O 1
ATOM 4782 N N . ASN A 1 677 ? 17.442 -8.622 -47.883 1.00 87.50 677 ASN A N 1
ATOM 4783 C CA . ASN A 1 677 ? 16.727 -9.317 -48.969 1.00 87.50 677 ASN A CA 1
ATOM 4784 C C . ASN A 1 677 ? 17.346 -10.649 -49.430 1.00 87.50 677 ASN A C 1
ATOM 4786 O O . ASN A 1 677 ? 17.105 -11.060 -50.556 1.00 87.50 677 ASN A O 1
ATOM 4790 N N . VAL A 1 678 ? 18.146 -11.311 -48.589 1.00 90.38 678 VAL A N 1
ATOM 4791 C CA . VAL A 1 678 ? 18.629 -12.681 -48.834 1.00 90.38 678 VAL A CA 1
ATOM 4792 C C . VAL A 1 678 ? 17.952 -13.620 -47.843 1.00 90.38 678 VAL A C 1
ATOM 4794 O O . VAL A 1 678 ? 17.990 -13.357 -46.647 1.00 90.38 678 VAL A O 1
ATOM 4797 N N . GLU A 1 679 ? 17.343 -14.708 -48.314 1.00 92.31 679 GLU A N 1
ATOM 4798 C CA . GLU A 1 679 ? 16.479 -15.557 -47.478 1.00 92.31 679 GLU A CA 1
ATOM 4799 C C . GLU A 1 679 ? 17.141 -16.848 -46.985 1.00 92.31 679 GLU A C 1
ATOM 4801 O O . GLU A 1 679 ? 16.578 -17.536 -46.135 1.00 92.31 679 GLU A O 1
ATOM 4806 N N . SER A 1 680 ? 18.290 -17.261 -47.532 1.00 93.31 680 SER A N 1
ATOM 4807 C CA . SER A 1 680 ? 18.869 -18.563 -47.178 1.00 93.31 680 SER A CA 1
ATOM 4808 C C . SER A 1 680 ? 20.385 -18.584 -47.088 1.00 93.31 680 SER A C 1
ATOM 4810 O O . SER A 1 680 ? 21.091 -17.939 -47.861 1.00 93.31 680 SER A O 1
ATOM 4812 N N . VAL A 1 681 ? 20.894 -19.413 -46.175 1.00 95.44 681 VAL A N 1
ATOM 4813 C CA . VAL A 1 681 ? 22.320 -19.649 -45.943 1.00 95.44 681 VAL A CA 1
ATOM 4814 C C . VAL A 1 681 ? 22.608 -21.139 -45.925 1.00 95.44 681 VAL A C 1
ATOM 4816 O O . VAL A 1 681 ? 21.910 -21.906 -45.270 1.00 95.44 681 VAL A O 1
ATOM 4819 N N . VAL A 1 682 ? 23.684 -21.557 -46.592 1.00 95.06 682 VAL A N 1
ATOM 4820 C CA . VAL A 1 682 ? 24.210 -22.922 -46.487 1.00 95.06 682 VAL A CA 1
ATOM 4821 C C . VAL A 1 682 ? 25.726 -22.893 -46.304 1.00 95.06 682 VAL A C 1
ATOM 4823 O O . VAL A 1 682 ? 26.460 -22.438 -47.190 1.00 95.06 682 VAL A O 1
ATOM 4826 N N . LEU A 1 683 ? 26.215 -23.435 -45.190 1.00 94.44 683 LEU A N 1
ATOM 4827 C CA . LEU A 1 683 ? 27.641 -23.587 -44.904 1.00 94.44 683 LEU A CA 1
ATOM 4828 C C . LEU A 1 683 ? 28.193 -24.857 -45.580 1.00 94.44 683 LEU A C 1
ATOM 4830 O O . LEU A 1 683 ? 27.543 -25.901 -45.665 1.00 94.44 683 LEU A O 1
ATOM 4834 N N . ARG A 1 684 ? 29.410 -24.773 -46.133 1.00 90.44 684 ARG A N 1
ATOM 4835 C CA . ARG A 1 684 ? 30.148 -25.919 -46.716 1.00 90.44 684 ARG A CA 1
ATOM 4836 C C . ARG A 1 684 ? 31.648 -25.904 -46.405 1.00 90.44 684 ARG A C 1
ATOM 4838 O O . ARG A 1 684 ? 32.402 -26.669 -47.014 1.00 90.44 684 ARG A O 1
ATOM 4845 N N . GLY A 1 685 ? 32.097 -25.014 -45.525 1.00 77.88 685 GLY A N 1
ATOM 4846 C CA . GLY A 1 685 ? 33.513 -24.776 -45.238 1.00 77.88 685 GLY A CA 1
ATOM 4847 C C . GLY A 1 685 ? 34.144 -25.796 -44.287 1.00 77.88 685 GLY A C 1
ATOM 4848 O O . GLY A 1 685 ? 35.371 -25.907 -44.262 1.00 77.88 685 GLY A O 1
ATOM 4849 N N . MET A 1 686 ? 33.336 -26.539 -43.520 1.00 85.88 686 MET A N 1
ATOM 4850 C CA . MET A 1 686 ? 33.764 -27.391 -42.399 1.00 85.88 686 MET A CA 1
ATOM 4851 C C . MET A 1 686 ? 34.718 -26.654 -41.449 1.00 85.88 686 MET A C 1
ATOM 4853 O O . MET A 1 686 ? 35.732 -27.203 -41.014 1.00 85.88 686 MET A O 1
ATOM 4857 N N . THR A 1 687 ? 34.436 -25.377 -41.191 1.00 90.69 687 THR A N 1
ATOM 4858 C CA . THR A 1 687 ? 35.258 -24.479 -40.371 1.00 90.69 687 THR A CA 1
ATOM 4859 C C . THR A 1 687 ? 34.355 -23.756 -39.380 1.00 90.69 687 THR A C 1
ATOM 4861 O O . THR A 1 687 ? 33.312 -23.250 -39.773 1.00 90.69 687 THR A O 1
ATOM 4864 N N . ALA A 1 688 ? 34.766 -23.700 -38.112 1.00 91.12 688 ALA A N 1
ATOM 4865 C CA . ALA A 1 688 ? 34.012 -23.010 -37.070 1.00 91.12 688 ALA A CA 1
ATOM 4866 C C . ALA A 1 688 ? 33.983 -21.492 -37.313 1.00 91.12 688 ALA A C 1
ATOM 4868 O O . ALA A 1 688 ? 35.020 -20.891 -37.622 1.00 91.12 688 ALA A O 1
ATOM 4869 N N . GLY A 1 689 ? 32.813 -20.886 -37.144 1.00 92.62 689 GLY A N 1
ATOM 4870 C CA . GLY A 1 689 ? 32.558 -19.466 -37.369 1.00 92.62 689 GLY A CA 1
ATOM 4871 C C . GLY A 1 689 ? 31.099 -19.109 -37.095 1.00 92.62 689 GLY A C 1
ATOM 4872 O O . GLY A 1 689 ? 30.268 -20.003 -36.912 1.00 92.62 689 GLY A O 1
ATOM 4873 N N . THR A 1 690 ? 30.826 -17.810 -37.072 1.00 95.62 690 THR A N 1
ATOM 4874 C CA . THR A 1 690 ? 29.507 -17.218 -36.855 1.00 95.62 690 THR A CA 1
ATOM 4875 C C . THR A 1 690 ? 28.917 -16.765 -38.182 1.00 95.62 690 THR A C 1
ATOM 4877 O O . THR A 1 690 ? 29.611 -16.138 -38.993 1.00 95.62 690 THR A O 1
ATOM 4880 N N . VAL A 1 691 ? 27.642 -17.083 -38.405 1.00 96.31 691 VAL A N 1
ATOM 4881 C CA . VAL A 1 691 ? 26.832 -16.457 -39.449 1.00 96.31 691 VAL A CA 1
ATOM 4882 C C . VAL A 1 691 ? 25.579 -15.856 -38.833 1.00 96.31 691 VAL A C 1
ATOM 4884 O O . VAL A 1 691 ? 24.835 -16.579 -38.179 1.00 96.31 691 VAL A O 1
ATOM 4887 N N . THR A 1 692 ? 25.350 -14.571 -39.093 1.00 96.81 692 THR A N 1
ATOM 4888 C CA . THR A 1 692 ? 24.141 -13.847 -38.674 1.00 96.81 692 THR A CA 1
ATOM 4889 C C . THR A 1 692 ? 23.224 -13.594 -39.872 1.00 96.81 692 THR A C 1
ATOM 4891 O O . THR A 1 692 ? 23.701 -13.227 -40.951 1.00 96.81 692 THR A O 1
ATOM 4894 N N . GLY A 1 693 ? 21.926 -13.805 -39.689 1.00 95.38 693 GLY A N 1
ATOM 4895 C CA . GLY A 1 693 ? 20.842 -13.560 -40.627 1.00 95.38 693 GLY A CA 1
ATOM 4896 C C . GLY A 1 693 ? 20.521 -12.076 -40.796 1.00 95.38 693 GLY A C 1
ATOM 4897 O O . GLY A 1 693 ? 21.352 -11.196 -40.555 1.00 95.38 693 GLY A O 1
ATOM 4898 N N . ASN A 1 694 ? 19.313 -11.797 -41.272 1.00 93.62 694 ASN A N 1
ATOM 4899 C CA . ASN A 1 694 ? 18.753 -10.453 -41.427 1.00 93.62 694 ASN A CA 1
ATOM 4900 C C . ASN A 1 694 ? 17.318 -10.423 -40.865 1.00 93.62 694 ASN A C 1
ATOM 4902 O O . ASN A 1 694 ? 16.926 -11.339 -40.170 1.00 93.62 694 ASN A O 1
ATOM 4906 N N . ALA A 1 695 ? 16.536 -9.374 -41.136 1.00 94.00 695 ALA A N 1
ATOM 4907 C CA . ALA A 1 695 ? 15.185 -9.214 -40.578 1.00 94.00 695 ALA A CA 1
ATOM 4908 C C . ALA A 1 695 ? 14.066 -10.019 -41.296 1.00 94.00 695 ALA A C 1
ATOM 4910 O O . ALA A 1 695 ? 12.884 -9.685 -41.174 1.00 94.00 695 ALA A O 1
ATOM 4911 N N . LEU A 1 696 ? 14.416 -10.988 -42.145 1.00 93.88 696 LEU A N 1
ATOM 4912 C CA . LEU A 1 696 ? 13.472 -11.843 -42.874 1.00 93.88 696 LEU A CA 1
ATOM 4913 C C . LEU A 1 696 ? 13.434 -13.231 -42.240 1.00 93.88 696 LEU A C 1
ATOM 4915 O O . LEU A 1 696 ? 14.435 -13.655 -41.703 1.00 93.88 696 LEU A O 1
ATOM 4919 N N . ALA A 1 697 ? 12.368 -14.000 -42.485 1.00 94.56 697 ALA A N 1
ATOM 4920 C CA . ALA A 1 697 ? 12.330 -15.441 -42.208 1.00 94.56 697 ALA A CA 1
ATOM 4921 C C . ALA A 1 697 ? 13.417 -16.205 -43.005 1.00 94.56 697 ALA A C 1
ATOM 4923 O O . ALA A 1 697 ? 13.226 -16.561 -44.176 1.00 94.56 697 ALA A O 1
ATOM 4924 N N . ASN A 1 698 ? 14.577 -16.398 -42.385 1.00 96.06 698 ASN A N 1
ATOM 4925 C CA . ASN A 1 698 ? 15.806 -16.957 -42.924 1.00 96.06 698 ASN A CA 1
ATOM 4926 C C . ASN A 1 698 ? 15.825 -18.488 -42.793 1.00 96.06 698 ASN A C 1
ATOM 4928 O O . ASN A 1 698 ? 15.484 -19.064 -41.768 1.00 96.06 698 ASN A O 1
ATOM 4932 N N . ALA A 1 699 ? 16.287 -19.178 -43.838 1.00 96.56 699 ALA A N 1
ATOM 4933 C CA . ALA A 1 699 ? 16.562 -20.616 -43.808 1.00 96.56 699 ALA A CA 1
ATOM 4934 C C . ALA A 1 699 ? 18.077 -20.867 -43.775 1.00 96.56 699 ALA A C 1
ATOM 4936 O O . ALA A 1 699 ? 18.749 -20.776 -44.812 1.00 96.56 699 ALA A O 1
ATOM 4937 N N . MET A 1 700 ? 18.611 -21.202 -42.600 1.00 97.06 700 MET A N 1
ATOM 4938 C CA . MET A 1 700 ? 20.043 -21.340 -42.328 1.00 97.06 700 MET A CA 1
ATOM 4939 C C . MET A 1 700 ? 20.434 -22.797 -42.069 1.00 97.06 700 MET A C 1
ATOM 4941 O O . MET A 1 700 ? 19.890 -23.457 -41.191 1.00 97.06 700 MET A O 1
ATOM 4945 N N . GLN A 1 701 ? 21.417 -23.297 -42.818 1.00 96.62 701 GLN A N 1
ATOM 4946 C CA . GLN A 1 701 ? 21.949 -24.652 -42.667 1.00 96.62 701 GLN A CA 1
ATOM 4947 C C . GLN A 1 701 ? 23.461 -24.622 -42.412 1.00 96.62 701 GLN A C 1
ATOM 4949 O O . GLN A 1 701 ? 24.241 -24.221 -43.284 1.00 96.62 701 GLN A O 1
ATOM 4954 N N . GLY A 1 702 ? 23.864 -25.075 -41.227 1.00 94.81 702 GLY A N 1
ATOM 4955 C CA . GLY A 1 702 ? 25.242 -25.311 -40.812 1.00 94.81 702 GLY A CA 1
ATOM 4956 C C . GLY A 1 702 ? 25.874 -26.528 -41.491 1.00 94.81 702 GLY A C 1
ATOM 4957 O O . GLY A 1 702 ? 25.291 -27.151 -42.389 1.00 94.81 702 GLY A O 1
ATOM 4958 N N . ASP A 1 703 ? 27.122 -26.834 -41.124 1.00 92.94 703 ASP A N 1
ATOM 4959 C CA . ASP A 1 703 ? 27.885 -27.925 -41.729 1.00 92.94 703 ASP A CA 1
ATOM 4960 C C . ASP A 1 703 ? 28.314 -29.039 -40.758 1.00 92.94 703 ASP A C 1
ATOM 4962 O O . ASP A 1 703 ? 27.473 -29.698 -40.161 1.00 92.94 703 ASP A O 1
ATOM 4966 N N . GLY A 1 704 ? 29.596 -29.406 -40.755 1.00 92.75 704 GLY A N 1
ATOM 4967 C CA . GLY A 1 704 ? 30.155 -30.483 -39.935 1.00 92.75 704 GLY A CA 1
ATOM 4968 C C . GLY A 1 704 ? 31.084 -29.980 -38.825 1.00 92.75 704 GLY A C 1
ATOM 4969 O O . GLY A 1 704 ? 31.781 -30.792 -38.208 1.00 92.75 704 GLY A O 1
ATOM 4970 N N . ALA A 1 705 ? 31.209 -28.662 -38.678 1.00 93.81 705 ALA A N 1
ATOM 4971 C CA . ALA A 1 705 ? 32.022 -27.982 -37.678 1.00 93.81 705 ALA A CA 1
ATOM 4972 C C . ALA A 1 705 ? 31.123 -27.293 -36.647 1.00 93.81 705 ALA A C 1
ATOM 4974 O O . ALA A 1 705 ? 29.965 -27.064 -36.928 1.00 93.81 705 ALA A O 1
ATOM 4975 N N . ALA A 1 706 ? 31.687 -26.916 -35.495 1.00 94.19 706 ALA A N 1
ATOM 4976 C CA . ALA A 1 706 ? 30.991 -26.121 -34.482 1.00 94.19 706 ALA A CA 1
ATOM 4977 C C . ALA A 1 706 ? 30.677 -24.712 -35.018 1.00 94.19 706 ALA A C 1
ATOM 4979 O O . ALA A 1 706 ? 31.568 -23.855 -35.083 1.00 94.19 706 ALA A O 1
ATOM 4980 N N . ASN A 1 707 ? 29.443 -24.495 -35.456 1.00 94.50 707 ASN A N 1
ATOM 4981 C CA . ASN A 1 707 ? 28.955 -23.256 -36.044 1.00 94.50 707 ASN A CA 1
ATOM 4982 C C . ASN A 1 707 ? 28.109 -22.468 -35.034 1.00 94.50 707 ASN A C 1
ATOM 4984 O O . ASN A 1 707 ? 27.365 -23.047 -34.250 1.00 94.50 707 ASN A O 1
ATOM 4988 N N . THR A 1 708 ? 28.199 -21.136 -35.078 1.00 97.00 708 THR A N 1
ATOM 4989 C CA . THR A 1 708 ? 27.174 -20.265 -34.486 1.00 97.00 708 THR A CA 1
ATOM 4990 C C . THR A 1 708 ? 26.284 -19.754 -35.610 1.00 97.00 708 THR A C 1
ATOM 4992 O O . THR A 1 708 ? 26.789 -19.124 -36.542 1.00 97.00 708 THR A O 1
ATOM 4995 N N . LEU A 1 709 ? 24.989 -20.048 -35.544 1.00 97.56 709 LEU A N 1
ATOM 4996 C CA . LEU A 1 709 ? 23.977 -19.538 -36.467 1.00 97.56 709 LEU A CA 1
ATOM 4997 C C . LEU A 1 709 ? 23.059 -18.609 -35.678 1.00 97.56 709 LEU A C 1
ATOM 4999 O O . LEU A 1 709 ? 22.503 -19.036 -34.675 1.00 97.56 709 LEU A O 1
ATOM 5003 N N . ASP A 1 710 ? 22.942 -17.363 -36.113 1.00 97.50 710 ASP A N 1
ATOM 5004 C CA . ASP A 1 710 ? 22.117 -16.333 -35.480 1.00 97.50 710 ASP A CA 1
ATOM 5005 C C . ASP A 1 710 ? 21.080 -15.849 -36.494 1.00 97.50 710 ASP A C 1
ATOM 5007 O O . ASP A 1 710 ? 21.474 -15.323 -37.529 1.00 97.50 710 ASP A O 1
ATOM 5011 N N . GLY A 1 711 ? 19.793 -16.101 -36.258 1.00 96.06 711 GLY A N 1
ATOM 5012 C CA . GLY A 1 711 ? 18.688 -15.763 -37.164 1.00 96.06 711 GLY A CA 1
ATOM 5013 C C . GLY A 1 711 ? 18.407 -14.261 -37.240 1.00 96.06 711 GLY A C 1
ATOM 5014 O O . GLY A 1 711 ? 18.156 -13.723 -38.319 1.00 96.06 711 GLY A O 1
ATOM 5015 N N . ALA A 1 712 ? 18.666 -13.551 -36.139 1.00 95.50 712 ALA A N 1
ATOM 5016 C CA . ALA A 1 712 ? 18.350 -12.148 -35.905 1.00 95.50 712 ALA A CA 1
ATOM 5017 C C . ALA A 1 712 ? 16.849 -11.859 -35.734 1.00 95.50 712 ALA A C 1
ATOM 5019 O O . ALA A 1 712 ? 16.382 -11.810 -34.602 1.00 95.50 712 ALA A O 1
ATOM 5020 N N . ALA A 1 713 ? 16.103 -11.534 -36.788 1.00 94.56 713 ALA A N 1
ATOM 5021 C CA . ALA A 1 713 ? 14.675 -11.238 -36.659 1.00 94.56 713 ALA A CA 1
ATOM 5022 C C . ALA A 1 713 ? 13.893 -11.829 -37.832 1.00 94.56 713 ALA A C 1
ATOM 5024 O O . ALA A 1 713 ? 14.345 -11.761 -38.967 1.00 94.56 713 ALA A O 1
ATOM 5025 N N . GLY A 1 714 ? 12.667 -12.278 -37.595 1.00 95.50 714 GLY A N 1
ATOM 5026 C CA . GLY A 1 714 ? 11.893 -13.067 -38.548 1.00 95.50 714 GLY A CA 1
ATOM 5027 C C . GLY A 1 714 ? 11.611 -14.459 -37.993 1.00 95.50 714 GLY A C 1
ATOM 5028 O O . GLY A 1 714 ? 12.186 -14.848 -36.998 1.00 95.50 714 GLY A O 1
ATOM 5029 N N . ASP A 1 715 ? 10.681 -15.183 -38.622 1.00 97.25 715 ASP A N 1
ATOM 5030 C CA . ASP A 1 715 ? 10.373 -16.572 -38.253 1.00 97.25 715 ASP A CA 1
ATOM 5031 C C . ASP A 1 715 ? 11.368 -17.513 -38.962 1.00 97.25 715 ASP A C 1
ATOM 5033 O O . ASP A 1 715 ? 11.149 -17.922 -40.115 1.00 97.25 715 ASP A O 1
ATOM 5037 N N . ASP A 1 716 ? 12.483 -17.818 -38.313 1.00 97.62 716 ASP A N 1
ATOM 5038 C CA . ASP A 1 716 ? 13.656 -18.441 -38.914 1.00 97.62 716 ASP A CA 1
ATOM 5039 C C . ASP A 1 716 ? 13.670 -19.974 -38.795 1.00 97.62 716 ASP A C 1
ATOM 5041 O O . ASP A 1 716 ? 13.036 -20.600 -37.945 1.00 97.62 716 ASP A O 1
ATOM 5045 N N . ILE A 1 717 ? 14.408 -20.633 -39.693 1.00 97.88 717 ILE A N 1
ATOM 5046 C CA . ILE A 1 717 ? 14.667 -22.078 -39.656 1.00 97.88 717 ILE A CA 1
ATOM 5047 C C . ILE A 1 717 ? 16.174 -22.298 -39.593 1.00 97.88 717 ILE A C 1
ATOM 5049 O O . ILE A 1 717 ? 16.872 -22.108 -40.594 1.00 97.88 717 ILE A O 1
ATOM 5053 N N . LEU A 1 718 ? 16.664 -22.756 -38.442 1.00 97.88 718 LEU A N 1
ATOM 5054 C CA . LEU A 1 718 ? 18.079 -22.997 -38.179 1.00 97.88 718 LEU A CA 1
ATOM 5055 C C . LEU A 1 718 ? 18.347 -24.503 -38.046 1.00 97.88 718 LEU A C 1
ATOM 5057 O O . LEU A 1 718 ? 17.828 -25.176 -37.156 1.00 97.88 718 LEU A O 1
ATOM 5061 N N . GLU A 1 719 ? 19.202 -25.040 -38.917 1.00 97.12 719 GLU A N 1
ATOM 5062 C CA . GLU A 1 719 ? 19.702 -26.418 -38.855 1.00 97.12 719 GLU A CA 1
ATOM 5063 C C . GLU A 1 719 ? 21.218 -26.420 -38.600 1.00 97.12 719 GLU A C 1
ATOM 5065 O O . GLU A 1 719 ? 21.979 -26.081 -39.504 1.00 97.12 719 GLU A O 1
ATOM 5070 N N . GLY A 1 720 ? 21.676 -26.830 -37.411 1.00 94.56 720 GLY A N 1
ATOM 5071 C CA . GLY A 1 720 ? 23.103 -26.838 -37.030 1.00 94.56 720 GLY A CA 1
ATOM 5072 C C . GLY A 1 720 ? 23.937 -27.837 -37.834 1.00 94.56 720 GLY A C 1
ATOM 5073 O O . GLY A 1 720 ? 24.968 -27.492 -38.411 1.00 94.56 720 GLY A O 1
ATOM 5074 N N . GLY A 1 721 ? 23.413 -29.051 -38.007 1.00 93.12 721 GLY A N 1
ATOM 5075 C CA . GLY A 1 721 ? 24.013 -30.076 -38.854 1.00 93.12 721 GLY A CA 1
ATOM 5076 C C . GLY A 1 721 ? 24.735 -31.138 -38.036 1.00 93.12 721 GLY A C 1
ATOM 5077 O O . GLY A 1 721 ? 24.090 -31.993 -37.433 1.00 93.12 721 GLY A O 1
ATOM 5078 N N . ALA A 1 722 ? 26.060 -31.210 -38.131 1.00 91.31 722 ALA A N 1
ATOM 5079 C CA . ALA A 1 722 ? 26.861 -32.032 -37.233 1.00 91.31 722 ALA A CA 1
ATOM 5080 C C . ALA A 1 722 ? 27.929 -31.163 -36.574 1.00 91.31 722 ALA A C 1
ATOM 5082 O O . ALA A 1 722 ? 28.656 -30.480 -37.280 1.00 91.31 722 ALA A O 1
ATOM 5083 N N . GLY A 1 723 ? 28.141 -31.274 -35.270 1.00 92.62 723 GLY A N 1
ATOM 5084 C CA . GLY A 1 723 ? 29.021 -30.317 -34.612 1.00 92.62 723 GLY A CA 1
ATOM 5085 C C . GLY A 1 723 ? 28.784 -30.228 -33.119 1.00 92.62 723 GLY A C 1
ATOM 5086 O O . GLY A 1 723 ? 28.356 -31.181 -32.486 1.00 92.62 723 GLY A O 1
ATOM 5087 N N . THR A 1 724 ? 29.183 -29.103 -32.550 1.00 95.62 724 THR A N 1
ATOM 5088 C CA . THR A 1 724 ? 28.692 -28.613 -31.260 1.00 95.62 724 THR A CA 1
ATOM 5089 C C . THR A 1 724 ? 28.330 -27.179 -31.567 1.00 95.62 724 THR A C 1
ATOM 5091 O O . THR A 1 724 ? 29.202 -26.306 -31.558 1.00 95.62 724 THR A O 1
ATOM 5094 N N . ASP A 1 725 ? 27.094 -27.002 -31.989 1.00 96.50 725 ASP A N 1
ATOM 5095 C CA . ASP A 1 725 ? 26.601 -25.798 -32.630 1.00 96.50 725 ASP A CA 1
ATOM 5096 C C . ASP A 1 725 ? 25.883 -24.910 -31.612 1.00 96.50 725 ASP A C 1
ATOM 5098 O O . ASP A 1 725 ? 25.439 -25.368 -30.559 1.00 96.50 725 ASP A O 1
ATOM 5102 N N . HIS A 1 726 ? 25.815 -23.614 -31.902 1.00 97.31 726 HIS A N 1
ATOM 5103 C CA . HIS A 1 726 ? 25.039 -22.651 -31.127 1.00 97.31 726 HIS A CA 1
ATOM 5104 C C . HIS A 1 726 ? 24.054 -21.959 -32.064 1.00 97.31 726 HIS A C 1
ATOM 5106 O O . HIS A 1 726 ? 24.474 -21.228 -32.961 1.00 97.31 726 HIS A O 1
ATOM 5112 N N . LEU A 1 727 ? 22.769 -22.238 -31.888 1.00 97.94 727 LEU A N 1
ATOM 5113 C CA . LEU A 1 727 ? 21.685 -21.667 -32.675 1.00 97.94 727 LEU A CA 1
ATOM 5114 C C . LEU A 1 727 ? 20.992 -20.602 -31.826 1.00 97.94 727 LEU A C 1
ATOM 5116 O O . LEU A 1 727 ? 20.520 -20.916 -30.737 1.00 97.94 727 LEU A O 1
ATOM 5120 N N . LEU A 1 728 ? 20.961 -19.378 -32.340 1.00 97.56 728 LEU A N 1
ATOM 5121 C CA . LEU A 1 728 ? 20.292 -18.211 -31.774 1.00 97.56 728 LEU A CA 1
ATOM 5122 C C . LEU A 1 728 ? 19.153 -17.847 -32.735 1.00 97.56 728 LEU A C 1
ATOM 5124 O O . LEU A 1 728 ? 19.443 -17.505 -33.878 1.00 97.56 728 LEU A O 1
ATOM 5128 N N . GLY A 1 729 ? 17.893 -17.982 -32.327 1.00 95.50 729 GLY A N 1
ATOM 5129 C CA . GLY A 1 729 ? 16.727 -17.632 -33.149 1.00 95.50 729 GLY A CA 1
ATOM 5130 C C . GLY A 1 729 ? 16.613 -16.118 -33.315 1.00 95.50 729 GLY A C 1
ATOM 5131 O O . GLY A 1 729 ? 16.810 -15.584 -34.404 1.00 95.50 729 GLY A O 1
ATOM 5132 N N . GLY A 1 730 ? 16.494 -15.416 -32.191 1.00 94.50 730 GLY A N 1
ATOM 5133 C CA . GLY A 1 730 ? 16.386 -13.969 -32.132 1.00 94.50 730 GLY A CA 1
ATOM 5134 C C . GLY A 1 730 ? 14.945 -13.536 -31.880 1.00 94.50 730 GLY A C 1
ATOM 5135 O O . GLY A 1 730 ? 14.400 -13.814 -30.816 1.00 94.50 730 GLY A O 1
ATOM 5136 N N . ALA A 1 731 ? 14.363 -12.743 -32.778 1.00 94.50 731 ALA A N 1
ATOM 5137 C CA . ALA A 1 731 ? 12.992 -12.256 -32.643 1.00 94.50 731 ALA A CA 1
ATOM 5138 C C . ALA A 1 731 ? 12.079 -12.822 -33.734 1.00 94.50 731 ALA A C 1
ATOM 5140 O O . ALA A 1 731 ? 12.204 -12.423 -34.884 1.00 94.50 731 ALA A O 1
ATOM 5141 N N . GLY A 1 732 ? 11.075 -13.610 -33.374 1.00 95.12 732 GLY A N 1
ATOM 5142 C CA . GLY A 1 732 ? 10.167 -14.282 -34.301 1.00 95.12 732 GLY A CA 1
ATOM 5143 C C . GLY A 1 732 ? 9.811 -15.668 -33.777 1.00 95.12 732 GLY A C 1
ATOM 5144 O O . GLY A 1 732 ? 10.239 -16.040 -32.699 1.00 95.12 732 GLY A O 1
ATOM 5145 N N . GLY A 1 733 ? 8.947 -16.400 -34.479 1.00 96.25 733 GLY A N 1
ATOM 5146 C CA . GLY A 1 733 ? 8.667 -17.799 -34.141 1.00 96.25 733 GLY A CA 1
ATOM 5147 C C . GLY A 1 733 ? 9.617 -18.737 -34.877 1.00 96.25 733 GLY A C 1
ATOM 5148 O O . GLY A 1 733 ? 9.357 -19.086 -36.036 1.00 96.25 733 GLY A O 1
ATOM 5149 N N . ASP A 1 734 ? 10.674 -19.174 -34.205 1.00 97.44 734 ASP A N 1
ATOM 5150 C CA . ASP A 1 734 ? 11.818 -19.843 -34.814 1.00 97.44 734 ASP A CA 1
ATOM 5151 C C . ASP A 1 734 ? 11.771 -21.373 -34.686 1.00 97.44 734 ASP A C 1
ATOM 5153 O O . ASP A 1 734 ? 11.219 -21.964 -33.755 1.00 97.44 734 ASP A O 1
ATOM 5157 N N . LEU A 1 735 ? 12.377 -22.072 -35.650 1.00 98.12 735 LEU A N 1
ATOM 5158 C CA . LEU A 1 735 ? 12.585 -23.521 -35.624 1.00 98.12 735 LEU A CA 1
ATOM 5159 C C . LEU A 1 735 ? 14.078 -23.836 -35.512 1.00 98.12 735 LEU A C 1
ATOM 5161 O O . LEU A 1 735 ? 14.809 -23.758 -36.502 1.00 98.12 735 LEU A O 1
ATOM 5165 N N . LEU A 1 736 ? 14.507 -24.284 -34.333 1.00 98.06 736 LEU A N 1
ATOM 5166 C CA . LEU A 1 736 ? 15.902 -24.592 -34.027 1.00 98.06 736 LEU A CA 1
ATOM 5167 C C . LEU A 1 736 ? 16.120 -26.105 -33.973 1.00 98.06 736 LEU A C 1
ATOM 5169 O O . LEU A 1 736 ? 15.530 -26.816 -33.158 1.00 98.06 736 LEU A O 1
ATOM 5173 N N . ASN A 1 737 ? 16.999 -26.612 -34.833 1.00 96.56 737 ASN A N 1
ATOM 5174 C CA . ASN A 1 737 ? 17.373 -28.021 -34.899 1.00 96.56 737 ASN A CA 1
ATOM 5175 C C . ASN A 1 737 ? 18.898 -28.166 -34.884 1.00 96.56 737 ASN A C 1
ATOM 5177 O O . ASN A 1 737 ? 19.542 -28.005 -35.923 1.00 96.56 737 ASN A O 1
ATOM 5181 N N . GLY A 1 738 ? 19.471 -28.488 -33.719 1.00 92.50 738 GLY A N 1
ATOM 5182 C CA . GLY A 1 738 ? 20.921 -28.678 -33.561 1.00 92.50 738 GLY A CA 1
ATOM 5183 C C . GLY A 1 738 ? 21.456 -29.793 -34.461 1.00 92.50 738 GLY A C 1
ATOM 5184 O O . GLY A 1 738 ? 22.406 -29.607 -35.224 1.00 92.50 738 GLY A O 1
ATOM 5185 N N . GLY A 1 739 ? 20.732 -30.911 -34.517 1.00 93.00 739 GLY A N 1
ATOM 5186 C CA . GLY A 1 739 ? 21.133 -32.078 -35.277 1.00 93.00 739 GLY A CA 1
ATOM 5187 C C . GLY A 1 739 ? 22.146 -32.916 -34.500 1.00 93.00 739 GLY A C 1
ATOM 5188 O O . GLY A 1 739 ? 22.022 -33.190 -33.316 1.00 93.00 739 GLY A O 1
ATOM 5189 N N . ARG A 1 740 ? 23.170 -33.439 -35.178 1.00 91.06 740 ARG A N 1
ATOM 5190 C CA . ARG A 1 740 ? 24.128 -34.315 -34.492 1.00 91.06 740 ARG A CA 1
ATOM 5191 C C . ARG A 1 740 ? 25.145 -33.496 -33.718 1.00 91.06 740 ARG A C 1
ATOM 5193 O O . ARG A 1 740 ? 26.173 -33.141 -34.290 1.00 91.06 740 ARG A O 1
ATOM 5200 N N . GLY A 1 741 ? 24.994 -33.399 -32.416 1.00 93.50 741 GLY A N 1
ATOM 5201 C CA . GLY A 1 741 ? 25.976 -32.670 -31.641 1.00 93.50 741 GLY A CA 1
ATOM 5202 C C . GLY A 1 741 ? 25.692 -32.691 -30.167 1.00 93.50 741 GLY A C 1
ATOM 5203 O O . GLY A 1 741 ? 25.052 -33.600 -29.674 1.00 93.50 741 GLY A O 1
ATOM 5204 N N . ALA A 1 742 ? 26.278 -31.745 -29.457 1.00 95.38 742 ALA A N 1
ATOM 5205 C CA . ALA A 1 742 ? 25.834 -31.389 -28.119 1.00 95.38 742 ALA A CA 1
ATOM 5206 C C . ALA A 1 742 ? 25.634 -29.887 -28.203 1.00 95.38 742 ALA A C 1
ATOM 5208 O O . ALA A 1 742 ? 26.587 -29.133 -27.992 1.00 95.38 742 ALA A O 1
ATOM 5209 N N . ASP A 1 743 ? 24.459 -29.500 -28.673 1.00 97.12 743 ASP A N 1
ATOM 5210 C CA . ASP A 1 743 ? 24.224 -28.177 -29.235 1.00 97.12 743 ASP A CA 1
ATOM 5211 C C . ASP A 1 743 ? 23.561 -27.256 -28.205 1.00 97.12 743 ASP A C 1
ATOM 5213 O O . ASP A 1 743 ? 22.974 -27.710 -27.224 1.00 97.12 743 ASP A O 1
ATOM 5217 N N . VAL A 1 744 ? 23.687 -25.946 -28.391 1.00 97.38 744 VAL A N 1
ATOM 5218 C CA . VAL A 1 744 ? 22.961 -24.943 -27.603 1.00 97.38 744 VAL A CA 1
ATOM 5219 C C . VAL A 1 744 ? 21.903 -24.328 -28.505 1.00 97.38 744 VAL A C 1
ATOM 5221 O O . VAL A 1 744 ? 22.237 -23.841 -29.584 1.00 97.38 744 VAL A O 1
ATOM 5224 N N . LEU A 1 745 ? 20.646 -24.372 -28.074 1.00 97.38 745 LEU A N 1
ATOM 5225 C CA . LEU A 1 745 ? 19.503 -23.827 -28.798 1.00 97.38 745 LEU A CA 1
ATOM 5226 C C . LEU A 1 745 ? 18.868 -22.717 -27.948 1.00 97.38 745 LEU A C 1
ATOM 5228 O O . LEU A 1 745 ? 18.364 -23.004 -26.864 1.00 97.38 745 LEU A O 1
ATOM 5232 N N . GLU A 1 746 ? 18.916 -21.478 -28.428 1.00 96.50 746 GLU A N 1
ATOM 5233 C CA . GLU A 1 746 ? 18.385 -20.274 -27.771 1.00 96.50 746 GLU A CA 1
ATOM 5234 C C . GLU A 1 746 ? 17.415 -19.580 -28.737 1.00 96.50 746 GLU A C 1
ATOM 5236 O O . GLU A 1 746 ? 17.852 -19.066 -29.761 1.00 96.50 746 GLU A O 1
ATOM 5241 N N . GLY A 1 747 ? 16.109 -19.625 -28.465 1.00 93.12 747 GLY A N 1
ATOM 5242 C CA . GLY A 1 747 ? 15.059 -19.125 -29.367 1.00 93.12 747 GLY A CA 1
ATOM 5243 C C . GLY A 1 747 ? 14.917 -17.613 -29.306 1.00 93.12 747 GLY A C 1
ATOM 5244 O O . GLY A 1 747 ? 15.154 -16.953 -30.307 1.00 93.12 747 GLY A O 1
ATOM 5245 N N . GLY A 1 748 ? 14.727 -17.042 -28.115 1.00 93.81 748 GLY A N 1
ATOM 5246 C CA . GLY A 1 748 ? 14.706 -15.592 -27.922 1.00 93.81 748 GLY A CA 1
ATOM 5247 C C . GLY A 1 748 ? 13.304 -15.071 -27.621 1.00 93.81 748 GLY A C 1
ATOM 5248 O O . GLY A 1 748 ? 12.787 -15.333 -26.540 1.00 93.81 748 GLY A O 1
ATOM 5249 N N . THR A 1 749 ? 12.737 -14.226 -28.486 1.00 93.38 749 THR A N 1
ATOM 5250 C CA . THR A 1 749 ? 11.363 -13.714 -28.322 1.00 93.38 749 THR A CA 1
ATOM 5251 C C . THR A 1 749 ? 10.472 -14.197 -29.457 1.00 93.38 749 THR A C 1
ATOM 5253 O O . THR A 1 749 ? 10.795 -13.931 -30.608 1.00 93.38 749 THR A O 1
ATOM 5256 N N . GLY A 1 750 ? 9.291 -14.716 -29.146 1.00 94.12 750 GLY A N 1
ATOM 5257 C CA . GLY A 1 750 ? 8.341 -15.306 -30.085 1.00 94.12 750 GLY A CA 1
ATOM 5258 C C . GLY A 1 750 ? 8.008 -16.745 -29.690 1.00 94.12 750 GLY A C 1
ATOM 5259 O O . GLY A 1 750 ? 8.462 -17.214 -28.662 1.00 94.12 750 GLY A O 1
ATOM 5260 N N . ASP A 1 751 ? 7.135 -17.410 -30.455 1.00 95.94 751 ASP A N 1
ATOM 5261 C CA . ASP A 1 751 ? 6.727 -18.794 -30.164 1.00 95.94 751 ASP A CA 1
ATOM 5262 C C . ASP A 1 751 ? 7.668 -19.780 -30.884 1.00 95.94 751 ASP A C 1
ATOM 5264 O O . ASP A 1 751 ? 7.463 -20.088 -32.068 1.00 95.94 751 ASP A O 1
ATOM 5268 N N . ASP A 1 752 ? 8.644 -20.320 -30.160 1.00 96.81 752 ASP A N 1
ATOM 5269 C CA . ASP A 1 752 ? 9.771 -21.078 -30.700 1.00 96.81 752 ASP A CA 1
ATOM 5270 C C . ASP A 1 752 ? 9.598 -22.603 -30.617 1.00 96.81 752 ASP A C 1
ATOM 5272 O O . ASP A 1 752 ? 8.858 -23.181 -29.807 1.00 96.81 752 ASP A O 1
ATOM 5276 N N . VAL A 1 753 ? 10.299 -23.313 -31.506 1.00 98.00 753 VAL A N 1
ATOM 5277 C CA . VAL A 1 753 ? 10.311 -24.777 -31.573 1.00 98.00 753 VAL A CA 1
ATOM 5278 C C . VAL A 1 753 ? 11.733 -25.323 -31.570 1.00 98.00 753 VAL A C 1
ATOM 5280 O O . VAL A 1 753 ? 12.463 -25.233 -32.555 1.00 98.00 753 VAL A O 1
ATOM 5283 N N . TYR A 1 754 ? 12.060 -26.054 -30.508 1.00 97.94 754 TYR A N 1
ATOM 5284 C CA . TYR A 1 754 ? 13.337 -26.737 -30.320 1.00 97.94 754 TYR A CA 1
ATOM 5285 C C . TYR A 1 754 ? 13.239 -28.208 -30.696 1.00 97.94 754 TYR A C 1
ATOM 5287 O O . TYR A 1 754 ? 12.433 -28.956 -30.133 1.00 97.94 754 TYR A O 1
ATOM 5295 N N . ILE A 1 755 ? 14.087 -28.665 -31.611 1.00 97.00 755 ILE A N 1
ATOM 5296 C CA . ILE A 1 755 ? 14.259 -30.084 -31.918 1.00 97.00 755 ILE A CA 1
ATOM 5297 C C . ILE A 1 755 ? 15.502 -30.583 -31.187 1.00 97.00 755 ILE A C 1
ATOM 5299 O O . ILE A 1 755 ? 16.618 -30.236 -31.554 1.00 97.00 755 ILE A O 1
ATOM 5303 N N . VAL A 1 756 ? 15.282 -31.430 -30.179 1.00 95.06 756 VAL A N 1
ATOM 5304 C CA . VAL A 1 756 ? 16.347 -32.046 -29.378 1.00 95.06 756 VAL A CA 1
ATOM 5305 C C . VAL A 1 756 ? 16.501 -33.519 -29.749 1.00 95.06 756 VAL A C 1
ATOM 5307 O O . VAL A 1 756 ? 15.652 -34.364 -29.410 1.00 95.06 756 VAL A O 1
ATOM 5310 N N . ASP A 1 757 ? 17.584 -33.842 -30.449 1.00 87.56 757 ASP A N 1
ATOM 5311 C CA . ASP A 1 757 ? 17.882 -35.171 -30.984 1.00 87.56 757 ASP A CA 1
ATOM 5312 C C . ASP A 1 757 ? 19.199 -35.784 -30.480 1.00 87.56 757 ASP A C 1
ATOM 5314 O O . ASP A 1 757 ? 19.376 -37.001 -30.641 1.00 87.56 757 ASP A O 1
ATOM 5318 N N . ASP A 1 758 ? 20.024 -35.044 -29.734 1.00 91.25 758 ASP A N 1
ATOM 5319 C CA . ASP A 1 758 ? 21.099 -35.585 -28.894 1.00 91.25 758 ASP A CA 1
ATOM 5320 C C . ASP A 1 758 ? 20.807 -35.385 -27.392 1.00 91.25 758 ASP A C 1
ATOM 5322 O O . ASP A 1 758 ? 19.945 -34.617 -26.977 1.00 91.25 758 ASP A O 1
ATOM 5326 N N . ALA A 1 759 ? 21.466 -36.166 -26.535 1.00 89.31 759 ALA A N 1
ATOM 5327 C CA . ALA A 1 759 ? 21.323 -36.037 -25.083 1.00 89.31 759 ALA A CA 1
ATOM 5328 C C . ALA A 1 759 ? 22.248 -34.956 -24.497 1.00 89.31 759 ALA A C 1
ATOM 5330 O O . ALA A 1 759 ? 22.165 -34.669 -23.302 1.00 89.31 759 ALA A O 1
ATOM 5331 N N . GLY A 1 760 ? 23.183 -34.443 -25.301 1.00 91.56 760 GLY A N 1
ATOM 5332 C CA . GLY A 1 760 ? 24.064 -33.333 -24.958 1.00 91.56 760 GLY A CA 1
ATOM 5333 C C . GLY A 1 760 ? 23.488 -31.950 -25.257 1.00 91.56 760 GLY A C 1
ATOM 5334 O O . GLY A 1 760 ? 24.131 -30.981 -24.860 1.00 91.56 760 GLY A O 1
ATOM 5335 N N . ASP A 1 761 ? 22.334 -31.865 -25.922 1.00 95.31 761 ASP A N 1
ATOM 5336 C CA . ASP A 1 761 ? 21.714 -30.591 -26.286 1.00 95.31 761 ASP A CA 1
ATOM 5337 C C . ASP A 1 761 ? 21.214 -29.834 -25.051 1.00 95.31 761 ASP A C 1
ATOM 5339 O O . ASP A 1 761 ? 20.702 -30.425 -24.093 1.00 95.31 761 ASP A O 1
ATOM 5343 N N . VAL A 1 762 ? 21.359 -28.513 -25.087 1.00 95.69 762 VAL A N 1
ATOM 5344 C CA . VAL A 1 762 ? 20.913 -27.571 -24.061 1.00 95.69 762 VAL A CA 1
ATOM 5345 C C . VAL A 1 762 ? 19.945 -26.590 -24.705 1.00 95.69 762 VAL A C 1
ATOM 5347 O O . VAL A 1 762 ? 20.293 -25.928 -25.679 1.00 95.69 762 VAL A O 1
ATOM 5350 N N . VAL A 1 763 ? 18.746 -26.484 -24.138 1.00 96.44 763 VAL A N 1
ATOM 5351 C CA . VAL A 1 763 ? 17.753 -25.476 -24.524 1.00 96.44 763 VAL A CA 1
ATOM 5352 C C . VAL A 1 763 ? 17.849 -24.324 -23.529 1.00 96.44 763 VAL A C 1
ATOM 5354 O O . VAL A 1 763 ? 17.875 -24.559 -22.321 1.00 96.44 763 VAL A O 1
ATOM 5357 N N . LEU A 1 764 ? 17.955 -23.095 -24.025 1.00 92.75 764 LEU A N 1
ATOM 5358 C CA . LEU A 1 764 ? 18.006 -21.882 -23.216 1.00 92.75 764 LEU A CA 1
ATOM 5359 C C . LEU A 1 764 ? 16.844 -20.975 -23.595 1.00 92.75 764 LEU A C 1
ATOM 5361 O O . LEU A 1 764 ? 16.650 -20.696 -24.772 1.00 92.75 764 LEU A O 1
ATOM 5365 N N . GLU A 1 765 ? 16.132 -20.487 -22.583 1.00 91.44 765 GLU A N 1
ATOM 5366 C CA . GLU A 1 765 ? 15.016 -19.564 -22.760 1.00 91.44 765 GLU A CA 1
ATOM 5367 C C . GLU A 1 765 ? 15.115 -18.329 -21.883 1.00 91.44 765 GLU A C 1
ATOM 5369 O O . GLU A 1 765 ? 15.670 -18.361 -20.774 1.00 91.44 765 GLU A O 1
ATOM 5374 N N . LEU A 1 766 ? 14.516 -17.246 -22.374 1.00 82.94 766 LEU A N 1
ATOM 5375 C CA . LEU A 1 766 ? 14.294 -16.026 -21.609 1.00 82.94 766 LEU A CA 1
ATOM 5376 C C . LEU A 1 766 ? 12.958 -16.095 -20.858 1.00 82.94 766 LEU A C 1
ATOM 5378 O O . LEU A 1 766 ? 12.019 -16.780 -21.247 1.00 82.94 766 LEU A O 1
ATOM 5382 N N . ALA A 1 767 ? 12.859 -15.357 -19.750 1.00 73.62 767 ALA A N 1
ATOM 5383 C CA . ALA A 1 767 ? 11.565 -15.150 -19.108 1.00 73.62 767 ALA A CA 1
ATOM 5384 C C . ALA A 1 767 ? 10.688 -14.290 -20.035 1.00 73.62 767 ALA A C 1
ATOM 5386 O O . ALA A 1 767 ? 11.136 -13.225 -20.456 1.00 73.62 767 ALA A O 1
ATOM 5387 N N . ASP A 1 768 ? 9.466 -14.750 -20.319 1.00 66.31 768 ASP A N 1
ATOM 5388 C CA . ASP A 1 768 ? 8.492 -14.112 -21.221 1.00 66.31 768 ASP A CA 1
ATOM 5389 C C . ASP A 1 768 ? 8.848 -14.171 -22.732 1.00 66.31 768 ASP A C 1
ATOM 5391 O O . ASP A 1 768 ? 8.480 -13.262 -23.481 1.00 66.31 768 ASP A O 1
ATOM 5395 N N . GLY A 1 769 ? 9.544 -15.234 -23.174 1.00 79.19 769 GLY A N 1
ATOM 5396 C CA . GLY A 1 769 ? 9.937 -15.494 -24.573 1.00 79.19 769 GLY A CA 1
ATOM 5397 C C . GLY A 1 769 ? 8.754 -15.712 -25.521 1.00 79.19 769 GLY A C 1
ATOM 5398 O O . GLY A 1 769 ? 8.618 -14.979 -26.495 1.00 79.19 769 GLY A O 1
ATOM 5399 N N . GLY A 1 770 ? 7.823 -16.595 -25.177 1.00 91.94 770 GLY A N 1
ATOM 5400 C CA . GLY A 1 770 ? 6.603 -16.831 -25.944 1.00 91.94 770 GLY A CA 1
ATOM 5401 C C . GLY A 1 770 ? 5.850 -18.038 -25.408 1.00 91.94 770 GLY A C 1
ATOM 5402 O O . GLY A 1 770 ? 5.737 -18.212 -24.198 1.00 91.94 770 GLY A O 1
ATOM 5403 N N . ASN A 1 771 ? 5.233 -18.814 -26.300 1.00 93.44 771 ASN A N 1
ATOM 5404 C CA . ASN A 1 771 ? 4.663 -20.124 -25.993 1.00 93.44 771 ASN A CA 1
ATOM 5405 C C . ASN A 1 771 ? 5.439 -21.223 -26.724 1.00 93.44 771 ASN A C 1
ATOM 5407 O O . ASN A 1 771 ? 5.086 -21.638 -27.840 1.00 93.44 771 ASN A O 1
ATOM 5411 N N . ASP A 1 772 ? 6.438 -21.746 -26.032 1.00 95.94 772 ASP A N 1
ATOM 5412 C CA . ASP A 1 772 ? 7.567 -22.434 -26.631 1.00 95.94 772 ASP A CA 1
ATOM 5413 C C . ASP A 1 772 ? 7.434 -23.952 -26.537 1.00 95.94 772 ASP A C 1
ATOM 5415 O O . ASP A 1 772 ? 6.776 -24.527 -25.654 1.00 95.94 772 ASP A O 1
ATOM 5419 N N . ARG A 1 773 ? 8.029 -24.654 -27.508 1.00 97.19 773 ARG A N 1
ATOM 5420 C CA . ARG A 1 773 ? 7.885 -26.109 -27.630 1.00 97.19 773 ARG A CA 1
ATOM 5421 C C . ARG A 1 773 ? 9.201 -26.832 -27.832 1.00 97.19 773 ARG A C 1
ATOM 5423 O O . ARG A 1 773 ? 9.811 -26.767 -28.894 1.00 97.19 773 ARG A O 1
ATOM 5430 N N . VAL A 1 774 ? 9.489 -27.755 -26.919 1.00 98.12 774 VAL A N 1
ATOM 5431 C CA . VAL A 1 774 ? 10.493 -28.800 -27.131 1.00 98.12 774 VAL A CA 1
ATOM 5432 C C . VAL A 1 774 ? 9.870 -30.032 -27.788 1.00 98.12 774 VAL A C 1
ATOM 5434 O O . VAL A 1 774 ? 8.910 -30.636 -27.297 1.00 98.12 774 VAL A O 1
ATOM 5437 N N . ILE A 1 775 ? 10.461 -30.456 -28.903 1.00 97.75 775 ILE A N 1
ATOM 5438 C CA . ILE A 1 775 ? 10.200 -31.723 -29.580 1.00 97.75 775 ILE A CA 1
ATOM 5439 C C . ILE A 1 775 ? 11.423 -32.617 -29.411 1.00 97.75 775 ILE A C 1
ATOM 5441 O O . ILE A 1 775 ? 12.503 -32.307 -29.900 1.00 97.75 775 ILE A O 1
ATOM 5445 N N . THR A 1 776 ? 11.247 -33.778 -28.781 1.00 96.06 776 THR A N 1
ATOM 5446 C CA . THR A 1 776 ? 12.367 -34.693 -28.529 1.00 96.06 776 THR A CA 1
ATOM 5447 C C . THR A 1 776 ? 12.057 -36.138 -28.901 1.00 96.06 776 THR A C 1
ATOM 5449 O O . THR A 1 776 ? 10.915 -36.608 -28.833 1.00 96.06 776 THR A O 1
ATOM 5452 N N . ALA A 1 777 ? 13.096 -36.866 -29.308 1.00 93.38 777 ALA A N 1
ATOM 5453 C CA . ALA A 1 777 ? 13.079 -38.322 -29.440 1.00 93.38 777 ALA A CA 1
ATOM 5454 C C . ALA A 1 777 ? 13.847 -39.029 -28.305 1.00 93.38 777 ALA A C 1
ATOM 5456 O O . ALA A 1 777 ? 13.912 -40.266 -28.297 1.00 93.38 777 ALA A O 1
ATOM 5457 N N . GLN A 1 778 ? 14.397 -38.275 -27.344 1.00 93.31 778 GLN A N 1
ATOM 5458 C CA . GLN A 1 778 ? 15.115 -38.816 -26.192 1.00 93.31 778 GLN A CA 1
ATOM 5459 C C . GLN A 1 778 ? 14.166 -39.555 -25.253 1.00 93.31 778 GLN A C 1
ATOM 5461 O O . GLN A 1 778 ? 13.052 -39.118 -24.988 1.00 93.31 778 GLN A O 1
ATOM 5466 N N . ALA A 1 779 ? 14.616 -40.689 -24.713 1.00 94.12 779 ALA A N 1
ATOM 5467 C CA . ALA A 1 779 ? 13.795 -41.506 -23.815 1.00 94.12 779 ALA A CA 1
ATOM 5468 C C . ALA A 1 779 ? 13.433 -40.787 -22.502 1.00 94.12 779 ALA A C 1
ATOM 5470 O O . ALA A 1 779 ? 12.508 -41.211 -21.810 1.00 94.12 779 ALA A O 1
ATOM 5471 N N . THR A 1 780 ? 14.160 -39.728 -22.149 1.00 95.12 780 THR A N 1
ATOM 5472 C CA . THR A 1 780 ? 13.906 -38.893 -20.977 1.00 95.12 780 THR A CA 1
ATOM 5473 C C . THR A 1 780 ? 14.154 -37.433 -21.319 1.00 95.12 780 THR A C 1
ATOM 5475 O O . THR A 1 780 ? 15.198 -37.143 -21.904 1.00 95.12 780 THR A O 1
ATOM 5478 N N . TRP A 1 781 ? 13.258 -36.538 -20.912 1.00 96.38 781 TRP A N 1
ATOM 5479 C CA . TRP A 1 781 ? 13.458 -35.094 -21.033 1.00 96.38 781 TRP A CA 1
ATOM 5480 C C . TRP A 1 781 ? 12.786 -34.345 -19.884 1.00 96.38 781 TRP A C 1
ATOM 5482 O O . TRP A 1 781 ? 11.716 -34.746 -19.424 1.00 96.38 781 TRP A O 1
ATOM 5492 N N . GLN A 1 782 ? 13.418 -33.267 -19.438 1.00 95.94 782 GLN A N 1
ATOM 5493 C CA . GLN A 1 782 ? 12.875 -32.345 -18.450 1.00 95.94 782 GLN A CA 1
ATOM 5494 C C . GLN A 1 782 ? 12.907 -30.943 -19.051 1.00 95.94 782 GLN A C 1
ATOM 5496 O O . GLN A 1 782 ? 13.937 -30.553 -19.593 1.00 95.94 782 GLN A O 1
ATOM 5501 N N . LEU A 1 783 ? 11.787 -30.223 -18.984 1.00 95.94 783 LEU A N 1
ATOM 5502 C CA . LEU A 1 783 ? 11.742 -28.829 -19.410 1.00 95.94 783 LEU A CA 1
ATOM 5503 C C . LEU A 1 783 ? 12.537 -27.952 -18.438 1.00 95.94 783 LEU A C 1
ATOM 5505 O O . LEU A 1 783 ? 12.368 -28.052 -17.219 1.00 95.94 783 LEU A O 1
ATOM 5509 N N . ASP A 1 784 ? 13.382 -27.086 -18.992 1.00 92.69 784 ASP A N 1
ATOM 5510 C CA . ASP A 1 784 ? 13.942 -25.950 -18.267 1.00 92.69 784 ASP A CA 1
ATOM 5511 C C . ASP A 1 784 ? 12.868 -24.855 -18.099 1.00 92.69 784 ASP A C 1
ATOM 5513 O O . ASP A 1 784 ? 11.765 -24.960 -18.642 1.00 92.69 784 ASP A O 1
ATOM 5517 N N . GLY A 1 785 ? 13.134 -23.842 -17.269 1.00 90.44 785 GLY A N 1
ATOM 5518 C CA . GLY A 1 785 ? 12.180 -22.750 -17.038 1.00 90.44 785 GLY A CA 1
ATOM 5519 C C . GLY A 1 785 ? 11.965 -21.902 -18.295 1.00 90.44 785 GLY A C 1
ATOM 5520 O O . GLY A 1 785 ? 12.913 -21.697 -19.043 1.00 90.44 785 GLY A O 1
ATOM 5521 N N . GLY A 1 786 ? 10.740 -21.409 -18.496 1.00 90.69 786 GLY A N 1
ATOM 5522 C CA . GLY A 1 786 ? 10.371 -20.595 -19.663 1.00 90.69 786 GLY A CA 1
ATOM 5523 C C . GLY A 1 786 ? 9.818 -21.379 -20.858 1.00 90.69 786 GLY A C 1
ATOM 5524 O O . GLY A 1 786 ? 9.479 -20.756 -21.842 1.00 90.69 786 GLY A O 1
ATOM 5525 N N . ILE A 1 787 ? 9.716 -22.716 -20.779 1.00 95.44 787 ILE A N 1
ATOM 5526 C CA . ILE A 1 787 ? 9.103 -23.544 -21.834 1.00 95.44 787 ILE A CA 1
ATOM 5527 C C . ILE A 1 787 ? 7.745 -24.087 -21.377 1.00 95.44 787 ILE A C 1
ATOM 5529 O O . ILE A 1 787 ? 7.654 -24.716 -20.317 1.00 95.44 787 ILE A O 1
ATOM 5533 N N . GLU A 1 788 ? 6.717 -23.973 -22.218 1.00 96.12 788 GLU A N 1
ATOM 5534 C CA . GLU A 1 788 ? 5.352 -24.416 -21.912 1.00 96.12 788 GLU A CA 1
ATOM 5535 C C . GLU A 1 788 ? 5.030 -25.807 -22.469 1.00 96.12 788 GLU A C 1
ATOM 5537 O O . GLU A 1 788 ? 4.149 -26.491 -21.945 1.00 96.12 788 GLU A O 1
ATOM 5542 N N . GLN A 1 789 ? 5.679 -26.262 -23.547 1.00 97.81 789 GLN A N 1
ATOM 5543 C CA . GLN A 1 789 ? 5.246 -27.476 -24.249 1.00 97.81 789 GLN A CA 1
ATOM 5544 C C . GLN A 1 789 ? 6.356 -28.503 -24.461 1.00 97.81 789 GLN A C 1
ATOM 5546 O O . GLN A 1 789 ? 7.412 -28.228 -25.025 1.00 97.81 789 GLN A O 1
ATOM 5551 N N . LEU A 1 790 ? 6.053 -29.760 -24.127 1.00 98.19 790 LEU A N 1
ATOM 5552 C CA . LEU A 1 790 ? 6.914 -30.911 -24.384 1.00 98.19 790 LEU A CA 1
ATOM 5553 C C . LEU A 1 790 ? 6.192 -31.940 -25.245 1.00 98.19 790 LEU A C 1
ATOM 5555 O O . LEU A 1 790 ? 5.147 -32.478 -24.874 1.00 98.19 790 LEU A O 1
ATOM 5559 N N . ARG A 1 791 ? 6.786 -32.285 -26.388 1.00 97.62 791 ARG A N 1
ATOM 5560 C CA . ARG A 1 791 ? 6.264 -33.315 -27.286 1.00 97.62 791 ARG A CA 1
ATOM 5561 C C . ARG A 1 791 ? 7.294 -34.394 -27.575 1.00 97.62 791 ARG A C 1
ATOM 5563 O O . ARG A 1 791 ? 8.308 -34.162 -28.229 1.00 97.62 791 ARG A O 1
ATOM 5570 N N . PHE A 1 792 ? 6.956 -35.623 -27.211 1.00 97.38 792 PHE A N 1
ATOM 5571 C CA . PHE A 1 792 ? 7.747 -36.789 -27.567 1.00 97.38 792 PHE A CA 1
ATOM 5572 C C . PHE A 1 792 ? 7.390 -37.321 -28.962 1.00 97.38 792 PHE A C 1
ATOM 5574 O O . PHE A 1 792 ? 6.222 -37.459 -29.332 1.00 97.38 792 PHE A O 1
ATOM 5581 N N . THR A 1 793 ? 8.413 -37.649 -29.752 1.00 95.00 793 THR A N 1
ATOM 5582 C CA . THR A 1 793 ? 8.277 -38.224 -31.106 1.00 95.00 793 THR A CA 1
ATOM 5583 C C . THR A 1 793 ? 9.025 -39.547 -31.285 1.00 95.00 793 THR A C 1
ATOM 5585 O O . THR A 1 793 ? 8.987 -40.146 -32.364 1.00 95.00 793 THR A O 1
ATOM 5588 N N . GLY A 1 794 ? 9.688 -40.034 -30.232 1.00 92.19 794 GLY A N 1
ATOM 5589 C CA . GLY A 1 794 ? 10.452 -41.274 -30.268 1.00 92.19 794 GLY A CA 1
ATOM 5590 C C . GLY A 1 794 ? 9.585 -42.537 -30.347 1.00 92.19 794 GLY A C 1
ATOM 5591 O O . GLY A 1 794 ? 8.356 -42.522 -30.317 1.00 92.19 794 GLY A O 1
ATOM 5592 N N . THR A 1 795 ? 10.255 -43.685 -30.475 1.00 91.44 795 THR A N 1
ATOM 5593 C CA . THR A 1 795 ? 9.611 -44.989 -30.741 1.00 91.44 795 THR A CA 1
ATOM 5594 C C . THR A 1 795 ? 9.680 -45.969 -29.566 1.00 91.44 795 THR A C 1
ATOM 5596 O O . THR A 1 795 ? 9.488 -47.167 -29.770 1.00 91.44 795 THR A O 1
ATOM 5599 N N . GLY A 1 796 ? 9.950 -45.486 -28.352 1.00 93.19 796 GLY A N 1
ATOM 5600 C CA . GLY A 1 796 ? 10.012 -46.277 -27.118 1.00 93.19 796 GLY A CA 1
ATOM 5601 C C . GLY A 1 796 ? 9.206 -45.640 -25.987 1.00 93.19 796 GLY A C 1
ATOM 5602 O O . GLY A 1 796 ? 8.475 -44.689 -26.234 1.00 93.19 796 GLY A O 1
ATOM 5603 N N . ALA A 1 797 ? 9.345 -46.177 -24.772 1.00 93.94 797 ALA A N 1
ATOM 5604 C CA . ALA A 1 797 ? 8.785 -45.560 -23.570 1.00 93.94 797 ALA A CA 1
ATOM 5605 C C . ALA A 1 797 ? 9.537 -44.266 -23.229 1.00 93.94 797 ALA A C 1
ATOM 5607 O O . ALA A 1 797 ? 10.770 -44.239 -23.304 1.00 93.94 797 ALA A O 1
ATOM 5608 N N . PHE A 1 798 ? 8.792 -43.246 -22.828 1.00 97.44 798 PHE A N 1
ATOM 5609 C CA . PHE A 1 798 ? 9.265 -41.901 -22.536 1.00 97.44 798 PHE A CA 1
ATOM 5610 C C . PHE A 1 798 ? 9.055 -41.535 -21.068 1.00 97.44 798 PHE A C 1
ATOM 5612 O O . PHE A 1 798 ? 8.049 -41.915 -20.470 1.00 97.44 798 PHE A O 1
ATOM 5619 N N . ALA A 1 799 ? 9.990 -40.786 -20.486 1.00 97.75 799 ALA A N 1
ATOM 5620 C CA . ALA A 1 799 ? 9.782 -40.080 -19.228 1.00 97.75 799 ALA A CA 1
ATOM 5621 C C . ALA A 1 799 ? 9.927 -38.566 -19.445 1.00 97.75 799 ALA A C 1
ATOM 5623 O O . ALA A 1 799 ? 11.041 -38.090 -19.661 1.00 97.75 799 ALA A O 1
ATOM 5624 N N . GLY A 1 800 ? 8.811 -37.842 -19.396 1.00 97.94 800 GLY A N 1
ATOM 5625 C CA . GLY A 1 800 ? 8.758 -36.390 -19.561 1.00 97.94 800 GLY A CA 1
ATOM 5626 C C . GLY A 1 800 ? 8.399 -35.697 -18.254 1.00 97.94 800 GLY A C 1
ATOM 5627 O O . GLY A 1 800 ? 7.435 -36.106 -17.606 1.00 97.94 800 GLY A O 1
ATOM 5628 N N . THR A 1 801 ? 9.151 -34.660 -17.898 1.00 98.12 801 THR A N 1
ATOM 5629 C CA . THR A 1 801 ? 8.890 -33.818 -16.723 1.00 98.12 801 THR A CA 1
ATOM 5630 C C . THR A 1 801 ? 8.742 -32.360 -17.159 1.00 98.12 801 THR A C 1
ATOM 5632 O O . THR A 1 801 ? 9.575 -31.880 -17.931 1.00 98.12 801 THR A O 1
ATOM 5635 N N . GLY A 1 802 ? 7.701 -31.676 -16.687 1.00 97.88 802 GLY A N 1
ATOM 5636 C CA . GLY A 1 802 ? 7.517 -30.237 -16.866 1.00 97.88 802 GLY A CA 1
ATOM 5637 C C . GLY A 1 802 ? 8.324 -29.404 -15.863 1.00 97.88 802 GLY A C 1
ATOM 5638 O O . GLY A 1 802 ? 9.324 -29.873 -15.305 1.00 97.88 802 GLY A O 1
ATOM 5639 N N . ASN A 1 803 ? 7.910 -28.159 -15.664 1.00 95.62 803 ASN A N 1
ATOM 5640 C CA . ASN A 1 803 ? 8.539 -27.154 -14.814 1.00 95.62 803 ASN A CA 1
ATOM 5641 C C . ASN A 1 803 ? 7.499 -26.532 -13.849 1.00 95.62 803 ASN A C 1
ATOM 5643 O O . ASN A 1 803 ? 6.692 -27.258 -13.273 1.00 95.62 803 ASN A O 1
ATOM 5647 N N . GLU A 1 804 ? 7.605 -25.234 -13.544 1.00 96.50 804 GLU A N 1
ATOM 5648 C CA . GLU A 1 804 ? 6.687 -24.528 -12.631 1.00 96.50 804 GLU A CA 1
ATOM 5649 C C . GLU A 1 804 ? 5.537 -23.799 -13.363 1.00 96.50 804 GLU A C 1
ATOM 5651 O O . GLU A 1 804 ? 4.726 -23.136 -12.711 1.00 96.50 804 GLU A O 1
ATOM 5656 N N . LEU A 1 805 ? 5.500 -23.872 -14.700 1.00 95.75 805 LEU A N 1
ATOM 5657 C CA . LEU A 1 805 ? 4.512 -23.229 -15.571 1.00 95.75 805 LEU A CA 1
ATOM 5658 C C . LEU A 1 805 ? 3.346 -24.175 -15.891 1.00 95.75 805 LEU A C 1
ATOM 5660 O O . LEU A 1 805 ? 3.439 -25.379 -15.704 1.00 95.75 805 LEU A O 1
ATOM 5664 N N . ASP A 1 806 ? 2.267 -23.631 -16.456 1.00 97.38 806 ASP A N 1
ATOM 5665 C CA . ASP A 1 806 ? 1.132 -24.417 -16.957 1.00 97.38 806 ASP A CA 1
ATOM 5666 C C . ASP A 1 806 ? 1.543 -25.174 -18.244 1.00 97.38 806 ASP A C 1
ATOM 5668 O O . ASP A 1 806 ? 1.400 -24.659 -19.358 1.00 97.38 806 ASP A O 1
ATOM 5672 N N . ASN A 1 807 ? 2.083 -26.392 -18.118 1.00 98.00 807 ASN A N 1
ATOM 5673 C CA . ASN A 1 807 ? 2.701 -27.108 -19.233 1.00 98.00 807 ASN A CA 1
ATOM 5674 C C . ASN A 1 807 ? 1.745 -28.022 -20.019 1.00 98.00 807 ASN A C 1
ATOM 5676 O O . ASN A 1 807 ? 0.806 -28.614 -19.490 1.00 98.00 807 ASN A O 1
ATOM 5680 N N . ILE A 1 808 ? 2.047 -28.255 -21.304 1.00 98.31 808 ILE A N 1
ATOM 5681 C CA . ILE A 1 808 ? 1.413 -29.295 -22.134 1.00 98.31 808 ILE A CA 1
ATOM 5682 C C . ILE A 1 808 ? 2.424 -30.402 -22.441 1.00 98.31 808 ILE A C 1
ATOM 5684 O O . ILE A 1 808 ? 3.336 -30.227 -23.252 1.00 98.31 808 ILE A O 1
ATOM 5688 N N . LEU A 1 809 ? 2.222 -31.583 -21.852 1.00 98.44 809 LEU A N 1
ATOM 5689 C CA . LEU A 1 809 ? 3.091 -32.750 -22.027 1.00 98.44 809 LEU A CA 1
ATOM 5690 C C . LEU A 1 809 ? 2.404 -33.802 -22.899 1.00 98.44 809 LEU A C 1
ATOM 5692 O O . LEU A 1 809 ? 1.361 -34.351 -22.538 1.00 98.44 809 LEU A O 1
ATOM 5696 N N . VAL A 1 810 ? 3.016 -34.142 -24.034 1.00 97.62 810 VAL A N 1
ATOM 5697 C CA . VAL A 1 810 ? 2.502 -35.143 -24.979 1.00 97.62 810 VAL A CA 1
ATOM 5698 C C . VAL A 1 810 ? 3.482 -36.303 -25.129 1.00 97.62 810 VAL A C 1
ATOM 5700 O O . VAL A 1 810 ? 4.546 -36.156 -25.734 1.00 97.62 810 VAL A O 1
ATOM 5703 N N . GLY A 1 811 ? 3.091 -37.471 -24.620 1.00 95.94 811 GLY A N 1
ATOM 5704 C CA . GLY A 1 811 ? 3.805 -38.734 -24.787 1.00 95.94 811 GLY A CA 1
ATOM 5705 C C . GLY A 1 811 ? 3.526 -39.435 -26.125 1.00 95.94 811 GLY A C 1
ATOM 5706 O O . GLY A 1 811 ? 2.875 -38.910 -27.037 1.00 95.94 811 GLY A O 1
ATOM 5707 N N . GLY A 1 812 ? 4.085 -40.633 -26.259 1.00 93.19 812 GLY A N 1
ATOM 5708 C CA . GLY A 1 812 ? 4.129 -41.451 -27.462 1.00 93.19 812 GLY A CA 1
ATOM 5709 C C . GLY A 1 812 ? 3.086 -42.570 -27.504 1.00 93.19 812 GLY A C 1
ATOM 5710 O O . GLY A 1 812 ? 1.906 -42.390 -27.231 1.00 93.19 812 GLY A O 1
ATOM 5711 N N . ALA A 1 813 ? 3.495 -43.734 -28.013 1.00 91.88 813 ALA A N 1
ATOM 5712 C CA . ALA A 1 813 ? 2.622 -44.901 -28.202 1.00 91.88 813 ALA A CA 1
ATOM 5713 C C . ALA A 1 813 ? 2.978 -46.083 -27.284 1.00 91.88 813 ALA A C 1
ATOM 5715 O O . ALA A 1 813 ? 2.479 -47.196 -27.486 1.00 91.88 813 ALA A O 1
ATOM 5716 N N . TRP A 1 814 ? 3.881 -45.861 -26.332 1.00 94.00 814 TRP A N 1
ATOM 5717 C CA . TRP A 1 814 ? 4.375 -46.860 -25.392 1.00 94.00 814 TRP A CA 1
ATOM 5718 C C . TRP A 1 814 ? 3.995 -46.456 -23.976 1.00 94.00 814 TRP A C 1
ATOM 5720 O O . TRP A 1 814 ? 3.323 -45.467 -23.782 1.00 94.00 814 TRP A O 1
ATOM 5730 N N . ASN A 1 815 ? 4.385 -47.259 -22.987 1.00 94.81 815 ASN A N 1
ATOM 5731 C CA . ASN A 1 815 ? 4.049 -46.973 -21.598 1.00 94.81 815 ASN A CA 1
ATOM 5732 C C . ASN A 1 815 ? 4.915 -45.824 -21.076 1.00 94.81 815 ASN A C 1
ATOM 5734 O O . ASN A 1 815 ? 6.042 -46.064 -20.625 1.00 94.81 815 ASN A O 1
ATOM 5738 N N . ASP A 1 816 ? 4.379 -44.617 -21.129 1.00 96.25 816 ASP A N 1
ATOM 5739 C CA . ASP A 1 816 ? 5.101 -43.391 -20.826 1.00 96.25 816 ASP A CA 1
ATOM 5740 C C . ASP A 1 816 ? 4.891 -42.964 -19.367 1.00 96.25 816 ASP A C 1
ATOM 5742 O O . ASP A 1 816 ? 3.912 -43.331 -18.711 1.00 96.25 816 ASP A O 1
ATOM 5746 N N . ARG A 1 817 ? 5.845 -42.214 -18.811 1.00 97.94 817 ARG A N 1
ATOM 5747 C CA . ARG A 1 817 ? 5.734 -41.550 -17.510 1.00 97.94 817 ARG A CA 1
ATOM 5748 C C . ARG A 1 817 ? 5.764 -40.042 -17.732 1.00 97.94 817 ARG A C 1
ATOM 5750 O O . ARG A 1 817 ? 6.808 -39.519 -18.093 1.00 97.94 817 ARG A O 1
ATOM 5757 N N . LEU A 1 818 ? 4.656 -39.363 -17.467 1.00 98.50 818 LEU A N 1
ATOM 5758 C CA . LEU A 1 818 ? 4.572 -37.905 -17.528 1.00 98.50 818 LEU A CA 1
ATOM 5759 C C . LEU A 1 818 ? 4.379 -37.339 -16.117 1.00 98.50 818 LEU A C 1
ATOM 5761 O O . LEU A 1 818 ? 3.618 -37.906 -15.325 1.00 98.50 818 LEU A O 1
ATOM 5765 N N . ASP A 1 819 ? 5.100 -36.267 -15.815 1.00 98.38 819 ASP A N 1
ATOM 5766 C CA . ASP A 1 819 ? 5.091 -35.545 -14.540 1.00 98.38 819 ASP A CA 1
ATOM 5767 C C . ASP A 1 819 ? 4.970 -34.046 -14.854 1.00 98.38 819 ASP A C 1
ATOM 5769 O O . ASP A 1 819 ? 5.880 -33.499 -15.471 1.00 98.38 819 ASP A O 1
ATOM 5773 N N . GLY A 1 820 ? 3.827 -33.427 -14.547 1.00 97.62 820 GLY A N 1
ATOM 5774 C CA . GLY A 1 820 ? 3.536 -32.028 -14.885 1.00 97.62 820 GLY A CA 1
ATOM 5775 C C . GLY A 1 820 ? 4.434 -31.069 -14.112 1.00 97.62 820 GLY A C 1
ATOM 5776 O O . GLY A 1 820 ? 5.251 -30.381 -14.707 1.00 97.62 820 GLY A O 1
ATOM 5777 N N . GLY A 1 821 ? 4.425 -31.183 -12.784 1.00 97.12 821 GLY A N 1
ATOM 5778 C CA . GLY A 1 821 ? 5.284 -30.389 -11.912 1.00 97.12 821 GLY A CA 1
ATOM 5779 C C . GLY A 1 821 ? 4.452 -29.473 -11.029 1.00 97.12 821 GLY A C 1
ATOM 5780 O O . GLY A 1 821 ? 3.715 -29.950 -10.166 1.00 97.12 821 GLY A O 1
ATOM 5781 N N . ALA A 1 822 ? 4.633 -28.167 -11.153 1.00 96.00 822 ALA A N 1
ATOM 5782 C CA . ALA A 1 822 ? 3.705 -27.190 -10.591 1.00 96.00 822 ALA A CA 1
ATOM 5783 C C . ALA A 1 822 ? 3.077 -26.400 -11.741 1.00 96.00 822 ALA A C 1
ATOM 5785 O O . ALA A 1 822 ? 3.700 -26.283 -12.782 1.00 96.00 822 ALA A O 1
ATOM 5786 N N . GLY A 1 823 ? 1.896 -25.824 -11.526 1.00 97.00 823 GLY A N 1
ATOM 5787 C CA . GLY A 1 823 ? 1.119 -25.201 -12.600 1.00 97.00 823 GLY A CA 1
ATOM 5788 C C . GLY A 1 823 ? -0.123 -26.026 -12.931 1.00 97.00 823 GLY A C 1
ATOM 5789 O O . GLY A 1 823 ? -0.364 -27.071 -12.341 1.00 97.00 823 GLY A O 1
ATOM 5790 N N . ASN A 1 824 ? -0.985 -25.508 -13.801 1.00 98.12 824 ASN A N 1
ATOM 5791 C CA . ASN A 1 824 ? -2.172 -26.211 -14.291 1.00 98.12 824 ASN A CA 1
ATOM 5792 C C . ASN A 1 824 ? -1.822 -26.973 -15.575 1.00 98.12 824 ASN A C 1
ATOM 5794 O O . ASN A 1 824 ? -1.998 -26.464 -16.686 1.00 98.12 824 ASN A O 1
ATOM 5798 N N . ASP A 1 825 ? -1.350 -28.205 -15.430 1.00 98.50 825 ASP A N 1
ATOM 5799 C CA . ASP A 1 825 ? -0.749 -28.940 -16.538 1.00 98.50 825 ASP A CA 1
ATOM 5800 C C . ASP A 1 825 ? -1.773 -29.709 -17.379 1.00 98.50 825 ASP A C 1
ATOM 5802 O O . ASP A 1 825 ? -2.814 -30.160 -16.902 1.00 98.50 825 ASP A O 1
ATOM 5806 N N . THR A 1 826 ? -1.472 -29.936 -18.658 1.00 98.19 826 THR A N 1
ATOM 5807 C CA . THR A 1 826 ? -2.221 -30.840 -19.543 1.00 98.19 826 THR A CA 1
ATOM 5808 C C . THR A 1 826 ? -1.357 -32.025 -19.960 1.00 98.19 826 THR A C 1
ATOM 5810 O O . THR A 1 826 ? -0.423 -31.892 -20.749 1.00 98.19 826 THR A O 1
ATOM 5813 N N . LEU A 1 827 ? -1.706 -33.221 -19.481 1.00 98.19 827 LEU A N 1
ATOM 5814 C CA . LEU A 1 827 ? -0.951 -34.450 -19.721 1.00 98.19 827 LEU A CA 1
ATOM 5815 C C . LEU A 1 827 ? -1.684 -35.363 -20.707 1.00 98.19 827 LEU A C 1
ATOM 5817 O O . LEU A 1 827 ? -2.759 -35.899 -20.421 1.00 98.19 827 LEU A O 1
ATOM 5821 N N . VAL A 1 828 ? -1.057 -35.605 -21.857 1.00 96.00 828 VAL A N 1
ATOM 5822 C CA . VAL A 1 828 ? -1.527 -36.507 -22.913 1.00 96.00 828 VAL A CA 1
ATOM 5823 C C . VAL A 1 828 ? -0.593 -37.713 -22.978 1.00 96.00 828 VAL A C 1
ATOM 5825 O O . VAL A 1 828 ? 0.406 -37.684 -23.693 1.00 96.00 828 VAL A O 1
ATOM 5828 N N . GLY A 1 829 ? -0.937 -38.786 -22.257 1.00 92.06 829 GLY A N 1
ATOM 5829 C CA . GLY A 1 829 ? -0.103 -39.991 -22.138 1.00 92.06 829 GLY A CA 1
ATOM 5830 C C . GLY A 1 829 ? 0.286 -40.588 -23.484 1.00 92.06 829 GLY A C 1
ATOM 5831 O O . GLY A 1 829 ? 1.463 -40.627 -23.820 1.00 92.06 829 GLY A O 1
ATOM 5832 N N . GLY A 1 830 ? -0.699 -40.976 -24.296 1.00 90.56 830 GLY A N 1
ATOM 5833 C CA . GLY A 1 830 ? -0.335 -41.722 -25.486 1.00 90.56 830 GLY A CA 1
ATOM 5834 C C . GLY A 1 830 ? -1.324 -42.780 -25.914 1.00 90.56 830 GLY A C 1
ATOM 5835 O O . GLY A 1 830 ? -2.530 -42.688 -25.683 1.00 90.56 830 GLY A O 1
ATOM 5836 N N . ALA A 1 831 ? -0.802 -43.746 -26.656 1.00 89.06 831 A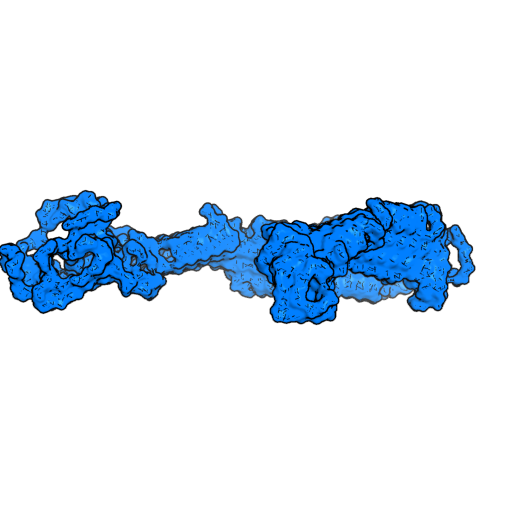LA A N 1
ATOM 5837 C CA . ALA A 1 831 ? -1.269 -45.120 -26.554 1.00 89.06 831 ALA A CA 1
ATOM 5838 C C . ALA A 1 831 ? -0.314 -45.851 -25.606 1.00 89.06 831 ALA A C 1
ATOM 5840 O O . ALA A 1 831 ? 0.844 -45.477 -25.536 1.00 89.06 831 ALA A O 1
ATOM 5841 N N . GLY A 1 832 ? -0.753 -46.934 -24.972 1.00 91.12 832 GLY A N 1
ATOM 5842 C CA . GLY A 1 832 ? 0.056 -47.600 -23.952 1.00 91.12 832 GLY A CA 1
ATOM 5843 C C . GLY A 1 832 ? -0.659 -47.606 -22.611 1.00 91.12 832 GLY A C 1
ATOM 5844 O O . GLY A 1 832 ? -1.846 -47.296 -22.537 1.00 91.12 832 GLY A O 1
ATOM 5845 N N . SER A 1 833 ? 0.021 -48.115 -21.589 1.00 93.25 833 SER A N 1
ATOM 5846 C CA . SER A 1 833 ? -0.395 -47.987 -20.193 1.00 93.25 833 SER A CA 1
ATOM 5847 C C . SER A 1 833 ? 0.502 -46.953 -19.537 1.00 93.25 833 SER A C 1
ATOM 5849 O O . SER A 1 833 ? 1.577 -47.300 -19.032 1.00 93.25 833 SER A O 1
ATOM 5851 N N . ASP A 1 834 ? 0.048 -45.708 -19.555 1.00 95.56 834 ASP A N 1
ATOM 5852 C CA . ASP A 1 834 ? 0.854 -44.564 -19.144 1.00 95.56 834 ASP A CA 1
ATOM 5853 C C . ASP A 1 834 ? 0.745 -44.322 -17.637 1.00 95.56 834 ASP A C 1
ATOM 5855 O O . ASP A 1 834 ? -0.199 -44.755 -16.975 1.00 95.56 834 ASP A O 1
ATOM 5859 N N . THR A 1 835 ? 1.738 -43.667 -17.044 1.00 97.44 835 THR A N 1
ATOM 5860 C CA . THR A 1 835 ? 1.682 -43.151 -15.672 1.00 97.44 835 THR A CA 1
ATOM 5861 C C . THR A 1 835 ? 1.739 -41.633 -15.722 1.00 97.44 835 THR A C 1
ATOM 5863 O O . THR A 1 835 ? 2.767 -41.082 -16.099 1.00 97.44 835 THR A O 1
ATOM 5866 N N . LEU A 1 836 ? 0.662 -40.974 -15.305 1.00 98.00 836 LEU A N 1
ATOM 5867 C CA . LEU A 1 836 ? 0.497 -39.524 -15.354 1.00 98.00 836 LEU A CA 1
ATOM 5868 C C . LEU A 1 836 ? 0.452 -38.972 -13.924 1.00 98.00 836 LEU A C 1
ATOM 5870 O O . LEU A 1 836 ? -0.323 -39.460 -13.097 1.00 98.00 836 LEU A O 1
ATOM 5874 N N . THR A 1 837 ? 1.306 -37.996 -13.635 1.00 98.19 837 THR A N 1
ATOM 5875 C CA . THR A 1 837 ? 1.390 -37.280 -12.353 1.00 98.19 837 THR A CA 1
ATOM 5876 C C . THR A 1 837 ? 1.190 -35.806 -12.676 1.00 98.19 837 THR A C 1
ATOM 5878 O O . THR A 1 837 ? 1.963 -35.291 -13.472 1.00 98.19 837 THR A O 1
ATOM 5881 N N . GLY A 1 838 ? 0.129 -35.175 -12.177 1.00 96.94 838 GLY A N 1
ATOM 5882 C CA . GLY A 1 838 ? -0.144 -33.760 -12.466 1.00 96.94 838 GLY A CA 1
ATOM 5883 C C . GLY A 1 838 ? 0.794 -32.856 -11.676 1.00 96.94 838 GLY A C 1
ATOM 5884 O O . GLY A 1 838 ? 1.558 -32.091 -12.244 1.00 96.94 838 GLY A O 1
ATOM 5885 N N . GLY A 1 839 ? 0.877 -33.107 -10.373 1.00 97.00 839 GLY A N 1
ATOM 5886 C CA . GLY A 1 839 ? 1.678 -32.351 -9.437 1.00 97.00 839 GLY A CA 1
ATOM 5887 C C . GLY A 1 839 ? 0.830 -31.330 -8.684 1.00 97.00 839 GLY A C 1
ATOM 5888 O O . GLY A 1 839 ? -0.159 -31.690 -8.041 1.00 97.00 839 GLY A O 1
ATOM 5889 N N . ALA A 1 840 ? 1.283 -30.081 -8.630 1.00 95.94 840 ALA A N 1
ATOM 5890 C CA . ALA A 1 840 ? 0.611 -29.015 -7.897 1.00 95.94 840 ALA A CA 1
ATOM 5891 C C . ALA A 1 840 ? -0.116 -28.055 -8.843 1.00 95.94 840 ALA A C 1
ATOM 5893 O O . ALA A 1 840 ? 0.518 -27.188 -9.423 1.00 95.94 840 ALA A O 1
ATOM 5894 N N . GLY A 1 841 ? -1.445 -28.097 -8.865 1.00 96.88 841 GLY A N 1
ATOM 5895 C CA . GLY A 1 841 ? -2.272 -27.162 -9.627 1.00 96.88 841 GLY A CA 1
ATOM 5896 C C . GLY A 1 841 ? -3.642 -27.756 -9.919 1.00 96.88 841 GLY A C 1
ATOM 5897 O O . GLY A 1 841 ? -4.106 -28.626 -9.181 1.00 96.88 841 GLY A O 1
ATOM 5898 N N . ASN A 1 842 ? -4.333 -27.234 -10.935 1.00 97.62 842 ASN A N 1
ATOM 5899 C CA . ASN A 1 842 ? -5.568 -27.828 -11.451 1.00 97.62 842 ASN A CA 1
ATOM 5900 C C . ASN A 1 842 ? -5.272 -28.529 -12.779 1.00 97.62 842 ASN A C 1
ATOM 5902 O O . ASN A 1 842 ? -5.406 -27.928 -13.848 1.00 97.62 842 ASN A O 1
ATOM 5906 N N . ASP A 1 843 ? -4.919 -29.806 -12.716 1.00 98.31 8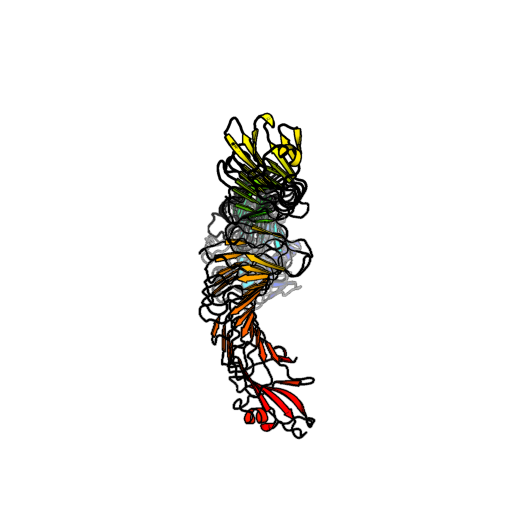43 ASP A N 1
ATOM 5907 C CA . ASP A 1 843 ? -4.351 -30.503 -13.869 1.00 98.31 843 ASP A CA 1
ATOM 5908 C C . ASP A 1 843 ? -5.419 -31.155 -14.745 1.00 98.31 843 ASP A C 1
ATOM 5910 O O . ASP A 1 843 ? -6.499 -31.543 -14.292 1.00 98.31 843 ASP A O 1
ATOM 5914 N N . THR A 1 844 ? -5.118 -31.314 -16.028 1.00 98.00 844 THR A N 1
ATOM 5915 C CA . THR A 1 844 ? -5.971 -31.970 -17.018 1.00 98.00 844 THR A CA 1
ATOM 5916 C C . THR A 1 844 ? -5.290 -33.214 -17.573 1.00 98.00 844 THR A C 1
ATOM 5918 O O . THR A 1 844 ? -4.287 -33.153 -18.279 1.00 98.00 844 THR A O 1
ATOM 5921 N N . PHE A 1 845 ? -5.883 -34.378 -17.317 1.00 96.94 845 PHE A N 1
ATOM 5922 C CA . PHE A 1 845 ? -5.414 -35.661 -17.836 1.00 96.94 845 PHE A CA 1
ATOM 5923 C C . PHE A 1 845 ? -6.255 -36.071 -19.043 1.00 96.94 845 PHE A C 1
ATOM 5925 O O . PHE A 1 845 ? -7.443 -36.386 -18.910 1.00 96.94 845 PHE A O 1
ATOM 5932 N N . VAL A 1 846 ? -5.637 -36.104 -20.222 1.00 94.44 846 VAL A N 1
ATOM 5933 C CA . VAL A 1 846 ? -6.303 -36.465 -21.478 1.00 94.44 846 VAL A CA 1
ATOM 5934 C C . VAL A 1 846 ? -6.161 -37.966 -21.714 1.00 94.44 846 VAL A C 1
ATOM 5936 O O . VAL A 1 846 ? -5.105 -38.465 -22.107 1.00 94.44 846 VAL A O 1
ATOM 5939 N N . LEU A 1 847 ? -7.251 -38.699 -21.493 1.00 89.81 847 LEU A N 1
ATOM 5940 C CA . LEU A 1 847 ? -7.288 -40.159 -21.544 1.00 89.81 847 LEU A CA 1
ATOM 5941 C C . LEU A 1 847 ? -7.898 -40.646 -22.860 1.00 89.81 847 LEU A C 1
ATOM 5943 O O . LEU A 1 847 ? -9.008 -40.264 -23.246 1.00 89.81 847 LEU A O 1
ATOM 5947 N N . ARG A 1 848 ? -7.206 -41.564 -23.541 1.00 81.00 848 ARG A N 1
ATOM 5948 C CA . ARG A 1 848 ? -7.694 -42.157 -24.796 1.00 81.00 848 ARG A CA 1
ATOM 5949 C C . ARG A 1 848 ? -8.403 -43.484 -24.556 1.00 81.00 848 ARG A C 1
ATOM 5951 O O . ARG A 1 848 ? -8.039 -44.265 -23.686 1.00 81.00 848 ARG A O 1
ATOM 5958 N N . LEU A 1 849 ? -9.389 -43.803 -25.400 1.00 78.31 849 LEU A N 1
ATOM 5959 C CA . LEU A 1 849 ? -10.059 -45.110 -25.387 1.00 78.31 849 LEU A CA 1
ATOM 5960 C C . LEU A 1 849 ? -9.162 -46.198 -25.993 1.00 78.31 849 LEU A C 1
ATOM 5962 O O . LEU A 1 849 ? -9.383 -46.651 -27.120 1.00 78.31 849 LEU A O 1
ATOM 5966 N N . SER A 1 850 ? -8.148 -46.616 -25.248 1.00 71.44 850 SER A N 1
ATOM 5967 C CA . SER A 1 850 ? -7.225 -47.674 -25.644 1.00 71.44 850 SER A CA 1
ATOM 5968 C C . SER A 1 850 ? -7.548 -49.000 -24.926 1.00 71.44 850 SER A C 1
ATOM 5970 O O . SER A 1 850 ? -8.406 -49.059 -24.044 1.00 71.44 850 SER A O 1
ATOM 5972 N N . ALA A 1 851 ? -6.934 -50.106 -25.365 1.00 69.62 851 ALA A N 1
ATOM 5973 C CA . ALA A 1 851 ? -7.079 -51.410 -24.703 1.00 69.62 851 ALA A CA 1
ATOM 5974 C C . ALA A 1 851 ? -6.205 -51.534 -23.439 1.00 69.62 851 ALA A C 1
ATOM 5976 O O . ALA A 1 851 ? -6.402 -52.453 -22.641 1.00 69.62 851 ALA A O 1
ATOM 5977 N N . SER A 1 852 ? -5.228 -50.643 -23.290 1.00 83.06 852 SER A N 1
ATOM 5978 C CA . SER A 1 852 ? -4.356 -50.496 -22.132 1.00 83.06 852 SER A CA 1
ATOM 5979 C C . SER A 1 852 ? -4.857 -49.341 -21.267 1.00 83.06 852 SER A C 1
ATOM 5981 O O . SER A 1 852 ? -5.340 -48.336 -21.782 1.00 83.06 852 SER A O 1
ATOM 5983 N N . ALA A 1 853 ? -4.809 -49.534 -19.949 1.00 90.19 853 ALA A N 1
ATOM 5984 C CA . ALA A 1 853 ? -5.314 -48.554 -19.001 1.00 90.19 853 ALA A CA 1
ATOM 5985 C C . ALA A 1 853 ? -4.182 -47.659 -18.500 1.00 90.19 853 ALA A C 1
ATOM 5987 O O . ALA A 1 853 ? -3.135 -48.183 -18.100 1.00 90.19 853 ALA A O 1
ATOM 5988 N N . ASP A 1 854 ? -4.438 -46.357 -18.458 1.00 94.44 854 ASP A N 1
ATOM 5989 C CA . ASP A 1 854 ? -3.522 -45.367 -17.895 1.00 94.44 854 ASP A CA 1
ATOM 5990 C C . ASP A 1 854 ? -3.647 -45.309 -16.373 1.00 94.44 854 ASP A C 1
ATOM 5992 O O . ASP A 1 854 ? -4.653 -45.716 -15.779 1.00 94.44 854 ASP A O 1
ATOM 5996 N N . ARG A 1 855 ? -2.614 -44.801 -15.709 1.00 96.00 855 ARG A N 1
ATOM 5997 C CA . ARG A 1 855 ? -2.562 -44.650 -14.260 1.00 96.00 855 ARG A CA 1
ATOM 5998 C C . ARG A 1 855 ? -2.278 -43.207 -13.884 1.00 96.00 855 ARG A C 1
ATOM 6000 O O . ARG A 1 855 ? -1.154 -42.748 -14.035 1.00 96.00 855 ARG A O 1
ATOM 6007 N N . VAL A 1 856 ? -3.270 -42.547 -13.299 1.00 97.25 856 VAL A N 1
ATOM 6008 C CA . VAL A 1 856 ? -3.107 -41.222 -12.692 1.00 97.25 856 VAL A CA 1
ATOM 6009 C C . VAL A 1 856 ? -2.759 -41.399 -11.216 1.00 97.25 856 VAL A C 1
ATOM 6011 O O . VAL A 1 856 ? -3.391 -42.207 -10.518 1.00 97.25 856 VAL A O 1
ATOM 6014 N N . THR A 1 857 ? -1.711 -40.731 -10.739 1.00 96.81 857 THR A N 1
ATOM 6015 C CA . THR A 1 857 ? -1.120 -41.031 -9.421 1.00 96.81 857 THR A CA 1
ATOM 6016 C C . THR A 1 857 ? -1.509 -40.095 -8.284 1.00 96.81 857 THR A C 1
ATOM 6018 O O . THR A 1 857 ? -1.372 -40.506 -7.133 1.00 96.81 857 THR A O 1
ATOM 6021 N N . ASP A 1 858 ? -2.013 -38.905 -8.583 1.00 95.88 858 ASP A N 1
ATOM 6022 C CA . ASP A 1 858 ? -2.196 -37.808 -7.623 1.00 95.88 858 ASP A CA 1
ATOM 6023 C C . ASP A 1 858 ? -3.479 -36.988 -7.829 1.00 95.88 858 ASP A C 1
ATOM 6025 O O . ASP A 1 858 ? -3.670 -35.989 -7.151 1.00 95.88 858 ASP A O 1
ATOM 6029 N N . PHE A 1 859 ? -4.393 -37.467 -8.675 1.00 97.12 859 PHE A N 1
ATOM 6030 C CA . PHE A 1 859 ? -5.650 -36.793 -9.006 1.00 97.12 859 PHE A CA 1
ATOM 6031 C C . PHE A 1 859 ? -6.436 -36.272 -7.781 1.00 97.12 859 PHE A C 1
ATOM 6033 O O . PHE A 1 859 ? -6.815 -37.040 -6.885 1.00 97.12 859 PHE A O 1
ATOM 6040 N N . VAL A 1 860 ? -6.788 -34.989 -7.796 1.00 95.81 860 VAL A N 1
ATOM 6041 C CA . VAL A 1 860 ? -7.554 -34.272 -6.773 1.00 95.81 860 VAL A CA 1
ATOM 6042 C C . VAL A 1 860 ? -8.939 -33.893 -7.308 1.00 95.81 860 VAL A C 1
ATOM 6044 O O . VAL A 1 860 ? -9.114 -32.962 -8.089 1.00 95.81 860 VAL A O 1
ATOM 6047 N N . SER A 1 861 ? -9.975 -34.586 -6.826 1.00 93.12 861 SER A N 1
ATOM 6048 C CA . SER A 1 861 ? -11.373 -34.298 -7.189 1.00 93.12 861 SER A CA 1
ATOM 6049 C C . SER A 1 861 ? -11.780 -32.856 -6.849 1.00 93.12 861 SER A C 1
ATOM 6051 O O . SER A 1 861 ? -11.520 -32.374 -5.744 1.00 93.12 861 SER A O 1
ATOM 6053 N N . GLY A 1 862 ? -12.458 -32.184 -7.785 1.00 91.62 862 GLY A N 1
ATOM 6054 C CA . GLY A 1 862 ? -12.863 -30.779 -7.684 1.00 91.62 862 GLY A CA 1
ATOM 6055 C C . GLY A 1 862 ? -11.799 -29.750 -8.091 1.00 91.62 862 GLY A C 1
ATOM 6056 O O . GLY A 1 862 ? -12.163 -28.585 -8.248 1.00 91.62 862 GLY A O 1
ATOM 6057 N N . SER A 1 863 ? -10.546 -30.176 -8.275 1.00 94.31 863 SER A N 1
ATOM 6058 C CA . SER A 1 863 ? -9.424 -29.377 -8.790 1.00 94.31 863 SER A CA 1
ATOM 6059 C C . SER A 1 863 ? -9.095 -29.843 -10.209 1.00 94.31 863 SER A C 1
ATOM 6061 O O . SER A 1 863 ? -9.322 -29.124 -11.184 1.00 94.31 863 SER A O 1
ATOM 6063 N N . ASP A 1 864 ? -8.714 -31.114 -10.320 1.00 97.31 864 ASP A N 1
ATOM 6064 C CA . ASP A 1 864 ? -8.238 -31.723 -11.554 1.00 97.31 864 ASP A CA 1
ATOM 6065 C C . ASP A 1 864 ? -9.386 -32.188 -12.447 1.00 97.31 864 ASP A C 1
ATOM 6067 O O . ASP A 1 864 ? -10.525 -32.425 -12.013 1.00 97.31 864 ASP A O 1
ATOM 6071 N N . ARG A 1 865 ? -9.068 -32.372 -13.727 1.00 96.88 865 ARG A N 1
ATOM 6072 C CA . ARG A 1 865 ? -9.998 -32.793 -14.769 1.00 96.88 865 ARG A CA 1
ATOM 6073 C C . ARG A 1 865 ? -9.494 -34.009 -15.525 1.00 96.88 865 ARG A C 1
ATOM 6075 O O . ARG A 1 865 ? -8.322 -34.144 -15.854 1.00 96.88 865 ARG A O 1
ATOM 6082 N N . LEU A 1 866 ? -10.428 -34.896 -15.844 1.00 94.81 866 LEU A N 1
ATOM 6083 C CA . LEU A 1 866 ? -10.241 -35.999 -16.776 1.00 94.81 866 LEU A CA 1
ATOM 6084 C C . LEU A 1 866 ? -10.949 -35.647 -18.077 1.00 94.81 866 LEU A C 1
ATOM 6086 O O . LEU A 1 866 ? -12.178 -35.545 -18.111 1.00 94.81 866 LEU A O 1
ATOM 6090 N N . GLU A 1 867 ? -10.188 -35.502 -19.149 1.00 94.31 867 GLU A N 1
ATOM 6091 C CA . GLU A 1 867 ? -10.721 -35.273 -20.485 1.00 94.31 867 GLU A CA 1
ATOM 6092 C C . GLU A 1 867 ? -10.719 -36.587 -21.264 1.00 94.31 867 GLU A C 1
ATOM 6094 O O . GLU A 1 867 ? -9.694 -37.258 -21.389 1.00 94.31 867 GLU A O 1
ATOM 6099 N N . ILE A 1 868 ? -11.893 -37.005 -21.741 1.00 88.94 868 ILE A N 1
ATOM 6100 C CA . ILE A 1 868 ? -12.083 -38.329 -22.336 1.00 88.94 868 ILE A CA 1
ATOM 6101 C C . ILE A 1 868 ? -12.883 -38.195 -23.627 1.00 88.94 868 ILE A C 1
ATOM 6103 O O . ILE A 1 868 ? -14.068 -37.857 -23.610 1.00 88.94 868 ILE A O 1
ATOM 6107 N N . ASP A 1 869 ? -12.280 -38.572 -24.752 1.00 79.19 869 ASP A N 1
ATOM 6108 C CA . ASP A 1 869 ? -13.015 -38.778 -26.003 1.00 79.19 869 ASP A CA 1
ATOM 6109 C C . ASP A 1 869 ? -13.787 -40.102 -25.925 1.00 79.19 869 ASP A C 1
ATOM 6111 O O . ASP A 1 869 ? -13.294 -41.149 -26.332 1.00 79.19 869 ASP A O 1
ATOM 6115 N N . ALA A 1 870 ? -14.997 -40.085 -25.357 1.00 70.00 870 ALA A N 1
ATOM 6116 C CA . ALA A 1 870 ? -15.836 -41.278 -25.197 1.00 70.00 870 ALA A CA 1
ATOM 6117 C C . ALA A 1 870 ? -16.643 -41.653 -26.463 1.00 70.00 870 ALA A C 1
ATOM 6119 O O . ALA A 1 870 ? -17.347 -42.674 -26.472 1.00 70.00 870 ALA A O 1
ATOM 6120 N N . GLY A 1 871 ? -16.534 -40.860 -27.537 1.00 65.94 871 GLY A N 1
ATOM 6121 C CA . GLY A 1 871 ? -17.335 -40.958 -28.756 1.00 65.94 871 GLY A CA 1
ATOM 6122 C C . GLY A 1 871 ? -18.747 -40.359 -28.633 1.00 65.94 871 GLY A C 1
ATOM 6123 O O . GLY A 1 871 ? -19.376 -40.356 -27.573 1.00 65.94 871 GLY A O 1
ATOM 6124 N N . ARG A 1 872 ? -19.294 -39.876 -29.763 1.00 66.06 872 ARG A N 1
ATOM 6125 C CA . ARG A 1 872 ? -20.590 -39.163 -29.814 1.00 66.06 872 ARG A CA 1
ATOM 6126 C C . ARG A 1 872 ? -21.732 -39.947 -29.155 1.00 66.06 872 ARG A C 1
ATOM 6128 O O . ARG A 1 872 ? -22.136 -41.002 -29.645 1.00 66.06 872 ARG A O 1
ATOM 6135 N N . GLY A 1 873 ? -22.331 -39.349 -28.124 1.00 67.94 873 GLY A N 1
ATOM 6136 C CA . GLY A 1 873 ? -23.533 -39.856 -27.455 1.00 67.94 873 GLY A CA 1
ATOM 6137 C C . GLY A 1 873 ? -23.275 -40.809 -26.285 1.00 67.94 873 GLY A C 1
ATOM 6138 O O . GLY A 1 873 ? -24.229 -41.420 -25.805 1.00 67.94 873 GLY A O 1
ATOM 6139 N N . ALA A 1 874 ? -22.027 -40.945 -25.826 1.00 77.56 874 ALA A N 1
ATOM 6140 C CA . ALA A 1 874 ? -21.718 -41.668 -24.597 1.00 77.56 874 ALA A CA 1
ATOM 6141 C C . ALA A 1 874 ? -22.302 -40.961 -23.359 1.00 77.56 874 ALA A C 1
ATOM 6143 O O . ALA A 1 874 ? -22.317 -39.735 -23.267 1.00 77.56 874 ALA A O 1
ATOM 6144 N N . THR A 1 875 ? -22.776 -41.743 -22.389 1.00 84.75 875 THR A N 1
ATOM 6145 C CA . THR A 1 875 ? -23.273 -41.237 -21.099 1.00 84.75 875 THR A CA 1
ATOM 6146 C C . THR A 1 875 ? -22.294 -41.552 -19.972 1.00 84.75 875 THR A C 1
ATOM 6148 O O . THR A 1 875 ? -21.822 -42.686 -19.886 1.00 84.75 875 THR A O 1
ATOM 6151 N N . LEU A 1 876 ? -22.061 -40.603 -19.062 1.00 89.31 876 LEU A N 1
ATOM 6152 C CA . LEU A 1 876 ? -21.309 -40.822 -17.821 1.00 89.31 876 LEU A CA 1
ATOM 6153 C C . LEU A 1 876 ? -22.217 -41.409 -16.731 1.00 89.31 876 LEU A C 1
ATOM 6155 O O . LEU A 1 876 ? -23.312 -40.907 -16.485 1.00 89.31 876 LEU A O 1
ATOM 6159 N N . THR A 1 877 ? -21.768 -42.461 -16.051 1.00 88.94 877 THR A N 1
ATOM 6160 C CA . THR A 1 877 ? -22.445 -43.039 -14.883 1.00 88.94 877 THR A CA 1
ATOM 6161 C C . THR A 1 877 ? -21.442 -43.319 -13.769 1.00 88.94 877 THR A C 1
ATOM 6163 O O . THR A 1 877 ? -20.526 -44.125 -13.916 1.00 88.94 877 THR A O 1
ATOM 6166 N N . ILE A 1 878 ? -21.644 -42.678 -12.619 1.00 90.12 878 ILE A N 1
ATOM 6167 C CA . ILE A 1 878 ? -20.798 -42.855 -11.435 1.00 90.12 878 ILE A CA 1
ATOM 6168 C C . ILE A 1 878 ? -21.438 -43.903 -10.523 1.00 90.12 878 ILE A C 1
ATOM 6170 O O . ILE A 1 878 ? -22.574 -43.745 -10.069 1.00 90.12 878 ILE A O 1
ATOM 6174 N N . VAL A 1 879 ? -20.716 -44.991 -10.260 1.00 89.12 879 VAL A N 1
ATOM 6175 C CA . VAL A 1 879 ? -21.199 -46.107 -9.443 1.00 89.12 879 VAL A CA 1
ATOM 6176 C C . VAL A 1 879 ? -20.878 -45.838 -7.980 1.00 89.12 879 VAL A C 1
ATOM 6178 O O . VAL A 1 879 ? -19.726 -45.810 -7.564 1.00 89.12 879 VAL A O 1
ATOM 6181 N N . THR A 1 880 ? -21.921 -45.679 -7.170 1.00 85.44 880 THR A N 1
ATOM 6182 C CA . THR A 1 880 ? -21.785 -45.335 -5.745 1.00 85.44 880 THR A CA 1
ATOM 6183 C C . THR A 1 880 ? -21.465 -46.530 -4.848 1.00 85.44 880 THR A C 1
ATOM 6185 O O . THR A 1 880 ? -21.052 -46.356 -3.704 1.00 85.44 880 THR A O 1
ATOM 6188 N N . ARG A 1 881 ? -21.652 -47.760 -5.339 1.00 86.25 881 ARG A N 1
ATOM 6189 C CA . ARG A 1 881 ? -21.322 -48.983 -4.602 1.00 86.25 881 ARG A CA 1
ATOM 6190 C C . ARG A 1 881 ? -19.902 -49.433 -4.932 1.00 86.25 881 ARG A C 1
ATOM 6192 O O . ARG A 1 881 ? -19.635 -49.785 -6.077 1.00 86.25 881 ARG A O 1
ATOM 6199 N N . ALA A 1 882 ? -19.059 -49.527 -3.907 1.00 87.69 882 ALA A N 1
ATOM 6200 C CA . ALA A 1 882 ? -17.704 -50.044 -4.047 1.00 87.69 882 ALA A CA 1
ATOM 6201 C C . ALA A 1 882 ? -17.690 -51.493 -4.573 1.00 87.69 882 ALA A C 1
ATOM 6203 O O . ALA A 1 882 ? -18.455 -52.353 -4.113 1.00 87.69 882 ALA A O 1
ATOM 6204 N N . ALA A 1 883 ? -16.814 -51.759 -5.539 1.00 91.94 883 ALA A N 1
ATOM 6205 C CA . ALA A 1 883 ? -16.462 -53.097 -5.990 1.00 91.94 883 ALA A CA 1
ATOM 6206 C C . ALA A 1 883 ? -15.492 -53.765 -4.997 1.00 91.94 883 ALA A C 1
ATOM 6208 O O . ALA A 1 883 ? -14.933 -53.121 -4.118 1.00 91.94 883 ALA A O 1
ATOM 6209 N N . ALA A 1 884 ? -15.306 -55.082 -5.114 1.00 89.56 884 ALA A N 1
ATOM 6210 C CA . ALA A 1 884 ? -14.341 -55.806 -4.276 1.00 89.56 884 ALA A CA 1
ATOM 6211 C C . ALA A 1 884 ? -12.884 -55.609 -4.737 1.00 89.56 884 ALA A C 1
ATOM 6213 O O . ALA A 1 884 ? -11.965 -55.713 -3.934 1.00 89.56 884 ALA A O 1
ATOM 6214 N N . ASP A 1 885 ? -12.708 -55.382 -6.037 1.00 92.56 885 ASP A N 1
ATOM 6215 C CA . ASP A 1 885 ? -11.472 -55.022 -6.721 1.00 92.56 885 ASP A CA 1
ATOM 6216 C C . ASP A 1 885 ? -11.855 -54.287 -8.020 1.00 92.56 885 ASP A C 1
ATOM 6218 O O . ASP A 1 885 ? -13.031 -54.258 -8.404 1.00 92.56 885 ASP A O 1
ATOM 6222 N N . LEU A 1 886 ? -10.874 -53.707 -8.710 1.00 92.62 886 LEU A N 1
ATOM 6223 C CA . LEU A 1 886 ? -11.082 -52.999 -9.978 1.00 92.62 886 LEU A CA 1
ATOM 6224 C C . LEU A 1 886 ? -10.939 -53.925 -11.202 1.00 92.62 886 LEU A C 1
ATOM 6226 O O . LEU A 1 886 ? -10.531 -53.490 -12.272 1.00 92.62 886 LEU A O 1
ATOM 6230 N N . THR A 1 887 ? -11.277 -55.216 -11.089 1.00 93.88 887 THR A N 1
ATOM 6231 C CA . THR A 1 887 ? -11.373 -56.091 -12.271 1.00 93.88 887 THR A CA 1
ATOM 6232 C C . THR A 1 887 ? -12.688 -55.861 -13.021 1.00 93.88 887 THR A C 1
ATOM 6234 O O . THR A 1 887 ? -13.724 -55.589 -12.412 1.00 93.88 887 THR A O 1
ATOM 6237 N N . GLN A 1 888 ? -12.708 -56.082 -14.343 1.00 93.69 888 GLN A N 1
ATOM 6238 C CA . GLN A 1 888 ? -13.933 -55.985 -15.164 1.00 93.69 888 GLN A CA 1
ATOM 6239 C C . GLN A 1 888 ? -15.100 -56.815 -14.596 1.00 93.69 888 GLN A C 1
ATOM 6241 O O . GLN A 1 888 ? -16.256 -56.395 -14.624 1.00 93.69 888 GLN A O 1
ATOM 6246 N N . ALA A 1 889 ? -14.814 -57.998 -14.041 1.00 93.62 889 ALA A N 1
ATOM 6247 C CA . ALA A 1 889 ? -15.833 -58.872 -13.468 1.00 93.62 889 ALA A CA 1
ATOM 6248 C C . ALA A 1 889 ? -16.428 -58.322 -12.163 1.00 93.62 889 ALA A C 1
ATOM 6250 O O . ALA A 1 889 ? -17.623 -58.504 -11.913 1.00 93.62 889 ALA A O 1
ATOM 6251 N N . ALA A 1 890 ? -15.620 -57.685 -11.314 1.00 93.50 890 ALA A N 1
ATOM 6252 C CA . ALA A 1 890 ? -16.108 -57.034 -10.105 1.00 93.50 890 ALA A CA 1
ATOM 6253 C C . ALA A 1 890 ? -16.842 -55.729 -10.423 1.00 93.50 890 ALA A C 1
ATOM 6255 O O . ALA A 1 890 ? -17.926 -55.517 -9.876 1.00 93.50 890 ALA A O 1
ATOM 6256 N N . ALA A 1 891 ? -16.328 -54.934 -11.364 1.00 93.75 891 ALA A N 1
ATOM 6257 C CA . ALA A 1 891 ? -16.978 -53.725 -11.860 1.00 93.75 891 ALA A CA 1
ATOM 6258 C C . ALA A 1 891 ? -18.366 -54.027 -12.446 1.00 93.75 891 ALA A C 1
ATOM 6260 O O . ALA A 1 891 ? -19.349 -53.432 -12.013 1.00 93.75 891 ALA A O 1
ATOM 6261 N N . ALA A 1 892 ? -18.495 -55.032 -13.321 1.00 93.31 892 ALA A N 1
ATOM 6262 C CA . ALA A 1 892 ? -19.787 -55.460 -13.869 1.00 93.31 892 ALA A CA 1
ATOM 6263 C C . ALA A 1 892 ? -20.796 -55.851 -12.770 1.00 93.31 892 ALA A C 1
ATOM 6265 O O . ALA A 1 892 ? -21.966 -55.468 -12.815 1.00 93.31 892 ALA A O 1
ATOM 6266 N N . ARG A 1 893 ? -20.342 -56.565 -11.726 1.00 92.81 893 ARG A N 1
ATOM 6267 C CA . ARG A 1 893 ? -21.190 -56.889 -10.563 1.00 92.81 893 ARG A CA 1
ATOM 6268 C C . ARG A 1 893 ? -21.596 -55.648 -9.774 1.00 92.81 893 ARG A C 1
ATOM 6270 O O . ARG A 1 893 ? -22.708 -55.637 -9.244 1.00 92.81 893 ARG A O 1
ATOM 6277 N N . ALA A 1 894 ? -20.707 -54.661 -9.656 1.00 91.69 894 ALA A N 1
ATOM 6278 C CA . ALA A 1 894 ? -20.943 -53.412 -8.940 1.00 91.69 894 ALA A CA 1
ATOM 6279 C C . ALA A 1 894 ? -21.920 -52.492 -9.691 1.00 91.69 894 ALA A C 1
ATOM 6281 O O . ALA A 1 894 ? -22.831 -51.971 -9.047 1.00 91.69 894 ALA A O 1
ATOM 6282 N N . ILE A 1 895 ? -21.798 -52.389 -11.019 1.00 93.69 895 ILE A N 1
ATOM 6283 C CA . ILE A 1 895 ? -22.700 -51.638 -11.909 1.00 93.69 895 ILE A CA 1
ATOM 6284 C C . ILE A 1 895 ? -24.105 -52.257 -11.899 1.00 93.69 895 ILE A C 1
ATOM 6286 O O . ILE A 1 895 ? -25.085 -51.565 -11.640 1.00 93.69 895 ILE A O 1
ATOM 6290 N N . GLY A 1 896 ? -24.203 -53.579 -12.083 1.00 89.75 896 GLY A N 1
ATOM 6291 C CA . GLY A 1 896 ? -25.487 -54.281 -12.146 1.00 89.75 896 GLY A CA 1
ATOM 6292 C C . GLY A 1 896 ? -26.247 -54.064 -13.468 1.00 89.75 896 GLY A C 1
ATOM 6293 O O . GLY A 1 896 ? -25.708 -53.485 -14.409 1.00 89.75 896 GLY A O 1
ATOM 6294 N N . PRO A 1 897 ? -27.476 -54.596 -13.589 1.00 87.69 897 PRO A N 1
ATOM 6295 C CA . PRO A 1 897 ? -28.290 -54.439 -14.792 1.00 87.69 897 PRO A CA 1
ATOM 6296 C C . PRO A 1 897 ? -28.971 -53.062 -14.859 1.00 87.69 897 PRO A C 1
ATOM 6298 O O . PRO A 1 897 ? -29.324 -52.490 -13.828 1.00 87.69 897 PRO A O 1
ATOM 6301 N N . ALA A 1 898 ? -29.218 -52.573 -16.073 1.00 83.75 898 ALA A N 1
ATOM 6302 C CA . ALA A 1 898 ? -30.022 -51.387 -16.345 1.00 83.75 898 ALA A CA 1
ATOM 6303 C C . ALA A 1 898 ? -31.533 -51.698 -16.366 1.00 83.75 898 ALA A C 1
ATOM 6305 O O . ALA A 1 898 ? -31.956 -52.837 -16.572 1.00 83.75 898 ALA A O 1
ATOM 6306 N N . ASP A 1 899 ? -32.363 -50.663 -16.208 1.00 84.25 899 ASP A N 1
ATOM 6307 C CA . ASP A 1 899 ? -33.831 -50.785 -16.242 1.00 84.25 899 ASP A CA 1
ATOM 6308 C C . ASP A 1 899 ? -34.385 -51.131 -17.636 1.00 84.25 899 ASP A C 1
ATOM 6310 O O . ASP A 1 899 ? -35.517 -51.602 -17.762 1.00 84.25 899 ASP A O 1
ATOM 6314 N N . GLN A 1 900 ? -33.611 -50.869 -18.692 1.00 85.06 900 GLN A N 1
ATOM 6315 C CA . GLN A 1 900 ? -33.943 -51.144 -20.090 1.00 85.06 900 GLN A CA 1
ATOM 6316 C C . GLN A 1 900 ? -32.740 -51.776 -20.794 1.00 85.06 900 GLN A C 1
ATOM 6318 O O . GLN A 1 900 ? -31.599 -51.602 -20.373 1.00 85.06 900 GLN A O 1
ATOM 6323 N N . ALA A 1 901 ? -32.996 -52.499 -21.883 1.00 86.19 901 ALA A N 1
ATOM 6324 C CA . ALA A 1 901 ? -31.932 -53.056 -22.707 1.00 86.19 901 ALA A CA 1
ATOM 6325 C C . ALA A 1 901 ? -31.114 -51.943 -23.384 1.00 86.19 901 ALA A C 1
ATOM 6327 O O . ALA A 1 901 ? -31.685 -51.006 -23.948 1.00 86.19 901 ALA A O 1
ATOM 6328 N N . HIS A 1 902 ? -29.788 -52.061 -23.359 1.00 86.31 902 HIS A N 1
ATOM 6329 C CA . HIS A 1 902 ? -28.903 -51.214 -24.149 1.00 86.31 902 HIS A CA 1
ATOM 6330 C C . HIS A 1 902 ? -29.024 -51.612 -25.623 1.00 86.31 902 HIS A C 1
ATOM 6332 O O . HIS A 1 902 ? -29.132 -52.790 -25.942 1.00 86.31 902 HIS A O 1
ATOM 6338 N N . ALA A 1 903 ? -29.034 -50.652 -26.548 1.00 87.12 903 ALA A N 1
ATOM 6339 C CA . ALA A 1 903 ? -28.977 -50.987 -27.970 1.00 87.12 903 ALA A CA 1
ATOM 6340 C C . ALA A 1 903 ? -27.592 -51.558 -28.321 1.00 87.12 903 ALA A C 1
ATOM 6342 O O . ALA A 1 903 ? -26.592 -51.109 -27.765 1.00 87.12 903 ALA A O 1
ATOM 6343 N N . ILE A 1 904 ? -27.513 -52.496 -29.273 1.00 87.50 904 ILE A N 1
ATOM 6344 C CA . ILE A 1 904 ? -26.222 -52.996 -29.777 1.00 87.50 904 ILE A CA 1
ATOM 6345 C C . ILE A 1 904 ? -25.383 -51.806 -30.265 1.00 87.50 904 ILE A C 1
ATOM 6347 O O . ILE A 1 904 ? -25.849 -51.009 -31.082 1.00 87.50 904 ILE A O 1
ATOM 6351 N N . GLY A 1 905 ? -24.155 -51.690 -29.759 1.00 83.38 905 GLY A N 1
ATOM 6352 C CA . GLY A 1 905 ? -23.238 -50.586 -30.043 1.00 83.38 905 GLY A CA 1
ATOM 6353 C C . GLY A 1 905 ? -23.415 -49.340 -29.165 1.00 83.38 905 GLY A C 1
ATOM 6354 O O . GLY A 1 905 ? -22.629 -48.404 -29.309 1.00 83.38 905 GLY A O 1
ATOM 6355 N N . ALA A 1 906 ? -24.390 -49.310 -28.248 1.00 86.06 906 ALA A N 1
ATOM 6356 C CA . ALA A 1 906 ? -24.517 -48.229 -27.270 1.00 86.06 906 ALA A CA 1
ATOM 6357 C C . ALA A 1 906 ? -23.271 -48.166 -26.377 1.00 86.06 906 ALA A C 1
ATOM 6359 O O . ALA A 1 906 ? -22.795 -49.204 -25.913 1.00 86.06 906 ALA A O 1
ATOM 6360 N N . SER A 1 907 ? -22.767 -46.952 -26.143 1.00 86.75 907 SER A N 1
ATOM 6361 C CA . SER A 1 907 ? -21.569 -46.704 -25.336 1.00 86.75 907 SER A CA 1
ATOM 6362 C C . SER A 1 907 ? -21.910 -45.942 -24.056 1.00 86.75 907 SER A C 1
ATOM 6364 O O . SER A 1 907 ? -22.755 -45.048 -24.071 1.00 86.75 907 SER A O 1
ATOM 6366 N N . ALA A 1 908 ? -21.242 -46.282 -22.957 1.00 88.19 908 ALA A N 1
ATOM 6367 C CA . ALA A 1 908 ? -21.309 -45.549 -21.693 1.00 88.19 908 ALA A CA 1
ATOM 6368 C C . ALA A 1 908 ? -19.941 -45.556 -21.001 1.00 88.19 908 ALA A C 1
ATOM 6370 O O . ALA A 1 908 ? -19.099 -46.405 -21.294 1.00 88.19 908 ALA A O 1
ATOM 6371 N N . LEU A 1 909 ? -19.733 -44.628 -20.073 1.00 91.19 909 LEU A N 1
ATOM 6372 C CA . LEU A 1 909 ? -18.554 -44.576 -19.217 1.00 91.19 909 LEU A CA 1
ATOM 6373 C C . LEU A 1 909 ? -18.973 -44.818 -17.767 1.00 91.19 909 LEU A C 1
ATOM 6375 O O . LEU A 1 909 ? -19.825 -44.103 -17.240 1.00 91.19 909 LEU A O 1
ATOM 6379 N N . PHE A 1 910 ? -18.368 -45.814 -17.127 1.00 92.25 910 PHE A N 1
ATOM 6380 C CA . PHE A 1 910 ? -18.606 -46.151 -15.729 1.00 92.25 910 PHE A CA 1
ATOM 6381 C C . PHE A 1 910 ? -17.406 -45.792 -14.863 1.00 92.25 910 PHE A C 1
ATOM 6383 O O . PHE A 1 910 ? -16.292 -46.236 -15.128 1.00 92.25 910 PHE A O 1
ATOM 6390 N N . VAL A 1 911 ? -17.654 -45.050 -13.788 1.00 94.38 911 VAL A N 1
ATOM 6391 C CA . VAL A 1 911 ? -16.654 -44.754 -12.754 1.00 94.38 911 VAL A CA 1
ATOM 6392 C C . VAL A 1 911 ? -16.919 -45.661 -11.558 1.00 94.38 911 VAL A C 1
ATOM 6394 O O . VAL A 1 911 ? -18.010 -45.615 -10.987 1.00 94.38 911 VAL A O 1
ATOM 6397 N N . VAL A 1 912 ? -15.957 -46.514 -11.198 1.00 94.94 912 VAL A N 1
ATOM 6398 C CA . VAL A 1 912 ? -16.106 -47.541 -10.152 1.00 94.94 912 VAL A CA 1
ATOM 6399 C C . VAL A 1 912 ? -14.935 -47.463 -9.179 1.00 94.94 912 VAL A C 1
ATOM 6401 O O . VAL A 1 912 ? -13.787 -47.516 -9.606 1.00 94.94 912 VAL A O 1
ATOM 6404 N N . ASN A 1 913 ? -15.212 -47.392 -7.876 1.00 94.31 913 ASN A N 1
ATOM 6405 C CA . ASN A 1 913 ? -14.186 -47.463 -6.831 1.00 94.31 913 ASN A CA 1
ATOM 6406 C C . ASN A 1 913 ? -14.183 -48.822 -6.113 1.00 94.31 913 ASN A C 1
ATOM 6408 O O . ASN A 1 913 ? -15.191 -49.530 -6.116 1.00 94.31 913 ASN A O 1
ATOM 6412 N N . ASP A 1 914 ? -13.066 -49.172 -5.476 1.00 94.25 914 ASP A N 1
ATOM 6413 C CA . ASP A 1 914 ? -12.919 -50.352 -4.601 1.00 94.25 914 ASP A CA 1
ATOM 6414 C C . ASP A 1 914 ? -12.749 -49.987 -3.111 1.00 94.25 914 ASP A C 1
ATOM 6416 O O . ASP A 1 914 ? -12.454 -50.835 -2.269 1.00 94.25 914 ASP A O 1
ATOM 6420 N N . GLY A 1 915 ? -12.947 -48.709 -2.775 1.00 89.94 915 GLY A N 1
ATOM 6421 C CA . GLY A 1 915 ? -12.715 -48.154 -1.443 1.00 89.94 915 GLY A CA 1
ATOM 6422 C C . GLY A 1 915 ? -11.288 -47.657 -1.194 1.00 89.94 915 GLY A C 1
ATOM 6423 O O . GLY A 1 915 ? -11.025 -47.137 -0.113 1.00 89.94 915 GLY A O 1
ATOM 6424 N N . THR A 1 916 ? -10.366 -47.786 -2.152 1.00 92.31 916 THR A N 1
ATOM 6425 C CA . THR A 1 916 ? -9.023 -47.174 -2.084 1.00 92.31 916 THR A CA 1
ATOM 6426 C C . THR A 1 916 ? -8.629 -46.470 -3.380 1.00 92.31 916 THR A C 1
ATOM 6428 O O . THR A 1 916 ? -7.913 -45.478 -3.340 1.00 92.31 916 THR A O 1
ATOM 6431 N N . SER A 1 917 ? -9.061 -46.960 -4.536 1.00 95.06 917 SER A N 1
ATOM 6432 C CA . SER A 1 917 ? -8.792 -46.364 -5.848 1.00 95.06 917 SER A CA 1
ATOM 6433 C C . SER A 1 917 ? -10.050 -46.366 -6.708 1.00 95.06 917 SER A C 1
ATOM 6435 O O . SER A 1 917 ? -11.029 -47.059 -6.411 1.00 95.06 917 SER A O 1
ATOM 6437 N N . THR A 1 918 ? -10.012 -45.601 -7.795 1.00 95.56 918 THR A N 1
ATOM 6438 C CA . THR A 1 918 ? -11.110 -45.484 -8.756 1.00 95.56 918 THR A CA 1
ATOM 6439 C C . THR A 1 918 ? -10.621 -45.906 -10.132 1.00 95.56 918 THR A C 1
ATOM 6441 O O . THR A 1 918 ? -9.541 -45.510 -10.549 1.00 95.56 918 THR A O 1
ATOM 6444 N N . ALA A 1 919 ? -11.400 -46.707 -10.853 1.00 94.56 919 ALA A N 1
ATOM 6445 C CA . ALA A 1 919 ? -11.149 -47.035 -12.250 1.00 94.56 919 ALA A CA 1
ATOM 6446 C C . ALA A 1 919 ? -12.299 -46.565 -13.140 1.00 94.56 919 ALA A C 1
ATOM 6448 O O . ALA A 1 919 ? -13.474 -46.594 -12.757 1.00 94.56 919 ALA A O 1
ATOM 6449 N N . LEU A 1 920 ? -11.933 -46.154 -14.350 1.00 93.31 920 LEU A N 1
ATOM 6450 C CA . LEU A 1 920 ? -12.849 -45.741 -15.399 1.00 93.31 920 LEU A CA 1
ATOM 6451 C C . LEU A 1 920 ? -12.980 -46.877 -16.410 1.00 93.31 920 LEU A C 1
ATOM 6453 O O . LEU A 1 920 ? -11.983 -47.375 -16.935 1.00 93.31 920 LEU A O 1
ATOM 6457 N N . PHE A 1 921 ? -14.214 -47.279 -16.696 1.00 92.12 921 PHE A N 1
ATOM 6458 C CA . PHE A 1 921 ? -14.527 -48.355 -17.627 1.00 92.12 921 PHE A CA 1
ATOM 6459 C C . PHE A 1 921 ? -15.400 -47.859 -18.772 1.00 92.12 921 PHE A C 1
ATOM 6461 O O . PHE A 1 921 ? -16.515 -47.384 -18.555 1.00 92.12 921 PHE A O 1
ATOM 6468 N N . ARG A 1 922 ? -14.942 -48.066 -20.006 1.00 90.56 922 ARG A N 1
ATOM 6469 C CA . ARG A 1 922 ? -15.786 -47.973 -21.194 1.00 90.56 922 ARG A CA 1
ATOM 6470 C C . ARG A 1 922 ? -16.697 -49.186 -21.253 1.00 90.56 922 ARG A C 1
ATOM 6472 O O . ARG A 1 922 ? -16.213 -50.315 -21.262 1.00 90.56 922 ARG A O 1
ATOM 6479 N N . PHE A 1 923 ? -17.991 -48.953 -21.377 1.00 90.88 923 PHE A N 1
ATOM 6480 C CA . PHE A 1 923 ? -18.966 -49.961 -21.751 1.00 90.88 923 PHE A CA 1
ATOM 6481 C C . PHE A 1 923 ? -19.331 -49.833 -23.224 1.00 90.88 923 PHE A C 1
ATOM 6483 O O . PHE A 1 923 ? -19.591 -48.727 -23.700 1.00 90.88 923 PHE A O 1
ATOM 6490 N N . GLN A 1 924 ? -19.409 -50.963 -23.922 1.00 90.00 924 GLN A N 1
ATOM 6491 C CA . GLN A 1 924 ? -19.994 -51.044 -25.255 1.00 90.00 924 GLN A CA 1
ATOM 6492 C C . GLN A 1 924 ? -20.882 -52.285 -25.358 1.00 90.00 924 GLN A C 1
ATOM 6494 O O . GLN A 1 924 ? -20.391 -53.408 -25.265 1.00 90.00 924 GLN A O 1
ATOM 6499 N N . SER A 1 925 ? -22.188 -52.089 -25.566 1.00 90.19 925 SER A N 1
ATOM 6500 C CA . SER A 1 925 ? -23.133 -53.212 -25.605 1.00 90.19 925 SER A CA 1
ATOM 6501 C C . SER A 1 925 ? -22.910 -54.085 -26.839 1.00 90.19 925 SER A C 1
ATOM 6503 O O . SER A 1 925 ? -22.988 -53.603 -27.975 1.00 90.19 925 SER A O 1
ATOM 6505 N N . ALA A 1 926 ? -22.671 -55.377 -26.619 1.00 88.88 926 ALA A N 1
ATOM 6506 C CA . ALA A 1 926 ? -22.370 -56.326 -27.690 1.00 88.88 926 ALA A CA 1
ATOM 6507 C C . ALA A 1 926 ? -23.607 -57.098 -28.178 1.00 88.88 926 ALA A C 1
ATOM 6509 O O . ALA A 1 926 ? -23.674 -57.477 -29.348 1.00 88.88 926 ALA A O 1
ATOM 6510 N N . ASP A 1 927 ? -24.586 -57.341 -27.305 1.00 88.31 927 ASP A N 1
ATOM 6511 C CA . ASP A 1 927 ? -25.695 -58.270 -27.562 1.00 88.31 927 ASP A CA 1
ATOM 6512 C C . ASP A 1 927 ? -27.097 -57.656 -27.403 1.00 88.31 927 ASP A C 1
ATOM 6514 O O . ASP A 1 927 ? -28.101 -58.313 -27.694 1.00 88.31 927 ASP A O 1
ATOM 6518 N N . GLY A 1 928 ? -27.171 -56.380 -27.015 1.00 85.00 928 GLY A N 1
ATOM 6519 C CA . GLY A 1 928 ? -28.411 -55.620 -26.953 1.00 85.00 928 GLY A CA 1
ATOM 6520 C C . GLY A 1 928 ? -29.303 -55.958 -25.756 1.00 85.00 928 GLY A C 1
ATOM 6521 O O . GLY A 1 928 ? -30.528 -55.858 -25.868 1.00 85.00 928 GLY A O 1
ATOM 6522 N N . ASN A 1 929 ? -28.731 -56.444 -24.649 1.00 88.75 929 ASN A N 1
ATOM 6523 C CA . ASN A 1 929 ? -29.459 -56.798 -23.430 1.00 88.75 929 ASN A CA 1
ATOM 6524 C C . ASN A 1 929 ? -29.338 -55.701 -22.333 1.00 88.75 929 ASN A C 1
ATOM 6526 O O . ASN A 1 929 ? -28.779 -54.630 -22.558 1.00 88.75 929 ASN A O 1
ATOM 6530 N N . ALA A 1 930 ? -29.928 -55.923 -21.152 1.00 87.75 930 ALA A N 1
ATOM 6531 C CA . ALA A 1 930 ? -29.903 -54.971 -20.026 1.00 87.75 930 ALA A CA 1
ATOM 6532 C C . ALA A 1 930 ? -28.791 -55.242 -18.987 1.00 87.75 930 ALA A C 1
ATOM 6534 O O . ALA A 1 930 ? -28.745 -54.600 -17.945 1.00 87.75 930 ALA A O 1
ATOM 6535 N N . ILE A 1 931 ? -27.941 -56.240 -19.205 1.00 89.06 931 ILE A N 1
ATOM 6536 C CA . ILE A 1 931 ? -26.930 -56.724 -18.265 1.00 89.06 931 ILE A CA 1
ATOM 6537 C C . ILE A 1 931 ? -25.564 -56.225 -18.722 1.00 89.06 931 ILE A C 1
ATOM 6539 O O . ILE A 1 931 ? -25.084 -56.636 -19.768 1.00 89.06 931 ILE A O 1
ATOM 6543 N N . VAL A 1 932 ? -24.890 -55.434 -17.889 1.00 90.94 932 VAL A N 1
ATOM 6544 C CA . VAL A 1 932 ? -23.477 -55.109 -18.107 1.00 90.94 932 VAL A CA 1
ATOM 6545 C C . VAL A 1 932 ? -22.627 -56.332 -17.764 1.00 90.94 932 VAL A C 1
ATOM 6547 O O . VAL A 1 932 ? -22.575 -56.761 -16.607 1.00 90.94 932 VAL A O 1
ATOM 6550 N N . SER A 1 933 ? -21.970 -56.920 -18.762 1.00 91.25 933 SER A N 1
ATOM 6551 C CA . SER A 1 933 ? -21.068 -58.061 -18.581 1.00 91.25 933 SER A CA 1
ATOM 6552 C C . SER A 1 933 ? -19.593 -57.645 -18.614 1.00 91.25 933 SER A C 1
ATOM 6554 O O . SER A 1 933 ? -19.224 -56.620 -19.175 1.00 91.25 933 SER A O 1
ATOM 6556 N N . ALA A 1 934 ? -18.712 -58.465 -18.030 1.00 91.31 934 ALA A N 1
ATOM 6557 C CA . ALA A 1 934 ? -17.272 -58.185 -18.022 1.00 91.31 934 ALA A CA 1
ATOM 6558 C C . ALA A 1 934 ? -16.684 -58.051 -19.440 1.00 91.31 934 ALA A C 1
ATOM 6560 O O . ALA A 1 934 ? -15.797 -57.236 -19.651 1.00 91.31 934 ALA A O 1
ATOM 6561 N N . GLY A 1 935 ? -17.200 -58.819 -20.409 1.00 89.56 935 GLY A N 1
ATOM 6562 C CA . GLY A 1 935 ? -16.744 -58.771 -21.802 1.00 89.56 935 GLY A CA 1
ATOM 6563 C C . GLY A 1 935 ? -17.170 -57.515 -22.566 1.00 89.56 935 GLY A C 1
ATOM 6564 O O . GLY A 1 935 ? -16.689 -57.299 -23.672 1.00 89.56 935 GLY A O 1
ATOM 6565 N N . GLU A 1 936 ? -18.051 -56.697 -21.989 1.00 92.00 936 GLU A N 1
ATOM 6566 C CA . GLU A 1 936 ? -18.485 -55.412 -22.548 1.00 92.00 936 GLU A CA 1
ATOM 6567 C C . GLU A 1 936 ? -17.773 -54.223 -21.892 1.00 92.00 936 GLU A C 1
ATOM 6569 O O . GLU A 1 936 ? -18.002 -53.086 -22.298 1.00 92.00 936 GLU A O 1
ATOM 6574 N N . LEU A 1 937 ? -16.926 -54.471 -20.884 1.00 91.94 937 LEU A N 1
ATOM 6575 C CA . LEU A 1 937 ? -16.169 -53.447 -20.172 1.00 91.94 937 LEU A CA 1
ATOM 6576 C C . LEU A 1 937 ? -14.704 -53.456 -20.596 1.00 91.94 937 LEU A C 1
ATOM 6578 O O . LEU A 1 937 ? -14.046 -54.490 -20.582 1.00 91.94 937 LEU A O 1
ATOM 6582 N N . THR A 1 938 ? -14.167 -52.279 -20.892 1.00 90.81 938 THR A N 1
ATOM 6583 C CA . THR A 1 938 ? -12.729 -52.047 -21.088 1.00 90.81 938 THR A CA 1
ATOM 6584 C C . THR A 1 938 ? -12.275 -50.995 -20.089 1.00 90.81 938 THR A C 1
ATOM 6586 O O . THR A 1 938 ? -12.903 -49.946 -19.994 1.00 90.81 938 THR A O 1
ATOM 6589 N N . GLN A 1 939 ? -11.229 -51.276 -19.312 1.00 91.94 939 GLN A N 1
ATOM 6590 C CA . GLN A 1 939 ? -10.679 -50.292 -18.380 1.00 91.94 939 GLN A CA 1
ATOM 6591 C C . GLN A 1 939 ? -9.850 -49.279 -19.170 1.00 91.94 939 GLN A C 1
ATOM 6593 O O . GLN A 1 939 ? -8.988 -49.687 -19.939 1.00 91.94 939 GLN A O 1
ATOM 6598 N N . ILE A 1 940 ? -10.140 -47.993 -18.985 1.00 90.94 940 ILE A N 1
ATOM 6599 C CA . ILE A 1 940 ? -9.457 -46.887 -19.665 1.00 90.94 940 ILE A CA 1
ATOM 6600 C C . ILE A 1 940 ? -8.381 -46.291 -18.761 1.00 90.94 940 ILE A C 1
ATOM 6602 O O . ILE A 1 940 ? -7.290 -45.990 -19.218 1.00 90.94 940 ILE A O 1
ATOM 6606 N N . ALA A 1 941 ? -8.681 -46.130 -17.472 1.00 93.75 941 ALA A N 1
ATOM 6607 C CA . ALA A 1 941 ? -7.737 -45.551 -16.529 1.00 93.75 941 ALA A CA 1
ATOM 6608 C C . ALA A 1 941 ? -7.982 -46.024 -15.096 1.00 93.75 941 ALA A C 1
ATOM 6610 O O . ALA A 1 941 ? -9.060 -46.531 -14.758 1.00 93.75 941 ALA A O 1
ATOM 6611 N N . GLN A 1 942 ? -6.976 -45.832 -14.251 1.00 95.00 942 GLN A N 1
ATOM 6612 C CA . GLN A 1 942 ? -7.035 -45.984 -12.806 1.00 95.00 942 GLN A CA 1
ATOM 6613 C C . GLN A 1 942 ? -6.452 -44.747 -12.117 1.00 95.00 942 GLN A C 1
ATOM 6615 O O . GLN A 1 942 ? -5.304 -44.382 -12.345 1.00 95.00 942 GLN A O 1
ATOM 6620 N N . LEU A 1 943 ? -7.232 -44.159 -11.217 1.00 96.62 943 LEU A N 1
ATOM 6621 C CA . LEU A 1 943 ? -6.828 -43.085 -10.318 1.00 96.62 943 LEU A CA 1
ATOM 6622 C C . LEU A 1 943 ? -6.395 -43.715 -8.991 1.00 96.62 943 LEU A C 1
ATOM 6624 O O . LEU A 1 943 ? -7.201 -44.339 -8.286 1.00 96.62 943 LEU A O 1
ATOM 6628 N N . THR A 1 944 ? -5.112 -43.605 -8.669 1.00 93.69 944 THR A N 1
ATOM 6629 C CA . THR A 1 944 ? -4.530 -44.229 -7.475 1.00 93.69 944 THR A CA 1
ATOM 6630 C C . THR A 1 944 ? -4.864 -43.397 -6.239 1.00 93.69 944 THR A C 1
ATOM 6632 O O . THR A 1 944 ? -4.628 -42.201 -6.222 1.00 93.69 944 THR A O 1
ATOM 6635 N N . GLY A 1 945 ? -5.407 -44.016 -5.188 1.00 91.94 945 GLY A N 1
ATOM 6636 C CA . GLY A 1 945 ? -5.696 -43.318 -3.923 1.00 91.94 945 GLY A CA 1
ATOM 6637 C C . GLY A 1 945 ? -6.968 -42.457 -3.918 1.00 91.94 945 GLY A C 1
ATOM 6638 O O . GLY A 1 945 ? -7.312 -41.890 -2.882 1.00 91.94 945 GLY A O 1
ATOM 6639 N N . VAL A 1 946 ? -7.698 -42.394 -5.036 1.00 92.75 946 VAL A N 1
ATOM 6640 C CA . VAL A 1 946 ? -8.917 -41.586 -5.180 1.00 92.75 946 VAL A CA 1
ATOM 6641 C C . VAL A 1 946 ? -10.153 -42.459 -5.039 1.00 92.75 946 VAL A C 1
ATOM 6643 O O . VAL A 1 946 ? -10.314 -43.443 -5.758 1.00 92.75 946 VAL A O 1
ATOM 6646 N N . VAL A 1 947 ? -11.063 -42.087 -4.139 1.00 88.38 947 VAL A N 1
ATOM 6647 C CA . VAL A 1 947 ? -12.308 -42.838 -3.875 1.00 88.38 947 VAL A CA 1
ATOM 6648 C C . VAL A 1 947 ? -13.580 -42.095 -4.284 1.00 88.38 947 VAL A C 1
ATOM 6650 O O . VAL A 1 947 ? -14.637 -42.717 -4.399 1.00 88.38 947 VAL A O 1
ATOM 6653 N N . ALA A 1 948 ? -13.494 -40.782 -4.503 1.00 85.69 948 ALA A N 1
ATOM 6654 C CA . ALA A 1 948 ? -14.615 -39.934 -4.878 1.00 85.69 948 ALA A CA 1
ATOM 6655 C C . ALA A 1 948 ? -14.246 -39.134 -6.129 1.00 85.69 948 ALA A C 1
ATOM 6657 O O . ALA A 1 948 ? -13.302 -38.357 -6.096 1.00 85.69 948 ALA A O 1
ATOM 6658 N N . VAL A 1 949 ? -14.999 -39.355 -7.206 1.00 91.56 949 VAL A N 1
ATOM 6659 C CA . VAL A 1 949 ? -14.952 -38.584 -8.454 1.00 91.56 949 VAL A CA 1
ATOM 6660 C C . VAL A 1 949 ? -16.363 -38.065 -8.701 1.00 91.56 949 VAL A C 1
ATOM 6662 O O . VAL A 1 949 ? -17.339 -38.804 -8.520 1.00 91.56 949 VAL A O 1
ATOM 6665 N N . THR A 1 950 ? -16.485 -36.799 -9.076 1.00 91.44 950 THR A N 1
ATOM 6666 C CA . THR A 1 950 ? -17.754 -36.130 -9.364 1.00 91.44 950 THR A CA 1
ATOM 6667 C C . THR A 1 950 ? -18.001 -36.019 -10.865 1.00 91.44 950 THR A C 1
ATOM 6669 O O . THR A 1 950 ? -17.127 -36.277 -11.685 1.00 91.44 950 THR A O 1
ATOM 6672 N N . ALA A 1 951 ? -19.215 -35.625 -11.254 1.00 87.38 951 ALA A N 1
ATOM 6673 C CA . ALA A 1 951 ? -19.515 -35.377 -12.662 1.00 87.38 951 ALA A CA 1
ATOM 6674 C C . ALA A 1 951 ? -18.774 -34.149 -13.226 1.00 87.38 951 ALA A C 1
ATOM 6676 O O . ALA A 1 951 ? -18.608 -34.070 -14.435 1.00 87.38 951 ALA A O 1
ATOM 6677 N N . ASN A 1 952 ? -18.339 -33.214 -12.373 1.00 89.94 952 ASN A N 1
ATOM 6678 C CA . ASN A 1 952 ? -17.603 -32.019 -12.799 1.00 89.94 952 ASN A CA 1
ATOM 6679 C C . ASN A 1 952 ? -16.119 -32.307 -13.064 1.00 89.94 952 ASN A C 1
ATOM 6681 O O . ASN A 1 952 ? -15.466 -31.526 -13.747 1.00 89.94 952 ASN A O 1
ATOM 6685 N N . ASP A 1 953 ? -15.618 -33.426 -12.541 1.00 94.00 953 ASP A N 1
ATOM 6686 C CA . ASP A 1 953 ? -14.233 -33.873 -12.696 1.00 94.00 953 ASP A CA 1
ATOM 6687 C C . ASP A 1 953 ? -13.983 -34.495 -14.080 1.00 94.00 953 ASP A C 1
ATOM 6689 O O . ASP A 1 953 ? -12.843 -34.762 -14.440 1.00 94.00 953 ASP A O 1
ATOM 6693 N N . VAL A 1 954 ? -15.041 -34.792 -14.846 1.00 92.56 954 VAL A N 1
ATOM 6694 C CA . VAL A 1 954 ? -14.951 -35.526 -16.113 1.00 92.56 954 VAL A CA 1
ATOM 6695 C C . VAL A 1 954 ? -15.586 -34.722 -17.238 1.00 92.56 954 VAL A C 1
ATOM 6697 O O . VAL A 1 954 ? -16.785 -34.438 -17.216 1.00 92.56 954 VAL A O 1
ATOM 6700 N N . ILE A 1 955 ? -14.797 -34.438 -18.268 1.00 90.00 955 ILE A N 1
ATOM 6701 C CA . ILE A 1 955 ? -15.249 -33.843 -19.523 1.00 90.00 955 ILE A CA 1
ATOM 6702 C C . ILE A 1 955 ? -15.301 -34.945 -20.583 1.00 90.00 955 ILE A C 1
ATOM 6704 O O . ILE A 1 955 ? -14.315 -35.635 -20.838 1.00 90.00 955 ILE A O 1
ATOM 6708 N N . LEU A 1 956 ? -16.475 -35.120 -21.196 1.00 86.12 956 LEU A N 1
ATOM 6709 C CA . LEU A 1 956 ? -16.652 -35.978 -22.368 1.00 86.12 956 LEU A CA 1
ATOM 6710 C C . LEU A 1 956 ? -16.607 -35.103 -23.624 1.00 86.12 956 LEU A C 1
ATOM 6712 O O . LEU A 1 956 ? -17.463 -34.224 -23.762 1.00 86.12 956 LEU A O 1
ATOM 6716 N N . LEU A 1 957 ? -15.634 -35.346 -24.505 1.00 76.75 957 LEU A N 1
ATOM 6717 C CA . LEU A 1 957 ? -15.469 -34.618 -25.772 1.00 76.75 957 LEU A CA 1
ATOM 6718 C C . LEU A 1 957 ? -16.464 -35.042 -26.864 1.00 76.75 957 LEU A C 1
ATOM 6720 O O . LEU A 1 957 ? -16.872 -36.231 -26.899 1.00 76.75 957 LEU A O 1
#